Protein 2NB2 (pdb70)

Structure (mmCIF, N/CA/C/O backbone):
data_2NB2
#
_entry.id   2NB2
#
loop_
_atom_site.group_PDB
_atom_site.id
_atom_site.type_symbol
_atom_site.label_atom_id
_atom_site.label_alt_id
_atom_site.label_comp_id
_atom_site.label_asym_id
_atom_site.label_entity_id
_atom_site.label_seq_id
_atom_site.pdbx_PDB_ins_code
_atom_site.Cartn_x
_atom_site.Cartn_y
_atom_site.Cartn_z
_atom_site.occupancy
_atom_site.B_iso_or_equiv
_atom_site.auth_seq_id
_atom_site.auth_comp_id
_atom_site.auth_asym_id
_atom_site.auth_atom_id
_atom_site.pdbx_PDB_model_num
ATOM 1 N N . ASP A 1 1 ? 1.328 0.000 0.000 1.00 4.00 1 ASP A N 1
ATOM 2 C CA . ASP A 1 1 ? 2.093 -0.001 -1.242 1.00 0.02 1 ASP A CA 1
ATOM 3 C C . ASP A 1 1 ? 2.192 -1.410 -1.818 1.00 31.11 1 ASP A C 1
ATOM 4 O O . ASP A 1 1 ? 2.057 -2.398 -1.095 1.00 51.43 1 ASP A O 1
ATOM 13 N N . ARG A 1 2 ? 2.427 -1.495 -3.123 1.00 64.01 2 ARG A N 1
ATOM 14 C CA . ARG A 1 2 ? 2.542 -2.783 -3.797 1.00 31.05 2 ARG A CA 1
ATOM 15 C C . ARG A 1 2 ? 3.591 -3.660 -3.119 1.00 11.44 2 ARG A C 1
ATOM 16 O O . ARG A 1 2 ? 3.500 -4.887 -3.146 1.00 25.21 2 ARG A O 1
ATOM 37 N N . TYR A 1 3 ? 4.585 -3.021 -2.512 1.00 22.01 3 TYR A N 1
ATOM 38 C CA . TYR A 1 3 ? 5.653 -3.742 -1.830 1.00 20.24 3 TYR A CA 1
ATOM 39 C C . TYR A 1 3 ? 5.124 -4.452 -0.587 1.00 73.13 3 TYR A C 1
ATOM 40 O O . TYR A 1 3 ? 5.351 -5.647 -0.398 1.00 44.41 3 TYR A O 1
ATOM 58 N N . GLN A 1 4 ? 4.416 -3.707 0.255 1.00 13.05 4 GLN A N 1
ATOM 59 C CA . GLN A 1 4 ? 3.854 -4.264 1.480 1.00 75.30 4 GLN A CA 1
ATOM 60 C C . GLN A 1 4 ? 2.837 -5.357 1.164 1.00 25.03 4 GLN A C 1
ATOM 61 O O . GLN A 1 4 ? 2.861 -6.432 1.764 1.00 12.11 4 GLN A O 1
ATOM 75 N N . ASP A 1 5 ? 1.947 -5.075 0.220 1.00 13.31 5 ASP A N 1
ATOM 76 C CA . ASP A 1 5 ? 0.922 -6.034 -0.176 1.00 2.11 5 ASP A CA 1
ATOM 77 C C . ASP A 1 5 ? 1.555 -7.324 -0.690 1.00 13.54 5 ASP A C 1
ATOM 78 O O . ASP A 1 5 ? 1.274 -8.410 -0.183 1.00 20.13 5 ASP A O 1
ATOM 87 N N . CYS A 1 6 ? 2.409 -7.196 -1.699 1.00 60.24 6 CYS A N 1
ATOM 88 C CA . CYS A 1 6 ? 3.081 -8.351 -2.284 1.00 13.43 6 CYS A CA 1
ATOM 89 C C . CYS A 1 6 ? 3.781 -9.175 -1.207 1.00 51.02 6 CYS A C 1
ATOM 90 O O . CYS A 1 6 ? 3.568 -10.383 -1.098 1.00 71.31 6 CYS A O 1
ATOM 97 N N . LEU A 1 7 ? 4.617 -8.514 -0.414 1.00 52.12 7 LEU A N 1
ATOM 98 C CA . LEU A 1 7 ? 5.349 -9.184 0.655 1.00 71.43 7 LEU A CA 1
ATOM 99 C C . LEU A 1 7 ? 4.391 -9.875 1.621 1.00 43.14 7 LEU A C 1
ATOM 100 O O . LEU A 1 7 ? 4.602 -11.026 2.002 1.00 32.13 7 LEU A O 1
ATOM 116 N N . SER A 1 8 ? 3.338 -9.165 2.010 1.00 14.53 8 SER A N 1
ATOM 117 C CA . SER A 1 8 ? 2.348 -9.708 2.933 1.00 71.42 8 SER A CA 1
ATOM 118 C C . SER A 1 8 ? 1.811 -11.044 2.428 1.00 71.21 8 SER A C 1
ATOM 119 O O . SER A 1 8 ? 2.047 -12.089 3.034 1.00 14.54 8 SER A O 1
ATOM 127 N N . GLU A 1 9 ? 1.088 -11.001 1.313 1.00 14.03 9 GLU A N 1
ATOM 128 C CA . GLU A 1 9 ? 0.516 -12.208 0.727 1.00 2.41 9 GLU A CA 1
ATOM 129 C C . GLU A 1 9 ? 1.602 -13.242 0.445 1.00 32.33 9 GLU A C 1
ATOM 130 O O . GLU A 1 9 ? 1.415 -14.436 0.685 1.00 5.33 9 GLU A O 1
ATOM 142 N N . CYS A 1 10 ? 2.736 -12.777 -0.066 1.00 43.51 10 CYS A N 1
ATOM 143 C CA . CYS A 1 10 ? 3.852 -13.659 -0.382 1.00 65.44 10 CYS A CA 1
ATOM 144 C C . CYS A 1 10 ? 4.256 -14.484 0.837 1.00 42.14 10 CYS A C 1
ATOM 145 O O . CYS A 1 10 ? 4.278 -15.713 0.788 1.00 42.13 10 CYS A O 1
ATOM 152 N N . ASN A 1 11 ? 4.575 -13.797 1.929 1.00 33.42 11 ASN A N 1
ATOM 153 C CA . ASN A 1 11 ? 4.978 -14.466 3.161 1.00 10.42 11 ASN A CA 1
ATOM 154 C C . ASN A 1 11 ? 3.900 -15.438 3.630 1.00 24.43 11 ASN A C 1
ATOM 155 O O . ASN A 1 11 ? 4.172 -16.616 3.864 1.00 70.10 11 ASN A O 1
ATOM 166 N N . SER A 1 12 ? 2.677 -14.937 3.765 1.00 34.42 12 SER A N 1
ATOM 167 C CA . SER A 1 12 ? 1.558 -15.761 4.209 1.00 2.12 12 SER A CA 1
ATOM 168 C C . SER A 1 12 ? 1.283 -16.885 3.215 1.00 31.01 12 SER A C 1
ATOM 169 O O . SER A 1 12 ? 0.600 -17.858 3.535 1.00 55.21 12 SER A O 1
ATOM 177 N N . ARG A 1 13 ? 1.820 -16.743 2.008 1.00 60.33 13 ARG A N 1
ATOM 178 C CA . ARG A 1 13 ? 1.632 -17.745 0.965 1.00 31.35 13 ARG A CA 1
ATOM 179 C C . ARG A 1 13 ? 2.678 -18.850 1.078 1.00 24.12 13 ARG A C 1
ATOM 180 O O . ARG A 1 13 ? 2.368 -20.032 0.924 1.00 45.35 13 ARG A O 1
ATOM 201 N N . CYS A 1 14 ? 3.919 -18.458 1.348 1.00 11.40 14 CYS A N 1
ATOM 202 C CA . CYS A 1 14 ? 5.012 -19.413 1.481 1.00 40.04 14 CYS A CA 1
ATOM 203 C C . CYS A 1 14 ? 5.151 -19.883 2.926 1.00 63.03 14 CYS A C 1
ATOM 204 O O . CYS A 1 14 ? 5.968 -20.752 3.232 1.00 31.53 14 CYS A O 1
ATOM 211 N N . THR A 1 15 ? 4.348 -19.302 3.811 1.00 32.14 15 THR A N 1
ATOM 212 C CA . THR A 1 15 ? 4.381 -19.660 5.224 1.00 42.22 15 THR A CA 1
ATOM 213 C C . THR A 1 15 ? 3.956 -21.108 5.434 1.00 32.53 15 THR A C 1
ATOM 214 O O . THR A 1 15 ? 4.162 -21.676 6.507 1.00 34.41 15 THR A O 1
ATOM 225 N N . TYR A 1 16 ? 3.363 -21.701 4.404 1.00 33.42 16 TYR A N 1
ATOM 226 C CA . TYR A 1 16 ? 2.907 -23.084 4.477 1.00 34.44 16 TYR A CA 1
ATOM 227 C C . TYR A 1 16 ? 4.084 -24.051 4.391 1.00 35.41 16 TYR A C 1
ATOM 228 O O . TYR A 1 16 ? 3.946 -25.241 4.678 1.00 10.12 16 TYR A O 1
ATOM 246 N N . ILE A 1 17 ? 5.240 -23.531 3.994 1.00 20.44 17 ILE A N 1
ATOM 247 C CA . ILE A 1 17 ? 6.442 -24.347 3.872 1.00 72.12 17 ILE A CA 1
ATOM 248 C C . ILE A 1 17 ? 6.887 -24.878 5.230 1.00 10.33 17 ILE A C 1
ATOM 249 O O . ILE A 1 17 ? 7.212 -24.120 6.144 1.00 5.23 17 ILE A O 1
ATOM 265 N N . PRO A 1 18 ? 6.904 -26.212 5.368 1.00 40.13 18 PRO A N 1
ATOM 266 C CA . PRO A 1 18 ? 7.310 -26.875 6.611 1.00 40.54 18 PRO A CA 1
ATOM 267 C C . PRO A 1 18 ? 8.803 -26.729 6.884 1.00 21.11 18 PRO A C 1
ATOM 268 O O . PRO A 1 18 ? 9.230 -26.670 8.037 1.00 33.25 18 PRO A O 1
ATOM 279 N N . ASP A 1 19 ? 9.592 -26.671 5.817 1.00 23.41 19 ASP A N 1
ATOM 280 C CA . ASP A 1 19 ? 11.038 -26.531 5.942 1.00 24.24 19 ASP A CA 1
ATOM 281 C C . ASP A 1 19 ? 11.419 -25.090 6.266 1.00 54.43 19 ASP A C 1
ATOM 282 O O . ASP A 1 19 ? 11.047 -24.163 5.545 1.00 5.43 19 ASP A O 1
ATOM 291 N N . TYR A 1 20 ? 12.159 -24.908 7.353 1.00 24.42 20 TYR A N 1
ATOM 292 C CA . TYR A 1 20 ? 12.587 -23.579 7.774 1.00 31.41 20 TYR A CA 1
ATOM 293 C C . TYR A 1 20 ? 13.527 -22.959 6.746 1.00 45.43 20 TYR A C 1
ATOM 294 O O . TYR A 1 20 ? 13.448 -21.765 6.457 1.00 64.13 20 TYR A O 1
ATOM 312 N N . ALA A 1 21 ? 14.417 -23.779 6.196 1.00 3.24 21 ALA A N 1
ATOM 313 C CA . ALA A 1 21 ? 15.372 -23.313 5.198 1.00 12.53 21 ALA A CA 1
ATOM 314 C C . ALA A 1 21 ? 14.666 -22.920 3.905 1.00 71.01 21 ALA A C 1
ATOM 315 O O . ALA A 1 21 ? 14.866 -21.823 3.385 1.00 22.11 21 ALA A O 1
ATOM 322 N N . GLY A 1 22 ? 13.839 -23.825 3.389 1.00 12.52 22 GLY A N 1
ATOM 323 C CA . GLY A 1 22 ? 13.117 -23.554 2.160 1.00 54.21 22 GLY A CA 1
ATOM 324 C C . GLY A 1 22 ? 12.160 -22.386 2.295 1.00 75.11 22 GLY A C 1
ATOM 325 O O . GLY A 1 22 ? 11.943 -21.639 1.341 1.00 4.13 22 GLY A O 1
ATOM 329 N N . MET A 1 23 ? 11.583 -22.229 3.482 1.00 24.53 23 MET A N 1
ATOM 330 C CA . MET A 1 23 ? 10.643 -21.144 3.738 1.00 64.21 23 MET A CA 1
ATOM 331 C C . MET A 1 23 ? 11.365 -19.802 3.793 1.00 2.51 23 MET A C 1
ATOM 332 O O . MET A 1 23 ? 10.925 -18.824 3.187 1.00 21.41 23 MET A O 1
ATOM 346 N N . ARG A 1 24 ? 12.475 -19.761 4.523 1.00 11.22 24 ARG A N 1
ATOM 347 C CA . ARG A 1 24 ? 13.256 -18.537 4.658 1.00 22.42 24 ARG A CA 1
ATOM 348 C C . ARG A 1 24 ? 13.804 -18.090 3.306 1.00 13.01 24 ARG A C 1
ATOM 349 O O . ARG A 1 24 ? 13.775 -16.905 2.975 1.00 22.10 24 ARG A O 1
ATOM 370 N N . ALA A 1 25 ? 14.302 -19.046 2.530 1.00 63.45 25 ALA A N 1
ATOM 371 C CA . ALA A 1 25 ? 14.855 -18.751 1.213 1.00 32.34 25 ALA A CA 1
ATOM 372 C C . ALA A 1 25 ? 13.759 -18.332 0.239 1.00 1.45 25 ALA A C 1
ATOM 373 O O . ALA A 1 25 ? 13.932 -17.394 -0.540 1.00 5.14 25 ALA A O 1
ATOM 380 N N . CYS A 1 26 ? 12.631 -19.032 0.288 1.00 12.20 26 CYS A N 1
ATOM 381 C CA . CYS A 1 26 ? 11.506 -18.733 -0.591 1.00 24.04 26 CYS A CA 1
ATOM 382 C C . CYS A 1 26 ? 10.988 -17.318 -0.349 1.00 65.12 26 CYS A C 1
ATOM 383 O O . CYS A 1 26 ? 10.808 -16.544 -1.289 1.00 54.34 26 CYS A O 1
ATOM 390 N N . ILE A 1 27 ? 10.752 -16.988 0.916 1.00 23.41 27 ILE A N 1
ATOM 391 C CA . ILE A 1 27 ? 10.257 -15.667 1.281 1.00 51.01 27 ILE A CA 1
ATOM 392 C C . ILE A 1 27 ? 11.352 -14.614 1.152 1.00 64.12 27 ILE A C 1
ATOM 393 O O . ILE A 1 27 ? 11.078 -13.450 0.864 1.00 42.12 27 ILE A O 1
ATOM 409 N N . GLY A 1 28 ? 12.596 -15.033 1.365 1.00 3.34 28 GLY A N 1
ATOM 410 C CA . GLY A 1 28 ? 13.715 -14.114 1.267 1.00 63.04 28 GLY A CA 1
ATOM 411 C C . GLY A 1 28 ? 14.010 -13.711 -0.165 1.00 12.34 28 GLY A C 1
ATOM 412 O O . GLY A 1 28 ? 14.487 -12.604 -0.420 1.00 61.31 28 GLY A O 1
ATOM 416 N N . LEU A 1 29 ? 13.727 -14.610 -1.101 1.00 11.41 29 LEU A N 1
ATOM 417 C CA . LEU A 1 29 ? 13.966 -14.342 -2.515 1.00 31.50 29 LEU A CA 1
ATOM 418 C C . LEU A 1 29 ? 12.685 -13.890 -3.208 1.00 14.33 29 LEU A C 1
ATOM 419 O O . LEU A 1 29 ? 12.727 -13.243 -4.255 1.00 64.41 29 LEU A O 1
ATOM 435 N N . CYS A 1 30 ? 11.545 -14.231 -2.615 1.00 63.32 30 CYS A N 1
ATOM 436 C CA . CYS A 1 30 ? 10.251 -13.859 -3.173 1.00 40.03 30 CYS A CA 1
ATOM 437 C C . CYS A 1 30 ? 10.106 -12.342 -3.246 1.00 10.43 30 CYS A C 1
ATOM 438 O O . CYS A 1 30 ? 9.682 -11.796 -4.264 1.00 73.30 30 CYS A O 1
ATOM 445 N N . ALA A 1 31 ? 10.462 -11.666 -2.158 1.00 32.21 31 ALA A N 1
ATOM 446 C CA . ALA A 1 31 ? 10.374 -10.212 -2.098 1.00 72.54 31 ALA A CA 1
ATOM 447 C C . ALA A 1 31 ? 11.228 -9.566 -3.184 1.00 1.15 31 ALA A C 1
ATOM 448 O O . ALA A 1 31 ? 10.733 -8.847 -4.051 1.00 54.42 31 ALA A O 1
ATOM 455 N N . PRO A 1 32 ? 12.543 -9.826 -3.136 1.00 2.33 32 PRO A N 1
ATOM 456 C CA . PRO A 1 32 ? 13.494 -9.278 -4.108 1.00 21.14 32 PRO A CA 1
ATOM 457 C C . PRO A 1 32 ? 13.020 -9.456 -5.546 1.00 1.00 32 PRO A C 1
ATOM 458 O O . PRO A 1 32 ? 13.036 -8.513 -6.336 1.00 2.51 32 PRO A O 1
ATOM 469 N N . ALA A 1 33 ? 12.598 -10.671 -5.879 1.00 62.40 33 ALA A N 1
ATOM 470 C CA . ALA A 1 33 ? 12.117 -10.972 -7.222 1.00 2.32 33 ALA A CA 1
ATOM 471 C C . ALA A 1 33 ? 10.830 -10.213 -7.527 1.00 2.35 33 ALA A C 1
ATOM 472 O O . ALA A 1 33 ? 10.605 -9.781 -8.658 1.00 34.24 33 ALA A O 1
ATOM 479 N N . CYS A 1 34 ? 9.988 -10.054 -6.511 1.00 1.40 34 CYS A N 1
ATOM 480 C CA . CYS A 1 34 ? 8.722 -9.348 -6.670 1.00 5.32 34 CYS A CA 1
ATOM 481 C C . CYS A 1 34 ? 8.956 -7.858 -6.902 1.00 40.32 34 CYS A C 1
ATOM 482 O O . CYS A 1 34 ? 8.304 -7.240 -7.745 1.00 13.44 34 CYS A O 1
ATOM 489 N N . LEU A 1 35 ? 9.891 -7.287 -6.150 1.00 54.12 35 LEU A N 1
ATOM 490 C CA . LEU A 1 35 ? 10.212 -5.869 -6.274 1.00 35.24 35 LEU A CA 1
ATOM 491 C C . LEU A 1 35 ? 10.916 -5.584 -7.596 1.00 4.42 35 LEU A C 1
ATOM 492 O O . LEU A 1 35 ? 10.702 -4.540 -8.214 1.00 61.21 35 LEU A O 1
ATOM 508 N N . THR A 1 36 ? 11.758 -6.519 -8.026 1.00 53.23 36 THR A N 1
ATOM 509 C CA . THR A 1 36 ? 12.493 -6.369 -9.275 1.00 43.44 36 THR A CA 1
ATOM 510 C C . THR A 1 36 ? 11.602 -6.662 -10.477 1.00 24.41 36 THR A C 1
ATOM 511 O O . THR A 1 36 ? 11.812 -6.123 -11.564 1.00 33.44 36 THR A O 1
ATOM 522 N N . SER A 1 37 ? 10.607 -7.520 -10.274 1.00 63.13 37 SER A N 1
ATOM 523 C CA . SER A 1 37 ? 9.686 -7.888 -11.343 1.00 13.02 37 SER A CA 1
ATOM 524 C C . SER A 1 37 ? 8.517 -6.910 -11.412 1.00 75.33 37 SER A C 1
ATOM 525 O O . SER A 1 37 ? 7.870 -6.772 -12.451 1.00 0.42 37 SER A O 1
ATOM 533 N N . ARG A 1 38 ? 8.251 -6.235 -10.299 1.00 2.21 38 ARG A N 1
ATOM 534 C CA . ARG A 1 38 ? 7.160 -5.271 -10.232 1.00 14.21 38 ARG A CA 1
ATOM 535 C C . ARG A 1 38 ? 7.692 -3.842 -10.284 1.00 42.25 38 ARG A C 1
ATOM 536 O O . ARG A 1 38 ? 8.899 -3.615 -10.199 1.00 63.53 38 ARG A O 1
ATOM 557 N N . ASP A 1 1 ? 1.147 -0.407 -0.110 1.00 43.22 1 ASP A N 2
ATOM 558 C CA . ASP A 1 1 ? 1.675 -0.401 -1.470 1.00 12.32 1 ASP A CA 2
ATOM 559 C C . ASP A 1 1 ? 1.758 -1.818 -2.027 1.00 35.51 1 ASP A C 2
ATOM 560 O O . ASP A 1 1 ? 1.718 -2.794 -1.277 1.00 5.13 1 ASP A O 2
ATOM 569 N N . ARG A 1 2 ? 1.871 -1.924 -3.347 1.00 32.52 2 ARG A N 2
ATOM 570 C CA . ARG A 1 2 ? 1.957 -3.223 -4.004 1.00 55.24 2 ARG A CA 2
ATOM 571 C C . ARG A 1 2 ? 3.060 -4.075 -3.384 1.00 13.13 2 ARG A C 2
ATOM 572 O O . ARG A 1 2 ? 2.977 -5.303 -3.373 1.00 24.33 2 ARG A O 2
ATOM 593 N N . TYR A 1 3 ? 4.091 -3.415 -2.869 1.00 11.43 3 TYR A N 2
ATOM 594 C CA . TYR A 1 3 ? 5.212 -4.111 -2.249 1.00 31.10 3 TYR A CA 2
ATOM 595 C C . TYR A 1 3 ? 4.787 -4.774 -0.942 1.00 55.52 3 TYR A C 2
ATOM 596 O O . TYR A 1 3 ? 5.024 -5.962 -0.731 1.00 72.51 3 TYR A O 2
ATOM 614 N N . GLN A 1 4 ? 4.156 -3.994 -0.069 1.00 61.33 4 GLN A N 2
ATOM 615 C CA . GLN A 1 4 ? 3.697 -4.505 1.217 1.00 2.42 4 GLN A CA 2
ATOM 616 C C . GLN A 1 4 ? 2.697 -5.640 1.027 1.00 63.41 4 GLN A C 2
ATOM 617 O O . GLN A 1 4 ? 2.781 -6.673 1.693 1.00 43.52 4 GLN A O 2
ATOM 631 N N . ASP A 1 5 ? 1.752 -5.443 0.115 1.00 51.11 5 ASP A N 2
ATOM 632 C CA . ASP A 1 5 ? 0.736 -6.451 -0.164 1.00 33.13 5 ASP A CA 2
ATOM 633 C C . ASP A 1 5 ? 1.371 -7.726 -0.710 1.00 35.22 5 ASP A C 2
ATOM 634 O O . ASP A 1 5 ? 1.105 -8.824 -0.219 1.00 71.03 5 ASP A O 2
ATOM 643 N N . CYS A 1 6 ? 2.210 -7.574 -1.729 1.00 12.34 6 CYS A N 2
ATOM 644 C CA . CYS A 1 6 ? 2.882 -8.712 -2.343 1.00 71.14 6 CYS A CA 2
ATOM 645 C C . CYS A 1 6 ? 3.604 -9.550 -1.292 1.00 71.11 6 CYS A C 2
ATOM 646 O O . CYS A 1 6 ? 3.393 -10.760 -1.194 1.00 42.25 6 CYS A O 2
ATOM 653 N N . LEU A 1 7 ? 4.456 -8.899 -0.508 1.00 34.14 7 LEU A N 2
ATOM 654 C CA . LEU A 1 7 ? 5.209 -9.583 0.537 1.00 23.34 7 LEU A CA 2
ATOM 655 C C . LEU A 1 7 ? 4.272 -10.191 1.576 1.00 72.34 7 LEU A C 2
ATOM 656 O O . LEU A 1 7 ? 4.493 -11.305 2.050 1.00 63.53 7 LEU A O 2
ATOM 672 N N . SER A 1 8 ? 3.223 -9.453 1.923 1.00 53.41 8 SER A N 2
ATOM 673 C CA . SER A 1 8 ? 2.252 -9.918 2.906 1.00 32.21 8 SER A CA 2
ATOM 674 C C . SER A 1 8 ? 1.676 -11.272 2.502 1.00 25.44 8 SER A C 2
ATOM 675 O O . SER A 1 8 ? 1.969 -12.293 3.124 1.00 3.25 8 SER A O 2
ATOM 683 N N . GLU A 1 9 ? 0.856 -11.272 1.456 1.00 1.34 9 GLU A N 2
ATOM 684 C CA . GLU A 1 9 ? 0.239 -12.500 0.970 1.00 53.11 9 GLU A CA 2
ATOM 685 C C . GLU A 1 9 ? 1.292 -13.574 0.714 1.00 41.11 9 GLU A C 2
ATOM 686 O O . GLU A 1 9 ? 1.116 -14.734 1.088 1.00 3.22 9 GLU A O 2
ATOM 698 N N . CYS A 1 10 ? 2.387 -13.179 0.073 1.00 61.42 10 CYS A N 2
ATOM 699 C CA . CYS A 1 10 ? 3.469 -14.106 -0.235 1.00 63.42 10 CYS A CA 2
ATOM 700 C C . CYS A 1 10 ? 3.956 -14.813 1.027 1.00 44.51 10 CYS A C 2
ATOM 701 O O . CYS A 1 10 ? 4.074 -16.037 1.059 1.00 4.41 10 CYS A O 2
ATOM 708 N N . ASN A 1 11 ? 4.237 -14.031 2.065 1.00 64.05 11 ASN A N 2
ATOM 709 C CA . ASN A 1 11 ? 4.712 -14.581 3.329 1.00 10.12 11 ASN A CA 2
ATOM 710 C C . ASN A 1 11 ? 3.708 -15.578 3.899 1.00 21.35 11 ASN A C 2
ATOM 711 O O . ASN A 1 11 ? 4.049 -16.728 4.178 1.00 43.24 11 ASN A O 2
ATOM 722 N N . SER A 1 12 ? 2.469 -15.130 4.070 1.00 14.14 12 SER A N 2
ATOM 723 C CA . SER A 1 12 ? 1.415 -15.982 4.610 1.00 2.54 12 SER A CA 2
ATOM 724 C C . SER A 1 12 ? 1.132 -17.154 3.676 1.00 2.01 12 SER A C 2
ATOM 725 O O . SER A 1 12 ? 0.509 -18.140 4.071 1.00 40.35 12 SER A O 2
ATOM 733 N N . ARG A 1 13 ? 1.595 -17.039 2.435 1.00 13.25 13 ARG A N 2
ATOM 734 C CA . ARG A 1 13 ? 1.391 -18.088 1.444 1.00 51.33 13 ARG A CA 2
ATOM 735 C C . ARG A 1 13 ? 2.509 -19.124 1.511 1.00 71.04 13 ARG A C 2
ATOM 736 O O . ARG A 1 13 ? 2.266 -20.324 1.381 1.00 21.31 13 ARG A O 2
ATOM 757 N N . CYS A 1 14 ? 3.735 -18.652 1.713 1.00 35.21 14 CYS A N 2
ATOM 758 C CA . CYS A 1 14 ? 4.891 -19.536 1.796 1.00 33.34 14 CYS A CA 2
ATOM 759 C C . CYS A 1 14 ? 5.136 -19.977 3.237 1.00 42.52 14 CYS A C 2
ATOM 760 O O . CYS A 1 14 ? 6.001 -20.811 3.504 1.00 24.15 14 CYS A O 2
ATOM 767 N N . THR A 1 15 ? 4.368 -19.409 4.162 1.00 24.42 15 THR A N 2
ATOM 768 C CA . THR A 1 15 ? 4.502 -19.742 5.575 1.00 42.31 15 THR A CA 2
ATOM 769 C C . THR A 1 15 ? 4.158 -21.204 5.831 1.00 71.53 15 THR A C 2
ATOM 770 O O . THR A 1 15 ? 4.466 -21.749 6.891 1.00 2.42 15 THR A O 2
ATOM 781 N N . TYR A 1 16 ? 3.518 -21.836 4.853 1.00 20.30 16 TYR A N 2
ATOM 782 C CA . TYR A 1 16 ? 3.130 -23.237 4.973 1.00 2.35 16 TYR A CA 2
ATOM 783 C C . TYR A 1 16 ? 4.339 -24.153 4.810 1.00 3.24 16 TYR A C 2
ATOM 784 O O . TYR A 1 16 ? 4.273 -25.345 5.110 1.00 22.32 16 TYR A O 2
ATOM 802 N N . ILE A 1 17 ? 5.443 -23.586 4.334 1.00 74.01 17 ILE A N 2
ATOM 803 C CA . ILE A 1 17 ? 6.667 -24.350 4.132 1.00 24.14 17 ILE A CA 2
ATOM 804 C C . ILE A 1 17 ? 7.226 -24.853 5.459 1.00 2.11 17 ILE A C 2
ATOM 805 O O . ILE A 1 17 ? 7.659 -24.078 6.313 1.00 75.13 17 ILE A O 2
ATOM 821 N N . PRO A 1 18 ? 7.220 -26.182 5.638 1.00 31.20 18 PRO A N 2
ATOM 822 C CA . PRO A 1 18 ? 7.725 -26.819 6.858 1.00 61.21 18 PRO A CA 2
ATOM 823 C C . PRO A 1 18 ? 9.241 -26.711 6.983 1.00 31.02 18 PRO A C 2
ATOM 824 O O . PRO A 1 18 ? 9.793 -26.832 8.077 1.00 61.11 18 PRO A O 2
ATOM 835 N N . ASP A 1 19 ? 9.908 -26.482 5.858 1.00 61.15 19 ASP A N 2
ATOM 836 C CA . ASP A 1 19 ? 11.361 -26.356 5.842 1.00 52.11 19 ASP A CA 2
ATOM 837 C C . ASP A 1 19 ? 11.787 -24.935 6.199 1.00 32.33 19 ASP A C 2
ATOM 838 O O . ASP A 1 19 ? 11.441 -23.979 5.504 1.00 22.54 19 ASP A O 2
ATOM 847 N N . TYR A 1 20 ? 12.538 -24.805 7.287 1.00 13.51 20 TYR A N 2
ATOM 848 C CA . TYR A 1 20 ? 13.008 -23.500 7.739 1.00 71.40 20 TYR A CA 2
ATOM 849 C C . TYR A 1 20 ? 13.835 -22.814 6.656 1.00 24.53 20 TYR A C 2
ATOM 850 O O . TYR A 1 20 ? 13.560 -21.677 6.276 1.00 31.00 20 TYR A O 2
ATOM 868 N N . ALA A 1 21 ? 14.851 -23.516 6.164 1.00 50.04 21 ALA A N 2
ATOM 869 C CA . ALA A 1 21 ? 15.718 -22.977 5.123 1.00 71.31 21 ALA A CA 2
ATOM 870 C C . ALA A 1 21 ? 14.924 -22.646 3.864 1.00 72.10 21 ALA A C 2
ATOM 871 O O . ALA A 1 21 ? 15.000 -21.534 3.345 1.00 44.53 21 ALA A O 2
ATOM 878 N N . GLY A 1 22 ? 14.161 -23.621 3.377 1.00 1.42 22 GLY A N 2
ATOM 879 C CA . GLY A 1 22 ? 13.365 -23.412 2.182 1.00 34.41 22 GLY A CA 2
ATOM 880 C C . GLY A 1 22 ? 12.411 -22.242 2.317 1.00 3.33 22 GLY A C 2
ATOM 881 O O . GLY A 1 22 ? 12.314 -21.406 1.420 1.00 54.43 22 GLY A O 2
ATOM 885 N N . MET A 1 23 ? 11.705 -22.182 3.442 1.00 63.43 23 MET A N 2
ATOM 886 C CA . MET A 1 23 ? 10.754 -21.105 3.691 1.00 62.25 23 MET A CA 2
ATOM 887 C C . MET A 1 23 ? 11.461 -19.754 3.729 1.00 41.02 23 MET A C 2
ATOM 888 O O . MET A 1 23 ? 11.058 -18.813 3.045 1.00 44.13 23 MET A O 2
ATOM 902 N N . ARG A 1 24 ? 12.516 -19.665 4.533 1.00 72.45 24 ARG A N 2
ATOM 903 C CA . ARG A 1 24 ? 13.277 -18.429 4.660 1.00 1.35 24 ARG A CA 2
ATOM 904 C C . ARG A 1 24 ? 13.757 -17.942 3.296 1.00 22.12 24 ARG A C 2
ATOM 905 O O . ARG A 1 24 ? 13.678 -16.754 2.987 1.00 51.30 24 ARG A O 2
ATOM 926 N N . ALA A 1 25 ? 14.256 -18.869 2.485 1.00 74.31 25 ALA A N 2
ATOM 927 C CA . ALA A 1 25 ? 14.747 -18.535 1.154 1.00 70.41 25 ALA A CA 2
ATOM 928 C C . ALA A 1 25 ? 13.606 -18.096 0.242 1.00 65.32 25 ALA A C 2
ATOM 929 O O . ALA A 1 25 ? 13.774 -17.210 -0.597 1.00 24.42 25 ALA A O 2
ATOM 936 N N . CYS A 1 26 ? 12.446 -18.722 0.410 1.00 2.21 26 CYS A N 2
ATOM 937 C CA . CYS A 1 26 ? 11.277 -18.397 -0.399 1.00 5.05 26 CYS A CA 2
ATOM 938 C C . CYS A 1 26 ? 10.737 -17.015 -0.043 1.00 43.32 26 CYS A C 2
ATOM 939 O O . CYS A 1 26 ? 10.585 -16.155 -0.911 1.00 41.23 26 CYS A O 2
ATOM 946 N N . ILE A 1 27 ? 10.450 -16.809 1.238 1.00 60.33 27 ILE A N 2
ATOM 947 C CA . ILE A 1 27 ? 9.928 -15.532 1.708 1.00 45.02 27 ILE A CA 2
ATOM 948 C C . ILE A 1 27 ? 10.970 -14.427 1.566 1.00 21.33 27 ILE A C 2
ATOM 949 O O . ILE A 1 27 ? 10.634 -13.271 1.317 1.00 54.42 27 ILE A O 2
ATOM 965 N N . GLY A 1 28 ? 12.239 -14.793 1.726 1.00 75.21 28 GLY A N 2
ATOM 966 C CA . GLY A 1 28 ? 13.311 -13.822 1.611 1.00 72.14 28 GLY A CA 2
ATOM 967 C C . GLY A 1 28 ? 13.589 -13.433 0.172 1.00 32.41 28 GLY A C 2
ATOM 968 O O . GLY A 1 28 ? 13.918 -12.282 -0.115 1.00 54.43 28 GLY A O 2
ATOM 972 N N . LEU A 1 29 ? 13.459 -14.396 -0.735 1.00 12.54 29 LEU A N 2
ATOM 973 C CA . LEU A 1 29 ? 13.700 -14.149 -2.152 1.00 50.30 29 LEU A CA 2
ATOM 974 C C . LEU A 1 29 ? 12.427 -13.676 -2.847 1.00 30.22 29 LEU A C 2
ATOM 975 O O . LEU A 1 29 ? 12.471 -13.167 -3.967 1.00 13.50 29 LEU A O 2
ATOM 991 N N . CYS A 1 30 ? 11.294 -13.847 -2.174 1.00 52.22 30 CYS A N 2
ATOM 992 C CA . CYS A 1 30 ? 10.008 -13.437 -2.725 1.00 12.41 30 CYS A CA 2
ATOM 993 C C . CYS A 1 30 ? 9.984 -11.934 -2.990 1.00 13.05 30 CYS A C 2
ATOM 994 O O . CYS A 1 30 ? 9.553 -11.487 -4.052 1.00 64.34 30 CYS A O 2
ATOM 1001 N N . ALA A 1 31 ? 10.449 -11.160 -2.015 1.00 2.41 31 ALA A N 2
ATOM 1002 C CA . ALA A 1 31 ? 10.484 -9.708 -2.143 1.00 35.12 31 ALA A CA 2
ATOM 1003 C C . ALA A 1 31 ? 11.337 -9.282 -3.332 1.00 44.22 31 ALA A C 2
ATOM 1004 O O . ALA A 1 31 ? 10.863 -8.638 -4.269 1.00 23.43 31 ALA A O 2
ATOM 1011 N N . PRO A 1 32 ? 12.628 -9.647 -3.296 1.00 55.15 32 PRO A N 2
ATOM 1012 C CA . PRO A 1 32 ? 13.575 -9.312 -4.364 1.00 73.41 32 PRO A CA 2
ATOM 1013 C C . PRO A 1 32 ? 13.022 -9.630 -5.750 1.00 4.04 32 PRO A C 2
ATOM 1014 O O . PRO A 1 32 ? 13.082 -8.801 -6.657 1.00 0.21 32 PRO A O 2
ATOM 1025 N N . ALA A 1 33 ? 12.485 -10.835 -5.905 1.00 72.42 33 ALA A N 2
ATOM 1026 C CA . ALA A 1 33 ? 11.920 -11.261 -7.180 1.00 33.15 33 ALA A CA 2
ATOM 1027 C C . ALA A 1 33 ? 10.638 -10.498 -7.494 1.00 15.22 33 ALA A C 2
ATOM 1028 O O . ALA A 1 33 ? 10.356 -10.187 -8.652 1.00 33.15 33 ALA A O 2
ATOM 1035 N N . CYS A 1 34 ? 9.863 -10.199 -6.456 1.00 41.32 34 CYS A N 2
ATOM 1036 C CA . CYS A 1 34 ? 8.610 -9.473 -6.621 1.00 54.31 34 CYS A CA 2
ATOM 1037 C C . CYS A 1 34 ? 8.868 -8.034 -7.060 1.00 71.33 34 CYS A C 2
ATOM 1038 O O . CYS A 1 34 ? 8.099 -7.462 -7.834 1.00 32.02 34 CYS A O 2
ATOM 1045 N N . LEU A 1 35 ? 9.955 -7.456 -6.562 1.00 51.21 35 LEU A N 2
ATOM 1046 C CA . LEU A 1 35 ? 10.316 -6.084 -6.903 1.00 30.03 35 LEU A CA 2
ATOM 1047 C C . LEU A 1 35 ? 10.986 -6.021 -8.272 1.00 31.24 35 LEU A C 2
ATOM 1048 O O . LEU A 1 35 ? 10.773 -5.080 -9.037 1.00 5.12 35 LEU A O 2
ATOM 1064 N N . THR A 1 36 ? 11.795 -7.031 -8.576 1.00 21.22 36 THR A N 2
ATOM 1065 C CA . THR A 1 36 ? 12.495 -7.092 -9.853 1.00 3.34 36 THR A CA 2
ATOM 1066 C C . THR A 1 36 ? 11.554 -7.508 -10.977 1.00 13.22 36 THR A C 2
ATOM 1067 O O . THR A 1 36 ? 11.769 -7.163 -12.139 1.00 35.12 36 THR A O 2
ATOM 1078 N N . SER A 1 37 ? 10.509 -8.250 -10.624 1.00 24.44 37 SER A N 2
ATOM 1079 C CA . SER A 1 37 ? 9.536 -8.716 -11.604 1.00 70.23 37 SER A CA 2
ATOM 1080 C C . SER A 1 37 ? 8.323 -7.791 -11.648 1.00 25.21 37 SER A C 2
ATOM 1081 O O . SER A 1 37 ? 7.626 -7.711 -12.659 1.00 70.42 37 SER A O 2
ATOM 1089 N N . ARG A 1 38 ? 8.079 -7.094 -10.543 1.00 70.11 38 ARG A N 2
ATOM 1090 C CA . ARG A 1 38 ? 6.951 -6.175 -10.454 1.00 34.34 38 ARG A CA 2
ATOM 1091 C C . ARG A 1 38 ? 5.631 -6.912 -10.668 1.00 5.23 38 ARG A C 2
ATOM 1092 O O . ARG A 1 38 ? 4.556 -6.355 -10.449 1.00 13.33 38 ARG A O 2
ATOM 1113 N N . ASP A 1 1 ? 3.148 0.363 -1.527 1.00 64.13 1 ASP A N 3
ATOM 1114 C CA . ASP A 1 1 ? 1.829 -0.232 -1.703 1.00 15.13 1 ASP A CA 3
ATOM 1115 C C . ASP A 1 1 ? 1.942 -1.673 -2.190 1.00 43.02 1 ASP A C 3
ATOM 1116 O O . ASP A 1 1 ? 1.768 -2.616 -1.418 1.00 4.54 1 ASP A O 3
ATOM 1125 N N . ARG A 1 2 ? 2.234 -1.836 -3.476 1.00 41.25 2 ARG A N 3
ATOM 1126 C CA . ARG A 1 2 ? 2.369 -3.162 -4.067 1.00 54.35 2 ARG A CA 3
ATOM 1127 C C . ARG A 1 2 ? 3.446 -3.970 -3.350 1.00 34.11 2 ARG A C 3
ATOM 1128 O O . ARG A 1 2 ? 3.391 -5.199 -3.311 1.00 34.53 2 ARG A O 3
ATOM 1149 N N . TYR A 1 3 ? 4.424 -3.272 -2.785 1.00 12.45 3 TYR A N 3
ATOM 1150 C CA . TYR A 1 3 ? 5.515 -3.924 -2.071 1.00 62.10 3 TYR A CA 3
ATOM 1151 C C . TYR A 1 3 ? 5.015 -4.570 -0.783 1.00 34.12 3 TYR A C 3
ATOM 1152 O O . TYR A 1 3 ? 5.287 -5.740 -0.517 1.00 30.42 3 TYR A O 3
ATOM 1170 N N . GLN A 1 4 ? 4.281 -3.798 0.012 1.00 34.21 4 GLN A N 3
ATOM 1171 C CA . GLN A 1 4 ? 3.741 -4.295 1.273 1.00 45.53 4 GLN A CA 3
ATOM 1172 C C . GLN A 1 4 ? 2.738 -5.417 1.031 1.00 33.11 4 GLN A C 3
ATOM 1173 O O . GLN A 1 4 ? 2.793 -6.463 1.678 1.00 4.24 4 GLN A O 3
ATOM 1187 N N . ASP A 1 5 ? 1.821 -5.193 0.096 1.00 11.03 5 ASP A N 3
ATOM 1188 C CA . ASP A 1 5 ? 0.805 -6.186 -0.232 1.00 35.05 5 ASP A CA 3
ATOM 1189 C C . ASP A 1 5 ? 1.446 -7.474 -0.739 1.00 4.51 5 ASP A C 3
ATOM 1190 O O . ASP A 1 5 ? 1.052 -8.573 -0.347 1.00 45.52 5 ASP A O 3
ATOM 1199 N N . CYS A 1 6 ? 2.437 -7.330 -1.613 1.00 74.34 6 CYS A N 3
ATOM 1200 C CA . CYS A 1 6 ? 3.133 -8.481 -2.176 1.00 53.24 6 CYS A CA 3
ATOM 1201 C C . CYS A 1 6 ? 3.805 -9.301 -1.079 1.00 14.34 6 CYS A C 3
ATOM 1202 O O . CYS A 1 6 ? 3.515 -10.486 -0.908 1.00 12.32 6 CYS A O 3
ATOM 1209 N N . LEU A 1 7 ? 4.703 -8.662 -0.337 1.00 32.10 7 LEU A N 3
ATOM 1210 C CA . LEU A 1 7 ? 5.416 -9.331 0.745 1.00 24.23 7 LEU A CA 3
ATOM 1211 C C . LEU A 1 7 ? 4.440 -9.953 1.738 1.00 21.44 7 LEU A C 3
ATOM 1212 O O . LEU A 1 7 ? 4.628 -11.086 2.182 1.00 2.04 7 LEU A O 3
ATOM 1228 N N . SER A 1 8 ? 3.396 -9.206 2.081 1.00 13.11 8 SER A N 3
ATOM 1229 C CA . SER A 1 8 ? 2.390 -9.683 3.023 1.00 61.51 8 SER A CA 3
ATOM 1230 C C . SER A 1 8 ? 1.776 -10.995 2.543 1.00 55.21 8 SER A C 3
ATOM 1231 O O . SER A 1 8 ? 1.979 -12.046 3.150 1.00 55.24 8 SER A O 3
ATOM 1239 N N . GLU A 1 9 ? 1.023 -10.923 1.449 1.00 22.11 9 GLU A N 3
ATOM 1240 C CA . GLU A 1 9 ? 0.378 -12.104 0.888 1.00 61.21 9 GLU A CA 3
ATOM 1241 C C . GLU A 1 9 ? 1.393 -13.219 0.653 1.00 23.02 9 GLU A C 3
ATOM 1242 O O . GLU A 1 9 ? 1.174 -14.366 1.043 1.00 71.41 9 GLU A O 3
ATOM 1254 N N . CYS A 1 10 ? 2.505 -12.873 0.013 1.00 23.41 10 CYS A N 3
ATOM 1255 C CA . CYS A 1 10 ? 3.555 -13.843 -0.275 1.00 60.04 10 CYS A CA 3
ATOM 1256 C C . CYS A 1 10 ? 4.009 -14.549 0.999 1.00 13.01 10 CYS A C 3
ATOM 1257 O O . CYS A 1 10 ? 4.142 -15.772 1.030 1.00 52.42 10 CYS A O 3
ATOM 1264 N N . ASN A 1 11 ? 4.244 -13.769 2.049 1.00 3.02 11 ASN A N 3
ATOM 1265 C CA . ASN A 1 11 ? 4.683 -14.319 3.327 1.00 43.14 11 ASN A CA 3
ATOM 1266 C C . ASN A 1 11 ? 3.675 -15.333 3.858 1.00 54.12 11 ASN A C 3
ATOM 1267 O O . ASN A 1 11 ? 4.010 -16.495 4.088 1.00 14.21 11 ASN A O 3
ATOM 1278 N N . SER A 1 12 ? 2.438 -14.885 4.049 1.00 0.33 12 SER A N 3
ATOM 1279 C CA . SER A 1 12 ? 1.381 -15.752 4.556 1.00 13.43 12 SER A CA 3
ATOM 1280 C C . SER A 1 12 ? 1.083 -16.878 3.571 1.00 30.14 12 SER A C 3
ATOM 1281 O O . SER A 1 12 ? 0.443 -17.870 3.921 1.00 24.22 12 SER A O 3
ATOM 1289 N N . ARG A 1 13 ? 1.552 -16.717 2.338 1.00 14.33 13 ARG A N 3
ATOM 1290 C CA . ARG A 1 13 ? 1.335 -17.719 1.302 1.00 41.45 13 ARG A CA 3
ATOM 1291 C C . ARG A 1 13 ? 2.405 -18.805 1.364 1.00 73.13 13 ARG A C 3
ATOM 1292 O O . ARG A 1 13 ? 2.116 -19.987 1.177 1.00 75.42 13 ARG A O 3
ATOM 1313 N N . CYS A 1 14 ? 3.641 -18.396 1.627 1.00 64.42 14 CYS A N 3
ATOM 1314 C CA . CYS A 1 14 ? 4.755 -19.333 1.713 1.00 70.33 14 CYS A CA 3
ATOM 1315 C C . CYS A 1 14 ? 4.979 -19.781 3.154 1.00 32.42 14 CYS A C 3
ATOM 1316 O O . CYS A 1 14 ? 5.811 -20.648 3.425 1.00 12.13 14 CYS A O 3
ATOM 1323 N N . THR A 1 15 ? 4.230 -19.185 4.077 1.00 51.04 15 THR A N 3
ATOM 1324 C CA . THR A 1 15 ? 4.346 -19.521 5.490 1.00 62.00 15 THR A CA 3
ATOM 1325 C C . THR A 1 15 ? 3.951 -20.971 5.745 1.00 54.13 15 THR A C 3
ATOM 1326 O O . THR A 1 15 ? 4.237 -21.525 6.806 1.00 30.42 15 THR A O 3
ATOM 1337 N N . TYR A 1 16 ? 3.292 -21.580 4.765 1.00 31.23 16 TYR A N 3
ATOM 1338 C CA . TYR A 1 16 ? 2.855 -22.966 4.885 1.00 64.34 16 TYR A CA 3
ATOM 1339 C C . TYR A 1 16 ? 4.035 -23.923 4.740 1.00 32.32 16 TYR A C 3
ATOM 1340 O O . TYR A 1 16 ? 3.937 -25.102 5.082 1.00 60.32 16 TYR A O 3
ATOM 1358 N N . ILE A 1 17 ? 5.149 -23.407 4.232 1.00 14.54 17 ILE A N 3
ATOM 1359 C CA . ILE A 1 17 ? 6.348 -24.213 4.044 1.00 32.41 17 ILE A CA 3
ATOM 1360 C C . ILE A 1 17 ? 6.907 -24.687 5.381 1.00 31.53 17 ILE A C 3
ATOM 1361 O O . ILE A 1 17 ? 7.385 -23.899 6.197 1.00 21.01 17 ILE A O 3
ATOM 1377 N N . PRO A 1 18 ? 6.848 -26.007 5.613 1.00 62.43 18 PRO A N 3
ATOM 1378 C CA . PRO A 1 18 ? 7.346 -26.617 6.849 1.00 24.31 18 PRO A CA 3
ATOM 1379 C C . PRO A 1 18 ? 8.867 -26.568 6.948 1.00 63.54 18 PRO A C 3
ATOM 1380 O O . PRO A 1 18 ? 9.429 -26.585 8.043 1.00 13.42 18 PRO A O 3
ATOM 1391 N N . ASP A 1 19 ? 9.528 -26.508 5.797 1.00 63.31 19 ASP A N 3
ATOM 1392 C CA . ASP A 1 19 ? 10.985 -26.455 5.754 1.00 60.52 19 ASP A CA 3
ATOM 1393 C C . ASP A 1 19 ? 11.494 -25.099 6.232 1.00 70.12 19 ASP A C 3
ATOM 1394 O O . ASP A 1 19 ? 11.032 -24.054 5.772 1.00 20.43 19 ASP A O 3
ATOM 1403 N N . TYR A 1 20 ? 12.447 -25.123 7.157 1.00 72.21 20 TYR A N 3
ATOM 1404 C CA . TYR A 1 20 ? 13.016 -23.896 7.700 1.00 41.51 20 TYR A CA 3
ATOM 1405 C C . TYR A 1 20 ? 13.700 -23.082 6.606 1.00 43.22 20 TYR A C 3
ATOM 1406 O O . TYR A 1 20 ? 13.191 -22.047 6.176 1.00 24.01 20 TYR A O 3
ATOM 1424 N N . ALA A 1 21 ? 14.858 -23.558 6.159 1.00 33.52 21 ALA A N 3
ATOM 1425 C CA . ALA A 1 21 ? 15.612 -22.878 5.114 1.00 74.25 21 ALA A CA 3
ATOM 1426 C C . ALA A 1 21 ? 14.745 -22.633 3.883 1.00 11.41 21 ALA A C 3
ATOM 1427 O O . ALA A 1 21 ? 14.727 -21.532 3.334 1.00 13.32 21 ALA A O 3
ATOM 1434 N N . GLY A 1 22 ? 14.027 -23.667 3.454 1.00 3.42 22 GLY A N 3
ATOM 1435 C CA . GLY A 1 22 ? 13.169 -23.542 2.291 1.00 71.23 22 GLY A CA 3
ATOM 1436 C C . GLY A 1 22 ? 12.225 -22.360 2.390 1.00 20.33 22 GLY A C 3
ATOM 1437 O O . GLY A 1 22 ? 12.137 -21.548 1.470 1.00 63.43 22 GLY A O 3
ATOM 1441 N N . MET A 1 23 ? 11.516 -22.264 3.510 1.00 32.31 23 MET A N 3
ATOM 1442 C CA . MET A 1 23 ? 10.573 -21.173 3.726 1.00 50.22 23 MET A CA 3
ATOM 1443 C C . MET A 1 23 ? 11.298 -19.832 3.789 1.00 23.44 23 MET A C 3
ATOM 1444 O O . MET A 1 23 ? 10.786 -18.816 3.321 1.00 53.12 23 MET A O 3
ATOM 1458 N N . ARG A 1 24 ? 12.493 -19.838 4.372 1.00 71.12 24 ARG A N 3
ATOM 1459 C CA . ARG A 1 24 ? 13.287 -18.622 4.498 1.00 63.14 24 ARG A CA 3
ATOM 1460 C C . ARG A 1 24 ? 13.762 -18.139 3.130 1.00 23.23 24 ARG A C 3
ATOM 1461 O O . ARG A 1 24 ? 13.768 -16.940 2.852 1.00 30.50 24 ARG A O 3
ATOM 1482 N N . ALA A 1 25 ? 14.160 -19.081 2.281 1.00 5.03 25 ALA A N 3
ATOM 1483 C CA . ALA A 1 25 ? 14.636 -18.752 0.943 1.00 14.22 25 ALA A CA 3
ATOM 1484 C C . ALA A 1 25 ? 13.495 -18.251 0.064 1.00 43.34 25 ALA A C 3
ATOM 1485 O O . ALA A 1 25 ? 13.670 -17.325 -0.729 1.00 51.14 25 ALA A O 3
ATOM 1492 N N . CYS A 1 26 ? 12.328 -18.868 0.208 1.00 74.10 26 CYS A N 3
ATOM 1493 C CA . CYS A 1 26 ? 11.158 -18.486 -0.574 1.00 40.10 26 CYS A CA 3
ATOM 1494 C C . CYS A 1 26 ? 10.675 -17.092 -0.185 1.00 2.34 26 CYS A C 3
ATOM 1495 O O . CYS A 1 26 ? 10.578 -16.199 -1.028 1.00 22.53 26 CYS A O 3
ATOM 1502 N N . ILE A 1 27 ? 10.374 -16.913 1.097 1.00 4.51 27 ILE A N 3
ATOM 1503 C CA . ILE A 1 27 ? 9.903 -15.627 1.598 1.00 23.43 27 ILE A CA 3
ATOM 1504 C C . ILE A 1 27 ? 10.994 -14.566 1.502 1.00 23.41 27 ILE A C 3
ATOM 1505 O O . ILE A 1 27 ? 10.712 -13.388 1.292 1.00 12.40 27 ILE A O 3
ATOM 1521 N N . GLY A 1 28 ? 12.244 -14.994 1.656 1.00 72.42 28 GLY A N 3
ATOM 1522 C CA . GLY A 1 28 ? 13.359 -14.069 1.581 1.00 24.13 28 GLY A CA 3
ATOM 1523 C C . GLY A 1 28 ? 13.656 -13.631 0.161 1.00 74.33 28 GLY A C 3
ATOM 1524 O O . GLY A 1 28 ? 14.005 -12.475 -0.081 1.00 23.15 28 GLY A O 3
ATOM 1528 N N . LEU A 1 29 ? 13.517 -14.556 -0.783 1.00 24.34 29 LEU A N 3
ATOM 1529 C CA . LEU A 1 29 ? 13.774 -14.260 -2.188 1.00 23.41 29 LEU A CA 3
ATOM 1530 C C . LEU A 1 29 ? 12.522 -13.717 -2.868 1.00 13.13 29 LEU A C 3
ATOM 1531 O O . LEU A 1 29 ? 12.588 -13.166 -3.967 1.00 63.21 29 LEU A O 3
ATOM 1547 N N . CYS A 1 30 ? 11.380 -13.873 -2.206 1.00 23.53 30 CYS A N 3
ATOM 1548 C CA . CYS A 1 30 ? 10.112 -13.397 -2.744 1.00 71.41 30 CYS A CA 3
ATOM 1549 C C . CYS A 1 30 ? 10.142 -11.886 -2.951 1.00 41.15 30 CYS A C 3
ATOM 1550 O O . CYS A 1 30 ? 9.726 -11.384 -3.995 1.00 51.21 30 CYS A O 3
ATOM 1557 N N . ALA A 1 31 ? 10.638 -11.167 -1.950 1.00 13.42 31 ALA A N 3
ATOM 1558 C CA . ALA A 1 31 ? 10.725 -9.713 -2.023 1.00 34.42 31 ALA A CA 3
ATOM 1559 C C . ALA A 1 31 ? 11.590 -9.274 -3.199 1.00 12.51 31 ALA A C 3
ATOM 1560 O O . ALA A 1 31 ? 11.136 -8.579 -4.108 1.00 44.45 31 ALA A O 3
ATOM 1567 N N . PRO A 1 32 ? 12.866 -9.686 -3.183 1.00 0.14 32 PRO A N 3
ATOM 1568 C CA . PRO A 1 32 ? 13.821 -9.346 -4.241 1.00 45.40 32 PRO A CA 3
ATOM 1569 C C . PRO A 1 32 ? 13.254 -9.591 -5.635 1.00 50.40 32 PRO A C 3
ATOM 1570 O O . PRO A 1 32 ? 13.328 -8.725 -6.506 1.00 40.15 32 PRO A O 3
ATOM 1581 N N . ALA A 1 33 ? 12.687 -10.775 -5.838 1.00 62.43 33 ALA A N 3
ATOM 1582 C CA . ALA A 1 33 ? 12.105 -11.133 -7.126 1.00 11.31 33 ALA A CA 3
ATOM 1583 C C . ALA A 1 33 ? 10.854 -10.308 -7.411 1.00 5.31 33 ALA A C 3
ATOM 1584 O O . ALA A 1 33 ? 10.602 -9.918 -8.551 1.00 74.54 33 ALA A O 3
ATOM 1591 N N . CYS A 1 34 ? 10.074 -10.045 -6.368 1.00 4.32 34 CYS A N 3
ATOM 1592 C CA . CYS A 1 34 ? 8.849 -9.267 -6.505 1.00 41.25 34 CYS A CA 3
ATOM 1593 C C . CYS A 1 34 ? 9.161 -7.827 -6.902 1.00 52.42 34 CYS A C 3
ATOM 1594 O O . CYS A 1 34 ? 8.438 -7.218 -7.693 1.00 31.34 34 CYS A O 3
ATOM 1601 N N . LEU A 1 35 ? 10.241 -7.287 -6.349 1.00 22.22 35 LEU A N 3
ATOM 1602 C CA . LEU A 1 35 ? 10.650 -5.918 -6.645 1.00 31.45 35 LEU A CA 3
ATOM 1603 C C . LEU A 1 35 ? 11.245 -5.818 -8.046 1.00 34.24 35 LEU A C 3
ATOM 1604 O O . LEU A 1 35 ? 10.927 -4.901 -8.803 1.00 52.12 35 LEU A O 3
ATOM 1620 N N . THR A 1 36 ? 12.109 -6.770 -8.386 1.00 12.44 36 THR A N 3
ATOM 1621 C CA . THR A 1 36 ? 12.747 -6.790 -9.696 1.00 3.45 36 THR A CA 3
ATOM 1622 C C . THR A 1 36 ? 11.728 -7.046 -10.800 1.00 2.31 36 THR A C 3
ATOM 1623 O O . THR A 1 36 ? 11.832 -6.492 -11.894 1.00 65.14 36 THR A O 3
ATOM 1634 N N . SER A 1 37 ? 10.743 -7.888 -10.506 1.00 13.32 37 SER A N 3
ATOM 1635 C CA . SER A 1 37 ? 9.706 -8.219 -11.476 1.00 33.52 37 SER A CA 3
ATOM 1636 C C . SER A 1 37 ? 8.599 -7.169 -11.469 1.00 30.34 37 SER A C 3
ATOM 1637 O O . SER A 1 37 ? 7.908 -6.973 -12.468 1.00 41.14 37 SER A O 3
ATOM 1645 N N . ARG A 1 38 ? 8.437 -6.497 -10.333 1.00 60.45 38 ARG A N 3
ATOM 1646 C CA . ARG A 1 38 ? 7.414 -5.468 -10.194 1.00 40.03 38 ARG A CA 3
ATOM 1647 C C . ARG A 1 38 ? 7.943 -4.280 -9.396 1.00 20.34 38 ARG A C 3
ATOM 1648 O O . ARG A 1 38 ? 7.469 -3.999 -8.295 1.00 32.52 38 ARG A O 3
ATOM 1669 N N . ASP A 1 1 ? 1.440 -0.381 0.702 1.00 13.30 1 ASP A N 4
ATOM 1670 C CA . ASP A 1 1 ? 1.919 -0.215 -0.665 1.00 53.14 1 ASP A CA 4
ATOM 1671 C C . ASP A 1 1 ? 2.047 -1.565 -1.364 1.00 32.12 1 ASP A C 4
ATOM 1672 O O . ASP A 1 1 ? 1.997 -2.614 -0.722 1.00 34.33 1 ASP A O 4
ATOM 1681 N N . ARG A 1 2 ? 2.211 -1.530 -2.682 1.00 63.41 2 ARG A N 4
ATOM 1682 C CA . ARG A 1 2 ? 2.344 -2.751 -3.468 1.00 21.21 2 ARG A CA 4
ATOM 1683 C C . ARG A 1 2 ? 3.427 -3.656 -2.887 1.00 74.42 2 ARG A C 4
ATOM 1684 O O . ARG A 1 2 ? 3.255 -4.873 -2.805 1.00 51.15 2 ARG A O 4
ATOM 1705 N N . TYR A 1 3 ? 4.541 -3.055 -2.486 1.00 51.12 3 TYR A N 4
ATOM 1706 C CA . TYR A 1 3 ? 5.653 -3.807 -1.916 1.00 54.41 3 TYR A CA 4
ATOM 1707 C C . TYR A 1 3 ? 5.194 -4.635 -0.720 1.00 75.32 3 TYR A C 4
ATOM 1708 O O . TYR A 1 3 ? 5.292 -5.862 -0.728 1.00 1.03 3 TYR A O 4
ATOM 1726 N N . GLN A 1 4 ? 4.691 -3.955 0.305 1.00 41.10 4 GLN A N 4
ATOM 1727 C CA . GLN A 1 4 ? 4.216 -4.627 1.508 1.00 25.55 4 GLN A CA 4
ATOM 1728 C C . GLN A 1 4 ? 3.167 -5.680 1.166 1.00 0.20 4 GLN A C 4
ATOM 1729 O O . GLN A 1 4 ? 3.109 -6.739 1.791 1.00 15.33 4 GLN A O 4
ATOM 1743 N N . ASP A 1 5 ? 2.340 -5.381 0.170 1.00 21.12 5 ASP A N 4
ATOM 1744 C CA . ASP A 1 5 ? 1.293 -6.302 -0.256 1.00 53.21 5 ASP A CA 4
ATOM 1745 C C . ASP A 1 5 ? 1.894 -7.582 -0.828 1.00 40.21 5 ASP A C 4
ATOM 1746 O O . ASP A 1 5 ? 1.598 -8.682 -0.361 1.00 60.22 5 ASP A O 4
ATOM 1755 N N . CYS A 1 6 ? 2.739 -7.431 -1.842 1.00 40.44 6 CYS A N 4
ATOM 1756 C CA . CYS A 1 6 ? 3.381 -8.573 -2.480 1.00 64.51 6 CYS A CA 4
ATOM 1757 C C . CYS A 1 6 ? 4.084 -9.449 -1.446 1.00 75.44 6 CYS A C 4
ATOM 1758 O O . CYS A 1 6 ? 3.886 -10.665 -1.409 1.00 15.43 6 CYS A O 4
ATOM 1765 N N . LEU A 1 7 ? 4.904 -8.825 -0.609 1.00 41.53 7 LEU A N 4
ATOM 1766 C CA . LEU A 1 7 ? 5.636 -9.546 0.426 1.00 61.11 7 LEU A CA 4
ATOM 1767 C C . LEU A 1 7 ? 4.678 -10.188 1.424 1.00 75.24 7 LEU A C 4
ATOM 1768 O O . LEU A 1 7 ? 4.837 -11.352 1.792 1.00 11.21 7 LEU A O 4
ATOM 1784 N N . SER A 1 8 ? 3.680 -9.423 1.855 1.00 5.53 8 SER A N 4
ATOM 1785 C CA . SER A 1 8 ? 2.696 -9.916 2.812 1.00 65.14 8 SER A CA 4
ATOM 1786 C C . SER A 1 8 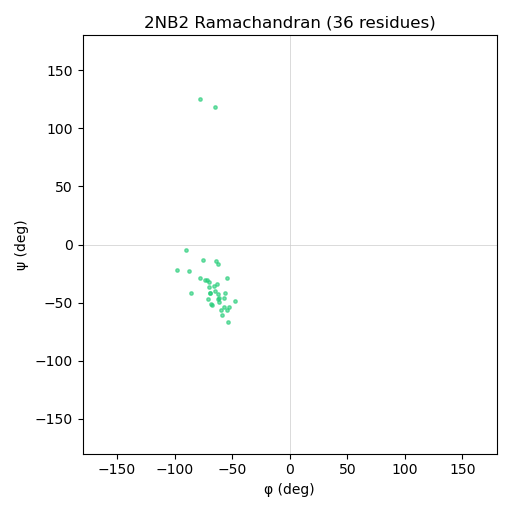? 2.064 -11.214 2.319 1.00 73.01 8 SER A C 4
ATOM 1787 O O . SER A 1 8 ? 2.265 -12.276 2.906 1.00 35.35 8 SER A O 4
ATOM 1795 N N . GLU A 1 9 ? 1.298 -11.118 1.236 1.00 24.21 9 GLU A N 4
ATOM 1796 C CA . GLU A 1 9 ? 0.635 -12.284 0.665 1.00 63.43 9 GLU A CA 4
ATOM 1797 C C . GLU A 1 9 ? 1.633 -13.413 0.420 1.00 4.52 9 GLU A C 4
ATOM 1798 O O . GLU A 1 9 ? 1.396 -14.560 0.798 1.00 34.12 9 GLU A O 4
ATOM 1810 N N . CYS A 1 10 ? 2.751 -13.078 -0.215 1.00 45.12 10 CYS A N 4
ATOM 1811 C CA . CYS A 1 10 ? 3.786 -14.061 -0.512 1.00 44.21 10 CYS A CA 4
ATOM 1812 C C . CYS A 1 10 ? 4.222 -14.791 0.755 1.00 63.32 10 CYS A C 4
ATOM 1813 O O . CYS A 1 10 ? 4.360 -16.014 0.762 1.00 5.32 10 CYS A O 4
ATOM 1820 N N . ASN A 1 11 ? 4.437 -14.032 1.825 1.00 61.44 11 ASN A N 4
ATOM 1821 C CA . ASN A 1 11 ? 4.858 -14.607 3.097 1.00 14.04 11 ASN A CA 4
ATOM 1822 C C . ASN A 1 11 ? 3.828 -15.611 3.608 1.00 50.52 11 ASN A C 4
ATOM 1823 O O . ASN A 1 11 ? 4.143 -16.780 3.830 1.00 12.54 11 ASN A O 4
ATOM 1834 N N . SER A 1 12 ? 2.596 -15.145 3.790 1.00 23.54 12 SER A N 4
ATOM 1835 C CA . SER A 1 12 ? 1.521 -16.001 4.277 1.00 15.04 12 SER A CA 4
ATOM 1836 C C . SER A 1 12 ? 1.217 -17.114 3.279 1.00 25.22 12 SER A C 4
ATOM 1837 O O . SER A 1 12 ? 0.558 -18.099 3.612 1.00 12.22 12 SER A O 4
ATOM 1845 N N . ARG A 1 13 ? 1.704 -16.950 2.054 1.00 43.15 13 ARG A N 4
ATOM 1846 C CA . ARG A 1 13 ? 1.485 -17.939 1.005 1.00 22.34 13 ARG A CA 4
ATOM 1847 C C . ARG A 1 13 ? 2.551 -19.030 1.056 1.00 32.44 13 ARG A C 4
ATOM 1848 O O . ARG A 1 13 ? 2.255 -20.211 0.872 1.00 71.34 13 ARG A O 4
ATOM 1869 N N . CYS A 1 14 ? 3.792 -18.627 1.308 1.00 53.04 14 CYS A N 4
ATOM 1870 C CA . CYS A 1 14 ? 4.902 -19.569 1.382 1.00 1.40 14 CYS A CA 4
ATOM 1871 C C . CYS A 1 14 ? 5.094 -20.071 2.810 1.00 63.30 14 CYS A C 4
ATOM 1872 O O . CYS A 1 14 ? 5.892 -20.975 3.061 1.00 65.15 14 CYS A O 4
ATOM 1879 N N . THR A 1 15 ? 4.356 -19.479 3.744 1.00 24.42 15 THR A N 4
ATOM 1880 C CA . THR A 1 15 ? 4.445 -19.865 5.147 1.00 64.53 15 THR A CA 4
ATOM 1881 C C . THR A 1 15 ? 3.991 -21.306 5.350 1.00 23.43 15 THR A C 4
ATOM 1882 O O . THR A 1 15 ? 4.216 -21.895 6.408 1.00 2.21 15 THR A O 4
ATOM 1893 N N . TYR A 1 16 ? 3.352 -21.870 4.331 1.00 1.42 16 TYR A N 4
ATOM 1894 C CA . TYR A 1 16 ? 2.865 -23.242 4.399 1.00 33.23 16 TYR A CA 4
ATOM 1895 C C . TYR A 1 16 ? 4.024 -24.234 4.368 1.00 54.00 16 TYR A C 4
ATOM 1896 O O . TYR A 1 16 ? 3.840 -25.428 4.607 1.00 52.12 16 TYR A O 4
ATOM 1914 N N . ILE A 1 17 ? 5.217 -23.730 4.072 1.00 30.13 17 ILE A N 4
ATOM 1915 C CA . ILE A 1 17 ? 6.407 -24.570 4.011 1.00 35.22 17 ILE A CA 4
ATOM 1916 C C . ILE A 1 17 ? 6.973 -24.823 5.404 1.00 2.32 17 ILE A C 4
ATOM 1917 O O . ILE A 1 17 ? 7.470 -23.916 6.073 1.00 34.23 17 ILE A O 4
ATOM 1933 N N . PRO A 1 18 ? 6.900 -26.085 5.853 1.00 43.32 18 PRO A N 4
ATOM 1934 C CA . PRO A 1 18 ? 7.403 -26.487 7.170 1.00 63.04 18 PRO A CA 4
ATOM 1935 C C . PRO A 1 18 ? 8.926 -26.444 7.247 1.00 54.14 18 PRO A C 4
ATOM 1936 O O . PRO A 1 18 ? 9.503 -26.470 8.334 1.00 73.32 18 PRO A O 4
ATOM 1947 N N . ASP A 1 19 ? 9.570 -26.377 6.087 1.00 62.20 19 ASP A N 4
ATOM 1948 C CA . ASP A 1 19 ? 11.026 -26.329 6.023 1.00 3.33 19 ASP A CA 4
ATOM 1949 C C . ASP A 1 19 ? 11.536 -24.917 6.296 1.00 15.21 19 ASP A C 4
ATOM 1950 O O . ASP A 1 19 ? 11.215 -23.979 5.566 1.00 13.53 19 ASP A O 4
ATOM 1959 N N . TYR A 1 20 ? 12.329 -24.774 7.351 1.00 4.54 20 TYR A N 4
ATOM 1960 C CA . TYR A 1 20 ? 12.880 -23.476 7.723 1.00 42.42 20 TYR A CA 4
ATOM 1961 C C . TYR A 1 20 ? 13.708 -22.889 6.583 1.00 13.44 20 TYR A C 4
ATOM 1962 O O . TYR A 1 20 ? 13.412 -21.805 6.081 1.00 50.10 20 TYR A O 4
ATOM 1980 N N . ALA A 1 21 ? 14.746 -23.614 6.181 1.00 41.34 21 ALA A N 4
ATOM 1981 C CA . ALA A 1 21 ? 15.616 -23.168 5.099 1.00 14.31 21 ALA A CA 4
ATOM 1982 C C . ALA A 1 21 ? 14.810 -22.840 3.847 1.00 51.53 21 ALA A C 4
ATOM 1983 O O . ALA A 1 21 ? 14.933 -21.752 3.285 1.00 64.25 21 ALA A O 4
ATOM 1990 N N . GLY A 1 22 ? 13.985 -23.788 3.414 1.00 55.01 22 GLY A N 4
ATOM 1991 C CA . GLY A 1 22 ? 13.171 -23.580 2.230 1.00 24.10 22 GLY A CA 4
ATOM 1992 C C . GLY A 1 22 ? 12.317 -22.332 2.325 1.00 11.34 22 GLY A C 4
ATOM 1993 O O . GLY A 1 22 ? 12.392 -21.453 1.467 1.00 60.21 22 GLY A O 4
ATOM 1997 N N . MET A 1 23 ? 11.501 -22.254 3.371 1.00 11.45 23 MET A N 4
ATOM 1998 C CA . MET A 1 23 ? 10.628 -21.103 3.575 1.00 21.20 23 MET A CA 4
ATOM 1999 C C . MET A 1 23 ? 11.431 -19.806 3.581 1.00 74.05 23 MET A C 4
ATOM 2000 O O . MET A 1 23 ? 11.120 -18.870 2.843 1.00 24.32 23 MET A O 4
ATOM 2014 N N . ARG A 1 24 ? 12.463 -19.757 4.417 1.00 74.45 24 ARG A N 4
ATOM 2015 C CA . ARG A 1 24 ? 13.308 -18.574 4.518 1.00 22.14 24 ARG A CA 4
ATOM 2016 C C . ARG A 1 24 ? 13.839 -18.165 3.147 1.00 31.54 24 ARG A C 4
ATOM 2017 O O . ARG A 1 24 ? 13.877 -16.982 2.813 1.00 5.35 24 ARG A O 4
ATOM 2038 N N . ALA A 1 25 ? 14.247 -19.154 2.358 1.00 4.42 25 ALA A N 4
ATOM 2039 C CA . ALA A 1 25 ? 14.774 -18.897 1.024 1.00 63.24 25 ALA A CA 4
ATOM 2040 C C . ALA A 1 25 ? 13.679 -18.400 0.087 1.00 75.01 25 ALA A C 4
ATOM 2041 O O . ALA A 1 25 ? 13.891 -17.475 -0.698 1.00 14.24 25 ALA A O 4
ATOM 2048 N N . CYS A 1 26 ? 12.506 -19.020 0.173 1.00 25.22 26 CYS A N 4
ATOM 2049 C CA . CYS A 1 26 ? 11.377 -18.642 -0.667 1.00 51.13 26 CYS A CA 4
ATOM 2050 C C . CYS A 1 26 ? 10.912 -17.224 -0.348 1.00 43.22 26 CYS A C 4
ATOM 2051 O O . CYS A 1 26 ? 10.863 -16.363 -1.228 1.00 34.53 26 CYS A O 4
ATOM 2058 N N . ILE A 1 27 ? 10.574 -16.988 0.915 1.00 73.41 27 ILE A N 4
ATOM 2059 C CA . ILE A 1 27 ? 10.115 -15.675 1.350 1.00 32.22 27 ILE A CA 4
ATOM 2060 C C . ILE A 1 27 ? 11.225 -14.637 1.228 1.00 54.43 27 ILE A C 4
ATOM 2061 O O . ILE A 1 27 ? 10.969 -13.473 0.919 1.00 63.53 27 ILE A O 4
ATOM 2077 N N . GLY A 1 28 ? 12.459 -15.066 1.471 1.00 63.13 28 GLY A N 4
ATOM 2078 C CA . GLY A 1 28 ? 13.591 -14.162 1.381 1.00 55.51 28 GLY A CA 4
ATOM 2079 C C . GLY A 1 28 ? 13.906 -13.768 -0.049 1.00 1.05 28 GLY A C 4
ATOM 2080 O O . GLY A 1 28 ? 14.375 -12.659 -0.306 1.00 4.42 28 GLY A O 4
ATOM 2084 N N . LEU A 1 29 ? 13.650 -14.678 -0.981 1.00 61.53 29 LEU A N 4
ATOM 2085 C CA . LEU A 1 29 ? 13.911 -14.422 -2.393 1.00 44.43 29 LEU A CA 4
ATOM 2086 C C . LEU A 1 29 ? 12.690 -13.809 -3.070 1.00 52.45 29 LEU A C 4
ATOM 2087 O O . LEU A 1 29 ? 12.799 -13.189 -4.129 1.00 72.32 29 LEU A O 4
ATOM 2103 N N . CYS A 1 30 ? 11.527 -13.983 -2.452 1.00 31.52 30 CYS A N 4
ATOM 2104 C CA . CYS A 1 30 ? 10.284 -13.447 -2.993 1.00 1.43 30 CYS A CA 4
ATOM 2105 C C . CYS A 1 30 ? 10.360 -11.928 -3.127 1.00 22.41 30 CYS A C 4
ATOM 2106 O O . CYS A 1 30 ? 9.962 -11.364 -4.146 1.00 23.34 30 CYS A O 4
ATOM 2113 N N . ALA A 1 31 ? 10.875 -11.274 -2.091 1.00 55.51 31 ALA A N 4
ATOM 2114 C CA . ALA A 1 31 ? 11.005 -9.822 -2.094 1.00 3.23 31 ALA A CA 4
ATOM 2115 C C . ALA A 1 31 ? 11.860 -9.350 -3.265 1.00 53.33 31 ALA A C 4
ATOM 2116 O O . ALA A 1 31 ? 11.407 -8.604 -4.134 1.00 3.52 31 ALA A O 4
ATOM 2123 N N . PRO A 1 32 ? 13.125 -9.793 -3.292 1.00 5.31 32 PRO A N 4
ATOM 2124 C CA . PRO A 1 32 ? 14.070 -9.428 -4.352 1.00 52.41 32 PRO A CA 4
ATOM 2125 C C . PRO A 1 32 ? 13.471 -9.595 -5.745 1.00 24.45 32 PRO A C 4
ATOM 2126 O O . PRO A 1 32 ? 13.551 -8.693 -6.577 1.00 54.23 32 PRO A O 4
ATOM 2137 N N . ALA A 1 33 ? 12.872 -10.756 -5.990 1.00 43.02 33 ALA A N 4
ATOM 2138 C CA . ALA A 1 33 ? 12.258 -11.041 -7.281 1.00 43.51 33 ALA A CA 4
ATOM 2139 C C . ALA A 1 33 ? 11.114 -10.075 -7.570 1.00 0.34 33 ALA A C 4
ATOM 2140 O O . ALA A 1 33 ? 11.060 -9.461 -8.636 1.00 12.12 33 ALA A O 4
ATOM 2147 N N . CYS A 1 34 ? 10.200 -9.945 -6.614 1.00 3.24 34 CYS A N 4
ATOM 2148 C CA . CYS A 1 34 ? 9.056 -9.055 -6.765 1.00 12.42 34 CYS A CA 4
ATOM 2149 C C . CYS A 1 34 ? 9.508 -7.602 -6.880 1.00 42.23 34 CYS A C 4
ATOM 2150 O O . CYS A 1 34 ? 8.768 -6.746 -7.367 1.00 73.10 34 CYS A O 4
ATOM 2157 N N . LEU A 1 35 ? 10.728 -7.331 -6.430 1.00 1.50 35 LEU A N 4
ATOM 2158 C CA . LEU A 1 35 ? 11.281 -5.981 -6.483 1.00 34.44 35 LEU A CA 4
ATOM 2159 C C . LEU A 1 35 ? 11.738 -5.635 -7.896 1.00 24.21 35 LEU A C 4
ATOM 2160 O O . LEU A 1 35 ? 11.286 -4.653 -8.484 1.00 54.43 35 LEU A O 4
ATOM 2176 N N . THR A 1 36 ? 12.638 -6.450 -8.437 1.00 63.44 36 THR A N 4
ATOM 2177 C CA . THR A 1 36 ? 13.157 -6.232 -9.782 1.00 12.53 36 THR A CA 4
ATOM 2178 C C . THR A 1 36 ? 12.070 -6.438 -10.831 1.00 20.35 36 THR A C 4
ATOM 2179 O O . THR A 1 36 ? 12.128 -5.867 -11.920 1.00 23.55 36 THR A O 4
ATOM 2190 N N . SER A 1 37 ? 11.079 -7.258 -10.495 1.00 54.32 37 SER A N 4
ATOM 2191 C CA . SER A 1 37 ? 9.979 -7.542 -11.410 1.00 64.21 37 SER A CA 4
ATOM 2192 C C . SER A 1 37 ? 8.849 -6.533 -11.232 1.00 1.02 37 SER A C 4
ATOM 2193 O O . SER A 1 37 ? 8.130 -6.216 -12.180 1.00 4.54 37 SER A O 4
ATOM 2201 N N . ARG A 1 38 ? 8.699 -6.033 -10.010 1.00 14.52 38 ARG A N 4
ATOM 2202 C CA . ARG A 1 38 ? 7.656 -5.060 -9.706 1.00 33.35 38 ARG A CA 4
ATOM 2203 C C . ARG A 1 38 ? 8.106 -4.107 -8.603 1.00 2.13 38 ARG A C 4
ATOM 2204 O O . ARG A 1 38 ? 7.625 -4.178 -7.472 1.00 33.40 38 ARG A O 4
ATOM 2225 N N . ASP A 1 1 ? 0.208 -0.447 -0.780 1.00 71.32 1 ASP A N 5
ATOM 2226 C CA . ASP A 1 1 ? 0.559 -0.507 -2.194 1.00 71.34 1 ASP A CA 5
ATOM 2227 C C . ASP A 1 1 ? 0.821 -1.946 -2.629 1.00 22.05 1 ASP A C 5
ATOM 2228 O O . ASP A 1 1 ? 0.907 -2.850 -1.797 1.00 55.11 1 ASP A O 5
ATOM 2237 N N . ARG A 1 2 ? 0.947 -2.151 -3.936 1.00 1.34 2 ARG A N 5
ATOM 2238 C CA . ARG A 1 2 ? 1.197 -3.480 -4.480 1.00 42.33 2 ARG A CA 5
ATOM 2239 C C . ARG A 1 2 ? 2.423 -4.113 -3.828 1.00 41.42 2 ARG A C 5
ATOM 2240 O O . ARG A 1 2 ? 2.525 -5.336 -3.730 1.00 50.35 2 ARG A O 5
ATOM 2261 N N . TYR A 1 3 ? 3.351 -3.272 -3.384 1.00 52.15 3 TYR A N 5
ATOM 2262 C CA . TYR A 1 3 ? 4.571 -3.749 -2.745 1.00 1.34 3 TYR A CA 5
ATOM 2263 C C . TYR A 1 3 ? 4.259 -4.429 -1.415 1.00 61.22 3 TYR A C 5
ATOM 2264 O O . TYR A 1 3 ? 4.707 -5.546 -1.158 1.00 75.41 3 TYR A O 5
ATOM 2282 N N . GLN A 1 4 ? 3.488 -3.746 -0.575 1.00 71.42 4 GLN A N 5
ATOM 2283 C CA . GLN A 1 4 ? 3.115 -4.284 0.728 1.00 64.21 4 GLN A CA 5
ATOM 2284 C C . GLN A 1 4 ? 2.223 -5.512 0.575 1.00 2.34 4 GLN A C 5
ATOM 2285 O O . GLN A 1 4 ? 2.435 -6.531 1.232 1.00 5.15 4 GLN A O 5
ATOM 2299 N N . ASP A 1 5 ? 1.225 -5.407 -0.295 1.00 11.33 5 ASP A N 5
ATOM 2300 C CA . ASP A 1 5 ? 0.300 -6.509 -0.534 1.00 43.21 5 ASP A CA 5
ATOM 2301 C C . ASP A 1 5 ? 1.035 -7.723 -1.094 1.00 41.44 5 ASP A C 5
ATOM 2302 O O . ASP A 1 5 ? 0.704 -8.865 -0.774 1.00 3.53 5 ASP A O 5
ATOM 2311 N N . CYS A 1 6 ? 2.033 -7.468 -1.934 1.00 22.11 6 CYS A N 5
ATOM 2312 C CA . CYS A 1 6 ? 2.815 -8.539 -2.541 1.00 15.12 6 CYS A CA 5
ATOM 2313 C C . CYS A 1 6 ? 3.663 -9.254 -1.493 1.00 44.34 6 CYS A C 5
ATOM 2314 O O . CYS A 1 6 ? 3.530 -10.461 -1.288 1.00 54.11 6 CYS A O 5
ATOM 2321 N N . LEU A 1 7 ? 4.536 -8.501 -0.833 1.00 44.34 7 LEU A N 5
ATOM 2322 C CA . LEU A 1 7 ? 5.408 -9.061 0.194 1.00 74.24 7 LEU A CA 5
ATOM 2323 C C . LEU A 1 7 ? 4.592 -9.752 1.282 1.00 61.43 7 LEU A C 5
ATOM 2324 O O . LEU A 1 7 ? 4.997 -10.786 1.813 1.00 63.43 7 LEU A O 5
ATOM 2340 N N . SER A 1 8 ? 3.440 -9.175 1.607 1.00 32.31 8 SER A N 5
ATOM 2341 C CA . SER A 1 8 ? 2.568 -9.735 2.633 1.00 55.20 8 SER A CA 5
ATOM 2342 C C . SER A 1 8 ? 1.997 -11.078 2.188 1.00 63.04 8 SER A C 5
ATOM 2343 O O . SER A 1 8 ? 2.321 -12.120 2.756 1.00 34.22 8 SER A O 5
ATOM 2351 N N . GLU A 1 9 ? 1.147 -11.043 1.166 1.00 31.54 9 GLU A N 5
ATOM 2352 C CA . GLU A 1 9 ? 0.531 -12.258 0.645 1.00 54.20 9 GLU A CA 5
ATOM 2353 C C . GLU A 1 9 ? 1.589 -13.306 0.314 1.00 60.11 9 GLU A C 5
ATOM 2354 O O . GLU A 1 9 ? 1.395 -14.498 0.554 1.00 22.12 9 GLU A O 5
ATOM 2366 N N . CYS A 1 10 ? 2.709 -12.853 -0.240 1.00 32.21 10 CYS A N 5
ATOM 2367 C CA . CYS A 1 10 ? 3.799 -13.750 -0.606 1.00 15.22 10 CYS A CA 5
ATOM 2368 C C . CYS A 1 10 ? 4.326 -14.492 0.618 1.00 24.24 10 CYS A C 5
ATOM 2369 O O . CYS A 1 10 ? 4.425 -15.718 0.618 1.00 24.44 10 CYS A O 5
ATOM 2376 N N . ASN A 1 11 ? 4.664 -13.739 1.660 1.00 34.24 11 ASN A N 5
ATOM 2377 C CA . ASN A 1 11 ? 5.182 -14.325 2.891 1.00 33.23 11 ASN A CA 5
ATOM 2378 C C . ASN A 1 11 ? 4.198 -15.339 3.467 1.00 14.24 11 ASN A C 5
ATOM 2379 O O . ASN A 1 11 ? 4.563 -16.477 3.760 1.00 22.20 11 ASN A O 5
ATOM 2390 N N . SER A 1 12 ? 2.947 -14.917 3.627 1.00 43.12 12 SER A N 5
ATOM 2391 C CA . SER A 1 12 ? 1.911 -15.786 4.171 1.00 74.22 12 SER A CA 5
ATOM 2392 C C . SER A 1 12 ? 1.615 -16.941 3.218 1.00 2.04 12 SER A C 5
ATOM 2393 O O . SER A 1 12 ? 1.066 -17.967 3.621 1.00 43.12 12 SER A O 5
ATOM 2401 N N . ARG A 1 13 ? 1.984 -16.766 1.954 1.00 55.54 13 ARG A N 5
ATOM 2402 C CA . ARG A 1 13 ? 1.757 -17.791 0.943 1.00 64.43 13 ARG A CA 5
ATOM 2403 C C . ARG A 1 13 ? 2.824 -18.880 1.025 1.00 52.34 13 ARG A C 5
ATOM 2404 O O . ARG A 1 13 ? 2.542 -20.058 0.806 1.00 73.24 13 ARG A O 5
ATOM 2425 N N . CYS A 1 14 ? 4.050 -18.477 1.341 1.00 50.34 14 CYS A N 5
ATOM 2426 C CA . CYS A 1 14 ? 5.160 -19.416 1.451 1.00 55.03 14 CYS A CA 5
ATOM 2427 C C . CYS A 1 14 ? 5.344 -19.873 2.895 1.00 71.32 14 CYS A C 5
ATOM 2428 O O . CYS A 1 14 ? 6.094 -20.810 3.171 1.00 44.11 14 CYS A O 5
ATOM 2435 N N . THR A 1 15 ? 4.653 -19.206 3.814 1.00 45.50 15 THR A N 5
ATOM 2436 C CA . THR A 1 15 ? 4.741 -19.542 5.229 1.00 10.34 15 THR A CA 5
ATOM 2437 C C . THR A 1 15 ? 4.215 -20.948 5.494 1.00 10.21 15 THR A C 5
ATOM 2438 O O . THR A 1 15 ? 4.421 -21.505 6.572 1.00 21.43 15 THR A O 5
ATOM 2449 N N . TYR A 1 16 ? 3.536 -21.516 4.504 1.00 32.22 16 TYR A N 5
ATOM 2450 C CA . TYR A 1 16 ? 2.979 -22.858 4.631 1.00 14.42 16 TYR A CA 5
ATOM 2451 C C . TYR A 1 16 ? 4.086 -23.906 4.671 1.00 62.10 16 TYR A C 5
ATOM 2452 O O . TYR A 1 16 ? 3.867 -25.040 5.097 1.00 22.34 16 TYR A O 5
ATOM 2470 N N . ILE A 1 17 ? 5.276 -23.518 4.224 1.00 13.31 17 ILE A N 5
ATOM 2471 C CA . ILE A 1 17 ? 6.418 -24.422 4.210 1.00 65.42 17 ILE A CA 5
ATOM 2472 C C . ILE A 1 17 ? 6.830 -24.810 5.626 1.00 63.20 17 ILE A C 5
ATOM 2473 O O . ILE A 1 17 ? 7.287 -23.983 6.415 1.00 53.40 17 ILE A O 5
ATOM 2489 N N . PRO A 1 18 ? 6.668 -26.100 5.957 1.00 12.32 18 PRO A N 5
ATOM 2490 C CA . PRO A 1 18 ? 7.019 -26.628 7.279 1.00 50.12 18 PRO A CA 5
ATOM 2491 C C . PRO A 1 18 ? 8.526 -26.657 7.510 1.00 51.22 18 PRO A C 5
ATOM 2492 O O . PRO A 1 18 ? 8.987 -26.772 8.645 1.00 3.45 18 PRO A O 5
ATOM 2503 N N . ASP A 1 19 ? 9.288 -26.552 6.427 1.00 51.32 19 ASP A N 5
ATOM 2504 C CA . ASP A 1 19 ? 10.744 -26.564 6.512 1.00 74.32 19 ASP A CA 5
ATOM 2505 C C . ASP A 1 19 ? 11.287 -25.157 6.739 1.00 51.02 19 ASP A C 5
ATOM 2506 O O . ASP A 1 19 ? 11.018 -24.243 5.958 1.00 22.52 19 ASP A O 5
ATOM 2515 N N . TYR A 1 20 ? 12.051 -24.989 7.812 1.00 31.44 20 TYR A N 5
ATOM 2516 C CA . TYR A 1 20 ? 12.629 -23.693 8.144 1.00 10.33 20 TYR A CA 5
ATOM 2517 C C . TYR A 1 20 ? 13.601 -23.236 7.060 1.00 13.15 20 TYR A C 5
ATOM 2518 O O . TYR A 1 20 ? 13.635 -22.061 6.697 1.00 53.21 20 TYR A O 5
ATOM 2536 N N . ALA A 1 21 ? 14.389 -24.175 6.548 1.00 22.00 21 ALA A N 5
ATOM 2537 C CA . ALA A 1 21 ? 15.360 -23.871 5.504 1.00 30.30 21 ALA A CA 5
ATOM 2538 C C . ALA A 1 21 ? 14.664 -23.477 4.205 1.00 24.25 21 ALA A C 5
ATOM 2539 O O . ALA A 1 21 ? 14.813 -22.354 3.726 1.00 1.14 21 ALA A O 5
ATOM 2546 N N . GLY A 1 22 ? 13.904 -24.410 3.640 1.00 65.14 22 GLY A N 5
ATOM 2547 C CA . GLY A 1 22 ? 13.198 -24.141 2.401 1.00 41.31 22 GLY A CA 5
ATOM 2548 C C . GLY A 1 22 ? 12.365 -22.876 2.472 1.00 60.33 22 GLY A C 5
ATOM 2549 O O . GLY A 1 22 ? 12.321 -22.100 1.518 1.00 73.23 22 GLY A O 5
ATOM 2553 N N . MET A 1 23 ? 11.702 -22.669 3.605 1.00 74.34 23 MET A N 5
ATOM 2554 C CA . MET A 1 23 ? 10.865 -21.490 3.795 1.00 23.04 23 MET A CA 5
ATOM 2555 C C . MET A 1 23 ? 11.706 -20.218 3.773 1.00 44.31 23 MET A C 5
ATOM 2556 O O . MET A 1 23 ? 11.405 -19.276 3.040 1.00 55.12 23 MET A O 5
ATOM 2570 N N . ARG A 1 24 ? 12.762 -20.197 4.580 1.00 12.14 24 ARG A N 5
ATOM 2571 C CA . ARG A 1 24 ? 13.645 -19.039 4.654 1.00 61.44 24 ARG A CA 5
ATOM 2572 C C . ARG A 1 24 ? 14.151 -18.653 3.267 1.00 54.42 24 ARG A C 5
ATOM 2573 O O . ARG A 1 24 ? 14.135 -17.480 2.894 1.00 10.25 24 ARG A O 5
ATOM 2594 N N . ALA A 1 25 ? 14.599 -19.647 2.507 1.00 12.05 25 ALA A N 5
ATOM 2595 C CA . ALA A 1 25 ? 15.107 -19.411 1.162 1.00 64.20 25 ALA A CA 5
ATOM 2596 C C . ALA A 1 25 ? 14.019 -18.849 0.254 1.00 33.02 25 ALA A C 5
ATOM 2597 O O . ALA A 1 25 ? 14.250 -17.900 -0.496 1.00 21.31 25 ALA A O 5
ATOM 2604 N N . CYS A 1 26 ? 12.831 -19.440 0.326 1.00 31.34 26 CYS A N 5
ATOM 2605 C CA . CYS A 1 26 ? 11.706 -19.000 -0.489 1.00 51.25 26 CYS A CA 5
ATOM 2606 C C . CYS A 1 26 ? 11.315 -17.565 -0.147 1.00 52.04 26 CYS A C 5
ATOM 2607 O O . CYS A 1 26 ? 11.418 -16.667 -0.983 1.00 55.25 26 CYS A O 5
ATOM 2614 N N . ILE A 1 27 ? 10.867 -17.358 1.086 1.00 12.03 27 ILE A N 5
ATOM 2615 C CA . ILE A 1 27 ? 10.462 -16.033 1.539 1.00 11.01 27 ILE A CA 5
ATOM 2616 C C . ILE A 1 27 ? 11.585 -15.020 1.348 1.00 5.35 27 ILE A C 5
ATOM 2617 O O . ILE A 1 27 ? 11.337 -13.838 1.114 1.00 73.02 27 ILE A O 5
ATOM 2633 N N . GLY A 1 28 ? 12.824 -15.492 1.449 1.00 4.25 28 GLY A N 5
ATOM 2634 C CA . GLY A 1 28 ? 13.968 -14.614 1.284 1.00 64.42 28 GLY A CA 5
ATOM 2635 C C . GLY A 1 28 ? 14.107 -14.105 -0.137 1.00 42.30 28 GLY A C 5
ATOM 2636 O O . GLY A 1 28 ? 14.324 -12.913 -0.359 1.00 2.44 28 GLY A O 5
ATOM 2640 N N . LEU A 1 29 ? 13.984 -15.009 -1.103 1.00 14.53 29 LEU A N 5
ATOM 2641 C CA . LEU A 1 29 ? 14.098 -14.644 -2.511 1.00 22.43 29 LEU A CA 5
ATOM 2642 C C . LEU A 1 29 ? 12.794 -14.045 -3.026 1.00 74.21 29 LEU A C 5
ATOM 2643 O O . LEU A 1 29 ? 12.754 -13.449 -4.103 1.00 63.40 29 LEU A O 5
ATOM 2659 N N . CYS A 1 30 ? 11.727 -14.205 -2.249 1.00 65.22 30 CYS A N 5
ATOM 2660 C CA . CYS A 1 30 ? 10.421 -13.679 -2.625 1.00 51.02 30 CYS A CA 5
ATOM 2661 C C . CYS A 1 30 ? 10.472 -12.163 -2.790 1.00 51.20 30 CYS A C 5
ATOM 2662 O O . CYS A 1 30 ? 9.941 -11.615 -3.756 1.00 11.15 30 CYS A O 5
ATOM 2669 N N . ALA A 1 31 ? 11.115 -11.491 -1.840 1.00 61.35 31 ALA A N 5
ATOM 2670 C CA . ALA A 1 31 ? 11.238 -10.039 -1.881 1.00 71.42 31 ALA A CA 5
ATOM 2671 C C . ALA A 1 31 ? 11.950 -9.584 -3.151 1.00 34.14 31 ALA A C 5
ATOM 2672 O O . ALA A 1 31 ? 11.399 -8.848 -3.970 1.00 2.13 31 ALA A O 5
ATOM 2679 N N . PRO A 1 32 ? 13.203 -10.030 -3.320 1.00 22.34 32 PRO A N 5
ATOM 2680 C CA . PRO A 1 32 ? 14.017 -9.681 -4.488 1.00 2.34 32 PRO A CA 5
ATOM 2681 C C . PRO A 1 32 ? 13.260 -9.865 -5.798 1.00 53.32 32 PRO A C 5
ATOM 2682 O O . PRO A 1 32 ? 13.269 -8.986 -6.660 1.00 63.40 32 PRO A O 5
ATOM 2693 N N . ALA A 1 33 ? 12.604 -11.012 -5.941 1.00 51.32 33 ALA A N 5
ATOM 2694 C CA . ALA A 1 33 ? 11.839 -11.309 -7.146 1.00 22.31 33 ALA A CA 5
ATOM 2695 C C . ALA A 1 33 ? 10.710 -10.303 -7.342 1.00 44.12 33 ALA A C 5
ATOM 2696 O O . ALA A 1 33 ? 10.559 -9.726 -8.420 1.00 22.33 33 ALA A O 5
ATOM 2703 N N . CYS A 1 34 ? 9.919 -10.097 -6.295 1.00 2.43 34 CYS A N 5
ATOM 2704 C CA . CYS A 1 34 ? 8.803 -9.161 -6.352 1.00 12.24 34 CYS A CA 5
ATOM 2705 C C . CYS A 1 34 ? 9.298 -7.738 -6.595 1.00 54.04 34 CYS A C 5
ATOM 2706 O O . CYS A 1 34 ? 8.595 -6.917 -7.187 1.00 32.05 34 CYS A O 5
ATOM 2713 N N . LEU A 1 35 ? 10.511 -7.453 -6.136 1.00 62.04 35 LEU A N 5
ATOM 2714 C CA . LEU A 1 35 ? 11.101 -6.130 -6.304 1.00 44.43 35 LEU A CA 5
ATOM 2715 C C . LEU A 1 35 ? 11.482 -5.884 -7.761 1.00 2.02 35 LEU A C 5
ATOM 2716 O O . LEU A 1 35 ? 11.205 -4.820 -8.316 1.00 72.31 35 LEU A O 5
ATOM 2732 N N . THR A 1 36 ? 12.118 -6.876 -8.376 1.00 61.14 36 THR A N 5
ATOM 2733 C CA . THR A 1 36 ? 12.536 -6.769 -9.768 1.00 51.35 36 THR A CA 5
ATOM 2734 C C . THR A 1 36 ? 11.352 -6.943 -10.713 1.00 21.11 36 THR A C 5
ATOM 2735 O O . THR A 1 36 ? 11.386 -6.489 -11.856 1.00 50.24 36 THR A O 5
ATOM 2746 N N . SER A 1 37 ? 10.306 -7.603 -10.227 1.00 73.41 37 SER A N 5
ATOM 2747 C CA . SER A 1 37 ? 9.112 -7.840 -11.030 1.00 34.32 37 SER A CA 5
ATOM 2748 C C . SER A 1 37 ? 8.113 -6.698 -10.869 1.00 22.03 37 SER A C 5
ATOM 2749 O O . SER A 1 37 ? 7.284 -6.455 -11.746 1.00 22.32 37 SER A O 5
ATOM 2757 N N . ARG A 1 38 ? 8.199 -6.000 -9.741 1.00 44.11 38 ARG A N 5
ATOM 2758 C CA . ARG A 1 38 ? 7.303 -4.884 -9.463 1.00 45.11 38 ARG A CA 5
ATOM 2759 C C . ARG A 1 38 ? 7.511 -3.756 -10.470 1.00 24.04 38 ARG A C 5
ATOM 2760 O O . ARG A 1 38 ? 6.550 -3.208 -11.010 1.00 24.30 38 ARG A O 5
ATOM 2781 N N . ASP A 1 1 ? 1.483 -0.107 -0.074 1.00 42.33 1 ASP A N 6
ATOM 2782 C CA . ASP A 1 1 ? 2.053 -0.215 -1.412 1.00 73.14 1 ASP A CA 6
ATOM 2783 C C . ASP A 1 1 ? 2.104 -1.671 -1.865 1.00 24.24 1 ASP A C 6
ATOM 2784 O O . ASP A 1 1 ? 2.142 -2.586 -1.042 1.00 20.03 1 ASP A O 6
ATOM 2793 N N . ARG A 1 2 ? 2.105 -1.878 -3.177 1.00 71.04 2 ARG A N 6
ATOM 2794 C CA . ARG A 1 2 ? 2.150 -3.223 -3.739 1.00 15.21 2 ARG A CA 6
ATOM 2795 C C . ARG A 1 2 ? 3.314 -4.018 -3.155 1.00 14.44 2 ARG A C 6
ATOM 2796 O O . ARG A 1 2 ? 3.223 -5.233 -2.979 1.00 13.23 2 ARG A O 6
ATOM 2817 N N . TYR A 1 3 ? 4.406 -3.324 -2.856 1.00 43.44 3 TYR A N 6
ATOM 2818 C CA . TYR A 1 3 ? 5.589 -3.965 -2.295 1.00 4.42 3 TYR A CA 6
ATOM 2819 C C . TYR A 1 3 ? 5.272 -4.612 -0.950 1.00 52.13 3 TYR A C 6
ATOM 2820 O O . TYR A 1 3 ? 5.523 -5.799 -0.747 1.00 22.23 3 TYR A O 6
ATOM 2838 N N . GLN A 1 4 ? 4.717 -3.822 -0.037 1.00 4.52 4 GLN A N 6
ATOM 2839 C CA . GLN A 1 4 ? 4.365 -4.317 1.289 1.00 41.24 4 GLN A CA 6
ATOM 2840 C C . GLN A 1 4 ? 3.329 -5.432 1.195 1.00 12.24 4 GLN A C 6
ATOM 2841 O O . GLN A 1 4 ? 3.498 -6.501 1.782 1.00 1.44 4 GLN A O 6
ATOM 2855 N N . ASP A 1 5 ? 2.256 -5.175 0.455 1.00 62.32 5 ASP A N 6
ATOM 2856 C CA . ASP A 1 5 ? 1.192 -6.158 0.284 1.00 2.21 5 ASP A CA 6
ATOM 2857 C C . ASP A 1 5 ? 1.736 -7.448 -0.321 1.00 21.32 5 ASP A C 6
ATOM 2858 O O . ASP A 1 5 ? 1.296 -8.544 0.029 1.00 71.04 5 ASP A O 6
ATOM 2867 N N . CYS A 1 6 ? 2.695 -7.311 -1.231 1.00 32.24 6 CYS A N 6
ATOM 2868 C CA . CYS A 1 6 ? 3.298 -8.465 -1.886 1.00 24.10 6 CYS A CA 6
ATOM 2869 C C . CYS A 1 6 ? 4.065 -9.322 -0.882 1.00 51.52 6 CYS A C 6
ATOM 2870 O O . CYS A 1 6 ? 3.807 -10.518 -0.746 1.00 22.33 6 CYS A O 6
ATOM 2877 N N . LEU A 1 7 ? 5.008 -8.701 -0.182 1.00 13.22 7 LEU A N 6
ATOM 2878 C CA . LEU A 1 7 ? 5.812 -9.405 0.810 1.00 23.15 7 LEU A CA 6
ATOM 2879 C C . LEU A 1 7 ? 4.925 -10.076 1.854 1.00 22.31 7 LEU A C 6
ATOM 2880 O O . LEU A 1 7 ? 5.150 -11.228 2.227 1.00 44.42 7 LEU A O 6
ATOM 2896 N N . SER A 1 8 ? 3.915 -9.349 2.320 1.00 32.32 8 SER A N 6
ATOM 2897 C CA . SER A 1 8 ? 2.994 -9.874 3.322 1.00 1.41 8 SER A CA 6
ATOM 2898 C C . SER A 1 8 ? 2.312 -11.143 2.821 1.00 15.12 8 SER A C 6
ATOM 2899 O O . SER A 1 8 ? 2.547 -12.233 3.341 1.00 44.11 8 SER A O 6
ATOM 2907 N N . GLU A 1 9 ? 1.464 -10.991 1.808 1.00 64.31 9 GLU A N 6
ATOM 2908 C CA . GLU A 1 9 ? 0.747 -12.125 1.237 1.00 33.01 9 GLU A CA 6
ATOM 2909 C C . GLU A 1 9 ? 1.712 -13.242 0.853 1.00 62.54 9 GLU A C 6
ATOM 2910 O O . GLU A 1 9 ? 1.442 -14.421 1.088 1.00 52.50 9 GLU A O 6
ATOM 2922 N N . CYS A 1 10 ? 2.839 -12.864 0.259 1.00 62.30 10 CYS A N 6
ATOM 2923 C CA . CYS A 1 10 ? 3.846 -13.832 -0.160 1.00 34.31 10 CYS A CA 6
ATOM 2924 C C . CYS A 1 10 ? 4.384 -14.610 1.038 1.00 71.14 10 CYS A C 6
ATOM 2925 O O . CYS A 1 10 ? 4.571 -15.824 0.969 1.00 74.10 10 CYS A O 6
ATOM 2932 N N . ASN A 1 11 ? 4.631 -13.901 2.134 1.00 12.12 11 ASN A N 6
ATOM 2933 C CA . ASN A 1 11 ? 5.148 -14.524 3.347 1.00 31.11 11 ASN A CA 6
ATOM 2934 C C . ASN A 1 11 ? 4.171 -15.567 3.882 1.00 52.30 11 ASN A C 6
ATOM 2935 O O . ASN A 1 11 ? 4.518 -16.738 4.034 1.00 4.43 11 ASN A O 6
ATOM 2946 N N . SER A 1 12 ? 2.947 -15.132 4.165 1.00 73.53 12 SER A N 6
ATOM 2947 C CA . SER A 1 12 ? 1.920 -16.027 4.686 1.00 73.14 12 SER A CA 6
ATOM 2948 C C . SER A 1 12 ? 1.579 -17.113 3.670 1.00 61.14 12 SER A C 6
ATOM 2949 O O . SER A 1 12 ? 1.020 -18.153 4.020 1.00 43.33 12 SER A O 6
ATOM 2957 N N . ARG A 1 13 ? 1.920 -16.864 2.410 1.00 41.45 13 ARG A N 6
ATOM 2958 C CA . ARG A 1 13 ? 1.650 -17.819 1.342 1.00 51.55 13 ARG A CA 6
ATOM 2959 C C . ARG A 1 13 ? 2.744 -18.880 1.271 1.00 2.43 13 ARG A C 6
ATOM 2960 O O . ARG A 1 13 ? 2.466 -20.061 1.060 1.00 2.44 13 ARG A O 6
ATOM 2981 N N . CYS A 1 14 ? 3.989 -18.451 1.449 1.00 42.32 14 CYS A N 6
ATOM 2982 C CA . CYS A 1 14 ? 5.126 -19.362 1.405 1.00 62.22 14 CYS A CA 6
ATOM 2983 C C . CYS A 1 14 ? 5.377 -19.986 2.775 1.00 75.13 14 CYS A C 6
ATOM 2984 O O . CYS A 1 14 ? 6.136 -20.947 2.903 1.00 75.40 14 CYS A O 6
ATOM 2991 N N . THR A 1 15 ? 4.733 -19.432 3.798 1.00 74.43 15 THR A N 6
ATOM 2992 C CA . THR A 1 15 ? 4.885 -19.933 5.158 1.00 43.30 15 THR A CA 6
ATOM 2993 C C . THR A 1 15 ? 4.354 -21.356 5.283 1.00 24.21 15 THR A C 6
ATOM 2994 O O . THR A 1 15 ? 4.602 -22.036 6.279 1.00 21.12 15 THR A O 6
ATOM 3005 N N . TYR A 1 16 ? 3.624 -21.801 4.267 1.00 61.52 16 TYR A N 6
ATOM 3006 C CA . TYR A 1 16 ? 3.057 -23.145 4.264 1.00 14.42 16 TYR A CA 6
ATOM 3007 C C . TYR A 1 16 ? 4.149 -24.197 4.107 1.00 64.50 16 TYR A C 6
ATOM 3008 O O . TYR A 1 16 ? 3.918 -25.386 4.331 1.00 23.01 16 TYR A O 6
ATOM 3026 N N . ILE A 1 17 ? 5.340 -23.752 3.721 1.00 40.31 17 ILE A N 6
ATOM 3027 C CA . ILE A 1 17 ? 6.470 -24.654 3.535 1.00 34.02 17 ILE A CA 6
ATOM 3028 C C . ILE A 1 17 ? 6.890 -25.287 4.857 1.00 63.40 17 ILE A C 6
ATOM 3029 O O . ILE A 1 17 ? 7.099 -24.607 5.861 1.00 3.24 17 ILE A O 6
ATOM 3045 N N . PRO A 1 18 ? 7.020 -26.622 4.859 1.00 73.54 18 PRO A N 6
ATOM 3046 C CA . PRO A 1 18 ? 7.419 -27.378 6.050 1.00 42.42 18 PRO A CA 6
ATOM 3047 C C . PRO A 1 18 ? 8.877 -27.138 6.426 1.00 3.33 18 PRO A C 6
ATOM 3048 O O . PRO A 1 18 ? 9.235 -27.153 7.604 1.00 32.33 18 PRO A O 6
ATOM 3059 N N . ASP A 1 19 ? 9.715 -26.915 5.419 1.00 35.52 19 ASP A N 6
ATOM 3060 C CA . ASP A 1 19 ? 11.134 -26.671 5.645 1.00 43.50 19 ASP A CA 6
ATOM 3061 C C . ASP A 1 19 ? 11.386 -25.204 5.980 1.00 41.43 19 ASP A C 6
ATOM 3062 O O . ASP A 1 19 ? 11.023 -24.310 5.214 1.00 32.50 19 ASP A O 6
ATOM 3071 N N . TYR A 1 20 ? 12.009 -24.963 7.128 1.00 51.21 20 TYR A N 6
ATOM 3072 C CA . TYR A 1 20 ? 12.306 -23.604 7.566 1.00 61.21 20 TYR A CA 6
ATOM 3073 C C . TYR A 1 20 ? 13.278 -22.923 6.608 1.00 64.25 20 TYR A C 6
ATOM 3074 O O . TYR A 1 20 ? 13.141 -21.739 6.304 1.00 52.31 20 TYR A O 6
ATOM 3092 N N . ALA A 1 21 ? 14.261 -23.682 6.134 1.00 24.11 21 ALA A N 6
ATOM 3093 C CA . ALA A 1 21 ? 15.256 -23.154 5.208 1.00 33.42 21 ALA A CA 6
ATOM 3094 C C . ALA A 1 21 ? 14.605 -22.692 3.909 1.00 40.21 21 ALA A C 6
ATOM 3095 O O . ALA A 1 21 ? 14.858 -21.584 3.437 1.00 75.22 21 ALA A O 6
ATOM 3102 N N . GLY A 1 22 ? 13.766 -23.549 3.335 1.00 50.34 22 GLY A N 6
ATOM 3103 C CA . GLY A 1 22 ? 13.093 -23.210 2.094 1.00 11.44 22 GLY A CA 6
ATOM 3104 C C . GLY A 1 22 ? 12.129 -22.051 2.256 1.00 71.00 22 GLY A C 6
ATOM 3105 O O . GLY A 1 22 ? 11.995 -21.217 1.361 1.00 2.00 22 GLY A O 6
ATOM 3109 N N . MET A 1 23 ? 11.454 -22.000 3.400 1.00 43.31 23 MET A N 6
ATOM 3110 C CA . MET A 1 23 ? 10.497 -20.935 3.675 1.00 50.51 23 MET A CA 6
ATOM 3111 C C . MET A 1 23 ? 11.204 -19.590 3.811 1.00 41.22 23 MET A C 6
ATOM 3112 O O . MET A 1 23 ? 10.717 -18.570 3.323 1.00 10.21 23 MET A O 6
ATOM 3126 N N . ARG A 1 24 ? 12.354 -19.596 4.476 1.00 5.24 24 ARG A N 6
ATOM 3127 C CA . ARG A 1 24 ? 13.127 -18.376 4.677 1.00 2.13 24 ARG A CA 6
ATOM 3128 C C . ARG A 1 24 ? 13.707 -17.876 3.357 1.00 23.24 24 ARG A C 6
ATOM 3129 O O . ARG A 1 24 ? 13.613 -16.692 3.035 1.00 20.23 24 ARG A O 6
ATOM 3150 N N . ALA A 1 25 ? 14.308 -18.787 2.598 1.00 34.03 25 ALA A N 6
ATOM 3151 C CA . ALA A 1 25 ? 14.901 -18.439 1.313 1.00 25.34 25 ALA A CA 6
ATOM 3152 C C . ALA A 1 25 ? 13.838 -17.969 0.327 1.00 44.24 25 ALA A C 6
ATOM 3153 O O . ALA A 1 25 ? 14.080 -17.070 -0.480 1.00 75.21 25 ALA A O 6
ATOM 3160 N N . CYS A 1 26 ? 12.661 -18.582 0.395 1.00 4.32 26 CYS A N 6
ATOM 3161 C CA . CYS A 1 26 ? 11.561 -18.227 -0.493 1.00 11.13 26 CYS A CA 6
ATOM 3162 C C . CYS A 1 26 ? 11.029 -16.833 -0.170 1.00 23.40 26 CYS A C 6
ATOM 3163 O O . CYS A 1 26 ? 11.040 -15.942 -1.019 1.00 41.14 26 CYS A O 6
ATOM 3170 N N . ILE A 1 27 ? 10.565 -16.654 1.062 1.00 4.11 27 ILE A N 6
ATOM 3171 C CA . ILE A 1 27 ? 10.031 -15.369 1.497 1.00 22.42 27 ILE A CA 6
ATOM 3172 C C . ILE A 1 27 ? 11.080 -14.269 1.377 1.00 10.14 27 ILE A C 6
ATOM 3173 O O . ILE A 1 27 ? 10.752 -13.108 1.133 1.00 23.55 27 ILE A O 6
ATOM 3189 N N . GLY A 1 28 ? 12.344 -14.643 1.549 1.00 5.52 28 GLY A N 6
ATOM 3190 C CA . GLY A 1 28 ? 13.423 -13.676 1.455 1.00 51.00 28 GLY A CA 6
ATOM 3191 C C . GLY A 1 28 ? 13.658 -13.207 0.033 1.00 41.40 28 GLY A C 6
ATOM 3192 O O . GLY A 1 28 ? 13.725 -12.005 -0.229 1.00 54.21 28 GLY A O 6
ATOM 3196 N N . LEU A 1 29 ? 13.786 -14.155 -0.888 1.00 21.31 29 LEU A N 6
ATOM 3197 C CA . LEU A 1 29 ? 14.017 -13.833 -2.292 1.00 1.23 29 LEU A CA 6
ATOM 3198 C C . LEU A 1 29 ? 12.727 -13.377 -2.965 1.00 73.24 29 LEU A C 6
ATOM 3199 O O . LEU A 1 29 ? 12.747 -12.847 -4.076 1.00 44.53 29 LEU A O 6
ATOM 3215 N N . CYS A 1 30 ? 11.605 -13.586 -2.285 1.00 34.01 30 CYS A N 6
ATOM 3216 C CA . CYS A 1 30 ? 10.304 -13.196 -2.816 1.00 0.34 30 CYS A CA 6
ATOM 3217 C C . CYS A 1 30 ? 10.246 -11.691 -3.061 1.00 42.31 30 CYS A C 6
ATOM 3218 O O . CYS A 1 30 ? 9.783 -11.240 -4.108 1.00 42.43 30 CYS A O 6
ATOM 3225 N N . ALA A 1 31 ? 10.720 -10.919 -2.088 1.00 32.40 31 ALA A N 6
ATOM 3226 C CA . ALA A 1 31 ? 10.724 -9.466 -2.199 1.00 24.01 31 ALA A CA 6
ATOM 3227 C C . ALA A 1 31 ? 11.519 -9.011 -3.418 1.00 43.11 31 ALA A C 6
ATOM 3228 O O . ALA A 1 31 ? 10.995 -8.364 -4.325 1.00 71.31 31 ALA A O 6
ATOM 3235 N N . PRO A 1 32 ? 12.816 -9.355 -3.442 1.00 54.42 32 PRO A N 6
ATOM 3236 C CA . PRO A 1 32 ? 13.710 -8.991 -4.545 1.00 64.10 32 PRO A CA 6
ATOM 3237 C C . PRO A 1 32 ? 13.104 -9.301 -5.910 1.00 25.24 32 PRO A C 6
ATOM 3238 O O . PRO A 1 32 ? 13.108 -8.459 -6.807 1.00 12.35 32 PRO A O 6
ATOM 3249 N N . ALA A 1 33 ? 12.585 -10.515 -6.059 1.00 33.20 33 ALA A N 6
ATOM 3250 C CA . ALA A 1 33 ? 11.973 -10.935 -7.314 1.00 31.14 33 ALA A CA 6
ATOM 3251 C C . ALA A 1 33 ? 10.658 -10.201 -7.556 1.00 45.01 33 ALA A C 6
ATOM 3252 O O . ALA A 1 33 ? 10.249 -10.001 -8.700 1.00 72.40 33 ALA A O 6
ATOM 3259 N N . CYS A 1 34 ? 10.001 -9.802 -6.473 1.00 14.42 34 CYS A N 6
ATOM 3260 C CA . CYS A 1 34 ? 8.731 -9.090 -6.567 1.00 65.50 34 CYS A CA 6
ATOM 3261 C C . CYS A 1 34 ? 8.949 -7.645 -7.005 1.00 1.12 34 CYS A C 6
ATOM 3262 O O . CYS A 1 34 ? 8.190 -7.108 -7.812 1.00 55.12 34 CYS A O 6
ATOM 3269 N N . LEU A 1 35 ? 9.991 -7.020 -6.467 1.00 30.50 35 LEU A N 6
ATOM 3270 C CA . LEU A 1 35 ? 10.310 -5.637 -6.802 1.00 10.24 35 LEU A CA 6
ATOM 3271 C C . LEU A 1 35 ? 10.895 -5.537 -8.207 1.00 33.41 35 LEU A C 6
ATOM 3272 O O . LEU A 1 35 ? 10.651 -4.567 -8.926 1.00 24.42 35 LEU A O 6
ATOM 3288 N N . THR A 1 36 ? 11.666 -6.548 -8.594 1.00 61.54 36 THR A N 6
ATOM 3289 C CA . THR A 1 36 ? 12.285 -6.576 -9.914 1.00 14.12 36 THR A CA 6
ATOM 3290 C C . THR A 1 36 ? 11.269 -6.943 -10.990 1.00 30.04 36 THR A C 6
ATOM 3291 O O . THR A 1 36 ? 11.297 -6.400 -12.094 1.00 72.21 36 THR A O 6
ATOM 3302 N N . SER A 1 37 ? 10.372 -7.867 -10.660 1.00 24.31 37 SER A N 6
ATOM 3303 C CA . SER A 1 37 ? 9.349 -8.309 -11.600 1.00 30.10 37 SER A CA 6
ATOM 3304 C C . SER A 1 37 ? 8.216 -7.291 -11.688 1.00 43.21 37 SER A C 6
ATOM 3305 O O . SER A 1 37 ? 7.580 -7.142 -12.732 1.00 25.12 37 SER A O 6
ATOM 3313 N N . ARG A 1 38 ? 7.970 -6.592 -10.585 1.00 21.23 38 ARG A N 6
ATOM 3314 C CA . ARG A 1 38 ? 6.914 -5.589 -10.536 1.00 13.43 38 ARG A CA 6
ATOM 3315 C C . ARG A 1 38 ? 7.498 -4.180 -10.598 1.00 63.40 38 ARG A C 6
ATOM 3316 O O . ARG A 1 38 ? 8.711 -4.006 -10.713 1.00 65.13 38 ARG A O 6
ATOM 3337 N N . ASP A 1 1 ? 0.513 -0.169 0.465 1.00 43.23 1 ASP A N 7
ATOM 3338 C CA . ASP A 1 1 ? 1.082 0.027 -0.864 1.00 32.51 1 ASP A CA 7
ATOM 3339 C C . ASP A 1 1 ? 1.290 -1.311 -1.568 1.00 3.32 1 ASP A C 7
ATOM 3340 O O . ASP A 1 1 ? 1.257 -2.367 -0.937 1.00 24.33 1 ASP A O 7
ATOM 3349 N N . ARG A 1 2 ? 1.504 -1.257 -2.878 1.00 54.24 2 ARG A N 7
ATOM 3350 C CA . ARG A 1 2 ? 1.715 -2.464 -3.668 1.00 51.24 2 ARG A CA 7
ATOM 3351 C C . ARG A 1 2 ? 2.823 -3.322 -3.065 1.00 2.43 2 ARG A C 7
ATOM 3352 O O . ARG A 1 2 ? 2.754 -4.551 -3.088 1.00 54.45 2 ARG A O 7
ATOM 3373 N N . TYR A 1 3 ? 3.844 -2.665 -2.525 1.00 22.40 3 TYR A N 7
ATOM 3374 C CA . TYR A 1 3 ? 4.969 -3.367 -1.918 1.00 33.42 3 TYR A CA 7
ATOM 3375 C C . TYR A 1 3 ? 4.511 -4.199 -0.723 1.00 41.22 3 TYR A C 7
ATOM 3376 O O . TYR A 1 3 ? 4.714 -5.412 -0.684 1.00 40.11 3 TYR A O 7
ATOM 3394 N N . GLN A 1 4 ? 3.892 -3.536 0.248 1.00 1.14 4 GLN A N 7
ATOM 3395 C CA . GLN A 1 4 ? 3.405 -4.213 1.444 1.00 3.15 4 GLN A CA 7
ATOM 3396 C C . GLN A 1 4 ? 2.429 -5.327 1.080 1.00 4.24 4 GLN A C 7
ATOM 3397 O O . GLN A 1 4 ? 2.418 -6.386 1.708 1.00 4.33 4 GLN A O 7
ATOM 3411 N N . ASP A 1 5 ? 1.611 -5.081 0.063 1.00 3.41 5 ASP A N 7
ATOM 3412 C CA . ASP A 1 5 ? 0.632 -6.063 -0.385 1.00 74.34 5 ASP A CA 7
ATOM 3413 C C . ASP A 1 5 ? 1.320 -7.336 -0.868 1.00 43.03 5 ASP A C 7
ATOM 3414 O O . ASP A 1 5 ? 1.072 -8.424 -0.349 1.00 23.45 5 ASP A O 7
ATOM 3423 N N . CYS A 1 6 ? 2.186 -7.192 -1.866 1.00 74.14 6 CYS A N 7
ATOM 3424 C CA . CYS A 1 6 ? 2.910 -8.329 -2.421 1.00 75.25 6 CYS A CA 7
ATOM 3425 C C . CYS A 1 6 ? 3.651 -9.089 -1.326 1.00 21.44 6 CYS A C 7
ATOM 3426 O O . CYS A 1 6 ? 3.483 -10.300 -1.171 1.00 50.15 6 CYS A O 7
ATOM 3433 N N . LEU A 1 7 ? 4.472 -8.371 -0.567 1.00 35.22 7 LEU A N 7
ATOM 3434 C CA . LEU A 1 7 ? 5.239 -8.977 0.516 1.00 43.13 7 LEU A CA 7
ATOM 3435 C C . LEU A 1 7 ? 4.320 -9.682 1.508 1.00 55.34 7 LEU A C 7
ATOM 3436 O O . LEU A 1 7 ? 4.575 -10.817 1.908 1.00 63.32 7 LEU A O 7
ATOM 3452 N N . SER A 1 8 ? 3.247 -9.001 1.899 1.00 71.02 8 SER A N 7
ATOM 3453 C CA . SER A 1 8 ? 2.289 -9.561 2.845 1.00 23.11 8 SER A CA 7
ATOM 3454 C C . SER A 1 8 ? 1.784 -10.919 2.367 1.00 24.33 8 SER A C 7
ATOM 3455 O O . SER A 1 8 ? 2.086 -11.951 2.967 1.00 51.33 8 SER A O 7
ATOM 3463 N N . GLU A 1 9 ? 1.014 -10.910 1.284 1.00 41.41 9 GLU A N 7
ATOM 3464 C CA . GLU A 1 9 ? 0.466 -12.140 0.726 1.00 63.42 9 GLU A CA 7
ATOM 3465 C C . GLU A 1 9 ? 1.575 -13.151 0.445 1.00 33.14 9 GLU A C 7
ATOM 3466 O O . GLU A 1 9 ? 1.389 -14.357 0.614 1.00 14.43 9 GLU A O 7
ATOM 3478 N N . CYS A 1 10 ? 2.728 -12.651 0.015 1.00 23.13 10 CYS A N 7
ATOM 3479 C CA . CYS A 1 10 ? 3.867 -13.508 -0.290 1.00 63.12 10 CYS A CA 7
ATOM 3480 C C . CYS A 1 10 ? 4.250 -14.356 0.919 1.00 32.34 10 CYS A C 7
ATOM 3481 O O . CYS A 1 10 ? 4.239 -15.585 0.857 1.00 11.21 10 CYS A O 7
ATOM 3488 N N . ASN A 1 11 ? 4.587 -13.690 2.019 1.00 2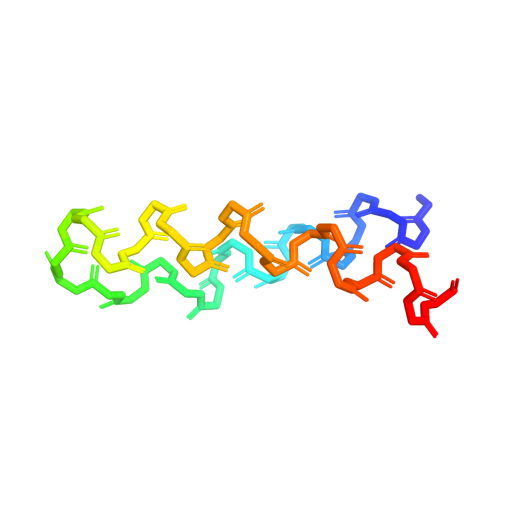3.50 11 ASN A N 7
ATOM 3489 C CA . ASN A 1 11 ? 4.973 -14.383 3.243 1.00 5.43 11 ASN A CA 7
ATOM 3490 C C . ASN A 1 11 ? 3.866 -15.323 3.709 1.00 61.21 11 ASN A C 7
ATOM 3491 O O . ASN A 1 11 ? 4.115 -16.490 4.012 1.00 3.12 11 ASN A O 7
ATOM 3502 N N . SER A 1 12 ? 2.642 -14.807 3.762 1.00 24.13 12 SER A N 7
ATOM 3503 C CA . SER A 1 12 ? 1.497 -15.599 4.194 1.00 72.42 12 SER A CA 7
ATOM 3504 C C . SER A 1 12 ? 1.232 -16.745 3.222 1.00 31.41 12 SER A C 7
ATOM 3505 O O . SER A 1 12 ? 0.544 -17.710 3.556 1.00 61.41 12 SER A O 7
ATOM 3513 N N . ARG A 1 13 ? 1.783 -16.631 2.018 1.00 30.21 13 ARG A N 7
ATOM 3514 C CA . ARG A 1 13 ? 1.606 -17.656 0.997 1.00 70.24 13 ARG A CA 7
ATOM 3515 C C . ARG A 1 13 ? 2.645 -18.763 1.151 1.00 31.02 13 ARG A C 7
ATOM 3516 O O . ARG A 1 13 ? 2.347 -19.941 0.952 1.00 20.22 13 ARG A O 7
ATOM 3537 N N . CYS A 1 14 ? 3.865 -18.376 1.507 1.00 64.33 14 CYS A N 7
ATOM 3538 C CA . CYS A 1 14 ? 4.949 -19.334 1.687 1.00 25.23 14 CYS A CA 7
ATOM 3539 C C . CYS A 1 14 ? 5.053 -19.770 3.146 1.00 73.20 14 CYS A C 7
ATOM 3540 O O . CYS A 1 14 ? 5.865 -20.628 3.494 1.00 43.30 14 CYS A O 7
ATOM 3547 N N . THR A 1 15 ? 4.223 -19.174 3.996 1.00 11.24 15 THR A N 7
ATOM 3548 C CA . THR A 1 15 ? 4.221 -19.499 5.417 1.00 15.01 15 THR A CA 7
ATOM 3549 C C . THR A 1 15 ? 3.796 -20.944 5.650 1.00 74.34 15 THR A C 7
ATOM 3550 O O . THR A 1 15 ? 3.965 -21.483 6.744 1.00 51.03 15 THR A O 7
ATOM 3561 N N . TYR A 1 16 ? 3.244 -21.567 4.614 1.00 33.54 16 TYR A N 7
ATOM 3562 C CA . TYR A 1 16 ? 2.793 -22.951 4.707 1.00 52.01 16 TYR A CA 7
ATOM 3563 C C . TYR A 1 16 ? 3.978 -23.911 4.713 1.00 24.20 16 TYR A C 7
ATOM 3564 O O . TYR A 1 16 ? 3.838 -25.086 5.052 1.00 34.53 16 TYR A O 7
ATOM 3582 N N . ILE A 1 17 ? 5.146 -23.401 4.336 1.00 70.42 17 ILE A N 7
ATOM 3583 C CA . ILE A 1 17 ? 6.357 -24.212 4.299 1.00 12.02 17 ILE A CA 7
ATOM 3584 C C . ILE A 1 17 ? 6.750 -24.677 5.697 1.00 12.44 17 ILE A C 7
ATOM 3585 O O . ILE A 1 17 ? 7.123 -23.882 6.561 1.00 52.13 17 ILE A O 7
ATOM 3601 N N . PRO A 1 18 ? 6.667 -25.995 5.928 1.00 73.31 18 PRO A N 7
ATOM 3602 C CA . PRO A 1 18 ? 7.012 -26.597 7.220 1.00 52.55 18 PRO A CA 7
ATOM 3603 C C . PRO A 1 18 ? 8.509 -26.542 7.503 1.00 62.24 18 PRO A C 7
ATOM 3604 O O . PRO A 1 18 ? 8.938 -26.663 8.650 1.00 4.02 18 PRO A O 7
ATOM 3615 N N . ASP A 1 19 ? 9.299 -26.359 6.450 1.00 22.34 19 ASP A N 7
ATOM 3616 C CA . ASP A 1 19 ? 10.749 -26.287 6.586 1.00 23.33 19 ASP A CA 7
ATOM 3617 C C . ASP A 1 19 ? 11.213 -24.839 6.707 1.00 55.10 19 ASP A C 7
ATOM 3618 O O . ASP A 1 19 ? 10.980 -24.026 5.812 1.00 1.42 19 ASP A O 7
ATOM 3627 N N . TYR A 1 20 ? 11.868 -24.523 7.819 1.00 75.44 20 TYR A N 7
ATOM 3628 C CA . TYR A 1 20 ? 12.360 -23.172 8.058 1.00 23.21 20 TYR A CA 7
ATOM 3629 C C . TYR A 1 20 ? 13.320 -22.739 6.954 1.00 11.42 20 TYR A C 7
ATOM 3630 O O . TYR A 1 20 ? 13.261 -21.607 6.474 1.00 31.02 20 TYR A O 7
ATOM 3648 N N . ALA A 1 21 ? 14.203 -23.648 6.556 1.00 23.32 21 ALA A N 7
ATOM 3649 C CA . ALA A 1 21 ? 15.174 -23.362 5.507 1.00 23.53 21 ALA A CA 7
ATOM 3650 C C . ALA A 1 21 ? 14.480 -22.955 4.213 1.00 53.45 21 ALA A C 7
ATOM 3651 O O . ALA A 1 21 ? 14.586 -21.810 3.774 1.00 73.23 21 ALA A O 7
ATOM 3658 N N . GLY A 1 22 ? 13.769 -23.900 3.604 1.00 11.53 22 GLY A N 7
ATOM 3659 C CA . GLY A 1 22 ? 13.068 -23.619 2.365 1.00 42.41 22 GLY A CA 7
ATOM 3660 C C . GLY A 1 22 ? 12.186 -22.390 2.464 1.00 73.15 22 GLY A C 7
ATOM 3661 O O . GLY A 1 22 ? 12.073 -21.621 1.510 1.00 52.24 22 GLY A O 7
ATOM 3665 N N . MET A 1 23 ? 11.557 -22.206 3.620 1.00 61.21 23 MET A N 7
ATOM 3666 C CA . MET A 1 23 ? 10.679 -21.062 3.839 1.00 65.32 23 MET A CA 7
ATOM 3667 C C . MET A 1 23 ? 11.473 -19.759 3.833 1.00 32.54 23 MET A C 7
ATOM 3668 O O . MET A 1 23 ? 11.109 -18.803 3.149 1.00 72.21 23 MET A O 7
ATOM 3682 N N . ARG A 1 24 ? 12.558 -19.729 4.601 1.00 74.24 24 ARG A N 7
ATOM 3683 C CA . ARG A 1 24 ? 13.401 -18.543 4.685 1.00 70.02 24 ARG A CA 7
ATOM 3684 C C . ARG A 1 24 ? 13.913 -18.141 3.305 1.00 62.13 24 ARG A C 7
ATOM 3685 O O . ARG A 1 24 ? 13.927 -16.961 2.956 1.00 10.14 24 ARG A O 7
ATOM 3706 N N . ALA A 1 25 ? 14.334 -19.131 2.524 1.00 10.10 25 ALA A N 7
ATOM 3707 C CA . ALA A 1 25 ? 14.846 -18.881 1.182 1.00 15.23 25 ALA A CA 7
ATOM 3708 C C . ALA A 1 25 ? 13.726 -18.455 0.238 1.00 0.05 25 ALA A C 7
ATOM 3709 O O . ALA A 1 25 ? 13.892 -17.536 -0.564 1.00 3.54 25 ALA A O 7
ATOM 3716 N N . CYS A 1 26 ? 12.586 -19.129 0.339 1.00 75.55 26 CYS A N 7
ATOM 3717 C CA . CYS A 1 26 ? 11.438 -18.822 -0.507 1.00 22.32 26 CYS A CA 7
ATOM 3718 C C . CYS A 1 26 ? 10.944 -17.400 -0.257 1.00 61.25 26 CYS A C 7
ATOM 3719 O O . CYS A 1 26 ? 10.765 -16.621 -1.194 1.00 64.33 26 CYS A O 7
ATOM 3726 N N . ILE A 1 27 ? 10.726 -17.070 1.011 1.00 52.42 27 ILE A N 7
ATOM 3727 C CA . ILE A 1 27 ? 10.254 -15.742 1.383 1.00 10.32 27 ILE A CA 7
ATOM 3728 C C . ILE A 1 27 ? 11.357 -14.701 1.222 1.00 21.22 27 ILE A C 7
ATOM 3729 O O . ILE A 1 27 ? 11.089 -13.539 0.921 1.00 44.10 27 ILE A O 7
ATOM 3745 N N . GLY A 1 28 ? 12.600 -15.128 1.424 1.00 61.23 28 GLY A N 7
ATOM 3746 C CA . GLY A 1 28 ? 13.726 -14.222 1.295 1.00 50.33 28 GLY A CA 7
ATOM 3747 C C . GLY A 1 28 ? 13.985 -13.820 -0.144 1.00 12.43 28 GLY A C 7
ATOM 3748 O O . GLY A 1 28 ? 14.444 -12.709 -0.413 1.00 2.22 28 GLY A O 7
ATOM 3752 N N . LEU A 1 29 ? 13.692 -14.724 -1.071 1.00 74.50 29 LEU A N 7
ATOM 3753 C CA . LEU A 1 29 ? 13.897 -14.459 -2.491 1.00 32.22 29 LEU A CA 7
ATOM 3754 C C . LEU A 1 29 ? 12.600 -14.003 -3.153 1.00 23.45 29 LEU A C 7
ATOM 3755 O O . LEU A 1 29 ? 12.619 -13.376 -4.212 1.00 74.32 29 LEU A O 7
ATOM 3771 N N . CYS A 1 30 ? 11.476 -14.321 -2.520 1.00 12.32 30 CYS A N 7
ATOM 3772 C CA . CYS A 1 30 ? 10.169 -13.943 -3.045 1.00 44.11 30 CYS A CA 7
ATOM 3773 C C . CYS A 1 30 ? 10.040 -12.425 -3.143 1.00 24.54 30 CYS A C 7
ATOM 3774 O O . CYS A 1 30 ? 9.608 -11.893 -4.164 1.00 72.44 30 CYS A O 7
ATOM 3781 N N . ALA A 1 31 ? 10.419 -11.735 -2.072 1.00 64.11 31 ALA A N 7
ATOM 3782 C CA . ALA A 1 31 ? 10.349 -10.280 -2.037 1.00 54.43 31 ALA A CA 7
ATOM 3783 C C . ALA A 1 31 ? 11.187 -9.662 -3.152 1.00 35.41 31 ALA A C 7
ATOM 3784 O O . ALA A 1 31 ? 10.681 -8.953 -4.021 1.00 54.44 31 ALA A O 7
ATOM 3791 N N . PRO A 1 32 ? 12.499 -9.937 -3.128 1.00 22.02 32 PRO A N 7
ATOM 3792 C CA . PRO A 1 32 ? 13.435 -9.418 -4.130 1.00 0.04 32 PRO A CA 7
ATOM 3793 C C . PRO A 1 32 ? 12.928 -9.615 -5.554 1.00 72.40 32 PRO A C 7
ATOM 3794 O O . PRO A 1 32 ? 12.941 -8.687 -6.362 1.00 31.22 32 PRO A O 7
ATOM 3805 N N . ALA A 1 33 ? 12.481 -10.830 -5.855 1.00 61.31 33 ALA A N 7
ATOM 3806 C CA . ALA A 1 33 ? 11.967 -11.148 -7.181 1.00 62.35 33 ALA A CA 7
ATOM 3807 C C . ALA A 1 33 ? 10.722 -10.328 -7.499 1.00 14.12 33 ALA A C 7
ATOM 3808 O O . ALA A 1 33 ? 10.545 -9.857 -8.623 1.00 63.41 33 ALA A O 7
ATOM 3815 N N . CYS A 1 34 ? 9.859 -10.160 -6.502 1.00 22.51 34 CYS A N 7
ATOM 3816 C CA . CYS A 1 34 ? 8.629 -9.398 -6.674 1.00 53.14 34 CYS A CA 7
ATOM 3817 C C . CYS A 1 34 ? 8.933 -7.922 -6.915 1.00 13.14 34 CYS A C 7
ATOM 3818 O O . CYS A 1 34 ? 8.204 -7.235 -7.631 1.00 55.03 34 CYS A O 7
ATOM 3825 N N . LEU A 1 35 ? 10.014 -7.441 -6.311 1.00 13.51 35 LEU A N 7
ATOM 3826 C CA . LEU A 1 35 ? 10.416 -6.046 -6.459 1.00 15.02 35 LEU A CA 7
ATOM 3827 C C . LEU A 1 35 ? 11.062 -5.807 -7.819 1.00 42.14 35 LEU A C 7
ATOM 3828 O O . LEU A 1 35 ? 10.861 -4.762 -8.440 1.00 62.42 35 LEU A O 7
ATOM 3844 N N . THR A 1 36 ? 11.839 -6.783 -8.280 1.00 13.03 36 THR A N 7
ATOM 3845 C CA . THR A 1 36 ? 12.514 -6.680 -9.567 1.00 40.31 36 THR A CA 7
ATOM 3846 C C . THR A 1 36 ? 11.543 -6.915 -10.718 1.00 34.10 36 THR A C 7
ATOM 3847 O O . THR A 1 36 ? 11.729 -6.393 -11.817 1.00 11.42 36 THR A O 7
ATOM 3858 N N . SER A 1 37 ? 10.505 -7.704 -10.458 1.00 71.35 37 SER A N 7
ATOM 3859 C CA . SER A 1 37 ? 9.505 -8.011 -11.475 1.00 21.34 37 SER A CA 7
ATOM 3860 C C . SER A 1 37 ? 8.346 -7.021 -11.413 1.00 42.11 37 SER A C 7
ATOM 3861 O O . SER A 1 37 ? 7.645 -6.807 -12.402 1.00 40.01 37 SER A O 7
ATOM 3869 N N . ARG A 1 38 ? 8.151 -6.420 -10.244 1.00 4.30 38 ARG A N 7
ATOM 3870 C CA . ARG A 1 38 ? 7.077 -5.453 -10.052 1.00 3.23 38 ARG A CA 7
ATOM 3871 C C . ARG A 1 38 ? 5.713 -6.111 -10.237 1.00 24.42 38 ARG A C 7
ATOM 3872 O O . ARG A 1 38 ? 5.175 -6.146 -11.343 1.00 50.14 38 ARG A O 7
ATOM 3893 N N . ASP A 1 1 ? 1.894 -0.304 0.246 1.00 43.44 1 ASP A N 8
ATOM 3894 C CA . ASP A 1 1 ? 2.282 -0.291 -1.160 1.00 73.53 1 ASP A CA 8
ATOM 3895 C C . ASP A 1 1 ? 2.320 -1.708 -1.726 1.00 0.23 1 ASP A C 8
ATOM 3896 O O . ASP A 1 1 ? 2.151 -2.683 -0.994 1.00 61.51 1 ASP A O 8
ATOM 3905 N N . ARG A 1 2 ? 2.542 -1.812 -3.032 1.00 21.32 2 ARG A N 8
ATOM 3906 C CA . ARG A 1 2 ? 2.600 -3.109 -3.696 1.00 21.04 2 ARG A CA 8
ATOM 3907 C C . ARG A 1 2 ? 3.571 -4.044 -2.979 1.00 54.53 2 ARG A C 8
ATOM 3908 O O . ARG A 1 2 ? 3.310 -5.239 -2.843 1.00 23.15 2 ARG A O 8
ATOM 3929 N N . TYR A 1 3 ? 4.689 -3.490 -2.525 1.00 25.42 3 TYR A N 8
ATOM 3930 C CA . TYR A 1 3 ? 5.700 -4.275 -1.825 1.00 43.52 3 TYR A CA 8
ATOM 3931 C C . TYR A 1 3 ? 5.130 -4.883 -0.548 1.00 20.13 3 TYR A C 8
ATOM 3932 O O . TYR A 1 3 ? 5.151 -6.100 -0.364 1.00 42.25 3 TYR A O 8
ATOM 3950 N N . GLN A 1 4 ? 4.620 -4.027 0.332 1.00 44.44 4 GLN A N 8
ATOM 3951 C CA . GLN A 1 4 ? 4.044 -4.479 1.592 1.00 21.02 4 GLN A CA 8
ATOM 3952 C C . GLN A 1 4 ? 3.011 -5.576 1.356 1.00 64.20 4 GLN A C 8
ATOM 3953 O O . GLN A 1 4 ? 3.009 -6.598 2.042 1.00 20.23 4 GLN A O 8
ATOM 3967 N N . ASP A 1 5 ? 2.135 -5.357 0.382 1.00 64.14 5 ASP A N 8
ATOM 3968 C CA . ASP A 1 5 ? 1.097 -6.328 0.054 1.00 5.31 5 ASP A CA 8
ATOM 3969 C C . ASP A 1 5 ? 1.711 -7.626 -0.462 1.00 14.14 5 ASP A C 8
ATOM 3970 O O . ASP A 1 5 ? 1.414 -8.709 0.044 1.00 5.12 5 ASP A O 8
ATOM 3979 N N . CYS A 1 6 ? 2.566 -7.510 -1.472 1.00 11.21 6 CYS A N 8
ATOM 3980 C CA . CYS A 1 6 ? 3.220 -8.673 -2.058 1.00 62.31 6 CYS A CA 8
ATOM 3981 C C . CYS A 1 6 ? 3.911 -9.508 -0.983 1.00 51.14 6 CYS A C 8
ATOM 3982 O O . CYS A 1 6 ? 3.731 -10.725 -0.916 1.00 3.44 6 CYS A O 8
ATOM 3989 N N . LEU A 1 7 ? 4.701 -8.846 -0.145 1.00 61.14 7 LEU A N 8
ATOM 3990 C CA . LEU A 1 7 ? 5.419 -9.526 0.927 1.00 2.11 7 LEU A CA 8
ATOM 3991 C C . LEU A 1 7 ? 4.451 -10.249 1.858 1.00 70.45 7 LEU A C 8
ATOM 3992 O O . LEU A 1 7 ? 4.648 -11.419 2.187 1.00 2.13 7 LEU A O 8
ATOM 4008 N N . SER A 1 8 ? 3.403 -9.546 2.276 1.00 62.54 8 SER A N 8
ATOM 4009 C CA . SER A 1 8 ? 2.405 -10.121 3.169 1.00 34.23 8 SER A CA 8
ATOM 4010 C C . SER A 1 8 ? 1.806 -11.391 2.571 1.00 45.20 8 SER A C 8
ATOM 4011 O O . SER A 1 8 ? 1.911 -12.471 3.151 1.00 75.01 8 SER A O 8
ATOM 4019 N N . GLU A 1 9 ? 1.180 -11.251 1.407 1.00 41.32 9 GLU A N 8
ATOM 4020 C CA . GLU A 1 9 ? 0.564 -12.386 0.730 1.00 64.10 9 GLU A CA 8
ATOM 4021 C C . GLU A 1 9 ? 1.566 -13.524 0.556 1.00 71.21 9 GLU A C 8
ATOM 4022 O O . GLU A 1 9 ? 1.323 -14.652 0.987 1.00 54.14 9 GLU A O 8
ATOM 4034 N N . CYS A 1 10 ? 2.693 -13.221 -0.079 1.00 1.41 10 CYS A N 8
ATOM 4035 C CA . CYS A 1 10 ? 3.732 -14.216 -0.312 1.00 21.31 10 CYS A CA 8
ATOM 4036 C C . CYS A 1 10 ? 4.143 -14.890 0.994 1.00 11.33 10 CYS A C 8
ATOM 4037 O O . CYS A 1 10 ? 4.345 -16.102 1.043 1.00 71.34 10 CYS A O 8
ATOM 4044 N N . ASN A 1 11 ? 4.264 -14.093 2.052 1.00 62.45 11 ASN A N 8
ATOM 4045 C CA . ASN A 1 11 ? 4.651 -14.612 3.359 1.00 41.14 11 ASN A CA 8
ATOM 4046 C C . ASN A 1 11 ? 3.676 -15.688 3.827 1.00 24.11 11 ASN A C 8
ATOM 4047 O O . ASN A 1 11 ? 4.044 -16.855 3.967 1.00 52.44 11 ASN A O 8
ATOM 4058 N N . SER A 1 12 ? 2.432 -15.288 4.068 1.00 41.50 12 SER A N 8
ATOM 4059 C CA . SER A 1 12 ? 1.405 -16.217 4.524 1.00 53.41 12 SER A CA 8
ATOM 4060 C C . SER A 1 12 ? 1.151 -17.300 3.480 1.00 35.24 12 SER A C 8
ATOM 4061 O O . SER A 1 12 ? 0.554 -18.335 3.777 1.00 31.33 12 SER A O 8
ATOM 4069 N N . ARG A 1 13 ? 1.608 -17.054 2.257 1.00 13.31 13 ARG A N 8
ATOM 4070 C CA . ARG A 1 13 ? 1.429 -18.007 1.168 1.00 4.24 13 ARG A CA 8
ATOM 4071 C C . ARG A 1 13 ? 2.482 -19.110 1.234 1.00 53.13 13 ARG A C 8
ATOM 4072 O O . ARG A 1 13 ? 2.176 -20.287 1.041 1.00 14.01 13 ARG A O 8
ATOM 4093 N N . CYS A 1 14 ? 3.723 -18.721 1.506 1.00 72.01 14 CYS A N 8
ATOM 4094 C CA . CYS A 1 14 ? 4.821 -19.675 1.596 1.00 63.32 14 CYS A CA 8
ATOM 4095 C C . CYS A 1 14 ? 5.024 -20.137 3.036 1.00 43.00 14 CYS A C 8
ATOM 4096 O O . CYS A 1 14 ? 5.854 -21.005 3.311 1.00 15.02 14 CYS A O 8
ATOM 4103 N N . THR A 1 15 ? 4.261 -19.551 3.953 1.00 52.51 15 THR A N 8
ATOM 4104 C CA . THR A 1 15 ? 4.357 -19.900 5.364 1.00 34.15 15 THR A CA 8
ATOM 4105 C C . THR A 1 15 ? 3.959 -21.353 5.599 1.00 3.14 15 THR A C 8
ATOM 4106 O O . THR A 1 15 ? 4.207 -21.909 6.670 1.00 60.15 15 THR A O 8
ATOM 4117 N N . TYR A 1 16 ? 3.343 -21.963 4.593 1.00 13.42 16 TYR A N 8
ATOM 4118 C CA . TYR A 1 16 ? 2.910 -23.351 4.691 1.00 35.43 16 TYR A CA 8
ATOM 4119 C C . TYR A 1 16 ? 4.108 -24.296 4.708 1.00 55.15 16 TYR A C 8
ATOM 4120 O O . TYR A 1 16 ? 3.972 -25.483 5.004 1.00 74.43 16 TYR A O 8
ATOM 4138 N N . ILE A 1 17 ? 5.280 -23.759 4.388 1.00 61.13 17 ILE A N 8
ATOM 4139 C CA . ILE A 1 17 ? 6.503 -24.552 4.367 1.00 33.50 17 ILE A CA 8
ATOM 4140 C C . ILE A 1 17 ? 7.077 -24.713 5.770 1.00 24.33 17 ILE A C 8
ATOM 4141 O O . ILE A 1 17 ? 7.528 -23.754 6.397 1.00 31.22 17 ILE A O 8
ATOM 4157 N N . PRO A 1 18 ? 7.064 -25.955 6.276 1.00 22.43 18 PRO A N 8
ATOM 4158 C CA . PRO A 1 18 ? 7.583 -26.272 7.610 1.00 32.33 18 PRO A CA 8
ATOM 4159 C C . PRO A 1 18 ? 9.101 -26.152 7.686 1.00 61.44 18 PRO A C 8
ATOM 4160 O O . PRO A 1 18 ? 9.674 -26.070 8.772 1.00 15.24 18 PRO A O 8
ATOM 4171 N N . ASP A 1 19 ? 9.747 -26.143 6.525 1.00 23.10 19 ASP A N 8
ATOM 4172 C CA . ASP A 1 19 ? 11.200 -26.032 6.460 1.00 51.54 19 ASP A CA 8
ATOM 4173 C C . ASP A 1 19 ? 11.644 -24.588 6.674 1.00 42.15 19 ASP A C 8
ATOM 4174 O O . ASP A 1 19 ? 11.166 -23.674 6.001 1.00 70.42 19 ASP A O 8
ATOM 4183 N N . TYR A 1 20 ? 12.560 -24.390 7.615 1.00 44.23 20 TYR A N 8
ATOM 4184 C CA . TYR A 1 20 ? 13.067 -23.057 7.920 1.00 73.01 20 TYR A CA 8
ATOM 4185 C C . TYR A 1 20 ? 13.795 -22.462 6.718 1.00 20.54 20 TYR A C 8
ATOM 4186 O O . TYR A 1 20 ? 13.382 -21.440 6.172 1.00 4.10 20 TYR A O 8
ATOM 4204 N N . ALA A 1 21 ? 14.881 -23.112 6.312 1.00 20.03 21 ALA A N 8
ATOM 4205 C CA . ALA A 1 21 ? 15.666 -22.651 5.174 1.00 3.42 21 ALA A CA 8
ATOM 4206 C C . ALA A 1 21 ? 14.800 -22.520 3.926 1.00 12.22 21 ALA A C 8
ATOM 4207 O O . ALA A 1 21 ? 14.777 -21.473 3.281 1.00 3.52 21 ALA A O 8
ATOM 4214 N N . GLY A 1 22 ? 14.087 -23.591 3.591 1.00 64.32 22 GLY A N 8
ATOM 4215 C CA . GLY A 1 22 ? 13.230 -23.575 2.420 1.00 33.33 22 GLY A CA 8
ATOM 4216 C C . GLY A 1 22 ? 12.287 -22.388 2.409 1.00 70.44 22 GLY A C 8
ATOM 4217 O O . GLY A 1 22 ? 12.217 -21.652 1.425 1.00 63.53 22 GLY A O 8
ATOM 4221 N N . MET A 1 23 ? 11.558 -22.203 3.504 1.00 4.44 23 MET A N 8
ATOM 4222 C CA . MET A 1 23 ? 10.614 -21.097 3.616 1.00 45.53 23 MET A CA 8
ATOM 4223 C C . MET A 1 23 ? 11.344 -19.757 3.611 1.00 52.23 23 MET A C 8
ATOM 4224 O O . MET A 1 23 ? 10.839 -18.767 3.081 1.00 42.14 23 MET A O 8
ATOM 4238 N N . ARG A 1 24 ? 12.533 -19.733 4.204 1.00 33.12 24 ARG A N 8
ATOM 4239 C CA . ARG A 1 24 ? 13.330 -18.514 4.269 1.00 21.31 24 ARG A CA 8
ATOM 4240 C C . ARG A 1 24 ? 13.800 -18.097 2.878 1.00 31.35 24 ARG A C 8
ATOM 4241 O O . ARG A 1 24 ? 13.839 -16.910 2.556 1.00 62.41 24 ARG A O 8
ATOM 4262 N N . ALA A 1 25 ? 14.156 -19.082 2.060 1.00 54.12 25 ALA A N 8
ATOM 4263 C CA . ALA A 1 25 ? 14.621 -18.817 0.704 1.00 21.51 25 ALA A CA 8
ATOM 4264 C C . ALA A 1 25 ? 13.467 -18.400 -0.201 1.00 60.31 25 ALA A C 8
ATOM 4265 O O . ALA A 1 25 ? 13.599 -17.481 -1.009 1.00 44.33 25 ALA A O 8
ATOM 4272 N N . CYS A 1 26 ? 12.335 -19.082 -0.061 1.00 62.33 26 CYS A N 8
ATOM 4273 C CA . CYS A 1 26 ? 11.157 -18.784 -0.867 1.00 4.21 26 CYS A CA 8
ATOM 4274 C C . CYS A 1 26 ? 10.636 -17.381 -0.570 1.00 5.42 26 CYS A C 8
ATOM 4275 O O . CYS A 1 26 ? 10.400 -16.589 -1.483 1.00 32.11 26 CYS A O 8
ATOM 4282 N N . ILE A 1 27 ? 10.461 -17.080 0.713 1.00 73.15 27 ILE A N 8
ATOM 4283 C CA . ILE A 1 27 ? 9.969 -15.773 1.130 1.00 45.21 27 ILE A CA 8
ATOM 4284 C C . ILE A 1 27 ? 11.055 -14.710 0.999 1.00 23.11 27 ILE A C 8
ATOM 4285 O O . ILE A 1 27 ? 10.766 -13.539 0.757 1.00 65.13 27 ILE A O 8
ATOM 4301 N N . GLY A 1 28 ? 12.307 -15.128 1.160 1.00 43.02 28 GLY A N 8
ATOM 4302 C CA . GLY A 1 28 ? 13.418 -14.200 1.054 1.00 23.24 28 GLY A CA 8
ATOM 4303 C C . GLY A 1 28 ? 13.751 -13.855 -0.384 1.00 20.24 28 GLY A C 8
ATOM 4304 O O . GLY A 1 28 ? 14.323 -12.800 -0.660 1.00 51.15 28 GLY A O 8
ATOM 4308 N N . LEU A 1 29 ? 13.395 -14.747 -1.302 1.00 15.52 29 LEU A N 8
ATOM 4309 C CA . LEU A 1 29 ? 13.660 -14.532 -2.720 1.00 42.01 29 LEU A CA 8
ATOM 4310 C C . LEU A 1 29 ? 12.415 -14.019 -3.436 1.00 33.20 29 LEU A C 8
ATOM 4311 O O . LEU A 1 29 ? 12.508 -13.369 -4.477 1.00 54.25 29 LEU A O 8
ATOM 4327 N N . CYS A 1 30 ? 11.249 -14.314 -2.870 1.00 24.34 30 CYS A N 8
ATOM 4328 C CA . CYS A 1 30 ? 9.985 -13.882 -3.452 1.00 35.23 30 CYS A CA 8
ATOM 4329 C C . CYS A 1 30 ? 9.905 -12.359 -3.511 1.00 61.51 30 CYS A C 8
ATOM 4330 O O . CYS A 1 30 ? 9.484 -11.788 -4.517 1.00 24.43 30 CYS A O 8
ATOM 4337 N N . ALA A 1 31 ? 10.313 -11.708 -2.427 1.00 32.55 31 ALA A N 8
ATOM 4338 C CA . ALA A 1 31 ? 10.290 -10.253 -2.356 1.00 2.23 31 ALA A CA 8
ATOM 4339 C C . ALA A 1 31 ? 11.174 -9.637 -3.435 1.00 54.13 31 ALA A C 8
ATOM 4340 O O . ALA A 1 31 ? 10.712 -8.890 -4.298 1.00 54.10 31 ALA A O 8
ATOM 4347 N N . PRO A 1 32 ? 12.476 -9.955 -3.388 1.00 72.23 32 PRO A N 8
ATOM 4348 C CA . PRO A 1 32 ? 13.451 -9.443 -4.355 1.00 62.34 32 PRO A CA 8
ATOM 4349 C C . PRO A 1 32 ? 12.971 -9.589 -5.795 1.00 64.35 32 PRO A C 8
ATOM 4350 O O . PRO A 1 32 ? 13.039 -8.644 -6.581 1.00 22.50 32 PRO A O 8
ATOM 4361 N N . ALA A 1 33 ? 12.486 -10.779 -6.135 1.00 23.12 33 ALA A N 8
ATOM 4362 C CA . ALA A 1 33 ? 11.993 -11.048 -7.480 1.00 12.51 33 ALA A CA 8
ATOM 4363 C C . ALA A 1 33 ? 10.676 -10.323 -7.736 1.00 74.30 33 ALA A C 8
ATOM 4364 O O . ALA A 1 33 ? 10.377 -9.938 -8.867 1.00 11.33 33 ALA A O 8
ATOM 4371 N N . CYS A 1 34 ? 9.890 -10.142 -6.680 1.00 3.14 34 CYS A N 8
ATOM 4372 C CA . CYS A 1 34 ? 8.604 -9.465 -6.790 1.00 32.04 34 CYS A CA 8
ATOM 4373 C C . CYS A 1 34 ? 8.794 -7.974 -7.051 1.00 44.30 34 CYS A C 8
ATOM 4374 O O . CYS A 1 34 ? 8.051 -7.367 -7.824 1.00 31.44 34 CYS A O 8
ATOM 4381 N N . LEU A 1 35 ? 9.795 -7.388 -6.403 1.00 22.45 35 LEU A N 8
ATOM 4382 C CA . LEU A 1 35 ? 10.085 -5.968 -6.564 1.00 51.14 35 LEU A CA 8
ATOM 4383 C C . LEU A 1 35 ? 10.882 -5.717 -7.840 1.00 44.32 35 LEU A C 8
ATOM 4384 O O . LEU A 1 35 ? 10.743 -4.672 -8.478 1.00 34.41 35 LEU A O 8
ATOM 4400 N N . THR A 1 36 ? 11.719 -6.682 -8.209 1.00 74.21 36 THR A N 8
ATOM 4401 C CA . THR A 1 36 ? 12.538 -6.567 -9.409 1.00 53.30 36 THR A CA 8
ATOM 4402 C C . THR A 1 36 ? 11.718 -6.847 -10.663 1.00 51.13 36 THR A C 8
ATOM 4403 O O . THR A 1 36 ? 11.999 -6.307 -11.733 1.00 73.03 36 THR A O 8
ATOM 4414 N N . SER A 1 37 ? 10.703 -7.694 -10.524 1.00 50.14 37 SER A N 8
ATOM 4415 C CA . SER A 1 37 ? 9.844 -8.048 -11.648 1.00 72.11 37 SER A CA 8
ATOM 4416 C C . SER A 1 37 ? 8.573 -7.204 -11.647 1.00 73.23 37 SER A C 8
ATOM 4417 O O . SER A 1 37 ? 7.944 -7.009 -12.687 1.00 54.13 37 SER A O 8
ATOM 4425 N N . ARG A 1 38 ? 8.201 -6.707 -10.472 1.00 43.53 38 ARG A N 8
ATOM 4426 C CA . ARG A 1 38 ? 7.005 -5.885 -10.334 1.00 41.44 38 ARG A CA 8
ATOM 4427 C C . ARG A 1 38 ? 5.757 -6.670 -10.727 1.00 23.42 38 ARG A C 8
ATOM 4428 O O . ARG A 1 38 ? 5.142 -7.334 -9.892 1.00 54.51 38 ARG A O 8
ATOM 4449 N N . ASP A 1 1 ? 3.146 -0.005 -0.735 1.00 2.14 1 ASP A N 9
ATOM 4450 C CA . ASP A 1 1 ? 1.927 -0.478 -1.380 1.00 62.40 1 ASP A CA 9
ATOM 4451 C C . ASP A 1 1 ? 2.148 -1.843 -2.025 1.00 25.12 1 ASP A C 9
ATOM 4452 O O . ASP A 1 1 ? 1.717 -2.868 -1.496 1.00 51.30 1 ASP A O 9
ATOM 4461 N N . ARG A 1 2 ? 2.823 -1.848 -3.170 1.00 75.41 2 ARG A N 9
ATOM 4462 C CA . ARG A 1 2 ? 3.099 -3.087 -3.888 1.00 50.22 2 ARG A CA 9
ATOM 4463 C C . ARG A 1 2 ? 4.122 -3.934 -3.137 1.00 40.12 2 ARG A C 9
ATOM 4464 O O . ARG A 1 2 ? 4.107 -5.162 -3.220 1.00 74.31 2 ARG A O 9
ATOM 4485 N N . TYR A 1 3 ? 5.010 -3.270 -2.406 1.00 14.43 3 TYR A N 9
ATOM 4486 C CA . TYR A 1 3 ? 6.042 -3.961 -1.642 1.00 52.14 3 TYR A CA 9
ATOM 4487 C C . TYR A 1 3 ? 5.442 -4.669 -0.431 1.00 51.43 3 TYR A C 9
ATOM 4488 O O . TYR A 1 3 ? 5.665 -5.861 -0.223 1.00 12.22 3 TYR A O 9
ATOM 4506 N N . GLN A 1 4 ? 4.679 -3.924 0.363 1.00 24.21 4 GLN A N 9
ATOM 4507 C CA . GLN A 1 4 ? 4.047 -4.480 1.554 1.00 52.43 4 GLN A CA 9
ATOM 4508 C C . GLN A 1 4 ? 2.978 -5.500 1.176 1.00 24.45 4 GLN A C 9
ATOM 4509 O O . GLN A 1 4 ? 2.815 -6.520 1.847 1.00 4.35 4 GLN A O 9
ATOM 4523 N N . ASP A 1 5 ? 2.253 -5.220 0.100 1.00 40.44 5 ASP A N 9
ATOM 4524 C CA . ASP A 1 5 ? 1.200 -6.114 -0.368 1.00 0.15 5 ASP A CA 9
ATOM 4525 C C . ASP A 1 5 ? 1.789 -7.422 -0.887 1.00 52.44 5 ASP A C 9
ATOM 4526 O O . ASP A 1 5 ? 1.376 -8.507 -0.477 1.00 63.03 5 ASP A O 9
ATOM 4535 N N . CYS A 1 6 ? 2.754 -7.311 -1.793 1.00 44.15 6 CYS A N 9
ATOM 4536 C CA . CYS A 1 6 ? 3.399 -8.484 -2.371 1.00 45.45 6 CYS A CA 9
ATOM 4537 C C . CYS A 1 6 ? 4.061 -9.330 -1.288 1.00 31.23 6 CYS A C 9
ATOM 4538 O O . CYS A 1 6 ? 3.916 -10.553 -1.265 1.00 31.22 6 CYS A O 9
ATOM 4545 N N . LEU A 1 7 ? 4.787 -8.671 -0.391 1.00 71.53 7 LEU A N 9
ATOM 4546 C CA . LEU A 1 7 ? 5.471 -9.363 0.696 1.00 10.52 7 LEU A CA 9
ATOM 4547 C C . LEU A 1 7 ? 4.472 -10.073 1.604 1.00 52.03 7 LEU A C 9
ATOM 4548 O O . LEU A 1 7 ? 4.614 -11.262 1.890 1.00 42.31 7 LEU A O 9
ATOM 4564 N N . SER A 1 8 ? 3.460 -9.337 2.052 1.00 54.05 8 SER A N 9
ATOM 4565 C CA . SER A 1 8 ? 2.437 -9.896 2.928 1.00 70.11 8 SER A CA 9
ATOM 4566 C C . SER A 1 8 ? 1.829 -11.156 2.319 1.00 52.45 8 SER A C 9
ATOM 4567 O O . SER A 1 8 ? 1.840 -12.222 2.933 1.00 55.24 8 SER A O 9
ATOM 4575 N N . GLU A 1 9 ? 1.299 -11.023 1.106 1.00 1.34 9 GLU A N 9
ATOM 4576 C CA . GLU A 1 9 ? 0.685 -12.150 0.414 1.00 4.20 9 GLU A CA 9
ATOM 4577 C C . GLU A 1 9 ? 1.668 -13.310 0.286 1.00 61.11 9 GLU A C 9
ATOM 4578 O O . GLU A 1 9 ? 1.389 -14.427 0.724 1.00 12.50 9 GLU A O 9
ATOM 4590 N N . CYS A 1 10 ? 2.820 -13.038 -0.318 1.00 70.23 10 CYS A N 9
ATOM 4591 C CA . CYS A 1 10 ? 3.845 -14.058 -0.506 1.00 51.22 10 CYS A CA 9
ATOM 4592 C C . CYS A 1 10 ? 4.207 -14.716 0.822 1.00 62.10 10 CYS A C 9
ATOM 4593 O O . CYS A 1 10 ? 4.467 -15.917 0.880 1.00 24.14 10 CYS A O 9
ATOM 4600 N N . ASN A 1 11 ? 4.221 -13.920 1.886 1.00 23.12 11 ASN A N 9
ATOM 4601 C CA . ASN A 1 11 ? 4.552 -14.425 3.214 1.00 52.11 11 ASN A CA 9
ATOM 4602 C C . ASN A 1 11 ? 3.548 -15.485 3.658 1.00 1.54 11 ASN A C 9
ATOM 4603 O O . ASN A 1 11 ? 3.904 -16.646 3.860 1.00 51.43 11 ASN A O 9
ATOM 4614 N N . SER A 1 12 ? 2.292 -15.076 3.809 1.00 62.12 12 SER A N 9
ATOM 4615 C CA . SER A 1 12 ? 1.237 -15.989 4.232 1.00 20.04 12 SER A CA 9
ATOM 4616 C C . SER A 1 12 ? 0.990 -17.061 3.176 1.00 72.25 12 SER A C 9
ATOM 4617 O O . SER A 1 12 ? 0.324 -18.064 3.436 1.00 5.34 12 SER A O 9
ATOM 4625 N N . ARG A 1 13 ? 1.530 -16.842 1.981 1.00 4.14 13 ARG A N 9
ATOM 4626 C CA . ARG A 1 13 ? 1.368 -17.788 0.884 1.00 41.21 13 ARG A CA 9
ATOM 4627 C C . ARG A 1 13 ? 2.434 -18.878 0.943 1.00 5.42 13 ARG A C 9
ATOM 4628 O O . ARG A 1 13 ? 2.159 -20.046 0.669 1.00 44.04 13 ARG A O 9
ATOM 4649 N N . CYS A 1 14 ? 3.653 -18.487 1.303 1.00 34.20 14 CYS A N 9
ATOM 4650 C CA . CYS A 1 14 ? 4.761 -19.429 1.398 1.00 62.22 14 CYS A CA 9
ATOM 4651 C C . CYS A 1 14 ? 4.914 -19.947 2.825 1.00 62.51 14 CYS A C 9
ATOM 4652 O O . CYS A 1 14 ? 5.701 -20.858 3.086 1.00 20.13 14 CYS A O 9
ATOM 4659 N N . THR A 1 15 ? 4.156 -19.361 3.746 1.00 31.11 15 THR A N 9
ATOM 4660 C CA . THR A 1 15 ? 4.207 -19.762 5.146 1.00 1.14 15 THR A CA 9
ATOM 4661 C C . THR A 1 15 ? 3.749 -21.205 5.322 1.00 23.31 15 THR A C 9
ATOM 4662 O O . THR A 1 15 ? 3.950 -21.806 6.378 1.00 64.43 15 THR A O 9
ATOM 4673 N N . TYR A 1 16 ? 3.134 -21.756 4.282 1.00 34.41 16 TYR A N 9
ATOM 4674 C CA . TYR A 1 16 ? 2.646 -23.130 4.323 1.00 54.24 16 TYR A CA 9
ATOM 4675 C C . TYR A 1 16 ? 3.806 -24.120 4.348 1.00 1.22 16 TYR A C 9
ATOM 4676 O O . TYR A 1 16 ? 3.622 -25.302 4.640 1.00 54.14 16 TYR A O 9
ATOM 4694 N N . ILE A 1 17 ? 5.002 -23.628 4.042 1.00 54.25 17 ILE A N 9
ATOM 4695 C CA . ILE A 1 17 ? 6.193 -24.468 4.031 1.00 50.43 17 ILE A CA 9
ATOM 4696 C C . ILE A 1 17 ? 6.679 -24.751 5.448 1.00 12.32 17 ILE A C 9
ATOM 4697 O O . ILE A 1 17 ? 7.024 -23.844 6.206 1.00 55.52 17 ILE A O 9
ATOM 4713 N N . PRO A 1 18 ? 6.709 -26.040 5.817 1.00 63.13 18 PRO A N 9
ATOM 4714 C CA . PRO A 1 18 ? 7.154 -26.474 7.145 1.00 52.54 18 PRO A CA 9
ATOM 4715 C C . PRO A 1 18 ? 8.653 -26.279 7.346 1.00 14.14 18 PRO A C 9
ATOM 4716 O O . PRO A 1 18 ? 9.129 -26.182 8.478 1.00 71.15 18 PRO A O 9
ATOM 4727 N N . ASP A 1 19 ? 9.391 -26.222 6.243 1.00 12.04 19 ASP A N 9
ATOM 4728 C CA . ASP A 1 19 ? 10.836 -26.037 6.299 1.00 22.14 19 ASP A CA 9
ATOM 4729 C C . ASP A 1 19 ? 11.188 -24.574 6.548 1.00 13.34 19 ASP A C 9
ATOM 4730 O O . ASP A 1 19 ? 10.909 -23.708 5.718 1.00 0.14 19 ASP A O 9
ATOM 4739 N N . TYR A 1 20 ? 11.800 -24.305 7.696 1.00 13.32 20 TYR A N 9
ATOM 4740 C CA . TYR A 1 20 ? 12.186 -22.946 8.056 1.00 10.33 20 TYR A CA 9
ATOM 4741 C C . TYR A 1 20 ? 13.047 -22.317 6.965 1.00 3.03 20 TYR A C 9
ATOM 4742 O O . TYR A 1 20 ? 12.851 -21.160 6.593 1.00 21.53 20 TYR A O 9
ATOM 4760 N N . ALA A 1 21 ? 14.002 -23.089 6.456 1.00 1.42 21 ALA A N 9
ATOM 4761 C CA . ALA A 1 21 ? 14.892 -22.610 5.406 1.00 4.10 21 ALA A CA 9
ATOM 4762 C C . ALA A 1 21 ? 14.128 -22.359 4.111 1.00 42.34 21 ALA A C 9
ATOM 4763 O O . ALA A 1 21 ? 14.185 -21.267 3.546 1.00 5.03 21 ALA A O 9
ATOM 4770 N N . GLY A 1 22 ? 13.413 -23.378 3.644 1.00 52.44 22 GLY A N 9
ATOM 4771 C CA . GLY A 1 22 ? 12.648 -23.247 2.417 1.00 0.42 22 GLY A CA 9
ATOM 4772 C C . GLY A 1 22 ? 11.743 -22.030 2.425 1.00 24.31 22 GLY A C 9
ATOM 4773 O O . GLY A 1 22 ? 11.659 -21.305 1.435 1.00 70.15 22 GLY A O 9
ATOM 4777 N N . MET A 1 23 ? 11.064 -21.807 3.545 1.00 30.54 23 MET A N 9
ATOM 4778 C CA . MET A 1 23 ? 10.160 -20.670 3.677 1.00 24.43 23 MET A CA 9
ATOM 4779 C C . MET A 1 23 ? 10.942 -19.364 3.782 1.00 73.52 23 MET A C 9
ATOM 4780 O O . MET A 1 23 ? 10.513 -18.331 3.268 1.00 30.11 23 MET A O 9
ATOM 4794 N N . ARG A 1 24 ? 12.089 -19.418 4.450 1.00 23.40 24 ARG A N 9
ATOM 4795 C CA . ARG A 1 24 ? 12.929 -18.239 4.623 1.00 70.22 24 ARG A CA 9
ATOM 4796 C C . ARG A 1 24 ? 13.505 -17.781 3.286 1.00 72.20 24 ARG A C 9
ATOM 4797 O O . ARG A 1 24 ? 13.523 -16.589 2.983 1.00 52.24 24 ARG A O 9
ATOM 4818 N N . ALA A 1 25 ? 13.975 -18.737 2.491 1.00 32.24 25 ALA A N 9
ATOM 4819 C CA . ALA A 1 25 ? 14.550 -18.432 1.187 1.00 33.41 25 ALA A CA 9
ATOM 4820 C C . ALA A 1 25 ? 13.470 -18.011 0.196 1.00 1.43 25 ALA A C 9
ATOM 4821 O O . ALA A 1 25 ? 13.663 -17.084 -0.591 1.00 45.03 25 ALA A O 9
ATOM 4828 N N . CYS A 1 26 ? 12.333 -18.697 0.240 1.00 51.31 26 CYS A N 9
ATOM 4829 C CA . CYS A 1 26 ? 11.222 -18.394 -0.655 1.00 21.44 26 CYS A CA 9
ATOM 4830 C C . CYS A 1 26 ? 10.675 -16.995 -0.389 1.00 0.11 26 CYS A C 9
ATOM 4831 O O . CYS A 1 26 ? 10.541 -16.185 -1.307 1.00 21.30 26 CYS A O 9
ATOM 4838 N N . ILE A 1 27 ? 10.361 -16.718 0.872 1.00 3.02 27 ILE A N 9
ATOM 4839 C CA . ILE A 1 27 ? 9.830 -15.417 1.259 1.00 44.33 27 ILE A CA 9
ATOM 4840 C C . ILE A 1 27 ? 10.914 -14.344 1.209 1.00 35.42 27 ILE A C 9
ATOM 4841 O O . ILE A 1 27 ? 10.634 -13.176 0.943 1.00 33.32 27 ILE A O 9
ATOM 4857 N N . GLY A 1 28 ? 12.153 -14.751 1.466 1.00 44.32 28 GLY A N 9
ATOM 4858 C CA . GLY A 1 28 ? 13.261 -13.813 1.444 1.00 72.12 28 GLY A CA 9
ATOM 4859 C C . GLY A 1 28 ? 13.668 -13.430 0.035 1.00 52.41 28 GLY A C 9
ATOM 4860 O O . GLY A 1 28 ? 14.191 -12.338 -0.193 1.00 13.21 28 GLY A O 9
ATOM 4864 N N . LEU A 1 29 ? 13.430 -14.329 -0.913 1.00 51.03 29 LEU A N 9
ATOM 4865 C CA . LEU A 1 29 ? 13.777 -14.080 -2.308 1.00 71.13 29 LEU A CA 9
ATOM 4866 C C . LEU A 1 29 ? 12.565 -13.583 -3.090 1.00 44.14 29 LEU A C 9
ATOM 4867 O O . LEU A 1 29 ? 12.706 -12.961 -4.144 1.00 15.33 29 LEU A O 9
ATOM 4883 N N . CYS A 1 30 ? 11.376 -13.860 -2.567 1.00 54.42 30 CYS A N 9
ATOM 4884 C CA . CYS A 1 30 ? 10.139 -13.439 -3.214 1.00 73.53 30 CYS A CA 9
ATOM 4885 C C . CYS A 1 30 ? 10.070 -11.919 -3.321 1.00 13.22 30 CYS A C 9
ATOM 4886 O O . CYS A 1 30 ? 9.726 -11.375 -4.370 1.00 4.32 30 CYS A O 9
ATOM 4893 N N . ALA A 1 31 ? 10.399 -11.239 -2.227 1.00 72.11 31 ALA A N 9
ATOM 4894 C CA . ALA A 1 31 ? 10.377 -9.782 -2.198 1.00 33.03 31 ALA A CA 9
ATOM 4895 C C . ALA A 1 31 ? 11.321 -9.197 -3.243 1.00 34.40 31 ALA A C 9
ATOM 4896 O O . ALA A 1 31 ? 10.910 -8.472 -4.149 1.00 12.33 31 ALA A O 9
ATOM 4903 N N . PRO A 1 32 ? 12.617 -9.519 -3.117 1.00 13.44 32 PRO A N 9
ATOM 4904 C CA . PRO A 1 32 ? 13.646 -9.035 -4.042 1.00 31.32 32 PRO A CA 9
ATOM 4905 C C . PRO A 1 32 ? 13.245 -9.217 -5.502 1.00 33.43 32 PRO A C 9
ATOM 4906 O O . PRO A 1 32 ? 13.328 -8.284 -6.299 1.00 44.12 32 PRO A O 9
ATOM 4917 N N . ALA A 1 33 ? 12.809 -10.425 -5.845 1.00 34.05 33 ALA A N 9
ATOM 4918 C CA . ALA A 1 33 ? 12.392 -10.728 -7.208 1.00 61.20 33 ALA A CA 9
ATOM 4919 C C . ALA A 1 33 ? 11.114 -9.979 -7.571 1.00 64.22 33 ALA A C 9
ATOM 4920 O O . ALA A 1 33 ? 10.952 -9.519 -8.702 1.00 22.22 33 ALA A O 9
ATOM 4927 N N . CYS A 1 34 ? 10.209 -9.861 -6.606 1.00 0.52 34 CYS A N 9
ATOM 4928 C CA . CYS A 1 34 ? 8.945 -9.168 -6.824 1.00 34.44 34 CYS A CA 9
ATOM 4929 C C . CYS A 1 34 ? 9.177 -7.687 -7.106 1.00 10.24 34 CYS A C 9
ATOM 4930 O O . CYS A 1 34 ? 8.530 -7.100 -7.974 1.00 41.30 34 CYS A O 9
ATOM 4937 N N . LEU A 1 35 ? 10.104 -7.088 -6.367 1.00 24.14 35 LEU A N 9
ATOM 4938 C CA . LEU A 1 35 ? 10.423 -5.675 -6.537 1.00 5.24 35 LEU A CA 9
ATOM 4939 C C . LEU A 1 35 ? 11.150 -5.435 -7.856 1.00 74.54 35 LEU A C 9
ATOM 4940 O O . LEU A 1 35 ? 10.843 -4.491 -8.585 1.00 13.14 35 LEU A O 9
ATOM 4956 N N . THR A 1 36 ? 12.114 -6.299 -8.161 1.00 13.12 36 THR A N 9
ATOM 4957 C CA . THR A 1 36 ? 12.883 -6.183 -9.393 1.00 51.52 36 THR A CA 9
ATOM 4958 C C . THR A 1 36 ? 12.009 -6.449 -10.614 1.00 4.42 36 THR A C 9
ATOM 4959 O O . THR A 1 36 ? 12.247 -5.901 -11.690 1.00 53.32 36 THR A O 9
ATOM 4970 N N . SER A 1 37 ? 10.998 -7.293 -10.439 1.00 15.41 37 SER A N 9
ATOM 4971 C CA . SER A 1 37 ? 10.090 -7.634 -11.528 1.00 13.21 37 SER A CA 9
ATOM 4972 C C . SER A 1 37 ? 8.945 -6.629 -11.616 1.00 31.13 37 SER A C 9
ATOM 4973 O O . SER A 1 37 ? 8.357 -6.433 -12.679 1.00 75.43 37 SER A O 9
ATOM 4981 N N . ARG A 1 38 ? 8.635 -5.995 -10.490 1.00 33.24 38 ARG A N 9
ATOM 4982 C CA . ARG A 1 38 ? 7.560 -5.012 -10.438 1.00 11.52 38 ARG A CA 9
ATOM 4983 C C . ARG A 1 38 ? 8.122 -3.594 -10.397 1.00 41.44 38 ARG A C 9
ATOM 4984 O O . ARG A 1 38 ? 7.513 -2.659 -10.917 1.00 54.23 38 ARG A O 9
ATOM 5005 N N . ASP A 1 1 ? 1.896 0.523 -1.698 1.00 33.11 1 ASP A N 10
ATOM 5006 C CA . ASP A 1 1 ? 0.939 -0.489 -1.264 1.00 42.31 1 ASP A CA 10
ATOM 5007 C C . ASP A 1 1 ? 1.257 -1.842 -1.892 1.00 62.11 1 ASP A C 10
ATOM 5008 O O . ASP A 1 1 ? 1.042 -2.888 -1.279 1.00 3.20 1 ASP A O 10
ATOM 5017 N N . ARG A 1 2 ? 1.769 -1.814 -3.118 1.00 61.12 2 ARG A N 10
ATOM 5018 C CA . ARG A 1 2 ? 2.114 -3.039 -3.830 1.00 44.41 2 ARG A CA 10
ATOM 5019 C C . ARG A 1 2 ? 3.294 -3.741 -3.164 1.00 1.42 2 ARG A C 10
ATOM 5020 O O . ARG A 1 2 ? 3.365 -4.970 -3.138 1.00 55.45 2 ARG A O 10
ATOM 5041 N N . TYR A 1 3 ? 4.218 -2.952 -2.626 1.00 61.14 3 TYR A N 10
ATOM 5042 C CA . TYR A 1 3 ? 5.396 -3.498 -1.963 1.00 2.54 3 TYR A CA 10
ATOM 5043 C C . TYR A 1 3 ? 5.006 -4.264 -0.703 1.00 33.22 3 TYR A C 10
ATOM 5044 O O . TYR A 1 3 ? 5.305 -5.450 -0.568 1.00 31.30 3 TYR A O 10
ATOM 5062 N N . GLN A 1 4 ? 4.335 -3.577 0.216 1.00 2.03 4 GLN A N 10
ATOM 5063 C CA . GLN A 1 4 ? 3.903 -4.193 1.466 1.00 43.55 4 GLN A CA 10
ATOM 5064 C C . GLN A 1 4 ? 2.957 -5.359 1.199 1.00 4.11 4 GLN A C 10
ATOM 5065 O O . GLN A 1 4 ? 3.037 -6.398 1.855 1.00 43.22 4 GLN A O 10
ATOM 5079 N N . ASP A 1 5 ? 2.063 -5.180 0.234 1.00 54.32 5 ASP A N 10
ATOM 5080 C CA . ASP A 1 5 ? 1.101 -6.218 -0.120 1.00 3.31 5 ASP A CA 10
ATOM 5081 C C . ASP A 1 5 ? 1.802 -7.412 -0.760 1.00 50.12 5 ASP A C 10
ATOM 5082 O O . ASP A 1 5 ? 1.431 -8.562 -0.525 1.00 24.33 5 ASP A O 10
ATOM 5091 N N . CYS A 1 6 ? 2.816 -7.131 -1.572 1.00 31.11 6 CYS A N 10
ATOM 5092 C CA . CYS A 1 6 ? 3.568 -8.181 -2.248 1.00 42.11 6 CYS A CA 10
ATOM 5093 C C . CYS A 1 6 ? 4.255 -9.095 -1.238 1.00 4.34 6 CYS A C 10
ATOM 5094 O O . CYS A 1 6 ? 4.031 -10.306 -1.226 1.00 12.24 6 CYS A O 10
ATOM 5101 N N . LEU A 1 7 ? 5.093 -8.507 -0.391 1.00 3.31 7 LEU A N 10
ATOM 5102 C CA . LEU A 1 7 ? 5.814 -9.267 0.625 1.00 52.15 7 LEU A CA 10
ATOM 5103 C C . LEU A 1 7 ? 4.846 -9.907 1.615 1.00 51.33 7 LEU A C 10
ATOM 5104 O O . LEU A 1 7 ? 5.035 -11.049 2.033 1.00 52.10 7 LEU A O 10
ATOM 5120 N N . SER A 1 8 ? 3.808 -9.163 1.984 1.00 72.20 8 SER A N 10
ATOM 5121 C CA . SER A 1 8 ? 2.810 -9.657 2.926 1.00 25.12 8 SER A CA 10
ATOM 5122 C C . SER A 1 8 ? 2.172 -10.945 2.416 1.00 74.04 8 SER A C 10
ATOM 5123 O O . SER A 1 8 ? 2.367 -12.016 2.989 1.00 62.35 8 SER A O 10
ATOM 5131 N N . GLU A 1 9 ? 1.407 -10.831 1.334 1.00 0.31 9 GLU A N 10
ATOM 5132 C CA . GLU A 1 9 ? 0.738 -11.986 0.747 1.00 44.45 9 GLU A CA 10
ATOM 5133 C C . GLU A 1 9 ? 1.733 -13.112 0.479 1.00 35.13 9 GLU A C 10
ATOM 5134 O O . GLU A 1 9 ? 1.488 -14.267 0.829 1.00 60.33 9 GLU A O 10
ATOM 5146 N N . CYS A 1 10 ? 2.855 -12.767 -0.143 1.00 73.43 10 CYS A N 10
ATOM 5147 C CA . CYS A 1 10 ? 3.886 -13.748 -0.459 1.00 45.35 10 CYS A CA 10
ATOM 5148 C C . CYS A 1 10 ? 4.324 -14.500 0.794 1.00 71.42 10 CYS A C 10
ATOM 5149 O O . CYS A 1 10 ? 4.407 -15.728 0.796 1.00 40.33 10 CYS A O 10
ATOM 5156 N N . ASN A 1 11 ? 4.602 -13.755 1.858 1.00 1.33 11 ASN A N 10
ATOM 5157 C CA . ASN A 1 11 ? 5.031 -14.351 3.118 1.00 3.02 11 ASN A CA 10
ATOM 5158 C C . ASN A 1 11 ? 3.994 -15.346 3.630 1.00 23.12 11 ASN A C 10
ATOM 5159 O O . ASN A 1 11 ? 4.290 -16.527 3.813 1.00 14.01 11 ASN A O 10
ATOM 5170 N N . SER A 1 12 ? 2.778 -14.860 3.859 1.00 64.31 12 SER A N 10
ATOM 5171 C CA . SER A 1 12 ? 1.698 -15.706 4.353 1.00 51.22 12 SER A CA 10
ATOM 5172 C C . SER A 1 12 ? 1.366 -16.805 3.349 1.00 62.44 12 SER A C 10
ATOM 5173 O O . SER A 1 12 ? 0.714 -17.794 3.686 1.00 3.44 12 SER A O 10
ATOM 5181 N N . ARG A 1 13 ? 1.820 -16.625 2.112 1.00 32.54 13 ARG A N 10
ATOM 5182 C CA . ARG A 1 13 ? 1.571 -17.601 1.058 1.00 52.33 13 ARG A CA 10
ATOM 5183 C C . ARG A 1 13 ? 2.596 -18.729 1.108 1.00 64.52 13 ARG A C 10
ATOM 5184 O O . ARG A 1 13 ? 2.265 -19.894 0.884 1.00 21.22 13 ARG A O 10
ATOM 5205 N N . CYS A 1 14 ? 3.843 -18.376 1.402 1.00 22.51 14 CYS A N 10
ATOM 5206 C CA . CYS A 1 14 ? 4.918 -19.358 1.481 1.00 61.22 14 CYS A CA 10
ATOM 5207 C C . CYS A 1 14 ? 5.106 -19.845 2.915 1.00 43.12 14 CYS A C 10
ATOM 5208 O O . CYS A 1 14 ? 5.903 -20.747 3.177 1.00 14.13 14 CYS A O 10
ATOM 5215 N N . THR A 1 15 ? 4.367 -19.241 3.841 1.00 63.44 15 THR A N 10
ATOM 5216 C CA . THR A 1 15 ? 4.453 -19.612 5.248 1.00 54.34 15 THR A CA 10
ATOM 5217 C C . THR A 1 15 ? 4.004 -21.052 5.465 1.00 31.22 15 THR A C 10
ATOM 5218 O O . THR A 1 15 ? 4.227 -21.628 6.531 1.00 51.15 15 THR A O 10
ATOM 5229 N N . TYR A 1 16 ? 3.371 -21.630 4.450 1.00 44.51 16 TYR A N 10
ATOM 5230 C CA . TYR A 1 16 ? 2.890 -23.003 4.531 1.00 33.32 16 TYR A CA 10
ATOM 5231 C C . TYR A 1 16 ? 4.055 -23.988 4.573 1.00 53.54 16 TYR A C 10
ATOM 5232 O O . TYR A 1 16 ? 3.893 -25.141 4.973 1.00 43.22 16 TYR A O 10
ATOM 5250 N N . ILE A 1 17 ? 5.228 -23.523 4.157 1.00 40.02 17 ILE A N 10
ATOM 5251 C CA . ILE A 1 17 ? 6.421 -24.361 4.148 1.00 51.43 17 ILE A CA 10
ATOM 5252 C C . ILE A 1 17 ? 6.825 -24.757 5.564 1.00 72.44 17 ILE A C 10
ATOM 5253 O O . ILE A 1 17 ? 7.227 -23.926 6.377 1.00 2.42 17 ILE A O 10
ATOM 5269 N N . PRO A 1 18 ? 6.717 -26.060 5.866 1.00 5.34 18 PRO A N 10
ATOM 5270 C CA . PRO A 1 18 ? 7.069 -26.598 7.184 1.00 41.41 18 PRO A CA 10
ATOM 5271 C C . PRO A 1 18 ? 8.571 -26.561 7.443 1.00 3.42 18 PRO A C 10
ATOM 5272 O O . PRO A 1 18 ? 9.015 -26.644 8.588 1.00 24.04 18 PRO A O 10
ATOM 5283 N N . ASP A 1 19 ? 9.349 -26.435 6.373 1.00 15.33 19 ASP A N 10
ATOM 5284 C CA . ASP A 1 19 ? 10.802 -26.385 6.485 1.00 33.04 19 ASP A CA 10
ATOM 5285 C C . ASP A 1 19 ? 11.293 -24.942 6.545 1.00 30.04 19 ASP A C 10
ATOM 5286 O O . ASP A 1 19 ? 10.971 -24.129 5.678 1.00 20.43 19 ASP A O 10
ATOM 5295 N N . TYR A 1 20 ? 12.073 -24.631 7.575 1.00 51.55 20 TYR A N 10
ATOM 5296 C CA . TYR A 1 20 ? 12.606 -23.285 7.750 1.00 52.32 20 TYR A CA 10
ATOM 5297 C C . TYR A 1 20 ? 13.431 -22.863 6.538 1.00 72.34 20 TYR A C 10
ATOM 5298 O O . TYR A 1 20 ? 13.276 -21.757 6.022 1.00 40.22 20 TYR A O 10
ATOM 5316 N N . ALA A 1 21 ? 14.308 -23.755 6.088 1.00 13.00 21 ALA A N 10
ATOM 5317 C CA . ALA A 1 21 ? 15.156 -23.478 4.935 1.00 32.33 21 ALA A CA 10
ATOM 5318 C C . ALA A 1 21 ? 14.323 -23.051 3.731 1.00 4.43 21 ALA A C 10
ATOM 5319 O O . ALA A 1 21 ? 14.441 -21.924 3.252 1.00 42.14 21 ALA A O 10
ATOM 5326 N N . GLY A 1 22 ? 13.482 -23.959 3.247 1.00 53.23 22 GLY A N 10
ATOM 5327 C CA . GLY A 1 22 ? 12.643 -23.656 2.102 1.00 73.41 22 GLY A CA 10
ATOM 5328 C C . GLY A 1 22 ? 11.899 -22.345 2.258 1.00 2.24 22 GLY A C 10
ATOM 5329 O O . GLY A 1 22 ? 11.981 -21.471 1.396 1.00 55.03 22 GLY A O 10
ATOM 5333 N N . MET A 1 23 ? 11.171 -22.207 3.362 1.00 71.14 23 MET A N 10
ATOM 5334 C CA . MET A 1 23 ? 10.409 -20.992 3.627 1.00 23.24 23 MET A CA 10
ATOM 5335 C C . MET A 1 23 ? 11.327 -19.774 3.672 1.00 34.41 23 MET A C 10
ATOM 5336 O O . MET A 1 23 ? 10.927 -18.671 3.299 1.00 25.12 23 MET A O 10
ATOM 5350 N N . ARG A 1 24 ? 12.557 -19.982 4.131 1.00 74.02 24 ARG A N 10
ATOM 5351 C CA . ARG A 1 24 ? 13.529 -18.900 4.225 1.00 25.44 24 ARG A CA 10
ATOM 5352 C C . ARG A 1 24 ? 14.008 -18.476 2.840 1.00 74.42 24 ARG A C 10
ATOM 5353 O O . ARG A 1 24 ? 14.042 -17.288 2.521 1.00 64.30 24 ARG A O 10
ATOM 5374 N N . ALA A 1 25 ? 14.376 -19.456 2.021 1.00 75.41 25 ALA A N 10
ATOM 5375 C CA . ALA A 1 25 ? 14.850 -19.185 0.670 1.00 60.13 25 ALA A CA 10
ATOM 5376 C C . ALA A 1 25 ? 13.730 -18.632 -0.205 1.00 0.43 25 ALA A C 10
ATOM 5377 O O . ALA A 1 25 ? 13.957 -17.758 -1.043 1.00 34.24 25 ALA A O 10
ATOM 5384 N N . CYS A 1 26 ? 12.521 -19.145 -0.005 1.00 70.40 26 CYS A N 10
ATOM 5385 C CA . CYS A 1 26 ? 11.365 -18.704 -0.776 1.00 10.22 26 CYS A CA 10
ATOM 5386 C C . CYS A 1 26 ? 10.969 -17.280 -0.395 1.00 44.14 26 CYS A C 10
ATOM 5387 O O . CYS A 1 26 ? 11.012 -16.371 -1.225 1.00 2.44 26 CYS A O 10
ATOM 5394 N N . ILE A 1 27 ? 10.585 -17.095 0.863 1.00 40.21 27 ILE A N 10
ATOM 5395 C CA . ILE A 1 27 ? 10.183 -15.782 1.353 1.00 24.22 27 ILE A CA 10
ATOM 5396 C C . ILE A 1 27 ? 11.334 -14.786 1.264 1.00 65.12 27 ILE A C 10
ATOM 5397 O O . ILE A 1 27 ? 11.122 -13.593 1.055 1.00 53.40 27 ILE A O 10
ATOM 5413 N N . GLY A 1 28 ? 12.556 -15.286 1.422 1.00 64.12 28 GLY A N 10
ATOM 5414 C CA . GLY A 1 28 ? 13.724 -14.427 1.354 1.00 40.12 28 GLY A CA 10
ATOM 5415 C C . GLY A 1 28 ? 13.986 -13.914 -0.048 1.00 72.34 28 GLY A C 10
ATOM 5416 O O . GLY A 1 28 ? 14.243 -12.726 -0.245 1.00 42.12 28 GLY A O 10
ATOM 5420 N N . LEU A 1 29 ? 13.922 -14.811 -1.026 1.00 60.50 29 LEU A N 10
ATOM 5421 C CA . LEU A 1 29 ? 14.156 -14.444 -2.418 1.00 52.13 29 LEU A CA 10
ATOM 5422 C C . LEU A 1 29 ? 12.904 -13.829 -3.037 1.00 23.32 29 LEU A C 10
ATOM 5423 O O . LEU A 1 29 ? 12.962 -13.220 -4.105 1.00 51.50 29 LEU A O 10
ATOM 5439 N N . CYS A 1 30 ? 11.774 -13.992 -2.357 1.00 71.05 30 CYS A N 10
ATOM 5440 C CA . CYS A 1 30 ? 10.508 -13.452 -2.838 1.00 71.22 30 CYS A CA 10
ATOM 5441 C C . CYS A 1 30 ? 10.579 -11.934 -2.969 1.00 13.50 30 CYS A C 10
ATOM 5442 O O . CYS A 1 30 ? 10.143 -11.365 -3.970 1.00 34.53 30 CYS A O 10
ATOM 5449 N N . ALA A 1 31 ? 11.131 -11.283 -1.951 1.00 4.44 31 ALA A N 10
ATOM 5450 C CA . ALA A 1 31 ? 11.262 -9.831 -1.952 1.00 52.13 31 ALA A CA 10
ATOM 5451 C C . ALA A 1 31 ? 12.073 -9.354 -3.152 1.00 53.14 31 ALA A C 10
ATOM 5452 O O . ALA A 1 31 ? 11.590 -8.601 -3.998 1.00 41.34 31 ALA A O 10
ATOM 5459 N N . PRO A 1 32 ? 13.335 -9.801 -3.230 1.00 10.41 32 PRO A N 10
ATOM 5460 C CA . PRO A 1 32 ? 14.240 -9.432 -4.323 1.00 14.42 32 PRO A CA 10
ATOM 5461 C C . PRO A 1 32 ? 13.588 -9.589 -5.693 1.00 2.44 32 PRO A C 10
ATOM 5462 O O . PRO A 1 32 ? 13.656 -8.689 -6.529 1.00 43.15 32 PRO A O 10
ATOM 5473 N N . ALA A 1 33 ? 12.957 -10.737 -5.914 1.00 53.33 33 ALA A N 10
ATOM 5474 C CA . ALA A 1 33 ? 12.291 -11.010 -7.182 1.00 30.01 33 ALA A CA 10
ATOM 5475 C C . ALA A 1 33 ? 11.172 -10.007 -7.442 1.00 31.24 33 ALA A C 10
ATOM 5476 O O . ALA A 1 33 ? 11.024 -9.501 -8.554 1.00 52.12 33 ALA A O 10
ATOM 5483 N N . CYS A 1 34 ? 10.385 -9.725 -6.408 1.00 44.24 34 CYS A N 10
ATOM 5484 C CA . CYS A 1 34 ? 9.278 -8.783 -6.524 1.00 63.34 34 CYS A CA 10
ATOM 5485 C C . CYS A 1 34 ? 9.790 -7.374 -6.810 1.00 60.44 34 CYS A C 10
ATOM 5486 O O . CYS A 1 34 ? 9.109 -6.573 -7.451 1.00 51.41 34 CYS A O 10
ATOM 5493 N N . LEU A 1 35 ? 10.994 -7.080 -6.332 1.00 14.24 35 LEU A N 10
ATOM 5494 C CA . LEU A 1 35 ? 11.598 -5.768 -6.536 1.00 1.15 35 LEU A CA 10
ATOM 5495 C C . LEU A 1 35 ? 12.013 -5.580 -7.991 1.00 40.12 35 LEU A C 10
ATOM 5496 O O . LEU A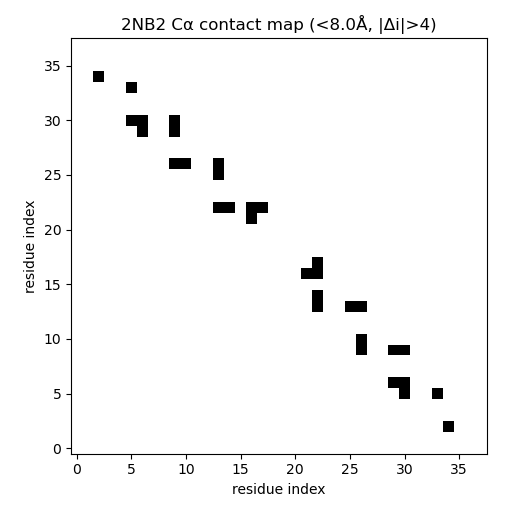 1 35 ? 11.663 -4.584 -8.625 1.00 12.41 35 LEU A O 10
ATOM 5512 N N . THR A 1 36 ? 12.760 -6.545 -8.518 1.00 24.23 36 THR A N 10
ATOM 5513 C CA . THR A 1 36 ? 13.222 -6.487 -9.899 1.00 3.03 36 THR A CA 10
ATOM 5514 C C . THR A 1 36 ? 12.062 -6.649 -10.874 1.00 31.22 36 THR A C 10
ATOM 5515 O O . THR A 1 36 ? 12.119 -6.171 -12.006 1.00 51.55 36 THR A O 10
ATOM 5526 N N . SER A 1 37 ? 11.009 -7.326 -10.427 1.00 23.55 37 SER A N 10
ATOM 5527 C CA . SER A 1 37 ? 9.836 -7.554 -11.262 1.00 32.34 37 SER A CA 10
ATOM 5528 C C . SER A 1 37 ? 8.860 -6.386 -11.158 1.00 31.24 37 SER A C 10
ATOM 5529 O O . SER A 1 37 ? 8.084 -6.128 -12.077 1.00 55.14 37 SER A O 10
ATOM 5537 N N . ARG A 1 38 ? 8.906 -5.684 -10.030 1.00 50.54 38 ARG A N 10
ATOM 5538 C CA . ARG A 1 38 ? 8.026 -4.544 -9.804 1.00 52.53 38 ARG A CA 10
ATOM 5539 C C . ARG A 1 38 ? 8.741 -3.453 -9.012 1.00 61.11 38 ARG A C 10
ATOM 5540 O O . ARG A 1 38 ? 8.904 -3.561 -7.797 1.00 1.03 38 ARG A O 10
ATOM 5561 N N . ASP A 1 1 ? 0.374 -0.001 0.029 1.00 54.15 1 ASP A N 11
ATOM 5562 C CA . ASP A 1 1 ? 0.567 0.108 -1.413 1.00 24.02 1 ASP A CA 11
ATOM 5563 C C . ASP A 1 1 ? 0.769 -1.268 -2.040 1.00 35.25 1 ASP A C 11
ATOM 5564 O O . ASP A 1 1 ? 0.830 -2.278 -1.338 1.00 10.24 1 ASP A O 11
ATOM 5573 N N . ARG A 1 2 ? 0.869 -1.300 -3.364 1.00 63.53 2 ARG A N 11
ATOM 5574 C CA . ARG A 1 2 ? 1.061 -2.553 -4.086 1.00 0.23 2 ARG A CA 11
ATOM 5575 C C . ARG A 1 2 ? 2.302 -3.285 -3.584 1.00 4.31 2 ARG A C 11
ATOM 5576 O O . ARG A 1 2 ? 2.360 -4.514 -3.601 1.00 34.53 2 ARG A O 11
ATOM 5597 N N . TYR A 1 3 ? 3.294 -2.521 -3.139 1.00 14.41 3 TYR A N 11
ATOM 5598 C CA . TYR A 1 3 ? 4.535 -3.096 -2.635 1.00 41.12 3 TYR A CA 11
ATOM 5599 C C . TYR A 1 3 ? 4.288 -3.889 -1.355 1.00 44.34 3 TYR A C 11
ATOM 5600 O O . TYR A 1 3 ? 4.658 -5.059 -1.257 1.00 14.52 3 TYR A O 11
ATOM 5618 N N . GLN A 1 4 ? 3.661 -3.242 -0.378 1.00 71.13 4 GLN A N 11
ATOM 5619 C CA . GLN A 1 4 ? 3.364 -3.886 0.896 1.00 63.11 4 GLN A CA 11
ATOM 5620 C C . GLN A 1 4 ? 2.450 -5.090 0.697 1.00 31.43 4 GLN A C 11
ATOM 5621 O O . GLN A 1 4 ? 2.645 -6.138 1.313 1.00 31.51 4 GLN A O 11
ATOM 5635 N N . ASP A 1 5 ? 1.452 -4.933 -0.165 1.00 61.34 5 ASP A N 11
ATOM 5636 C CA . ASP A 1 5 ? 0.507 -6.008 -0.446 1.00 23.22 5 ASP A CA 11
ATOM 5637 C C . ASP A 1 5 ? 1.225 -7.227 -1.017 1.00 21.33 5 ASP A C 11
ATOM 5638 O O . ASP A 1 5 ? 1.062 -8.344 -0.524 1.00 72.25 5 ASP A O 11
ATOM 5647 N N . CYS A 1 6 ? 2.020 -7.006 -2.059 1.00 15.35 6 CYS A N 11
ATOM 5648 C CA . CYS A 1 6 ? 2.761 -8.085 -2.698 1.00 65.34 6 CYS A CA 11
ATOM 5649 C C . CYS A 1 6 ? 3.656 -8.802 -1.691 1.00 41.00 6 CYS A C 11
ATOM 5650 O O . CYS A 1 6 ? 3.548 -10.014 -1.500 1.00 71.10 6 CYS A O 11
ATOM 5657 N N . LEU A 1 7 ? 4.539 -8.045 -1.049 1.00 61.11 7 LEU A N 11
ATOM 5658 C CA . LEU A 1 7 ? 5.453 -8.607 -0.060 1.00 51.15 7 LEU A CA 11
ATOM 5659 C C . LEU A 1 7 ? 4.695 -9.429 0.976 1.00 32.45 7 LEU A C 11
ATOM 5660 O O . LEU A 1 7 ? 5.052 -10.573 1.258 1.00 73.44 7 LEU A O 11
ATOM 5676 N N . SER A 1 8 ? 3.646 -8.839 1.540 1.00 34.43 8 SER A N 11
ATOM 5677 C CA . SER A 1 8 ? 2.837 -9.517 2.547 1.00 5.04 8 SER A CA 11
ATOM 5678 C C . SER A 1 8 ? 2.369 -10.878 2.042 1.00 14.01 8 SER A C 11
ATOM 5679 O O . SER A 1 8 ? 2.741 -11.916 2.588 1.00 44.04 8 SER A O 11
ATOM 5687 N N . GLU A 1 9 ? 1.548 -10.863 0.996 1.00 64.40 9 GLU A N 11
ATOM 5688 C CA . GLU A 1 9 ? 1.028 -12.096 0.417 1.00 35.33 9 GLU A CA 11
ATOM 5689 C C . GLU A 1 9 ? 2.160 -13.066 0.093 1.00 62.10 9 GLU A C 11
ATOM 5690 O O . GLU A 1 9 ? 2.020 -14.279 0.253 1.00 14.15 9 GLU A O 11
ATOM 5702 N N . CYS A 1 10 ? 3.283 -12.523 -0.365 1.00 2.01 10 CYS A N 11
ATOM 5703 C CA . CYS A 1 10 ? 4.441 -13.338 -0.713 1.00 53.05 10 CYS A CA 11
ATOM 5704 C C . CYS A 1 10 ? 4.853 -14.22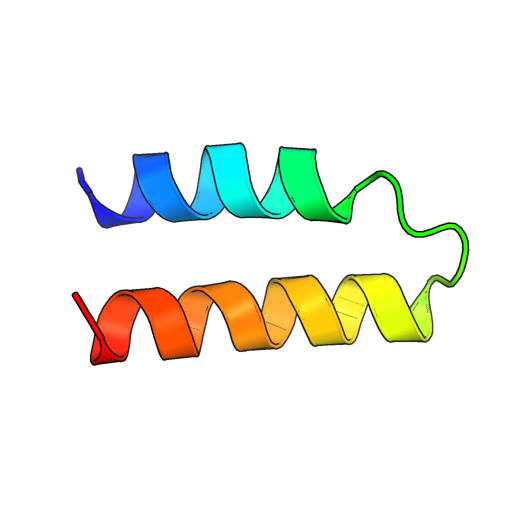6 0.457 1.00 2.32 10 CYS A C 11
ATOM 5705 O O . CYS A 1 10 ? 4.814 -15.452 0.364 1.00 54.34 10 CYS A O 11
ATOM 5712 N N . ASN A 1 11 ? 5.249 -13.597 1.559 1.00 13.41 11 ASN A N 11
ATOM 5713 C CA . ASN A 1 11 ? 5.669 -14.329 2.748 1.00 11.12 11 ASN A CA 11
ATOM 5714 C C . ASN A 1 11 ? 4.498 -15.094 3.358 1.00 62.12 11 ASN A C 11
ATOM 5715 O O . ASN A 1 11 ? 4.620 -16.273 3.690 1.00 74.20 11 ASN A O 11
ATOM 5726 N N . SER A 1 12 ? 3.365 -14.415 3.501 1.00 13.11 12 SER A N 11
ATOM 5727 C CA . SER A 1 12 ? 2.173 -15.029 4.073 1.00 35.34 12 SER A CA 11
ATOM 5728 C C . SER A 1 12 ? 1.800 -16.300 3.316 1.00 34.33 12 SER A C 11
ATOM 5729 O O . SER A 1 12 ? 1.179 -17.207 3.871 1.00 31.04 12 SER A O 11
ATOM 5737 N N . ARG A 1 13 ? 2.183 -16.358 2.045 1.00 30.21 13 ARG A N 11
ATOM 5738 C CA . ARG A 1 13 ? 1.888 -17.517 1.210 1.00 5.43 13 ARG A CA 11
ATOM 5739 C C . ARG A 1 13 ? 3.022 -18.536 1.275 1.00 44.42 13 ARG A C 11
ATOM 5740 O O . ARG A 1 13 ? 2.794 -19.742 1.179 1.00 12.14 13 ARG A O 11
ATOM 5761 N N . CYS A 1 14 ? 4.246 -18.042 1.437 1.00 74.44 14 CYS A N 11
ATOM 5762 C CA . CYS A 1 14 ? 5.416 -18.908 1.513 1.00 70.42 14 CYS A CA 11
ATOM 5763 C C . CYS A 1 14 ? 5.530 -19.549 2.893 1.00 12.33 14 CYS A C 11
ATOM 5764 O O . CYS A 1 14 ? 6.258 -20.524 3.080 1.00 5.23 14 CYS A O 11
ATOM 5771 N N . THR A 1 15 ? 4.804 -18.993 3.859 1.00 71.51 15 THR A N 11
ATOM 5772 C CA . THR A 1 15 ? 4.823 -19.509 5.222 1.00 4.51 15 THR A CA 11
ATOM 5773 C C . THR A 1 15 ? 4.269 -20.927 5.282 1.00 63.43 15 THR A C 11
ATOM 5774 O O . THR A 1 15 ? 4.432 -21.626 6.282 1.00 24.41 15 THR A O 11
ATOM 5785 N N . TYR A 1 16 ? 3.615 -21.347 4.205 1.00 73.51 16 TYR A N 11
ATOM 5786 C CA . TYR A 1 16 ? 3.035 -22.683 4.136 1.00 72.52 16 TYR A CA 11
ATOM 5787 C C . TYR A 1 16 ? 4.123 -23.742 3.983 1.00 34.35 16 TYR A C 11
ATOM 5788 O O . TYR A 1 16 ? 3.862 -24.939 4.115 1.00 44.31 16 TYR A O 11
ATOM 5806 N N . ILE A 1 17 ? 5.342 -23.293 3.706 1.00 12.32 17 ILE A N 11
ATOM 5807 C CA . ILE A 1 17 ? 6.470 -24.200 3.538 1.00 70.14 17 ILE A CA 11
ATOM 5808 C C . ILE A 1 17 ? 6.785 -24.934 4.837 1.00 15.50 17 ILE A C 11
ATOM 5809 O O . ILE A 1 17 ? 7.213 -24.339 5.826 1.00 21.14 17 ILE A O 11
ATOM 5825 N N . PRO A 1 18 ? 6.569 -26.257 4.836 1.00 21.43 18 PRO A N 11
ATOM 5826 C CA . PRO A 1 18 ? 6.825 -27.102 6.007 1.00 42.30 18 PRO A CA 11
ATOM 5827 C C . PRO A 1 18 ? 8.314 -27.245 6.304 1.00 70.34 18 PRO A C 11
ATOM 5828 O O . PRO A 1 18 ? 8.703 -27.631 7.406 1.00 15.44 18 PRO A O 11
ATOM 5839 N N . ASP A 1 19 ? 9.142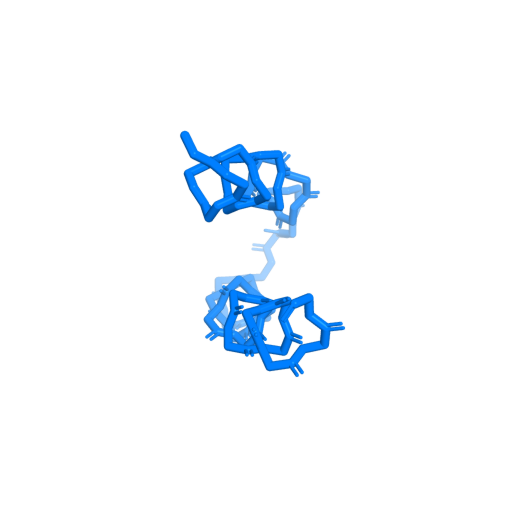 -26.933 5.313 1.00 5.24 19 ASP A N 11
ATOM 5840 C CA . ASP A 1 19 ? 10.590 -27.026 5.469 1.00 15.40 19 ASP A CA 11
ATOM 5841 C C . ASP A 1 19 ? 11.144 -25.777 6.148 1.00 62.12 19 ASP A C 11
ATOM 5842 O O . ASP A 1 19 ? 10.930 -24.658 5.682 1.00 40.23 19 ASP A O 11
ATOM 5851 N N . TYR A 1 20 ? 11.856 -25.977 7.251 1.00 4.11 20 TYR A N 11
ATOM 5852 C CA . TYR A 1 20 ? 12.439 -24.867 7.996 1.00 31.22 20 TYR A CA 11
ATOM 5853 C C . TYR A 1 20 ? 13.361 -24.038 7.107 1.00 32.31 20 TYR A C 11
ATOM 5854 O O . TYR A 1 20 ? 13.020 -22.925 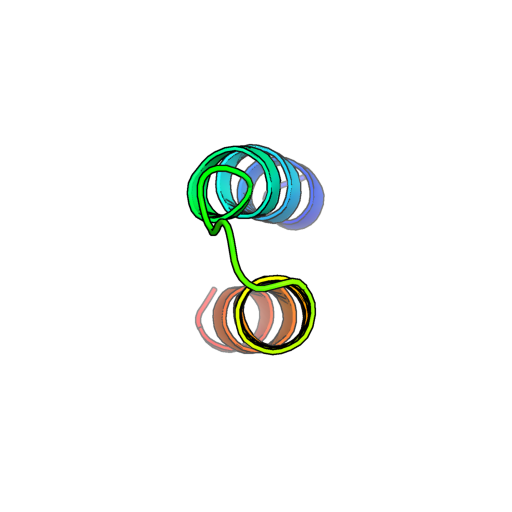6.708 1.00 64.22 20 TYR A O 11
ATOM 5872 N N . ALA A 1 21 ? 14.530 -24.590 6.801 1.00 62.51 21 ALA A N 11
ATOM 5873 C CA . ALA A 1 21 ? 15.501 -23.905 5.957 1.00 2.11 21 ALA A CA 11
ATOM 5874 C C . ALA A 1 21 ? 14.873 -23.474 4.636 1.00 10.32 21 ALA A C 11
ATOM 5875 O O . ALA A 1 21 ? 15.037 -22.334 4.202 1.00 32.25 21 ALA A O 11
ATOM 5882 N N . GLY A 1 22 ? 14.153 -24.393 4.000 1.00 23.22 22 GLY A N 11
ATOM 5883 C CA . GLY A 1 22 ? 13.512 -24.089 2.734 1.00 2.44 22 GLY A CA 11
ATOM 5884 C C . GLY A 1 22 ? 12.606 -22.877 2.820 1.00 14.25 22 GLY A C 11
ATOM 5885 O O . GLY A 1 22 ? 12.564 -22.058 1.903 1.00 62.14 22 GLY A O 11
ATOM 5889 N N . MET A 1 23 ? 11.876 -22.763 3.926 1.00 43.34 23 MET A N 11
ATOM 5890 C CA . MET A 1 23 ? 10.965 -21.642 4.127 1.00 4.22 23 MET A CA 11
ATOM 5891 C C . MET A 1 23 ? 11.738 -20.338 4.302 1.00 71.13 23 MET A C 11
ATOM 5892 O O . MET A 1 23 ? 11.438 -19.337 3.651 1.00 5.33 23 MET A O 11
ATOM 5906 N N . ARG A 1 24 ? 12.732 -20.358 5.183 1.00 21.14 24 ARG A N 11
ATOM 5907 C CA . ARG A 1 24 ? 13.546 -19.177 5.444 1.00 40.11 24 ARG A CA 11
ATOM 5908 C C . ARG A 1 24 ? 14.119 -18.615 4.146 1.00 1.43 24 ARG A C 11
ATOM 5909 O O . ARG A 1 24 ? 14.043 -17.413 3.892 1.00 2.11 24 ARG A O 11
ATOM 5930 N N . ALA A 1 25 ? 14.693 -19.492 3.330 1.00 72.14 25 ALA A N 11
ATOM 5931 C CA . ALA A 1 25 ? 15.277 -19.084 2.058 1.00 2.33 25 ALA A CA 11
ATOM 5932 C C . ALA A 1 25 ? 14.203 -18.602 1.090 1.00 54.52 25 ALA A C 11
ATOM 5933 O O . ALA A 1 25 ? 14.387 -17.607 0.387 1.00 35.20 25 ALA A O 11
ATOM 5940 N N . CYS A 1 26 ? 13.080 -19.312 1.057 1.00 63.32 26 CYS A N 11
ATOM 5941 C CA . CYS A 1 26 ? 11.976 -18.958 0.174 1.00 71.14 26 CYS A CA 11
ATOM 5942 C C . CYS A 1 26 ? 11.442 -17.567 0.501 1.00 2.53 26 CYS A C 11
ATOM 5943 O O . CYS A 1 26 ? 11.380 -16.695 -0.366 1.00 13.40 26 CYS A O 11
ATOM 5950 N N . ILE A 1 27 ? 11.059 -17.367 1.758 1.00 41.32 27 ILE A N 11
ATOM 5951 C CA . ILE A 1 27 ? 10.532 -16.082 2.200 1.00 4.41 27 ILE A CA 11
ATOM 5952 C C . ILE A 1 27 ? 11.566 -14.974 2.024 1.00 32.15 27 ILE A C 11
ATOM 5953 O O . ILE A 1 27 ? 11.230 -13.851 1.650 1.00 23.24 27 ILE A O 11
ATOM 5969 N N . GLY A 1 28 ? 12.826 -15.299 2.296 1.00 62.51 28 GLY A N 11
ATOM 5970 C CA . GLY A 1 28 ? 13.890 -14.322 2.160 1.00 23.04 28 GLY A CA 11
ATOM 5971 C C . GLY A 1 28 ? 14.063 -13.848 0.731 1.00 3.32 28 GLY A C 11
ATOM 5972 O O . GLY A 1 28 ? 14.315 -12.667 0.487 1.00 2.11 28 GLY A O 11
ATOM 5976 N N . LEU A 1 29 ? 13.930 -14.769 -0.216 1.00 72.04 29 LEU A N 11
ATOM 5977 C CA . LEU A 1 29 ? 14.075 -14.439 -1.630 1.00 74.21 29 LEU A CA 11
ATOM 5978 C C . LEU A 1 29 ? 12.742 -13.995 -2.225 1.00 2.22 29 LEU A C 11
ATOM 5979 O O . LEU A 1 29 ? 12.695 -13.438 -3.322 1.00 74.33 29 LEU A O 11
ATOM 5995 N N . CYS A 1 30 ? 11.661 -14.242 -1.492 1.00 64.34 30 CYS A N 11
ATOM 5996 C CA . CYS A 1 30 ? 10.328 -13.867 -1.945 1.00 54.45 30 CYS A CA 11
ATOM 5997 C C . CYS A 1 30 ? 10.229 -12.358 -2.156 1.00 64.42 30 CYS A C 11
ATOM 5998 O O . CYS A 1 30 ? 9.749 -11.896 -3.190 1.00 55.12 30 CYS A O 11
ATOM 6005 N N . ALA A 1 31 ? 10.689 -11.597 -1.168 1.00 70.44 31 ALA A N 11
ATOM 6006 C CA . ALA A 1 31 ? 10.655 -10.142 -1.246 1.00 64.21 31 ALA A CA 11
ATOM 6007 C C . ALA A 1 31 ? 11.435 -9.639 -2.456 1.00 53.13 31 ALA A C 11
ATOM 6008 O O . ALA A 1 31 ? 10.891 -8.985 -3.346 1.00 44.45 31 ALA A O 11
ATOM 6015 N N . PRO A 1 32 ? 12.739 -9.949 -2.492 1.00 61.30 32 PRO A N 11
ATOM 6016 C CA . PRO A 1 32 ? 13.621 -9.538 -3.588 1.00 40.13 32 PRO A CA 11
ATOM 6017 C C . PRO A 1 32 ? 13.019 -9.831 -4.958 1.00 54.12 32 PRO A C 11
ATOM 6018 O O . PRO A 1 32 ? 13.030 -8.979 -5.847 1.00 32.54 32 PRO A O 11
ATOM 6029 N N . ALA A 1 33 ? 12.493 -11.040 -5.122 1.00 32.43 33 ALA A N 11
ATOM 6030 C CA . ALA A 1 33 ? 11.883 -11.444 -6.383 1.00 25.42 33 ALA A CA 11
ATOM 6031 C C . ALA A 1 33 ? 10.706 -10.543 -6.737 1.00 51.31 33 ALA A C 11
ATOM 6032 O O . ALA A 1 33 ? 10.582 -10.083 -7.873 1.00 4.12 33 ALA A O 11
ATOM 6039 N N . CYS A 1 34 ? 9.842 -10.294 -5.759 1.00 11.33 34 CYS A N 11
ATOM 6040 C CA . CYS A 1 34 ? 8.673 -9.448 -5.967 1.00 51.10 34 CYS A CA 11
ATOM 6041 C C . CYS A 1 34 ? 9.088 -8.030 -6.348 1.00 44.11 34 CYS A C 11
ATOM 6042 O O . CYS A 1 34 ? 8.419 -7.367 -7.142 1.00 65.22 34 CYS A O 11
ATOM 6049 N N . LEU A 1 35 ? 10.196 -7.571 -5.777 1.00 44.40 35 LEU A N 11
ATOM 6050 C CA . LEU A 1 35 ? 10.702 -6.231 -6.056 1.00 65.24 35 LEU A CA 11
ATOM 6051 C C . LEU A 1 35 ? 11.188 -6.122 -7.498 1.00 71.33 35 LEU A C 11
ATOM 6052 O O . LEU A 1 35 ? 10.797 -5.212 -8.230 1.00 20.00 35 LEU A O 11
ATOM 6068 N N . THR A 1 36 ? 12.041 -7.058 -7.902 1.00 63.25 36 THR A N 11
ATOM 6069 C CA . THR A 1 36 ? 12.579 -7.069 -9.257 1.00 3.51 36 THR A CA 11
ATOM 6070 C C . THR A 1 36 ? 11.500 -7.419 -10.275 1.00 30.34 36 THR A C 11
ATOM 6071 O O . THR A 1 36 ? 11.584 -7.033 -11.440 1.00 54.04 36 THR A O 11
ATOM 6082 N N . SER A 1 37 ? 10.486 -8.153 -9.826 1.00 64.13 37 SER A N 11
ATOM 6083 C CA . SER A 1 37 ? 9.391 -8.559 -10.700 1.00 3.44 37 SER A CA 11
ATOM 6084 C C . SER A 1 37 ? 8.336 -7.460 -10.794 1.00 25.40 37 SER A C 11
ATOM 6085 O O . SER A 1 37 ? 7.596 -7.378 -11.774 1.00 71.50 37 SER A O 11
ATOM 6093 N N . ARG A 1 38 ? 8.275 -6.618 -9.768 1.00 32.33 38 ARG A N 11
ATOM 6094 C CA . ARG A 1 38 ? 7.311 -5.525 -9.733 1.00 75.41 38 ARG A CA 11
ATOM 6095 C C . ARG A 1 38 ? 5.888 -6.050 -9.903 1.00 33.14 38 ARG A C 11
ATOM 6096 O O . ARG A 1 38 ? 5.155 -5.610 -10.788 1.00 53.52 38 ARG A O 11
ATOM 6117 N N . ASP A 1 1 ? 1.463 0.009 0.510 1.00 34.30 1 ASP A N 12
ATOM 6118 C CA . ASP A 1 1 ? 2.369 0.073 -0.631 1.00 11.44 1 ASP A CA 12
ATOM 6119 C C . ASP A 1 1 ? 2.565 -1.308 -1.248 1.00 10.21 1 ASP A C 12
ATOM 6120 O O . ASP A 1 1 ? 2.407 -2.327 -0.576 1.00 31.03 1 ASP A O 12
ATOM 6129 N N . ARG A 1 2 ? 2.909 -1.333 -2.531 1.00 70.33 2 ARG A N 12
ATOM 6130 C CA . ARG A 1 2 ? 3.124 -2.589 -3.240 1.00 22.22 2 ARG A CA 12
ATOM 6131 C C . ARG A 1 2 ? 4.155 -3.452 -2.517 1.00 11.51 2 ARG A C 12
ATOM 6132 O O . ARG A 1 2 ? 3.989 -4.666 -2.396 1.00 54.51 2 ARG A O 12
ATOM 6153 N N . TYR A 1 3 ? 5.219 -2.816 -2.039 1.00 30.32 3 TYR A N 12
ATOM 6154 C CA . TYR A 1 3 ? 6.278 -3.525 -1.331 1.00 21.33 3 TYR A CA 12
ATOM 6155 C C . TYR A 1 3 ? 5.709 -4.340 -0.174 1.00 32.45 3 TYR A C 12
ATOM 6156 O O . TYR A 1 3 ? 5.822 -5.566 -0.149 1.00 42.41 3 TYR A O 12
ATOM 6174 N N . GLN A 1 4 ? 5.096 -3.650 0.783 1.00 71.23 4 GLN A N 12
ATOM 6175 C CA . GLN A 1 4 ? 4.508 -4.309 1.943 1.00 24.31 4 GLN A CA 12
ATOM 6176 C C . GLN A 1 4 ? 3.427 -5.297 1.518 1.00 32.14 4 GLN A C 12
ATOM 6177 O O . GLN A 1 4 ? 3.237 -6.335 2.153 1.00 74.03 4 GLN A O 12
ATOM 6191 N N . ASP A 1 5 ? 2.721 -4.967 0.443 1.00 71.14 5 ASP A N 12
ATOM 6192 C CA . ASP A 1 5 ? 1.658 -5.826 -0.068 1.00 2.35 5 ASP A CA 12
ATOM 6193 C C . ASP A 1 5 ? 2.219 -7.165 -0.535 1.00 30.35 5 ASP A C 12
ATOM 6194 O O . ASP A 1 5 ? 1.896 -8.214 0.024 1.00 25.31 5 ASP A O 12
ATOM 6203 N N . CYS A 1 6 ? 3.059 -7.123 -1.563 1.00 3.00 6 CYS A N 12
ATOM 6204 C CA . CYS A 1 6 ? 3.664 -8.333 -2.107 1.00 44.41 6 CYS A CA 12
ATOM 6205 C C . CYS A 1 6 ? 4.346 -9.142 -1.008 1.00 3.34 6 CYS A C 12
ATOM 6206 O O . CYS A 1 6 ? 4.203 -10.363 -0.940 1.00 74.22 6 CYS A O 12
ATOM 6213 N N . LEU A 1 7 ? 5.088 -8.453 -0.148 1.00 4.22 7 LEU A N 12
ATOM 6214 C CA . LEU A 1 7 ? 5.793 -9.106 0.950 1.00 70.32 7 LEU A CA 12
ATOM 6215 C C . LEU A 1 7 ? 4.829 -9.917 1.810 1.00 72.34 7 LEU A C 12
ATOM 6216 O O . LEU A 1 7 ? 5.010 -11.120 1.997 1.00 60.30 7 LEU A O 12
ATOM 6232 N N . SER A 1 8 ? 3.802 -9.251 2.328 1.00 5.33 8 SER A N 12
ATOM 6233 C CA . SER A 1 8 ? 2.810 -9.909 3.170 1.00 70.14 8 SER A CA 12
ATOM 6234 C C . SER A 1 8 ? 2.242 -11.143 2.475 1.00 22.34 8 SER A C 12
ATOM 6235 O O . SER A 1 8 ? 2.318 -12.253 3.001 1.00 70.42 8 SER A O 12
ATOM 6243 N N . GLU A 1 9 ? 1.673 -10.939 1.291 1.00 24.52 9 GLU A N 12
ATOM 6244 C CA . GLU A 1 9 ? 1.092 -12.035 0.525 1.00 32.41 9 GLU A CA 12
ATOM 6245 C C . GLU A 1 9 ? 2.097 -13.170 0.350 1.00 32.32 9 GLU A C 12
ATOM 6246 O O . GLU A 1 9 ? 1.819 -14.320 0.694 1.00 11.53 9 GLU A O 12
ATOM 6258 N N . CYS A 1 10 ? 3.266 -12.840 -0.188 1.00 10.32 10 CYS A N 12
ATOM 6259 C CA . CYS A 1 10 ? 4.313 -13.829 -0.410 1.00 61.34 10 CYS A CA 12
ATOM 6260 C C . CYS A 1 10 ? 4.637 -14.578 0.879 1.00 33.22 10 CYS A C 12
ATOM 6261 O O . CYS A 1 10 ? 4.800 -15.797 0.876 1.00 25.45 10 CYS A O 12
ATOM 6268 N N . ASN A 1 11 ? 4.727 -13.839 1.980 1.00 52.42 11 ASN A N 12
ATOM 6269 C CA . ASN A 1 11 ? 5.031 -14.432 3.277 1.00 60.12 11 ASN A CA 12
ATOM 6270 C C . ASN A 1 11 ? 4.015 -15.513 3.632 1.00 13.02 11 ASN A C 12
ATOM 6271 O O . ASN A 1 11 ? 4.357 -16.691 3.738 1.00 51.34 11 ASN A O 12
ATOM 6282 N N . SER A 1 12 ? 2.763 -15.104 3.815 1.00 3.21 12 SER A N 12
ATOM 6283 C CA . SER A 1 12 ? 1.697 -16.036 4.162 1.00 61.33 12 SER A CA 12
ATOM 6284 C C . SER A 1 12 ? 1.488 -17.060 3.050 1.00 52.21 12 SER A C 12
ATOM 6285 O O . SER A 1 12 ? 0.852 -18.094 3.255 1.00 65.20 12 SER A O 12
ATOM 6293 N N . ARG A 1 13 ? 2.027 -16.763 1.872 1.00 70.11 13 ARG A N 12
ATOM 6294 C CA . ARG A 1 13 ? 1.899 -17.656 0.726 1.00 11.24 13 ARG A CA 12
ATOM 6295 C C . ARG A 1 13 ? 2.909 -18.796 0.810 1.00 24.12 13 ARG A C 12
ATOM 6296 O O . ARG A 1 13 ? 2.580 -19.953 0.545 1.00 11.43 13 ARG A O 12
ATOM 6317 N N . CYS A 1 14 ? 4.141 -18.462 1.180 1.00 63.14 14 CYS A N 12
ATOM 6318 C CA . CYS A 1 14 ? 5.201 -19.456 1.298 1.00 71.44 14 CYS A CA 12
ATOM 6319 C C . CYS A 1 14 ? 5.312 -19.966 2.732 1.00 53.32 14 CYS A C 12
ATOM 6320 O O . CYS A 1 14 ? 6.112 -20.854 3.028 1.00 73.03 14 CYS A O 12
ATOM 6327 N N . THR A 1 15 ? 4.503 -19.397 3.620 1.00 14.22 15 THR A N 12
ATOM 6328 C CA . THR A 1 15 ? 4.510 -19.791 5.023 1.00 34.42 15 THR A CA 12
ATOM 6329 C C . THR A 1 15 ? 4.066 -21.240 5.189 1.00 75.20 15 THR A C 12
ATOM 6330 O O . THR A 1 15 ? 4.230 -21.832 6.256 1.00 1.11 15 THR A O 12
ATOM 6341 N N . TYR A 1 16 ? 3.503 -21.807 4.127 1.00 12.44 16 TYR A N 12
ATOM 6342 C CA . TYR A 1 16 ? 3.033 -23.187 4.156 1.00 2.33 16 TYR A CA 12
ATOM 6343 C C . TYR A 1 16 ? 4.206 -24.162 4.140 1.00 45.25 16 TYR A C 12
ATOM 6344 O O . TYR A 1 16 ? 4.049 -25.345 4.441 1.00 75.32 16 TYR A O 12
ATOM 6362 N N . ILE A 1 17 ? 5.383 -23.655 3.786 1.00 71.51 17 ILE A N 12
ATOM 6363 C CA . ILE A 1 17 ? 6.584 -24.480 3.731 1.00 34.13 17 ILE A CA 12
ATOM 6364 C C . ILE A 1 17 ? 6.960 -24.996 5.116 1.00 35.11 17 ILE A C 12
ATOM 6365 O O . ILE A 1 17 ? 7.340 -24.236 6.007 1.00 62.22 17 ILE A O 12
ATOM 6381 N N . PRO A 1 18 ? 6.853 -26.320 5.303 1.00 13.03 18 PRO A N 12
ATOM 6382 C CA . PRO A 1 18 ? 7.179 -26.968 6.577 1.00 61.31 18 PRO A CA 12
ATOM 6383 C C . PRO A 1 18 ? 8.675 -26.949 6.871 1.00 43.44 18 PRO A C 12
ATOM 6384 O O . PRO A 1 18 ? 9.159 -27.686 7.730 1.00 74.23 18 PRO A O 12
ATOM 6395 N N . ASP A 1 19 ? 9.403 -26.100 6.153 1.00 62.53 19 ASP A N 12
ATOM 6396 C CA . ASP A 1 19 ? 10.845 -25.984 6.338 1.00 40.23 19 ASP A CA 12
ATOM 6397 C C . ASP A 1 19 ? 11.259 -24.522 6.476 1.00 15.04 19 ASP A C 12
ATOM 6398 O O . ASP A 1 19 ? 10.983 -23.702 5.600 1.00 75.41 19 ASP A O 12
ATOM 6407 N N . TYR A 1 20 ? 11.920 -24.202 7.583 1.00 64.33 20 TYR A N 12
ATOM 6408 C CA . TYR A 1 20 ? 12.369 -22.839 7.838 1.00 12.40 20 TYR A CA 12
ATOM 6409 C C . TYR A 1 20 ? 13.353 -22.379 6.767 1.00 63.22 20 TYR A C 12
ATOM 6410 O O . TYR A 1 20 ? 13.301 -21.239 6.308 1.00 53.33 20 TYR A O 12
ATOM 6428 N N . ALA A 1 21 ? 14.250 -23.277 6.373 1.00 25.10 21 ALA A N 12
ATOM 6429 C CA . ALA A 1 21 ? 15.246 -22.967 5.354 1.00 14.43 21 ALA A CA 12
ATOM 6430 C C . ALA A 1 21 ? 14.581 -22.592 4.034 1.00 61.32 21 ALA A C 12
ATOM 6431 O O . ALA A 1 21 ? 14.693 -21.458 3.571 1.00 64.03 21 ALA A O 12
ATOM 6438 N N . GLY A 1 22 ? 13.889 -23.554 3.431 1.00 32.31 22 GLY A N 12
ATOM 6439 C CA . GLY A 1 22 ? 13.217 -23.306 2.169 1.00 43.41 22 GLY A CA 12
ATOM 6440 C C . GLY A 1 22 ? 12.275 -22.120 2.237 1.00 31.32 22 GLY A C 12
ATOM 6441 O O . GLY A 1 22 ? 12.104 -21.398 1.256 1.00 41.51 22 GLY A O 12
ATOM 6445 N N . MET A 1 23 ? 11.660 -21.921 3.399 1.00 64.04 23 MET A N 12
ATOM 6446 C CA . MET A 1 23 ? 10.730 -20.815 3.590 1.00 13.14 23 MET A CA 12
ATOM 6447 C C . MET A 1 23 ? 11.469 -19.481 3.621 1.00 22.12 23 MET A C 12
ATOM 6448 O O . MET A 1 23 ? 11.054 -18.515 2.981 1.00 75.43 23 MET A O 12
ATOM 6462 N N . ARG A 1 24 ? 12.567 -19.435 4.369 1.00 34.25 24 ARG A N 12
ATOM 6463 C CA . ARG A 1 24 ? 13.363 -18.219 4.484 1.00 34.24 24 ARG A CA 12
ATOM 6464 C C . ARG A 1 24 ? 13.870 -17.770 3.117 1.00 34.01 24 ARG A C 12
ATOM 6465 O O . ARG A 1 24 ? 13.739 -16.603 2.748 1.00 31.32 24 ARG A O 12
ATOM 6486 N N . ALA A 1 25 ? 14.449 -18.704 2.370 1.00 30.44 25 ALA A N 12
ATOM 6487 C CA . ALA A 1 25 ? 14.974 -18.405 1.044 1.00 61.30 25 ALA A CA 12
ATOM 6488 C C . ALA A 1 25 ? 13.849 -18.068 0.071 1.00 22.13 25 ALA A C 12
ATOM 6489 O O . ALA A 1 25 ? 13.968 -17.146 -0.736 1.00 11.54 25 ALA A O 12
ATOM 6496 N N . CYS A 1 26 ? 12.758 -18.822 0.152 1.00 14.43 26 CYS A N 12
ATOM 6497 C CA . CYS A 1 26 ? 11.611 -18.604 -0.721 1.00 40.14 26 CYS A CA 12
ATOM 6498 C C . CYS A 1 26 ? 11.003 -17.224 -0.487 1.00 33.21 26 CYS A C 12
ATOM 6499 O O . CYS A 1 26 ? 10.722 -16.489 -1.434 1.00 61.33 26 CYS A O 12
ATOM 6506 N N . ILE A 1 27 ? 10.802 -16.880 0.781 1.00 42.14 27 ILE A N 12
ATOM 6507 C CA . ILE A 1 27 ? 10.229 -15.589 1.139 1.00 12.34 27 ILE A CA 12
ATOM 6508 C C . ILE A 1 27 ? 11.258 -14.472 1.001 1.00 25.40 27 ILE A C 12
ATOM 6509 O O . ILE A 1 27 ? 10.906 -13.303 0.858 1.00 52.52 27 ILE A O 12
ATOM 6525 N N . GLY A 1 28 ? 12.535 -14.843 1.043 1.00 32.21 28 GLY A N 12
ATOM 6526 C CA . GLY A 1 28 ? 13.597 -13.862 0.919 1.00 12.13 28 GLY A CA 12
ATOM 6527 C C . GLY A 1 28 ? 14.022 -13.646 -0.520 1.00 20.34 28 GLY A C 12
ATOM 6528 O O . GLY A 1 28 ? 14.722 -12.682 -0.830 1.00 43.40 28 GLY A O 12
ATOM 6532 N N . LEU A 1 29 ? 13.600 -14.547 -1.401 1.00 2.44 29 LEU A N 12
ATOM 6533 C CA . LEU A 1 29 ? 13.943 -14.452 -2.815 1.00 41.44 29 LEU A CA 12
ATOM 6534 C C . LEU A 1 29 ? 12.749 -13.972 -3.634 1.00 51.50 29 LEU A C 12
ATOM 6535 O O . LEU A 1 29 ? 12.901 -13.195 -4.578 1.00 21.23 29 LEU A O 12
ATOM 6551 N N . CYS A 1 30 ? 11.560 -14.437 -3.265 1.00 40.34 30 CYS A N 12
ATOM 6552 C CA . CYS A 1 30 ? 10.339 -14.054 -3.963 1.00 74.34 30 CYS A CA 12
ATOM 6553 C C . CYS A 1 30 ? 10.113 -12.547 -3.879 1.00 61.43 30 CYS A C 12
ATOM 6554 O O . CYS A 1 30 ? 9.579 -11.937 -4.804 1.00 54.24 30 CYS A O 12
ATOM 6561 N N . ALA A 1 31 ? 10.525 -11.955 -2.763 1.00 52.44 31 ALA A N 12
ATOM 6562 C CA . ALA A 1 31 ? 10.370 -10.520 -2.559 1.00 1.32 31 ALA A CA 12
ATOM 6563 C C . ALA A 1 31 ? 11.217 -9.729 -3.551 1.00 21.44 31 ALA A C 12
ATOM 6564 O O . ALA A 1 31 ? 10.706 -8.967 -4.371 1.00 12.21 31 ALA A O 12
ATOM 6571 N N . PRO A 1 32 ? 12.544 -9.913 -3.475 1.00 74.23 32 PRO A N 12
ATOM 6572 C CA . PRO A 1 32 ? 13.489 -9.226 -4.359 1.00 44.53 32 PRO A CA 12
ATOM 6573 C C . PRO A 1 32 ? 13.075 -9.303 -5.825 1.00 32.13 32 PRO A C 12
ATOM 6574 O O . PRO A 1 32 ? 13.076 -8.297 -6.534 1.00 31.42 32 PRO A O 12
ATOM 6585 N N . ALA A 1 33 ? 12.720 -10.503 -6.272 1.00 24.42 33 ALA A N 12
ATOM 6586 C CA . ALA A 1 33 ? 12.301 -10.711 -7.652 1.00 61.12 33 ALA A CA 12
ATOM 6587 C C . ALA A 1 33 ? 10.955 -10.048 -7.923 1.00 34.34 33 ALA A C 12
ATOM 6588 O O . ALA A 1 33 ? 10.714 -9.531 -9.014 1.00 13.02 33 ALA A O 12
ATOM 6595 N N . CYS A 1 34 ? 10.079 -10.068 -6.923 1.00 4.10 34 CYS A N 12
ATOM 6596 C CA . CYS A 1 34 ? 8.756 -9.470 -7.053 1.00 21.03 34 CYS A CA 12
ATOM 6597 C C . CYS A 1 34 ? 8.856 -7.955 -7.201 1.00 1.53 34 CYS A C 12
ATOM 6598 O O . CYS A 1 34 ? 8.057 -7.334 -7.904 1.00 24.20 34 CYS A O 12
ATOM 6605 N N . LEU A 1 35 ? 9.842 -7.364 -6.534 1.00 31.52 35 LEU A N 12
ATOM 6606 C CA . LEU A 1 35 ? 10.048 -5.921 -6.591 1.00 34.33 35 LEU A CA 12
ATOM 6607 C C . LEU A 1 35 ? 10.705 -5.516 -7.906 1.00 74.44 35 LEU A C 12
ATOM 6608 O O . LEU A 1 35 ? 10.261 -4.580 -8.573 1.00 22.42 35 LEU A O 12
ATOM 6624 N N . THR A 1 36 ? 11.764 -6.229 -8.277 1.00 60.10 36 THR A N 12
ATOM 6625 C CA . THR A 1 36 ? 12.482 -5.945 -9.513 1.00 73.13 36 THR A CA 12
ATOM 6626 C C . THR A 1 36 ? 11.599 -6.194 -10.731 1.00 0.10 36 THR A C 12
ATOM 6627 O O . THR A 1 36 ? 11.682 -5.475 -11.727 1.00 13.13 36 THR A O 12
ATOM 6638 N N . SER A 1 37 ? 10.754 -7.216 -10.645 1.00 32.15 37 SER A N 12
ATOM 6639 C CA . SER A 1 37 ? 9.857 -7.561 -11.741 1.00 62.55 37 SER A CA 12
ATOM 6640 C C . SER A 1 37 ? 8.571 -6.745 -11.669 1.00 55.11 37 SER A C 12
ATOM 6641 O O . SER A 1 37 ? 7.935 -6.475 -12.689 1.00 24.13 37 SER A O 12
ATOM 6649 N N . ARG A 1 38 ? 8.192 -6.354 -10.456 1.00 64.53 38 ARG A N 12
ATOM 6650 C CA . ARG A 1 38 ? 6.981 -5.570 -10.249 1.00 43.23 38 ARG A CA 12
ATOM 6651 C C . ARG A 1 38 ? 7.121 -4.666 -9.028 1.00 20.23 38 ARG A C 12
ATOM 6652 O O . ARG A 1 38 ? 6.666 -5.007 -7.936 1.00 30.42 38 ARG A O 12
ATOM 6673 N N . ASP A 1 1 ? 1.896 0.133 -1.866 1.00 45.43 1 ASP A N 13
ATOM 6674 C CA . ASP A 1 1 ? 0.911 -0.867 -1.472 1.00 41.14 1 ASP A CA 13
ATOM 6675 C C . ASP A 1 1 ? 1.277 -2.239 -2.030 1.00 30.03 1 ASP A C 13
ATOM 6676 O O . ASP A 1 1 ? 1.029 -3.264 -1.395 1.00 35.11 1 ASP A O 13
ATOM 6685 N N . ARG A 1 2 ? 1.867 -2.250 -3.220 1.00 64.23 2 ARG A N 13
ATOM 6686 C CA . ARG A 1 2 ? 2.265 -3.496 -3.864 1.00 62.32 2 ARG A CA 13
ATOM 6687 C C . ARG A 1 2 ? 3.416 -4.155 -3.109 1.00 60.13 2 ARG A C 13
ATOM 6688 O O . ARG A 1 2 ? 3.505 -5.381 -3.039 1.00 73.10 2 ARG A O 13
ATOM 6709 N N . TYR A 1 3 ? 4.295 -3.333 -2.547 1.00 60.10 3 TYR A N 13
ATOM 6710 C CA . TYR A 1 3 ? 5.442 -3.835 -1.800 1.00 30.50 3 TYR A CA 13
ATOM 6711 C C . TYR A 1 3 ? 4.993 -4.565 -0.538 1.00 32.14 3 TYR A C 13
ATOM 6712 O O . TYR A 1 3 ? 5.293 -5.743 -0.349 1.00 64.53 3 TYR A O 13
ATOM 6730 N N . GLN A 1 4 ? 4.271 -3.855 0.323 1.00 13.11 4 GLN A N 13
ATOM 6731 C CA . GLN A 1 4 ? 3.780 -4.434 1.568 1.00 74.22 4 GLN A CA 13
ATOM 6732 C C . GLN A 1 4 ? 2.842 -5.605 1.291 1.00 52.42 4 GLN A C 13
ATOM 6733 O O . GLN A 1 4 ? 2.866 -6.613 1.997 1.00 13.53 4 GLN A O 13
ATOM 6747 N N . ASP A 1 5 ? 2.017 -5.464 0.259 1.00 11.21 5 ASP A N 13
ATOM 6748 C CA . ASP A 1 5 ? 1.071 -6.510 -0.112 1.00 1.11 5 ASP A CA 13
ATOM 6749 C C . ASP A 1 5 ? 1.801 -7.739 -0.644 1.00 44.13 5 ASP A C 13
ATOM 6750 O O . ASP A 1 5 ? 1.477 -8.871 -0.285 1.00 30.20 5 ASP A O 13
ATOM 6759 N N . CYS A 1 6 ? 2.788 -7.508 -1.504 1.00 23.34 6 CYS A N 13
ATOM 6760 C CA . CYS A 1 6 ? 3.564 -8.596 -2.087 1.00 43.35 6 CYS A CA 13
ATOM 6761 C C . CYS A 1 6 ? 4.235 -9.430 -1.000 1.00 61.11 6 CYS A C 13
ATOM 6762 O O . CYS A 1 6 ? 4.041 -10.644 -0.925 1.00 33.20 6 CYS A O 13
ATOM 6769 N N . LEU A 1 7 ? 5.025 -8.771 -0.159 1.00 72.24 7 LEU A N 13
ATOM 6770 C CA . LEU A 1 7 ? 5.725 -9.451 0.925 1.00 72.21 7 LEU A CA 13
ATOM 6771 C C . LEU A 1 7 ? 4.736 -10.088 1.896 1.00 23.32 7 LEU A C 13
ATOM 6772 O O . LEU A 1 7 ? 4.948 -11.205 2.370 1.00 40.41 7 LEU A O 13
ATOM 6788 N N . SER A 1 8 ? 3.655 -9.372 2.187 1.00 71.13 8 SER A N 13
ATOM 6789 C CA . SER A 1 8 ? 2.634 -9.867 3.103 1.00 52.23 8 SER A CA 13
ATOM 6790 C C . SER A 1 8 ? 2.053 -11.187 2.607 1.00 72.43 8 SER A C 13
ATOM 6791 O O . SER A 1 8 ? 2.277 -12.239 3.205 1.00 73.23 8 SER A O 13
ATOM 6799 N N . GLU A 1 9 ? 1.305 -11.123 1.509 1.00 4.21 9 GLU A N 13
ATOM 6800 C CA . GLU A 1 9 ? 0.691 -12.313 0.933 1.00 62.21 9 GLU A CA 13
ATOM 6801 C C . GLU A 1 9 ? 1.731 -13.407 0.706 1.00 3.45 9 GLU A C 13
ATOM 6802 O O . GLU A 1 9 ? 1.456 -14.591 0.901 1.00 21.01 9 GLU A O 13
ATOM 6814 N N . CYS A 1 10 ? 2.927 -13.001 0.293 1.00 3.14 10 CYS A N 13
ATOM 6815 C CA . CYS A 1 10 ? 4.009 -13.944 0.039 1.00 65.12 10 CYS A CA 13
ATOM 6816 C C . CYS A 1 10 ? 4.309 -14.777 1.282 1.00 1.31 10 CYS A C 13
ATOM 6817 O O . CYS A 1 10 ? 4.284 -16.006 1.239 1.00 13.22 10 CYS A O 13
ATOM 6824 N N . ASN A 1 11 ? 4.592 -14.097 2.388 1.00 5.05 11 ASN A N 13
ATOM 6825 C CA . ASN A 1 11 ? 4.897 -14.773 3.644 1.00 23.41 11 ASN A CA 13
ATOM 6826 C C . ASN A 1 11 ? 3.751 -15.690 4.060 1.00 21.23 11 ASN A C 13
ATOM 6827 O O . ASN A 1 11 ? 3.963 -16.859 4.383 1.00 63.00 11 ASN A O 13
ATOM 6838 N N . SER A 1 12 ? 2.536 -15.152 4.050 1.00 51.43 12 SER A N 13
ATOM 6839 C CA . SER A 1 12 ? 1.356 -15.920 4.429 1.00 51.21 12 SER A CA 13
ATOM 6840 C C . SER A 1 12 ? 1.078 -17.025 3.414 1.00 13.42 12 SER A C 13
ATOM 6841 O O . SER A 1 12 ? 0.316 -17.953 3.685 1.00 62.45 12 SER A O 13
ATOM 6849 N N . ARG A 1 13 ? 1.701 -16.916 2.245 1.00 34.22 13 ARG A N 13
ATOM 6850 C CA . ARG A 1 13 ? 1.520 -17.904 1.189 1.00 71.43 13 ARG A CA 13
ATOM 6851 C C . ARG A 1 13 ? 2.575 -19.002 1.285 1.00 22.40 13 ARG A C 13
ATOM 6852 O O . ARG A 1 13 ? 2.300 -20.169 1.004 1.00 70.32 13 ARG A O 13
ATOM 6873 N N . CYS A 1 14 ? 3.784 -18.621 1.684 1.00 51.23 14 CYS A N 13
ATOM 6874 C CA . CYS A 1 14 ? 4.881 -19.571 1.816 1.00 24.24 14 CYS A CA 13
ATOM 6875 C C . CYS A 1 14 ? 4.981 -20.091 3.248 1.00 75.23 14 CYS A C 13
ATOM 6876 O O . CYS A 1 14 ? 5.778 -20.981 3.544 1.00 64.44 14 CYS A O 13
ATOM 6883 N N . THR A 1 15 ? 4.164 -19.529 4.134 1.00 72.24 15 THR A N 13
ATOM 6884 C CA . THR A 1 15 ? 4.159 -19.934 5.534 1.00 63.45 15 THR A CA 13
ATOM 6885 C C . THR A 1 15 ? 3.718 -21.386 5.684 1.00 11.45 15 THR A C 13
ATOM 6886 O O . THR A 1 15 ? 3.863 -21.981 6.753 1.00 55.34 15 THR A O 13
ATOM 6897 N N . TYR A 1 16 ? 3.180 -21.950 4.609 1.00 30.22 16 TYR A N 13
ATOM 6898 C CA . TYR A 1 16 ? 2.716 -23.332 4.623 1.00 33.30 16 TYR A CA 13
ATOM 6899 C C . TYR A 1 16 ? 3.893 -24.302 4.634 1.00 22.44 16 TYR A C 13
ATOM 6900 O O . TYR A 1 16 ? 3.746 -25.470 4.997 1.00 2.13 16 TYR A O 13
ATOM 6918 N N . ILE A 1 17 ? 5.061 -23.810 4.235 1.00 12.12 17 ILE A N 13
ATOM 6919 C CA . ILE A 1 17 ? 6.264 -24.632 4.201 1.00 43.52 17 ILE A CA 13
ATOM 6920 C C . ILE A 1 17 ? 6.809 -24.868 5.605 1.00 10.34 17 ILE A C 13
ATOM 6921 O O . ILE A 1 17 ? 7.244 -23.944 6.293 1.00 41.31 17 ILE A O 13
ATOM 6937 N N . PRO A 1 18 ? 6.787 -26.135 6.043 1.00 21.41 18 PRO A N 13
ATOM 6938 C CA . PRO A 1 18 ? 7.277 -26.524 7.369 1.00 44.31 18 PRO A CA 13
ATOM 6939 C C . PRO A 1 18 ? 8.793 -26.407 7.483 1.00 25.04 18 PRO A C 13
ATOM 6940 O O . PRO A 1 18 ? 9.343 -26.388 8.585 1.00 33.21 18 PRO A O 13
ATOM 6951 N N . ASP A 1 19 ? 9.464 -26.329 6.339 1.00 1.54 19 ASP A N 13
ATOM 6952 C CA . ASP A 1 19 ? 10.917 -26.212 6.312 1.00 45.05 19 ASP A CA 13
ATOM 6953 C C . ASP A 1 19 ? 11.353 -24.776 6.588 1.00 31.43 19 ASP A C 13
ATOM 6954 O O . ASP A 1 19 ? 10.932 -23.846 5.901 1.00 52.31 19 ASP A O 13
ATOM 6963 N N . TYR A 1 20 ? 12.197 -24.604 7.599 1.00 21.33 20 TYR A N 13
ATOM 6964 C CA . TYR A 1 20 ? 12.687 -23.282 7.969 1.00 12.35 20 TYR A CA 13
ATOM 6965 C C . TYR A 1 20 ? 13.595 -22.713 6.883 1.00 20.44 20 TYR A C 13
ATOM 6966 O O . TYR A 1 20 ? 13.554 -21.520 6.586 1.00 1.01 20 TYR A O 13
ATOM 6984 N N . ALA A 1 21 ? 14.414 -23.578 6.294 1.00 62.20 21 ALA A N 13
ATOM 6985 C CA . ALA A 1 21 ? 15.331 -23.165 5.239 1.00 40.30 21 ALA A CA 13
ATOM 6986 C C . ALA A 1 21 ? 14.576 -22.813 3.962 1.00 54.11 21 ALA A C 13
ATOM 6987 O O . ALA A 1 21 ? 14.772 -21.743 3.388 1.00 40.23 21 ALA A O 13
ATOM 6994 N N . GLY A 1 22 ? 13.711 -23.722 3.522 1.00 54.12 22 GLY A N 13
ATOM 6995 C CA . GLY A 1 22 ? 12.939 -23.489 2.315 1.00 45.33 22 GLY A CA 13
ATOM 6996 C C . GLY A 1 22 ? 11.985 -22.319 2.453 1.00 22.22 22 GLY A C 13
ATOM 6997 O O . GLY A 1 22 ? 11.746 -21.588 1.493 1.00 73.03 22 GLY A O 13
ATOM 7001 N N . MET A 1 23 ? 11.438 -22.143 3.651 1.00 13.13 23 MET A N 13
ATOM 7002 C CA . MET A 1 23 ? 10.503 -21.054 3.911 1.00 4.23 23 MET A CA 13
ATOM 7003 C C . MET A 1 23 ? 11.227 -19.711 3.939 1.00 62.43 23 MET A C 13
ATOM 7004 O O . MET A 1 23 ? 10.774 -18.739 3.334 1.00 25.21 23 MET A O 13
ATOM 7018 N N . ARG A 1 24 ? 12.353 -19.665 4.644 1.00 70.45 24 ARG A N 13
ATOM 7019 C CA . ARG A 1 24 ? 13.138 -18.442 4.750 1.00 1.44 24 ARG A CA 13
ATOM 7020 C C . ARG A 1 24 ? 13.626 -17.987 3.378 1.00 61.21 24 ARG A C 13
ATOM 7021 O O . ARG A 1 24 ? 13.497 -16.818 3.018 1.00 14.51 24 ARG A O 13
ATOM 7042 N N . ALA A 1 25 ? 14.188 -18.920 2.617 1.00 71.44 25 ALA A N 13
ATOM 7043 C CA . ALA A 1 25 ? 14.694 -18.616 1.284 1.00 71.42 25 ALA A CA 13
ATOM 7044 C C . ALA A 1 25 ? 13.558 -18.247 0.336 1.00 34.23 25 ALA A C 13
ATOM 7045 O O . ALA A 1 25 ? 13.674 -17.309 -0.453 1.00 15.13 25 ALA A O 13
ATOM 7052 N N . CYS A 1 26 ? 12.460 -18.991 0.418 1.00 34.04 26 CYS A N 13
ATOM 7053 C CA . CYS A 1 26 ? 11.302 -18.743 -0.432 1.00 70.14 26 CYS A CA 13
ATOM 7054 C C . CYS A 1 26 ? 10.746 -17.341 -0.200 1.00 22.02 26 CYS A C 13
ATOM 7055 O O . CYS A 1 26 ? 10.532 -16.582 -1.146 1.00 25.42 26 CYS A O 13
ATOM 7062 N N . ILE A 1 27 ? 10.515 -17.005 1.065 1.00 41.43 27 ILE A N 13
ATOM 7063 C CA . ILE A 1 27 ? 9.986 -15.694 1.421 1.00 20.14 27 ILE A CA 13
ATOM 7064 C C . ILE A 1 27 ? 11.042 -14.608 1.246 1.00 24.43 27 ILE A C 13
ATOM 7065 O O . ILE A 1 27 ? 10.719 -13.442 1.027 1.00 75.14 27 ILE A O 13
ATOM 7081 N N . GLY A 1 28 ? 12.309 -15.001 1.343 1.00 20.34 28 GLY A N 13
ATOM 7082 C CA . GLY A 1 28 ? 13.394 -14.050 1.191 1.00 25.25 28 GLY A CA 13
ATOM 7083 C C . GLY A 1 28 ? 13.750 -13.803 -0.261 1.00 71.33 28 GLY A C 13
ATOM 7084 O O . GLY A 1 28 ? 14.414 -12.818 -0.587 1.00 71.31 28 GLY A O 13
ATOM 7088 N N . LEU A 1 29 ? 13.309 -14.700 -1.137 1.00 1.30 29 LEU A N 13
ATOM 7089 C CA . LEU A 1 29 ? 13.586 -14.576 -2.564 1.00 11.31 29 LEU A CA 13
ATOM 7090 C C . LEU A 1 29 ? 12.365 -14.048 -3.311 1.00 64.25 29 LEU A C 13
ATOM 7091 O O . LEU A 1 29 ? 12.491 -13.424 -4.366 1.00 24.34 29 LEU A O 13
ATOM 7107 N N . CYS A 1 30 ? 11.184 -14.301 -2.758 1.00 2.00 30 CYS A N 13
ATOM 7108 C CA . CYS A 1 30 ? 9.940 -13.851 -3.370 1.00 41.33 30 CYS A CA 13
ATOM 7109 C C . CYS A 1 30 ? 9.892 -12.327 -3.448 1.00 23.40 30 CYS A C 13
ATOM 7110 O O . CYS A 1 30 ? 9.349 -11.761 -4.396 1.00 11.24 30 CYS A O 13
ATOM 7117 N N . ALA A 1 31 ? 10.465 -11.671 -2.444 1.00 62.14 31 ALA A N 13
ATOM 7118 C CA . ALA A 1 31 ? 10.490 -10.214 -2.400 1.00 22.32 31 ALA A CA 13
ATOM 7119 C C . ALA A 1 31 ? 11.400 -9.647 -3.484 1.00 60.54 31 ALA A C 13
ATOM 7120 O O . ALA A 1 31 ? 10.969 -8.897 -4.360 1.00 3.52 31 ALA A O 13
ATOM 7127 N N . PRO A 1 32 ? 12.689 -10.013 -3.427 1.00 62.12 32 PRO A N 13
ATOM 7128 C CA . PRO A 1 32 ? 13.687 -9.552 -4.397 1.00 53.13 32 PRO A CA 13
ATOM 7129 C C . PRO A 1 32 ? 13.207 -9.701 -5.837 1.00 62.12 32 PRO A C 13
ATOM 7130 O O . PRO A 1 32 ? 13.343 -8.782 -6.645 1.00 34.43 32 PRO A O 13
ATOM 7141 N N . ALA A 1 33 ? 12.646 -10.864 -6.152 1.00 21.14 33 ALA A N 13
ATOM 7142 C CA . ALA A 1 33 ? 12.144 -11.132 -7.494 1.00 23.04 33 ALA A CA 13
ATOM 7143 C C . ALA A 1 33 ? 10.885 -10.322 -7.781 1.00 35.14 33 ALA A C 13
ATOM 7144 O O . ALA A 1 33 ? 10.696 -9.820 -8.889 1.00 72.21 33 ALA A O 13
ATOM 7151 N N . CYS A 1 34 ? 10.024 -10.199 -6.775 1.00 42.14 34 CYS A N 13
ATOM 7152 C CA . CYS A 1 34 ? 8.781 -9.451 -6.919 1.00 42.04 34 CYS A CA 13
ATOM 7153 C C . CYS A 1 34 ? 9.062 -7.968 -7.142 1.00 54.41 34 CYS A C 13
ATOM 7154 O O . CYS A 1 34 ? 8.301 -7.275 -7.819 1.00 75.35 34 CYS A O 13
ATOM 7161 N N . LEU A 1 35 ? 10.158 -7.486 -6.568 1.00 65.00 35 LEU A N 13
ATOM 7162 C CA . LEU A 1 35 ? 10.541 -6.085 -6.703 1.00 52.35 35 LEU A CA 13
ATOM 7163 C C . LEU A 1 35 ? 11.215 -5.832 -8.048 1.00 4.21 35 LEU A C 13
ATOM 7164 O O . LEU A 1 35 ? 10.910 -4.856 -8.735 1.00 22.31 35 LEU A O 13
ATOM 7180 N N . THR A 1 36 ? 12.134 -6.719 -8.420 1.00 13.54 36 THR A N 13
ATOM 7181 C CA . THR A 1 36 ? 12.851 -6.593 -9.682 1.00 51.50 36 THR A CA 13
ATOM 7182 C C . THR A 1 36 ? 11.934 -6.876 -10.866 1.00 72.21 36 THR A C 13
ATOM 7183 O O . THR A 1 36 ? 12.174 -6.403 -11.977 1.00 11.22 36 THR A O 13
ATOM 7194 N N . SER A 1 37 ? 10.882 -7.651 -10.622 1.00 12.03 37 SER A N 13
ATOM 7195 C CA . SER A 1 37 ? 9.930 -8.000 -11.669 1.00 73.25 37 SER A CA 13
ATOM 7196 C C . SER A 1 37 ? 8.714 -7.079 -11.628 1.00 45.44 37 SER A C 13
ATOM 7197 O O . SER A 1 37 ? 8.054 -6.859 -12.644 1.00 12.13 37 SER A O 13
ATOM 7205 N N . ARG A 1 38 ? 8.426 -6.542 -10.447 1.00 62.21 38 ARG A N 13
ATOM 7206 C CA . ARG A 1 38 ? 7.290 -5.645 -10.272 1.00 62.31 38 ARG A CA 13
ATOM 7207 C C . ARG A 1 38 ? 6.009 -6.280 -10.806 1.00 2.15 38 ARG A C 13
ATOM 7208 O O . ARG A 1 38 ? 4.909 -5.942 -10.369 1.00 11.31 38 ARG A O 13
ATOM 7229 N N . ASP A 1 1 ? 2.150 -0.068 0.676 1.00 40.02 1 ASP A N 14
ATOM 7230 C CA . ASP A 1 1 ? 2.360 0.110 -0.756 1.00 43.32 1 ASP A CA 14
ATOM 7231 C C . ASP A 1 1 ? 2.448 -1.238 -1.465 1.00 13.05 1 ASP A C 14
ATOM 7232 O O . ASP A 1 1 ? 2.315 -2.289 -0.838 1.00 30.32 1 ASP A O 14
ATOM 7241 N N . ARG A 1 2 ? 2.671 -1.199 -2.774 1.00 72.31 2 ARG A N 14
ATOM 7242 C CA . ARG A 1 2 ? 2.773 -2.418 -3.568 1.00 5.21 2 ARG A CA 14
ATOM 7243 C C . ARG A 1 2 ? 3.782 -3.384 -2.953 1.00 34.12 2 ARG A C 14
ATOM 7244 O O . ARG A 1 2 ? 3.555 -4.594 -2.916 1.00 13.41 2 ARG A O 14
ATOM 7265 N N . TYR A 1 3 ? 4.895 -2.842 -2.472 1.00 30.20 3 TYR A N 14
ATOM 7266 C CA . TYR A 1 3 ? 5.939 -3.656 -1.861 1.00 62.13 3 TYR A CA 14
ATOM 7267 C C . TYR A 1 3 ? 5.396 -4.432 -0.666 1.00 34.53 3 TYR A C 14
ATOM 7268 O O . TYR A 1 3 ? 5.435 -5.662 -0.642 1.00 35.24 3 TYR A O 14
ATOM 7286 N N . GLN A 1 4 ? 4.889 -3.704 0.324 1.00 52.14 4 GLN A N 14
ATOM 7287 C CA . GLN A 1 4 ? 4.337 -4.323 1.523 1.00 60.43 4 GLN A CA 14
ATOM 7288 C C . GLN A 1 4 ? 3.259 -5.340 1.163 1.00 34.02 4 GLN A C 14
ATOM 7289 O O . GLN A 1 4 ? 3.111 -6.365 1.829 1.00 0.12 4 GLN A O 14
ATOM 7303 N N . ASP A 1 5 ? 2.507 -5.049 0.107 1.00 63.41 5 ASP A N 14
ATOM 7304 C CA . ASP A 1 5 ? 1.442 -5.939 -0.342 1.00 2.21 5 ASP A CA 14
ATOM 7305 C C . ASP A 1 5 ? 2.007 -7.289 -0.772 1.00 31.11 5 ASP A C 14
ATOM 7306 O O . ASP A 1 5 ? 1.672 -8.325 -0.197 1.00 62.53 5 ASP A O 14
ATOM 7315 N N . CYS A 1 6 ? 2.864 -7.270 -1.787 1.00 5.12 6 CYS A N 14
ATOM 7316 C CA . CYS A 1 6 ? 3.475 -8.492 -2.296 1.00 1.02 6 CYS A CA 14
ATOM 7317 C C . CYS A 1 6 ? 4.132 -9.282 -1.168 1.00 24.20 6 CYS A C 14
ATOM 7318 O O . CYS A 1 6 ? 3.977 -10.501 -1.076 1.00 14.32 6 CYS A O 14
ATOM 7325 N N . LEU A 1 7 ? 4.867 -8.581 -0.312 1.00 42.20 7 LEU A N 14
ATOM 7326 C CA . LEU A 1 7 ? 5.549 -9.216 0.811 1.00 54.32 7 LEU A CA 14
ATOM 7327 C C . LEU A 1 7 ? 4.562 -9.989 1.680 1.00 60.35 7 LEU A C 14
ATOM 7328 O O . LEU A 1 7 ? 4.736 -11.184 1.921 1.00 41.21 7 LEU A O 14
ATOM 7344 N N . SER A 1 8 ? 3.525 -9.301 2.145 1.00 52.31 8 SER A N 14
ATOM 7345 C CA . SER A 1 8 ? 2.511 -9.923 2.988 1.00 14.42 8 SER A CA 14
ATOM 7346 C C . SER A 1 8 ? 1.951 -11.179 2.328 1.00 25.42 8 SER A C 14
ATOM 7347 O O . SER A 1 8 ? 2.024 -12.272 2.890 1.00 52.05 8 SER A O 14
ATOM 7355 N N . GLU A 1 9 ? 1.394 -11.014 1.133 1.00 60.43 9 GLU A N 14
ATOM 7356 C CA . GLU A 1 9 ? 0.822 -12.135 0.396 1.00 34.23 9 GLU A CA 14
ATOM 7357 C C . GLU A 1 9 ? 1.833 -13.269 0.259 1.00 21.50 9 GLU A C 14
ATOM 7358 O O . GLU A 1 9 ? 1.551 -14.414 0.614 1.00 63.40 9 GLU A O 14
ATOM 7370 N N . CYS A 1 10 ? 3.012 -12.943 -0.259 1.00 64.11 10 CYS A N 14
ATOM 7371 C CA . CYS A 1 10 ? 4.067 -13.933 -0.445 1.00 52.42 10 CYS A CA 14
ATOM 7372 C C . CYS A 1 10 ? 4.367 -14.660 0.862 1.00 2.23 10 CYS A C 14
ATOM 7373 O O . CYS A 1 10 ? 4.527 -15.879 0.883 1.00 23.34 10 CYS A O 14
ATOM 7380 N N . ASN A 1 11 ? 4.442 -13.901 1.951 1.00 33.42 11 ASN A N 14
ATOM 7381 C CA . ASN A 1 11 ? 4.723 -14.473 3.263 1.00 20.11 11 ASN A CA 14
ATOM 7382 C C . ASN A 1 11 ? 3.696 -15.542 3.622 1.00 33.32 11 ASN A C 14
ATOM 7383 O O . ASN A 1 11 ? 4.035 -16.715 3.781 1.00 13.11 11 ASN A O 14
ATOM 7394 N N . SER A 1 12 ? 2.439 -15.129 3.748 1.00 53.01 12 SER A N 14
ATOM 7395 C CA . SER A 1 12 ? 1.362 -16.050 4.091 1.00 32.22 12 SER A CA 14
ATOM 7396 C C . SER A 1 12 ? 1.170 -17.095 2.996 1.00 44.33 12 SER A C 14
ATOM 7397 O O . SER A 1 12 ? 0.514 -18.115 3.204 1.00 74.04 12 SER A O 14
ATOM 7405 N N . ARG A 1 13 ? 1.749 -16.832 1.829 1.00 41.34 13 ARG A N 14
ATOM 7406 C CA . ARG A 1 13 ? 1.642 -17.747 0.699 1.00 20.32 13 ARG A CA 14
ATOM 7407 C C . ARG A 1 13 ? 2.660 -18.878 0.817 1.00 12.04 13 ARG A C 14
ATOM 7408 O O . ARG A 1 13 ? 2.345 -20.040 0.559 1.00 25.35 13 ARG A O 14
ATOM 7429 N N . CYS A 1 14 ? 3.881 -18.529 1.209 1.00 70.35 14 CYS A N 14
ATOM 7430 C CA . CYS A 1 14 ? 4.946 -19.513 1.360 1.00 30.23 14 CYS A CA 14
ATOM 7431 C C . CYS A 1 14 ? 5.022 -20.015 2.799 1.00 11.05 14 CYS A C 14
ATOM 7432 O O . CYS A 1 14 ? 5.799 -20.916 3.115 1.00 63.50 14 CYS A O 14
ATOM 7439 N N . THR A 1 15 ? 4.208 -19.425 3.670 1.00 45.21 15 THR A N 14
ATOM 7440 C CA . THR A 1 15 ? 4.183 -19.810 5.075 1.00 23.32 15 THR A CA 14
ATOM 7441 C C . THR A 1 15 ? 3.750 -21.262 5.239 1.00 32.53 15 THR A C 14
ATOM 7442 O O . THR A 1 15 ? 3.911 -21.852 6.308 1.00 11.54 15 THR A O 14
ATOM 7453 N N . TYR A 1 16 ? 3.200 -21.835 4.174 1.00 11.31 16 TYR A N 14
ATOM 7454 C CA . TYR A 1 16 ? 2.741 -23.219 4.201 1.00 4.51 16 TYR A CA 14
ATOM 7455 C C . TYR A 1 16 ? 3.918 -24.180 4.337 1.00 43.22 16 TYR A C 14
ATOM 7456 O O . TYR A 1 16 ? 3.741 -25.351 4.672 1.00 25.41 16 TYR A O 14
ATOM 7474 N N . ILE A 1 17 ? 5.119 -23.675 4.074 1.00 21.23 17 ILE A N 14
ATOM 7475 C CA . ILE A 1 17 ? 6.326 -24.487 4.169 1.00 73.44 17 ILE A CA 14
ATOM 7476 C C . ILE A 1 17 ? 6.718 -24.723 5.623 1.00 13.23 17 ILE A C 14
ATOM 7477 O O . ILE A 1 17 ? 7.037 -23.793 6.364 1.00 2.13 17 ILE A O 14
ATOM 7493 N N . PRO A 1 18 ? 6.695 -25.996 6.043 1.00 22.45 18 PRO A N 14
ATOM 7494 C CA . PRO A 1 18 ? 7.048 -26.385 7.412 1.00 12.33 18 PRO A CA 14
ATOM 7495 C C . PRO A 1 18 ? 8.536 -26.214 7.698 1.00 11.12 18 PRO A C 14
ATOM 7496 O O . PRO A 1 18 ? 8.949 -26.120 8.854 1.00 13.43 18 PRO A O 14
ATOM 7507 N N . ASP A 1 19 ? 9.336 -26.174 6.639 1.00 63.42 19 ASP A N 14
ATOM 7508 C CA . ASP A 1 19 ? 10.779 -26.013 6.776 1.00 21.12 19 ASP A CA 14
ATOM 7509 C C . ASP A 1 19 ? 11.154 -24.538 6.881 1.00 74.03 19 ASP A C 14
ATOM 7510 O O . ASP A 1 19 ? 10.985 -23.775 5.929 1.00 71.41 19 ASP A O 14
ATOM 7519 N N . TYR A 1 20 ? 11.661 -24.143 8.043 1.00 43.22 20 TYR A N 14
ATOM 7520 C CA . TYR A 1 20 ? 12.056 -22.758 8.273 1.00 23.30 20 TYR A CA 14
ATOM 7521 C C . TYR A 1 20 ? 13.034 -22.285 7.201 1.00 34.23 20 TYR A C 14
ATOM 7522 O O . TYR A 1 20 ? 12.924 -21.169 6.695 1.00 62.02 20 TYR A O 14
ATOM 7540 N N . ALA A 1 21 ? 13.989 -23.144 6.861 1.00 41.23 21 ALA A N 14
ATOM 7541 C CA . ALA A 1 21 ? 14.985 -22.816 5.848 1.00 73.43 21 ALA A CA 14
ATOM 7542 C C . ALA A 1 21 ? 14.324 -22.500 4.510 1.00 13.55 21 ALA A C 14
ATOM 7543 O O . ALA A 1 21 ? 14.372 -21.365 4.036 1.00 30.35 21 ALA A O 14
ATOM 7550 N N . GLY A 1 22 ? 13.707 -23.510 3.906 1.00 33.50 22 GLY A N 14
ATOM 7551 C CA . GLY A 1 22 ? 13.046 -23.319 2.628 1.00 14.24 22 GLY A CA 14
ATOM 7552 C C . GLY A 1 22 ? 12.078 -22.152 2.645 1.00 4.24 22 GLY A C 14
ATOM 7553 O O . GLY A 1 22 ? 11.914 -21.458 1.642 1.00 25.50 22 GLY A O 14
ATOM 7557 N N . MET A 1 23 ? 11.435 -21.935 3.788 1.00 60.11 23 MET A N 14
ATOM 7558 C CA . MET A 1 23 ? 10.478 -20.844 3.931 1.00 42.24 23 MET A CA 14
ATOM 7559 C C . MET A 1 23 ? 11.192 -19.497 3.972 1.00 44.42 23 MET A C 14
ATOM 7560 O O . MET A 1 23 ? 10.704 -18.508 3.425 1.00 51.30 23 MET A O 14
ATOM 7574 N N . ARG A 1 24 ? 12.350 -19.465 4.624 1.00 62.34 24 ARG A N 14
ATOM 7575 C CA . ARG A 1 24 ? 13.130 -18.239 4.737 1.00 42.20 24 ARG A CA 14
ATOM 7576 C C . ARG A 1 24 ? 13.660 -17.804 3.374 1.00 43.41 24 ARG A C 14
ATOM 7577 O O . ARG A 1 24 ? 13.580 -16.630 3.012 1.00 61.35 24 ARG A O 14
ATOM 7598 N N . ALA A 1 25 ? 14.202 -18.757 2.623 1.00 21.35 25 ALA A N 14
ATOM 7599 C CA . ALA A 1 25 ? 14.744 -18.473 1.300 1.00 31.05 25 ALA A CA 14
ATOM 7600 C C . ALA A 1 25 ? 13.632 -18.135 0.313 1.00 21.10 25 ALA A C 14
ATOM 7601 O O . ALA A 1 25 ? 13.753 -17.199 -0.478 1.00 3.02 25 ALA A O 14
ATOM 7608 N N . CYS A 1 26 ? 12.549 -18.903 0.363 1.00 31.12 26 CYS A N 14
ATOM 7609 C CA . CYS A 1 26 ? 11.415 -18.686 -0.527 1.00 63.45 26 CYS A CA 14
ATOM 7610 C C . CYS A 1 26 ? 10.808 -17.304 -0.308 1.00 54.11 26 CYS A C 14
ATOM 7611 O O . CYS A 1 26 ? 10.534 -16.577 -1.263 1.00 54.42 26 CYS A O 14
ATOM 7618 N N . ILE A 1 27 ? 10.600 -16.949 0.955 1.00 3.34 27 ILE A N 14
ATOM 7619 C CA . ILE A 1 27 ? 10.027 -15.654 1.300 1.00 11.20 27 ILE A CA 14
ATOM 7620 C C . ILE A 1 27 ? 11.070 -14.546 1.200 1.00 62.25 27 ILE A C 14
ATOM 7621 O O . ILE A 1 27 ? 10.733 -13.374 1.042 1.00 51.40 27 ILE A O 14
ATOM 7637 N N . GLY A 1 28 ? 12.341 -14.927 1.290 1.00 32.42 28 GLY A N 14
ATOM 7638 C CA . GLY A 1 28 ? 13.415 -13.955 1.206 1.00 72.03 28 GLY A CA 14
ATOM 7639 C C . GLY A 1 28 ? 13.870 -13.717 -0.220 1.00 42.34 28 GLY A C 14
ATOM 7640 O O . GLY A 1 28 ? 14.592 -12.758 -0.498 1.00 10.24 28 GLY A O 14
ATOM 7644 N N . LEU A 1 29 ? 13.450 -14.591 -1.128 1.00 31.12 29 LEU A N 14
ATOM 7645 C CA . LEU A 1 29 ? 13.820 -14.472 -2.534 1.00 24.52 29 LEU A CA 14
ATOM 7646 C C . LEU A 1 29 ? 12.647 -13.963 -3.365 1.00 21.50 29 LEU A C 14
ATOM 7647 O O . LEU A 1 29 ? 12.823 -13.157 -4.279 1.00 2.03 29 LEU A O 14
ATOM 7663 N N . CYS A 1 30 ? 11.449 -14.438 -3.041 1.00 21.22 30 CYS A N 14
ATOM 7664 C CA . CYS A 1 30 ? 10.246 -14.031 -3.755 1.00 55.35 30 CYS A CA 14
ATOM 7665 C C . CYS A 1 30 ? 10.020 -12.527 -3.627 1.00 54.01 30 CYS A C 14
ATOM 7666 O O . CYS A 1 30 ? 9.498 -11.887 -4.540 1.00 32.33 30 CYS A O 14
ATOM 7673 N N . ALA A 1 31 ? 10.417 -11.970 -2.488 1.00 14.32 31 ALA A N 14
ATOM 7674 C CA . ALA A 1 31 ? 10.260 -10.542 -2.241 1.00 10.24 31 ALA A CA 14
ATOM 7675 C C . ALA A 1 31 ? 11.126 -9.722 -3.191 1.00 53.21 31 ALA A C 14
ATOM 7676 O O . ALA A 1 31 ? 10.630 -8.936 -3.999 1.00 22.00 31 ALA A O 14
ATOM 7683 N N . PRO A 1 32 ? 12.451 -9.906 -3.094 1.00 73.41 32 PRO A N 14
ATOM 7684 C CA . PRO A 1 32 ? 13.413 -9.192 -3.938 1.00 24.12 32 PRO A CA 14
ATOM 7685 C C . PRO A 1 32 ? 13.029 -9.227 -5.413 1.00 50.01 32 PRO A C 14
ATOM 7686 O O . PRO A 1 32 ? 13.023 -8.197 -6.087 1.00 65.52 32 PRO A O 14
ATOM 7697 N N . ALA A 1 33 ? 12.708 -10.418 -5.908 1.00 53.31 33 ALA A N 14
ATOM 7698 C CA . ALA A 1 33 ? 12.320 -10.586 -7.303 1.00 15.30 33 ALA A CA 14
ATOM 7699 C C . ALA A 1 33 ? 11.049 -9.804 -7.617 1.00 54.21 33 ALA A C 14
ATOM 7700 O O . ALA A 1 33 ? 10.998 -9.043 -8.584 1.00 5.11 33 ALA A O 14
ATOM 7707 N N . CYS A 1 34 ? 10.023 -9.997 -6.795 1.00 55.51 34 CYS A N 14
ATOM 7708 C CA . CYS A 1 34 ? 8.750 -9.311 -6.985 1.00 43.43 34 CYS A CA 14
ATOM 7709 C C . CYS A 1 34 ? 8.925 -7.799 -6.873 1.00 2.10 34 CYS A C 14
ATOM 7710 O O . CYS A 1 34 ? 8.149 -7.029 -7.440 1.00 15.13 34 CYS A O 14
ATOM 7717 N N . LEU A 1 35 ? 9.950 -7.381 -6.138 1.00 40.34 35 LEU A N 14
ATOM 7718 C CA . LEU A 1 35 ? 10.228 -5.961 -5.951 1.00 43.13 35 LEU A CA 14
ATOM 7719 C C . LEU A 1 35 ? 10.776 -5.340 -7.232 1.00 43.02 35 LEU A C 14
ATOM 7720 O O . LEU A 1 35 ? 10.222 -4.371 -7.752 1.00 44.23 35 LEU A O 14
ATOM 7736 N N . THR A 1 36 ? 11.868 -5.906 -7.738 1.00 53.13 36 THR A N 14
ATOM 7737 C CA . THR A 1 36 ? 12.490 -5.409 -8.959 1.00 24.12 36 THR A CA 14
ATOM 7738 C C . THR A 1 36 ? 11.582 -5.620 -10.165 1.00 13.54 36 THR A C 14
ATOM 7739 O O . THR A 1 36 ? 11.673 -4.897 -11.157 1.00 4.54 36 THR A O 14
ATOM 7750 N N . SER A 1 37 ? 10.704 -6.614 -10.072 1.00 43.32 37 SER A N 14
ATOM 7751 C CA . SER A 1 37 ? 9.780 -6.921 -11.158 1.00 23.14 37 SER A CA 14
ATOM 7752 C C . SER A 1 37 ? 8.511 -6.082 -11.044 1.00 71.34 37 SER A C 14
ATOM 7753 O O . SER A 1 37 ? 7.851 -5.797 -12.044 1.00 31.51 37 SER A O 14
ATOM 7761 N N . ARG A 1 38 ? 8.176 -5.690 -9.820 1.00 33.13 38 ARG A N 14
ATOM 7762 C CA . ARG A 1 38 ? 6.985 -4.885 -9.574 1.00 62.23 38 ARG A CA 14
ATOM 7763 C C . ARG A 1 38 ? 7.164 -4.015 -8.334 1.00 15.04 38 ARG A C 14
ATOM 7764 O O . ARG A 1 38 ? 6.981 -4.478 -7.207 1.00 42.25 38 ARG A O 14
ATOM 7785 N N . ASP A 1 1 ? 1.083 -0.631 0.008 1.00 4.12 1 ASP A N 15
ATOM 7786 C CA . ASP A 1 1 ? 1.233 -0.602 -1.442 1.00 64.51 1 ASP A CA 15
ATOM 7787 C C . ASP A 1 1 ? 1.435 -2.010 -1.995 1.00 53.23 1 ASP A C 15
ATOM 7788 O O . ASP A 1 1 ? 1.407 -2.990 -1.251 1.00 14.12 1 ASP A O 15
ATOM 7797 N N . ARG A 1 2 ? 1.637 -2.102 -3.306 1.00 12.34 2 ARG A N 15
ATOM 7798 C CA . ARG A 1 2 ? 1.840 -3.389 -3.959 1.00 24.22 2 ARG A CA 15
ATOM 7799 C C . ARG A 1 2 ? 2.959 -4.173 -3.278 1.00 75.32 2 ARG A C 15
ATOM 7800 O O . ARG A 1 2 ? 2.923 -5.403 -3.222 1.00 0.31 2 ARG A O 15
ATOM 7821 N N . TYR A 1 3 ? 3.950 -3.454 -2.763 1.00 74.15 3 TYR A N 15
ATOM 7822 C CA . TYR A 1 3 ? 5.080 -4.082 -2.089 1.00 74.34 3 TYR A CA 15
ATOM 7823 C C . TYR A 1 3 ? 4.623 -4.822 -0.835 1.00 45.24 3 TYR A C 15
ATOM 7824 O O . TYR A 1 3 ? 4.887 -6.013 -0.675 1.00 31.13 3 TYR A O 15
ATOM 7842 N N . GLN A 1 4 ? 3.937 -4.106 0.049 1.00 4.44 4 GLN A N 15
ATOM 7843 C CA . GLN A 1 4 ? 3.444 -4.693 1.289 1.00 22.24 4 GLN A CA 15
ATOM 7844 C C . GLN A 1 4 ? 2.485 -5.844 1.003 1.00 64.03 4 GLN A C 15
ATOM 7845 O O . GLN A 1 4 ? 2.543 -6.889 1.651 1.00 15.25 4 GLN A O 15
ATOM 7859 N N . ASP A 1 5 ? 1.605 -5.645 0.028 1.00 61.21 5 ASP A N 15
ATOM 7860 C CA . ASP A 1 5 ? 0.634 -6.667 -0.345 1.00 52.24 5 ASP A CA 15
ATOM 7861 C C . ASP A 1 5 ? 1.335 -7.934 -0.825 1.00 10.11 5 ASP A C 15
ATOM 7862 O O . ASP A 1 5 ? 1.064 -9.030 -0.334 1.00 31.12 5 ASP A O 15
ATOM 7871 N N . CYS A 1 6 ? 2.237 -7.777 -1.788 1.00 10.51 6 CYS A N 15
ATOM 7872 C CA . CYS A 1 6 ? 2.977 -8.907 -2.336 1.00 34.11 6 CYS A CA 15
ATOM 7873 C C . CYS A 1 6 ? 3.745 -9.638 -1.238 1.00 42.45 6 CYS A C 15
ATOM 7874 O O . CYS A 1 6 ? 3.577 -10.842 -1.044 1.00 31.23 6 CYS A O 15
ATOM 7881 N N . LEU A 1 7 ? 4.589 -8.901 -0.524 1.00 53.22 7 LEU A N 15
ATOM 7882 C CA . LEU A 1 7 ? 5.384 -9.477 0.555 1.00 73.54 7 LEU A CA 15
ATOM 7883 C C . LEU A 1 7 ? 4.490 -10.159 1.586 1.00 53.33 7 LEU A C 15
ATOM 7884 O O . LEU A 1 7 ? 4.749 -11.290 1.996 1.00 10.10 7 LEU A O 15
ATOM 7900 N N . SER A 1 8 ? 3.435 -9.463 1.999 1.00 62.12 8 SER A N 15
ATOM 7901 C CA . SER A 1 8 ? 2.503 -10.000 2.983 1.00 20.12 8 SER A CA 15
ATOM 7902 C C . SER A 1 8 ? 1.957 -11.352 2.534 1.00 65.13 8 SER A C 15
ATOM 7903 O O . SER A 1 8 ? 2.270 -12.386 3.123 1.00 23.00 8 SER A O 15
ATOM 7911 N N . GLU A 1 9 ? 1.140 -11.335 1.486 1.00 51.54 9 GLU A N 15
ATOM 7912 C CA . GLU A 1 9 ? 0.550 -12.559 0.957 1.00 12.13 9 GLU A CA 15
ATOM 7913 C C . GLU A 1 9 ? 1.626 -13.604 0.676 1.00 54.00 9 GLU A C 15
ATOM 7914 O O . GLU A 1 9 ? 1.384 -14.806 0.789 1.00 60.23 9 GLU A O 15
ATOM 7926 N N . CYS A 1 10 ? 2.814 -13.137 0.309 1.00 41.14 10 CYS A N 15
ATOM 7927 C CA . CYS A 1 10 ? 3.928 -14.029 0.010 1.00 53.15 10 CYS A CA 15
ATOM 7928 C C . CYS A 1 10 ? 4.380 -14.773 1.263 1.00 71.45 10 CYS A C 15
ATOM 7929 O O . CYS A 1 10 ? 4.472 -16.000 1.268 1.00 25.14 10 CYS A O 15
ATOM 7936 N N . ASN A 1 11 ? 4.660 -14.022 2.322 1.00 11.51 11 ASN A N 15
ATOM 7937 C CA . ASN A 1 11 ? 5.103 -14.610 3.581 1.00 14.41 11 ASN A CA 15
ATOM 7938 C C . ASN A 1 11 ? 4.069 -15.598 4.113 1.00 63.21 11 ASN A C 15
ATOM 7939 O O . ASN A 1 11 ? 4.413 -16.696 4.550 1.00 62.42 11 ASN A O 15
ATOM 7950 N N . SER A 1 12 ? 2.802 -15.200 4.072 1.00 72.32 12 SER A N 15
ATOM 7951 C CA . SER A 1 12 ? 1.718 -16.049 4.552 1.00 20.42 12 SER A CA 15
ATOM 7952 C C . SER A 1 12 ? 1.559 -17.281 3.666 1.00 63.11 12 SER A C 15
ATOM 7953 O O . SER A 1 12 ? 1.645 -18.415 4.139 1.00 43.44 12 SER A O 15
ATOM 7961 N N . ARG A 1 13 ? 1.327 -17.050 2.378 1.00 0.40 13 ARG A N 15
ATOM 7962 C CA . ARG A 1 13 ? 1.155 -18.139 1.425 1.00 72.21 13 ARG A CA 15
ATOM 7963 C C . ARG A 1 13 ? 2.354 -19.082 1.455 1.00 71.42 13 ARG A C 15
ATOM 7964 O O . ARG A 1 13 ? 2.233 -20.268 1.146 1.00 74.24 13 ARG A O 15
ATOM 7985 N N . CYS A 1 14 ? 3.512 -18.548 1.829 1.00 55.45 14 CYS A N 15
ATOM 7986 C CA . CYS A 1 14 ? 4.733 -19.340 1.898 1.00 3.13 14 CYS A CA 15
ATOM 7987 C C . CYS A 1 14 ? 4.914 -19.940 3.289 1.00 35.55 14 CYS A C 15
ATOM 7988 O O . CYS A 1 14 ? 5.674 -20.892 3.474 1.00 14.33 14 CYS A O 15
ATOM 7995 N N . THR A 1 15 ? 4.209 -19.378 4.267 1.00 74.44 15 THR A N 15
ATOM 7996 C CA . THR A 1 15 ? 4.291 -19.857 5.641 1.00 53.32 15 THR A CA 15
ATOM 7997 C C . THR A 1 15 ? 3.766 -21.283 5.759 1.00 52.02 15 THR A C 15
ATOM 7998 O O . THR A 1 15 ? 3.959 -21.943 6.780 1.00 62.42 15 THR A O 15
ATOM 8009 N N . TYR A 1 16 ? 3.102 -21.753 4.709 1.00 50.34 16 TYR A N 15
ATOM 8010 C CA . TYR A 1 16 ? 2.548 -23.101 4.696 1.00 74.24 16 TYR A CA 15
ATOM 8011 C C . TYR A 1 16 ? 3.658 -24.147 4.663 1.00 3.41 16 TYR A C 15
ATOM 8012 O O . TYR A 1 16 ? 3.436 -25.314 4.984 1.00 21.44 16 TYR A O 15
ATOM 8030 N N . ILE A 1 17 ? 4.854 -23.718 4.274 1.00 40.25 17 ILE A N 15
ATOM 8031 C CA . ILE A 1 17 ? 6.000 -24.615 4.201 1.00 63.25 17 ILE A CA 15
ATOM 8032 C C . ILE A 1 17 ? 6.405 -25.104 5.587 1.00 34.41 17 ILE A C 15
ATOM 8033 O O . ILE A 1 17 ? 6.862 -24.337 6.434 1.00 20.24 17 ILE A O 15
ATOM 8049 N N . PRO A 1 18 ? 6.234 -26.413 5.826 1.00 64.35 18 PRO A N 15
ATOM 8050 C CA . PRO A 1 18 ? 6.578 -27.036 7.108 1.00 53.43 18 PRO A CA 15
ATOM 8051 C C . PRO A 1 18 ? 8.084 -27.089 7.342 1.00 54.35 18 PRO A C 15
ATOM 8052 O O . PRO A 1 18 ? 8.561 -27.822 8.208 1.00 44.34 18 PRO A O 15
ATOM 8063 N N . ASP A 1 19 ? 8.826 -26.308 6.565 1.00 40.33 19 ASP A N 15
ATOM 8064 C CA . ASP A 1 19 ? 10.278 -26.265 6.689 1.00 45.34 19 ASP A CA 15
ATOM 8065 C C . ASP A 1 19 ? 10.775 -24.824 6.760 1.00 24.22 19 ASP A C 15
ATOM 8066 O O . ASP A 1 19 ? 10.520 -24.023 5.861 1.00 70.34 19 ASP A O 15
ATOM 8075 N N . TYR A 1 20 ? 11.485 -24.502 7.836 1.00 50.43 20 TYR A N 15
ATOM 8076 C CA . TYR A 1 20 ? 12.015 -23.157 8.027 1.00 53.43 20 TYR A CA 15
ATOM 8077 C C . TYR A 1 20 ? 12.987 -22.791 6.910 1.00 45.41 20 TYR A C 15
ATOM 8078 O O . TYR A 1 20 ? 12.981 -21.666 6.409 1.00 34.43 20 TYR A O 15
ATOM 8096 N N . ALA A 1 21 ? 13.823 -23.749 6.524 1.00 21.31 21 ALA A N 15
ATOM 8097 C CA . ALA A 1 21 ? 14.800 -23.530 5.465 1.00 24.41 21 ALA A CA 15
ATOM 8098 C C . ALA A 1 21 ? 14.117 -23.127 4.163 1.00 64.44 21 ALA A C 15
ATOM 8099 O O . ALA A 1 21 ? 14.369 -22.050 3.626 1.00 44.52 21 ALA A O 15
ATOM 8106 N N . GLY A 1 22 ? 13.251 -24.002 3.658 1.00 5.45 22 GLY A N 15
ATOM 8107 C CA . GLY A 1 22 ? 12.546 -23.718 2.422 1.00 24.51 22 GLY A CA 15
ATOM 8108 C C . GLY A 1 22 ? 11.735 -22.441 2.497 1.00 13.51 22 GLY A C 15
ATOM 8109 O O . GLY A 1 22 ? 11.601 -21.723 1.506 1.00 21.31 22 GLY A O 15
ATOM 8113 N N . MET A 1 23 ? 11.190 -22.156 3.675 1.00 13.23 23 MET A N 15
ATOM 8114 C CA . MET A 1 23 ? 10.386 -20.955 3.875 1.00 21.41 23 MET A CA 15
ATOM 8115 C C . MET A 1 23 ? 11.253 -19.702 3.803 1.00 22.50 23 MET A C 15
ATOM 8116 O O . MET A 1 23 ? 10.965 -18.780 3.040 1.00 23.20 23 MET A O 15
ATOM 8130 N N . ARG A 1 24 ? 12.315 -19.676 4.602 1.00 70.31 24 ARG A N 15
ATOM 8131 C CA . ARG A 1 24 ? 13.223 -18.536 4.629 1.00 14.42 24 ARG A CA 15
ATOM 8132 C C . ARG A 1 24 ? 13.758 -18.233 3.233 1.00 74.15 24 ARG A C 15
ATOM 8133 O O . ARG A 1 24 ? 13.846 -17.074 2.829 1.00 72.15 24 ARG A O 15
ATOM 8154 N N . ALA A 1 25 ? 14.114 -19.284 2.501 1.00 52.44 25 ALA A N 15
ATOM 8155 C CA . ALA A 1 25 ? 14.639 -19.131 1.149 1.00 14.53 25 ALA A CA 15
ATOM 8156 C C . ALA A 1 25 ? 13.542 -18.702 0.180 1.00 62.21 25 ALA A C 15
ATOM 8157 O O . ALA A 1 25 ? 13.762 -17.856 -0.687 1.00 13.40 25 ALA A O 15
ATOM 8164 N N . CYS A 1 26 ? 12.361 -19.292 0.331 1.00 24.51 26 CYS A N 15
ATOM 8165 C CA . CYS A 1 26 ? 11.230 -18.973 -0.531 1.00 62.34 26 CYS A CA 15
ATOM 8166 C C . CYS A 1 26 ? 10.808 -17.517 -0.358 1.00 62.15 26 CYS A C 15
ATOM 8167 O O . CYS A 1 26 ? 10.749 -16.758 -1.326 1.00 64.24 26 CYS A O 15
ATOM 8174 N N . ILE A 1 27 ? 10.516 -17.135 0.880 1.00 0.20 27 ILE A N 15
ATOM 8175 C CA . ILE A 1 27 ? 10.101 -15.770 1.180 1.00 60.01 27 ILE A CA 15
ATOM 8176 C C . ILE A 1 27 ? 11.258 -14.792 1.003 1.00 32.30 27 ILE A C 15
ATOM 8177 O O . ILE A 1 27 ? 11.059 -13.645 0.607 1.00 44.32 27 ILE A O 15
ATOM 8193 N N . GLY A 1 28 ? 12.468 -15.256 1.298 1.00 24.44 28 GLY A N 15
ATOM 8194 C CA . GLY A 1 28 ? 13.640 -14.411 1.164 1.00 1.32 28 GLY A CA 15
ATOM 8195 C C . GLY A 1 28 ? 13.887 -13.985 -0.270 1.00 31.34 28 GLY A C 15
ATOM 8196 O O . GLY A 1 28 ? 14.219 -12.829 -0.534 1.00 24.03 28 GLY A O 15
ATOM 8200 N N . LEU A 1 29 ? 13.726 -14.921 -1.199 1.00 31.14 29 LEU A N 15
ATOM 8201 C CA . LEU A 1 29 ? 13.935 -14.638 -2.614 1.00 41.23 29 LEU A CA 15
ATOM 8202 C C . LEU A 1 29 ? 12.637 -14.186 -3.277 1.00 25.32 29 LEU A C 15
ATOM 8203 O O . LEU A 1 29 ? 12.651 -13.605 -4.362 1.00 65.35 29 LEU A O 15
ATOM 8219 N N . CYS A 1 30 ? 11.517 -14.455 -2.615 1.00 72.24 30 CYS A N 15
ATOM 8220 C CA . CYS A 1 30 ? 10.210 -14.076 -3.138 1.00 51.40 30 CYS A CA 15
ATOM 8221 C C . CYS A 1 30 ? 10.109 -12.562 -3.303 1.00 14.13 30 CYS A C 15
ATOM 8222 O O . CYS A 1 30 ? 9.652 -12.069 -4.333 1.00 51.54 30 CYS A O 15
ATOM 8229 N N . ALA A 1 31 ? 10.538 -11.831 -2.279 1.00 43.14 31 ALA A N 15
ATOM 8230 C CA . ALA A 1 31 ? 10.499 -10.374 -2.311 1.00 75.21 31 ALA A CA 15
ATOM 8231 C C . ALA A 1 31 ? 11.304 -9.828 -3.485 1.00 72.44 31 ALA A C 15
ATOM 8232 O O . ALA A 1 31 ? 10.778 -9.152 -4.369 1.00 54.50 31 ALA A O 15
ATOM 8239 N N . PRO A 1 32 ? 12.611 -10.128 -3.497 1.00 43.43 32 PRO A N 15
ATOM 8240 C CA . PRO A 1 32 ? 13.517 -9.676 -4.558 1.00 20.31 32 PRO A CA 15
ATOM 8241 C C . PRO A 1 32 ? 12.952 -9.932 -5.951 1.00 32.32 32 PRO A C 15
ATOM 8242 O O . PRO A 1 32 ? 12.931 -9.039 -6.796 1.00 42.54 32 PRO A O 15
ATOM 8253 N N . ALA A 1 33 ? 12.494 -11.158 -6.182 1.00 75.13 33 ALA A N 15
ATOM 8254 C CA . ALA A 1 33 ? 11.926 -11.530 -7.472 1.00 74.41 33 ALA A CA 15
ATOM 8255 C C . ALA A 1 33 ? 10.623 -10.782 -7.735 1.00 20.41 33 ALA A C 15
ATOM 8256 O O . ALA A 1 33 ? 10.319 -10.425 -8.873 1.00 43.34 33 ALA A O 15
ATOM 8263 N N . CYS A 1 34 ? 9.856 -10.549 -6.675 1.00 72.52 34 CYS A N 15
ATOM 8264 C CA . CYS A 1 34 ? 8.585 -9.845 -6.791 1.00 33.01 34 CYS A CA 15
ATOM 8265 C C . CYS A 1 34 ? 8.806 -8.379 -7.154 1.00 21.44 34 CYS A C 15
ATOM 8266 O O . CYS A 1 34 ? 8.079 -7.814 -7.972 1.00 21.04 34 CYS A O 15
ATOM 8273 N N . LEU A 1 35 ? 9.814 -7.770 -6.540 1.00 44.20 35 LEU A N 15
ATOM 8274 C CA . LEU A 1 35 ? 10.133 -6.370 -6.798 1.00 12.32 35 LEU A CA 15
ATOM 8275 C C . LEU A 1 35 ? 10.698 -6.190 -8.203 1.00 4.30 35 LEU A C 15
ATOM 8276 O O . LEU A 1 35 ? 10.343 -5.247 -8.912 1.00 22.15 35 LEU A O 15
ATOM 8292 N N . THR A 1 36 ? 11.580 -7.101 -8.602 1.00 30.41 36 THR A N 15
ATOM 8293 C CA . THR A 1 36 ? 12.194 -7.044 -9.922 1.00 60.44 36 THR A CA 15
ATOM 8294 C C . THR A 1 36 ? 11.167 -7.306 -11.018 1.00 51.41 36 THR A C 15
ATOM 8295 O O . THR A 1 36 ? 11.208 -6.686 -12.081 1.00 70.10 36 THR A O 15
ATOM 8306 N N . SER A 1 37 ? 10.246 -8.226 -10.752 1.00 74.10 37 SER A N 15
ATOM 8307 C CA . SER A 1 37 ? 9.209 -8.571 -11.718 1.00 32.35 37 SER A CA 15
ATOM 8308 C C . SER A 1 37 ? 8.073 -7.554 -11.682 1.00 13.41 37 SER A C 15
ATOM 8309 O O . SER A 1 37 ? 7.347 -7.383 -12.661 1.00 74.04 37 SER A O 15
ATOM 8317 N N . ARG A 1 38 ? 7.926 -6.880 -10.546 1.00 35.23 38 ARG A N 15
ATOM 8318 C CA . ARG A 1 38 ? 6.878 -5.880 -10.381 1.00 34.14 38 ARG A CA 15
ATOM 8319 C C . ARG A 1 38 ? 7.088 -4.710 -11.337 1.00 15.31 38 ARG A C 15
ATOM 8320 O O . ARG A 1 38 ? 6.250 -4.441 -12.198 1.00 73.20 38 ARG A O 15
ATOM 8341 N N . ASP A 1 1 ? 2.812 -0.110 -0.289 1.00 52.13 1 ASP A N 16
ATOM 8342 C CA . ASP A 1 1 ? 1.597 -0.637 -0.900 1.00 14.42 1 ASP A CA 16
ATOM 8343 C C . ASP A 1 1 ? 1.869 -1.969 -1.592 1.00 5.53 1 ASP A C 16
ATOM 8344 O O . ASP A 1 1 ? 1.530 -3.031 -1.070 1.00 41.04 1 ASP A O 16
ATOM 8353 N N . ARG A 1 2 ? 2.483 -1.903 -2.769 1.00 24.34 2 ARG A N 16
ATOM 8354 C CA . ARG A 1 2 ? 2.800 -3.104 -3.533 1.00 15.11 2 ARG A CA 16
ATOM 8355 C C . ARG A 1 2 ? 3.902 -3.909 -2.850 1.00 55.41 2 ARG A C 16
ATOM 8356 O O . ARG A 1 2 ? 3.954 -5.133 -2.968 1.00 31.11 2 ARG A O 16
ATOM 8377 N N . TYR A 1 3 ? 4.780 -3.212 -2.137 1.00 71.52 3 TYR A N 16
ATOM 8378 C CA . TYR A 1 3 ? 5.883 -3.862 -1.438 1.00 14.50 3 TYR A CA 16
ATOM 8379 C C . TYR A 1 3 ? 5.373 -4.674 -0.251 1.00 54.35 3 TYR A C 16
ATOM 8380 O O . TYR A 1 3 ? 5.682 -5.857 -0.118 1.00 35.41 3 TYR A O 16
ATOM 8398 N N . GLN A 1 4 ? 4.589 -4.028 0.606 1.00 4.14 4 GLN A N 16
ATOM 8399 C CA . GLN A 1 4 ? 4.036 -4.690 1.782 1.00 10.50 4 GLN A CA 16
ATOM 8400 C C . GLN A 1 4 ? 3.030 -5.763 1.380 1.00 52.34 4 GLN A C 16
ATOM 8401 O O . GLN A 1 4 ? 2.991 -6.843 1.969 1.00 72.03 4 GLN A O 16
ATOM 8415 N N . ASP A 1 5 ? 2.218 -5.458 0.374 1.00 53.54 5 ASP A N 16
ATOM 8416 C CA . ASP A 1 5 ? 1.211 -6.396 -0.108 1.00 62.43 5 ASP A CA 16
ATOM 8417 C C . ASP A 1 5 ? 1.867 -7.638 -0.705 1.00 4.40 5 ASP A C 16
ATOM 8418 O O . ASP A 1 5 ? 1.480 -8.766 -0.399 1.00 1.31 5 ASP A O 16
ATOM 8427 N N . CYS A 1 6 ? 2.862 -7.422 -1.559 1.00 42.01 6 CYS A N 16
ATOM 8428 C CA . CYS A 1 6 ? 3.572 -8.522 -2.201 1.00 31.03 6 CYS A CA 16
ATOM 8429 C C . CYS A 1 6 ? 4.273 -9.395 -1.164 1.00 43.01 6 CYS A C 16
ATOM 8430 O O . CYS A 1 6 ? 4.135 -10.619 -1.171 1.00 14.14 6 CYS A O 16
ATOM 8437 N N . LEU A 1 7 ? 5.026 -8.758 -0.275 1.00 4.35 7 LEU A N 16
ATOM 8438 C CA . LEU A 1 7 ? 5.750 -9.475 0.769 1.00 30.15 7 LEU A CA 16
ATOM 8439 C C . LEU A 1 7 ? 4.784 -10.195 1.705 1.00 61.21 7 LEU A C 16
ATOM 8440 O O . LEU A 1 7 ? 4.924 -11.392 1.956 1.00 31.13 7 LEU A O 16
ATOM 8456 N N . SER A 1 8 ? 3.803 -9.458 2.216 1.00 60.11 8 SER A N 16
ATOM 8457 C CA . SER A 1 8 ? 2.814 -10.026 3.125 1.00 43.11 8 SER A CA 16
ATOM 8458 C C . SER A 1 8 ? 2.167 -11.267 2.517 1.00 3.15 8 SER A C 16
ATOM 8459 O O . SER A 1 8 ? 2.251 -12.360 3.077 1.00 44.24 8 SER A O 16
ATOM 8467 N N . GLU A 1 9 ? 1.522 -11.088 1.369 1.00 33.22 9 GLU A N 16
ATOM 8468 C CA . GLU A 1 9 ? 0.859 -12.193 0.686 1.00 64.10 9 GLU A CA 16
ATOM 8469 C C . GLU A 1 9 ? 1.808 -13.377 0.519 1.00 1.24 9 GLU A C 16
ATOM 8470 O O . GLU A 1 9 ? 1.506 -14.493 0.942 1.00 24.23 9 GLU A O 16
ATOM 8482 N N . CYS A 1 10 ? 2.956 -13.125 -0.100 1.00 42.53 10 CYS A N 16
ATOM 8483 C CA . CYS A 1 10 ? 3.950 -14.167 -0.325 1.00 32.52 10 CYS A CA 16
ATOM 8484 C C . CYS A 1 10 ? 4.328 -14.850 0.987 1.00 51.13 10 CYS A C 16
ATOM 8485 O O . CYS A 1 10 ? 4.578 -16.054 1.022 1.00 0.10 10 CYS A O 16
ATOM 8492 N N . ASN A 1 11 ? 4.367 -14.071 2.063 1.00 51.12 11 ASN A N 16
ATOM 8493 C CA . ASN A 1 11 ? 4.715 -14.600 3.377 1.00 53.52 11 ASN A CA 16
ATOM 8494 C C . ASN A 1 11 ? 3.692 -15.635 3.835 1.00 53.41 11 ASN A C 16
ATOM 8495 O O . ASN A 1 11 ? 4.016 -16.809 4.007 1.00 24.33 11 ASN A O 16
ATOM 8506 N N . SER A 1 12 ? 2.454 -15.190 4.030 1.00 43.33 12 SER A N 16
ATOM 8507 C CA . SER A 1 12 ? 1.384 -16.076 4.471 1.00 71.33 12 SER A CA 16
ATOM 8508 C C . SER A 1 12 ? 1.094 -17.143 3.419 1.00 23.34 12 SER A C 16
ATOM 8509 O O . SER A 1 12 ? 0.436 -18.145 3.700 1.00 13.45 12 SER A O 16
ATOM 8517 N N . ARG A 1 13 ? 1.592 -16.921 2.207 1.00 15.31 13 ARG A N 16
ATOM 8518 C CA . ARG A 1 13 ? 1.386 -17.862 1.113 1.00 51.55 13 ARG A CA 16
ATOM 8519 C C . ARG A 1 13 ? 2.441 -18.964 1.138 1.00 55.03 13 ARG A C 16
ATOM 8520 O O . ARG A 1 13 ? 2.143 -20.128 0.869 1.00 24.55 13 ARG A O 16
ATOM 8541 N N . CYS A 1 14 ? 3.674 -18.589 1.461 1.00 15.22 14 CYS A N 16
ATOM 8542 C CA . CYS A 1 14 ? 4.773 -19.544 1.521 1.00 62.02 14 CYS A CA 16
ATOM 8543 C C . CYS A 1 14 ? 4.961 -20.069 2.941 1.00 23.02 14 CYS A C 16
ATOM 8544 O O . CYS A 1 14 ? 5.778 -20.958 3.184 1.00 21.11 14 CYS A O 16
ATOM 8551 N N . THR A 1 15 ? 4.199 -19.513 3.878 1.00 41.42 15 THR A N 16
ATOM 8552 C CA . THR A 1 15 ? 4.282 -19.923 5.274 1.00 74.03 15 THR A CA 16
ATOM 8553 C C . THR A 1 15 ? 3.827 -21.367 5.450 1.00 31.30 15 THR A C 16
ATOM 8554 O O . THR A 1 15 ? 4.033 -21.969 6.504 1.00 12.14 15 THR A O 16
ATOM 8565 N N . TYR A 1 16 ? 3.208 -21.919 4.412 1.00 45.32 16 TYR A N 16
ATOM 8566 C CA . TYR A 1 16 ? 2.723 -23.293 4.453 1.00 51.10 16 TYR A CA 16
ATOM 8567 C C . TYR A 1 16 ? 3.878 -24.283 4.334 1.00 11.40 16 TYR A C 16
ATOM 8568 O O . TYR A 1 16 ? 3.715 -25.477 4.587 1.00 40.30 16 TYR A O 16
ATOM 8586 N N . ILE A 1 17 ? 5.044 -23.777 3.948 1.00 43.20 17 ILE A N 16
ATOM 8587 C CA . ILE A 1 17 ? 6.227 -24.615 3.797 1.00 3.21 17 ILE A CA 16
ATOM 8588 C C . ILE A 1 17 ? 6.659 -25.203 5.136 1.00 1.42 17 ILE A C 16
ATOM 8589 O O . ILE A 1 17 ? 7.089 -24.492 6.045 1.00 41.32 17 ILE A O 16
ATOM 8605 N N . PRO A 1 18 ? 6.544 -26.533 5.263 1.00 64.01 18 PRO A N 16
ATOM 8606 C CA . PRO A 1 18 ? 6.920 -27.247 6.487 1.00 41.02 18 PRO A CA 16
ATOM 8607 C C . PRO A 1 18 ? 8.428 -27.257 6.712 1.00 22.13 18 PRO A C 16
ATOM 8608 O O . PRO A 1 18 ? 8.942 -28.049 7.502 1.00 30.33 18 PRO A O 16
ATOM 8619 N N . ASP A 1 19 ? 9.132 -26.373 6.014 1.00 11.43 19 ASP A N 16
ATOM 8620 C CA . ASP A 1 19 ? 10.582 -26.279 6.140 1.00 52.22 19 ASP A CA 16
ATOM 8621 C C . ASP A 1 19 ? 11.017 -24.831 6.345 1.00 31.11 19 ASP A C 16
ATOM 8622 O O . ASP A 1 19 ? 10.705 -23.958 5.535 1.00 44.20 19 ASP A O 16
ATOM 8631 N N . TYR A 1 20 ? 11.737 -24.584 7.434 1.00 61.15 20 TYR A N 16
ATOM 8632 C CA . TYR A 1 20 ? 12.212 -23.242 7.747 1.00 10.34 20 TYR A CA 16
ATOM 8633 C C . TYR A 1 20 ? 13.155 -22.730 6.662 1.00 15.34 20 TYR A C 16
ATOM 8634 O O . TYR A 1 20 ? 13.066 -21.577 6.241 1.00 0.11 20 TYR A O 16
ATOM 8652 N N . ALA A 1 21 ? 14.057 -23.597 6.214 1.00 14.32 21 ALA A N 16
ATOM 8653 C CA . ALA A 1 21 ? 15.014 -23.235 5.177 1.00 43.23 21 ALA A CA 16
ATOM 8654 C C . ALA A 1 21 ? 14.303 -22.827 3.891 1.00 71.10 21 ALA A C 16
ATOM 8655 O O . ALA A 1 21 ? 14.426 -21.691 3.435 1.00 23.11 21 ALA A O 16
ATOM 8662 N N . GLY A 1 22 ? 13.558 -23.763 3.310 1.00 40.22 22 GLY A N 16
ATOM 8663 C CA . GLY A 1 22 ? 12.839 -23.481 2.081 1.00 33.23 22 GLY A CA 16
ATOM 8664 C C . GLY A 1 22 ? 11.929 -22.275 2.205 1.00 20.05 22 GLY A C 16
ATOM 8665 O O . GLY A 1 22 ? 11.776 -21.505 1.258 1.00 52.10 22 GLY A O 16
ATOM 8669 N N . MET A 1 23 ? 11.323 -22.111 3.377 1.00 73.33 23 MET A N 16
ATOM 8670 C CA . MET A 1 23 ? 10.423 -20.990 3.621 1.00 73.03 23 MET A CA 16
ATOM 8671 C C . MET A 1 23 ? 11.192 -19.673 3.653 1.00 15.04 23 MET A C 16
ATOM 8672 O O . MET A 1 23 ? 10.866 -18.735 2.925 1.00 62.41 23 MET A O 16
ATOM 8686 N N . ARG A 1 24 ? 12.212 -19.609 4.503 1.00 72.43 24 ARG A N 16
ATOM 8687 C CA . ARG A 1 24 ? 13.025 -18.406 4.631 1.00 64.42 24 ARG A CA 16
ATOM 8688 C C . ARG A 1 24 ? 13.564 -17.967 3.272 1.00 23.34 24 ARG A C 16
ATOM 8689 O O . ARG A 1 24 ? 13.551 -16.782 2.942 1.00 73.00 24 ARG A O 16
ATOM 8710 N N . ALA A 1 25 ? 14.039 -18.931 2.490 1.00 35.31 25 ALA A N 16
ATOM 8711 C CA . ALA A 1 25 ? 14.580 -18.645 1.168 1.00 44.54 25 ALA A CA 16
ATOM 8712 C C . ALA A 1 25 ? 13.484 -18.181 0.214 1.00 65.21 25 ALA A C 16
ATOM 8713 O O . ALA A 1 25 ? 13.680 -17.249 -0.567 1.00 13.04 25 ALA A O 16
ATOM 8720 N N . CYS A 1 26 ? 12.331 -18.838 0.281 1.00 23.13 26 CYS A N 16
ATOM 8721 C CA . CYS A 1 26 ? 11.204 -18.495 -0.577 1.00 11.21 26 CYS A CA 16
ATOM 8722 C C . CYS A 1 26 ? 10.710 -17.081 -0.286 1.00 15.23 26 CYS A C 16
ATOM 8723 O O . CYS A 1 26 ? 10.617 -16.247 -1.187 1.00 42.20 26 CYS A O 16
ATOM 8730 N N . ILE A 1 27 ? 10.394 -16.819 0.978 1.00 14.00 27 ILE A N 16
ATOM 8731 C CA . ILE A 1 27 ? 9.910 -15.506 1.388 1.00 63.31 27 ILE A CA 16
ATOM 8732 C C . ILE A 1 27 ? 11.003 -14.451 1.251 1.00 55.00 27 ILE A C 16
ATOM 8733 O O . ILE A 1 27 ? 10.729 -13.300 0.914 1.00 2.33 27 ILE A O 16
ATOM 8749 N N . GLY A 1 28 ? 12.243 -14.853 1.513 1.00 14.11 28 GLY A N 16
ATOM 8750 C CA . GLY A 1 28 ? 13.358 -13.930 1.412 1.00 63.40 28 GLY A CA 16
ATOM 8751 C C . GLY A 1 28 ? 13.722 -13.616 -0.026 1.00 2.14 28 GLY A C 16
ATOM 8752 O O . GLY A 1 28 ? 14.286 -12.560 -0.314 1.00 50.54 28 GLY A O 16
ATOM 8756 N N . LEU A 1 29 ? 13.401 -14.535 -0.930 1.00 3.32 29 LEU A N 16
ATOM 8757 C CA . LEU A 1 29 ? 13.699 -14.351 -2.346 1.00 24.20 29 LEU A CA 16
ATOM 8758 C C . LEU A 1 29 ? 12.506 -13.748 -3.080 1.00 71.50 29 LEU A C 16
ATOM 8759 O O . LEU A 1 29 ? 12.655 -13.156 -4.149 1.00 65.22 29 LEU A O 16
ATOM 8775 N N . CYS A 1 30 ? 11.321 -13.901 -2.498 1.00 62.40 30 CYS A N 16
ATOM 8776 C CA . CYS A 1 30 ? 10.101 -13.371 -3.095 1.00 23.22 30 CYS A CA 16
ATOM 8777 C C . CYS A 1 30 ? 10.186 -11.856 -3.250 1.00 42.54 30 CYS A C 16
ATOM 8778 O O . CYS A 1 30 ? 9.829 -11.307 -4.293 1.00 32.34 30 CYS A O 16
ATOM 8785 N N . ALA A 1 31 ? 10.662 -11.185 -2.206 1.00 41.24 31 ALA A N 16
ATOM 8786 C CA . ALA A 1 31 ? 10.796 -9.734 -2.227 1.00 43.45 31 ALA A CA 16
ATOM 8787 C C . ALA A 1 31 ? 11.706 -9.283 -3.365 1.00 41.22 31 ALA A C 16
ATOM 8788 O O . ALA A 1 31 ? 11.298 -8.546 -4.264 1.00 25.53 31 ALA A O 16
ATOM 8795 N N . PRO A 1 32 ? 12.969 -9.733 -3.328 1.00 30.31 32 PRO A N 16
ATOM 8796 C CA . PRO A 1 32 ? 13.963 -9.388 -4.349 1.00 31.43 32 PRO A CA 16
ATOM 8797 C C . PRO A 1 32 ? 13.428 -9.572 -5.765 1.00 34.54 32 PRO A C 16
ATOM 8798 O O . PRO A 1 32 ? 13.545 -8.680 -6.603 1.00 53.25 32 PRO A O 16
ATOM 8809 N N . ALA A 1 33 ? 12.839 -10.736 -6.023 1.00 45.13 33 ALA A N 16
ATOM 8810 C CA . ALA A 1 33 ? 12.284 -11.036 -7.337 1.00 51.52 33 ALA A CA 16
ATOM 8811 C C . ALA A 1 33 ? 11.059 -10.174 -7.625 1.00 0.03 33 ALA A C 16
ATOM 8812 O O . ALA A 1 33 ? 10.818 -9.780 -8.766 1.00 64.03 33 ALA A O 16
ATOM 8819 N N . CYS A 1 34 ? 10.287 -9.885 -6.583 1.00 32.13 34 CYS A N 16
ATOM 8820 C CA . CYS A 1 34 ? 9.085 -9.071 -6.723 1.00 25.12 34 CYS A CA 16
ATOM 8821 C C . CYS A 1 34 ? 9.443 -7.632 -7.082 1.00 54.33 34 CYS A C 16
ATOM 8822 O O . CYS A 1 34 ? 8.790 -7.009 -7.921 1.00 33.11 34 CYS A O 16
ATOM 8829 N N . LEU A 1 35 ? 10.483 -7.109 -6.443 1.00 10.04 35 LEU A N 16
ATOM 8830 C CA . LEU A 1 35 ? 10.928 -5.743 -6.694 1.00 43.24 35 LEU A CA 16
ATOM 8831 C C . LEU A 1 35 ? 11.587 -5.629 -8.065 1.00 52.35 35 LEU A C 16
ATOM 8832 O O . LEU A 1 35 ? 11.361 -4.664 -8.797 1.00 4.22 35 LEU A O 16
ATOM 8848 N N . THR A 1 36 ? 12.401 -6.622 -8.410 1.00 1.42 36 THR A N 16
ATOM 8849 C CA . THR A 1 36 ? 13.092 -6.634 -9.693 1.00 53.32 36 THR A CA 16
ATOM 8850 C C . THR A 1 36 ? 12.119 -6.893 -10.838 1.00 43.33 36 THR A C 16
ATOM 8851 O O . THR A 1 36 ? 12.333 -6.438 -11.962 1.00 3.52 36 THR A O 16
ATOM 8862 N N . SER A 1 37 ? 11.050 -7.626 -10.546 1.00 51.10 37 SER A N 16
ATOM 8863 C CA . SER A 1 37 ? 10.046 -7.948 -11.553 1.00 35.01 37 SER A CA 16
ATOM 8864 C C . SER A 1 37 ? 8.992 -6.848 -11.640 1.00 73.33 37 SER A C 16
ATOM 8865 O O . SER A 1 37 ? 8.361 -6.659 -12.681 1.00 1.04 37 SER A O 16
ATOM 8873 N N . ARG A 1 38 ? 8.807 -6.126 -10.540 1.00 73.11 38 ARG A N 16
ATOM 8874 C CA . ARG A 1 38 ? 7.829 -5.046 -10.491 1.00 12.22 38 ARG A CA 16
ATOM 8875 C C . ARG A 1 38 ? 8.517 -3.686 -10.567 1.00 53.13 38 ARG A C 16
ATOM 8876 O O . ARG A 1 38 ? 7.876 -2.669 -10.835 1.00 33.43 38 ARG A O 16
ATOM 8897 N N . ASP A 1 1 ? 2.170 -0.005 -0.922 1.00 44.33 1 ASP A N 17
ATOM 8898 C CA . ASP A 1 1 ? 0.938 -0.595 -1.431 1.00 15.40 1 ASP A CA 17
ATOM 8899 C C . ASP A 1 1 ? 1.214 -1.936 -2.102 1.00 73.33 1 ASP A C 17
ATOM 8900 O O . ASP A 1 1 ? 0.952 -2.994 -1.529 1.00 3.12 1 ASP A O 17
ATOM 8909 N N . ARG A 1 2 ? 1.742 -1.885 -3.321 1.00 3.14 2 ARG A N 17
ATOM 8910 C CA . ARG A 1 2 ? 2.051 -3.096 -4.071 1.00 25.11 2 ARG A CA 17
ATOM 8911 C C . ARG A 1 2 ? 3.225 -3.841 -3.441 1.00 50.02 2 ARG A C 17
ATOM 8912 O O . ARG A 1 2 ? 3.306 -5.067 -3.514 1.00 61.43 2 ARG A O 17
ATOM 8933 N N . TYR A 1 3 ? 4.132 -3.092 -2.824 1.00 14.21 3 TYR A N 17
ATOM 8934 C CA . TYR A 1 3 ? 5.302 -3.680 -2.184 1.00 61.51 3 TYR A CA 17
ATOM 8935 C C . TYR A 1 3 ? 4.908 -4.440 -0.921 1.00 4.33 3 TYR A C 17
ATOM 8936 O O . TYR A 1 3 ? 5.251 -5.610 -0.756 1.00 34.23 3 TYR A O 17
ATOM 8954 N N . GLN A 1 4 ? 4.187 -3.764 -0.033 1.00 14.42 4 GLN A N 17
ATOM 8955 C CA . GLN A 1 4 ? 3.746 -4.374 1.216 1.00 12.41 4 GLN A CA 17
ATOM 8956 C C . GLN A 1 4 ? 2.742 -5.491 0.952 1.00 65.45 4 GLN A C 17
ATOM 8957 O O . GLN A 1 4 ? 2.750 -6.519 1.630 1.00 40.14 4 GLN A O 17
ATOM 8971 N N . ASP A 1 5 ? 1.880 -5.284 -0.038 1.00 3.35 5 ASP A N 17
ATOM 8972 C CA . ASP A 1 5 ? 0.871 -6.274 -0.392 1.00 73.34 5 ASP A CA 17
ATOM 8973 C C . ASP A 1 5 ? 1.521 -7.538 -0.948 1.00 14.22 5 ASP A C 17
ATOM 8974 O O . ASP A 1 5 ? 1.266 -8.643 -0.467 1.00 54.45 5 ASP A O 17
ATOM 8983 N N . CYS A 1 6 ? 2.361 -7.367 -1.963 1.00 72.51 6 CYS A N 17
ATOM 8984 C CA . CYS A 1 6 ? 3.047 -8.493 -2.586 1.00 34.22 6 CYS A CA 17
ATOM 8985 C C . CYS A 1 6 ? 3.890 -9.250 -1.563 1.00 55.23 6 CYS A C 17
ATOM 8986 O O . CYS A 1 6 ? 3.809 -10.475 -1.460 1.00 14.53 6 CYS A O 17
ATOM 8993 N N . LEU A 1 7 ? 4.698 -8.513 -0.810 1.00 12.52 7 LEU A N 17
ATOM 8994 C CA . LEU A 1 7 ? 5.556 -9.113 0.206 1.00 42.24 7 LEU A CA 17
ATOM 8995 C C . LEU A 1 7 ? 4.726 -9.830 1.266 1.00 42.42 7 LEU A C 17
ATOM 8996 O O . LEU A 1 7 ? 5.028 -10.961 1.644 1.00 32.51 7 LEU A O 17
ATOM 9012 N N . SER A 1 8 ? 3.678 -9.163 1.740 1.00 61.52 8 SER A N 17
ATOM 9013 C CA . SER A 1 8 ? 2.805 -9.736 2.758 1.00 71.25 8 SER A CA 17
ATOM 9014 C C . SER A 1 8 ? 2.268 -11.093 2.312 1.00 63.01 8 SER A C 17
ATOM 9015 O O . SER A 1 8 ? 2.514 -12.111 2.957 1.00 32.45 8 SER A O 17
ATOM 9023 N N . GLU A 1 9 ? 1.534 -11.097 1.204 1.00 62.15 9 GLU A N 17
ATOM 9024 C CA . GLU A 1 9 ? 0.962 -12.328 0.672 1.00 71.43 9 GLU A CA 17
ATOM 9025 C C . GLU A 1 9 ? 2.059 -13.321 0.298 1.00 72.12 9 GLU A C 17
ATOM 9026 O O . GLU A 1 9 ? 1.891 -14.533 0.441 1.00 53.42 9 GLU A O 17
ATOM 9038 N N . CYS A 1 10 ? 3.182 -12.799 -0.183 1.00 23.13 10 CYS A N 17
ATOM 9039 C CA . CYS A 1 10 ? 4.307 -13.637 -0.579 1.00 24.32 10 CYS A CA 17
ATOM 9040 C C . CYS A 1 10 ? 4.732 -14.554 0.565 1.00 72.12 10 CYS A C 17
ATOM 9041 O O . CYS A 1 10 ? 4.658 -15.777 0.453 1.00 20.04 10 CYS A O 17
ATOM 9048 N N . ASN A 1 11 ? 5.176 -13.953 1.664 1.00 61.21 11 ASN A N 17
ATOM 9049 C CA . ASN A 1 11 ? 5.613 -14.715 2.828 1.00 33.12 11 ASN A CA 17
ATOM 9050 C C . ASN A 1 11 ? 4.461 -15.532 3.407 1.00 2.31 11 ASN A C 17
ATOM 9051 O O . ASN A 1 11 ? 4.623 -16.708 3.733 1.00 52.24 11 ASN A O 17
ATOM 9062 N N . SER A 1 12 ? 3.299 -14.899 3.532 1.00 73.43 12 SER A N 17
ATOM 9063 C CA . SER A 1 12 ? 2.120 -15.566 4.074 1.00 5.21 12 SER A CA 17
ATOM 9064 C C . SER A 1 12 ? 1.710 -16.744 3.196 1.00 25.21 12 SER A C 17
ATOM 9065 O O . SER A 1 12 ? 0.965 -17.624 3.627 1.00 15.42 12 SER A O 17
ATOM 9073 N N . ARG A 1 13 ? 2.204 -16.754 1.962 1.00 33.31 13 ARG A N 17
ATOM 9074 C CA . ARG A 1 13 ? 1.888 -17.823 1.022 1.00 65.10 13 ARG A CA 17
ATOM 9075 C C . ARG A 1 13 ? 2.898 -18.962 1.135 1.00 13.11 13 ARG A C 17
ATOM 9076 O O . ARG A 1 13 ? 2.529 -20.137 1.118 1.00 10.30 13 ARG A O 17
ATOM 9097 N N . CYS A 1 14 ? 4.173 -18.606 1.250 1.00 31.21 14 CYS A N 17
ATOM 9098 C CA . CYS A 1 14 ? 5.236 -19.597 1.365 1.00 2.10 14 CYS A CA 17
ATOM 9099 C C . CYS A 1 14 ? 5.408 -20.045 2.814 1.00 43.43 14 CYS A C 17
ATOM 9100 O O . CYS A 1 14 ? 6.195 -20.945 3.108 1.00 31.33 14 CYS A O 17
ATOM 9107 N N . THR A 1 15 ? 4.667 -19.409 3.716 1.00 74.32 15 THR A N 17
ATOM 9108 C CA . THR A 1 15 ? 4.737 -19.741 5.133 1.00 10.53 15 THR A CA 17
ATOM 9109 C C . THR A 1 15 ? 4.235 -21.156 5.393 1.00 65.54 15 THR A C 17
ATOM 9110 O O . THR A 1 15 ? 4.419 -21.701 6.482 1.00 43.14 15 THR A O 17
ATOM 9121 N N . TYR A 1 16 ? 3.602 -21.748 4.386 1.00 21.21 16 TYR A N 17
ATOM 9122 C CA . TYR A 1 16 ? 3.072 -23.101 4.506 1.00 24.33 16 TYR A CA 17
ATOM 9123 C C . TYR A 1 16 ? 4.194 -24.133 4.439 1.00 71.42 16 TYR A C 17
ATOM 9124 O O . TYR A 1 16 ? 3.987 -25.311 4.735 1.00 44.24 16 TYR A O 17
ATOM 9142 N N . ILE A 1 17 ? 5.381 -23.683 4.048 1.00 1.41 17 ILE A N 17
ATOM 9143 C CA . ILE A 1 17 ? 6.536 -24.565 3.943 1.00 22.42 17 ILE A CA 17
ATOM 9144 C C . ILE A 1 17 ? 6.927 -25.124 5.307 1.00 1.43 17 ILE A C 17
ATOM 9145 O O . ILE A 1 17 ? 7.380 -24.401 6.195 1.00 14.42 17 ILE A O 17
ATOM 9161 N N . PRO A 1 18 ? 6.751 -26.442 5.480 1.00 72.13 18 PRO A N 17
ATOM 9162 C CA . PRO A 1 18 ? 7.081 -27.128 6.732 1.00 2.25 18 PRO A CA 17
ATOM 9163 C C . PRO A 1 18 ? 8.585 -27.198 6.976 1.00 12.30 18 PRO A C 17
ATOM 9164 O O . PRO A 1 18 ? 9.056 -27.996 7.786 1.00 34.32 18 PRO A O 17
ATOM 9175 N N . ASP A 1 19 ? 9.333 -26.357 6.271 1.00 63.04 19 ASP A N 17
ATOM 9176 C CA . ASP A 1 19 ? 10.784 -26.322 6.412 1.00 64.55 19 ASP A CA 17
ATOM 9177 C C . ASP A 1 19 ? 11.280 -24.890 6.584 1.00 14.03 19 ASP A C 17
ATOM 9178 O O . ASP A 1 19 ? 10.986 -24.018 5.766 1.00 30.02 19 ASP A O 17
ATOM 9187 N N . TYR A 1 20 ? 12.031 -24.654 7.654 1.00 30.30 20 TYR A N 17
ATOM 9188 C CA . TYR A 1 20 ? 12.564 -23.327 7.936 1.00 0.13 20 TYR A CA 17
ATOM 9189 C C . TYR A 1 20 ? 13.391 -22.811 6.763 1.00 60.15 20 TYR A C 17
ATOM 9190 O O . TYR A 1 20 ? 13.138 -21.726 6.240 1.00 2.00 20 TYR A O 17
ATOM 9208 N N . ALA A 1 21 ? 14.380 -23.598 6.353 1.00 24.32 21 ALA A N 17
ATOM 9209 C CA . ALA A 1 21 ? 15.244 -23.224 5.240 1.00 53.01 21 ALA A CA 17
ATOM 9210 C C . ALA A 1 21 ? 14.428 -22.951 3.981 1.00 63.35 21 ALA A C 17
ATOM 9211 O O . ALA A 1 21 ? 14.499 -21.866 3.406 1.00 2.43 21 ALA A O 17
ATOM 9218 N N . GLY A 1 22 ? 13.654 -23.945 3.555 1.00 30.24 22 GLY A N 17
ATOM 9219 C CA . GLY A 1 22 ? 12.837 -23.792 2.366 1.00 71.32 22 GLY A CA 17
ATOM 9220 C C . GLY A 1 22 ? 12.008 -22.523 2.391 1.00 65.13 22 GLY A C 17
ATOM 9221 O O . GLY A 1 22 ? 11.852 -21.856 1.368 1.00 32.33 22 GLY A O 17
ATOM 9225 N N . MET A 1 23 ? 11.475 -22.189 3.561 1.00 24.14 23 MET A N 17
ATOM 9226 C CA . MET A 1 23 ? 10.658 -20.991 3.714 1.00 32.34 23 MET A CA 17
ATOM 9227 C C . MET A 1 23 ? 11.525 -19.736 3.704 1.00 31.32 23 MET A C 17
ATOM 9228 O O . MET A 1 23 ? 11.130 -18.702 3.166 1.00 71.24 23 MET A O 17
ATOM 9242 N N . ARG A 1 24 ? 12.707 -19.835 4.303 1.00 43.51 24 ARG A N 17
ATOM 9243 C CA . ARG A 1 24 ? 13.629 -18.707 4.364 1.00 50.44 24 ARG A CA 17
ATOM 9244 C C . ARG A 1 24 ? 14.147 -18.352 2.973 1.00 54.03 24 ARG A C 17
ATOM 9245 O O . ARG A 1 24 ? 14.184 -17.182 2.593 1.00 14.00 24 ARG A O 17
ATOM 9266 N N . ALA A 1 25 ? 14.546 -19.371 2.218 1.00 13.50 25 ALA A N 17
ATOM 9267 C CA . ALA A 1 25 ? 15.060 -19.167 0.869 1.00 14.34 25 ALA A CA 17
ATOM 9268 C C . ALA A 1 25 ? 13.947 -18.745 -0.084 1.00 72.54 25 ALA A C 17
ATOM 9269 O O . ALA A 1 25 ? 14.109 -17.811 -0.870 1.00 31.20 25 ALA A O 17
ATOM 9276 N N . CYS A 1 26 ? 12.817 -19.441 -0.011 1.00 53.43 26 CYS A N 17
ATOM 9277 C CA . CYS A 1 26 ? 11.677 -19.140 -0.869 1.00 14.03 26 CYS A CA 17
ATOM 9278 C C . CYS A 1 26 ? 11.219 -17.697 -0.679 1.00 13.23 26 CYS A C 17
ATOM 9279 O O . CYS A 1 26 ? 11.093 -16.943 -1.644 1.00 11.30 26 CYS A O 17
ATOM 9286 N N . ILE A 1 27 ? 10.972 -17.320 0.571 1.00 35.13 27 ILE A N 17
ATOM 9287 C CA . ILE A 1 27 ? 10.529 -15.968 0.888 1.00 42.21 27 ILE A CA 17
ATOM 9288 C C . ILE A 1 27 ? 11.667 -14.965 0.727 1.00 21.52 27 ILE A C 17
ATOM 9289 O O . ILE A 1 27 ? 11.440 -13.798 0.411 1.00 64.40 27 ILE A O 17
ATOM 9305 N N . GLY A 1 28 ? 12.894 -15.430 0.946 1.00 74.43 28 GLY A N 17
ATOM 9306 C CA . GLY A 1 28 ? 14.050 -14.562 0.819 1.00 74.43 28 GLY A CA 17
ATOM 9307 C C . GLY A 1 28 ? 14.272 -14.097 -0.607 1.00 35.32 28 GLY A C 17
ATOM 9308 O O . GLY A 1 28 ? 14.702 -12.967 -0.839 1.00 52.32 28 GLY A O 17
ATOM 9312 N N . LEU A 1 29 ? 13.979 -14.970 -1.564 1.00 64.44 29 LEU A N 17
ATOM 9313 C CA . LEU A 1 29 ? 14.151 -14.644 -2.976 1.00 0.22 29 LEU A CA 17
ATOM 9314 C C . LEU A 1 29 ? 12.830 -14.199 -3.596 1.00 65.24 29 LEU A C 17
ATOM 9315 O O . LEU A 1 29 ? 12.812 -13.518 -4.622 1.00 3.10 29 LEU A O 17
ATOM 9331 N N . CYS A 1 30 ? 11.727 -14.587 -2.967 1.00 35.42 30 CYS A N 17
ATOM 9332 C CA . CYS A 1 30 ? 10.401 -14.228 -3.455 1.00 53.00 30 CYS A CA 17
ATOM 9333 C C . CYS A 1 30 ? 10.221 -12.713 -3.476 1.00 40.31 30 CYS A C 17
ATOM 9334 O O . CYS A 1 30 ? 9.757 -12.146 -4.465 1.00 33.21 30 CYS A O 17
ATOM 9341 N N . ALA A 1 31 ? 10.593 -12.063 -2.378 1.00 34.11 31 ALA A N 17
ATOM 9342 C CA . ALA A 1 31 ? 10.475 -10.614 -2.271 1.00 30.23 31 ALA A CA 17
ATOM 9343 C C . ALA A 1 31 ? 11.271 -9.916 -3.368 1.00 72.23 31 ALA A C 17
ATOM 9344 O O . ALA A 1 31 ? 10.725 -9.184 -4.194 1.00 2.31 31 ALA A O 17
ATOM 9351 N N . PRO A 1 32 ? 12.592 -10.146 -3.380 1.00 22.04 32 PRO A N 17
ATOM 9352 C CA . PRO A 1 32 ? 13.491 -9.548 -4.371 1.00 4.11 32 PRO A CA 17
ATOM 9353 C C . PRO A 1 32 ? 12.965 -9.695 -5.794 1.00 52.24 32 PRO A C 17
ATOM 9354 O O . PRO A 1 32 ? 12.952 -8.734 -6.564 1.00 34.35 32 PRO A O 17
ATOM 9365 N N . ALA A 1 33 ? 12.531 -10.903 -6.138 1.00 62.13 33 ALA A N 17
ATOM 9366 C CA . ALA A 1 33 ? 12.001 -11.175 -7.469 1.00 3.53 33 ALA A CA 17
ATOM 9367 C C . ALA A 1 33 ? 10.777 -10.313 -7.758 1.00 74.21 33 ALA A C 17
ATOM 9368 O O . ALA A 1 33 ? 10.667 -9.711 -8.826 1.00 40.44 33 ALA A O 17
ATOM 9375 N N . CYS A 1 34 ? 9.857 -10.260 -6.800 1.00 41.44 34 CYS A N 17
ATOM 9376 C CA . CYS A 1 34 ? 8.639 -9.473 -6.952 1.00 70.12 34 CYS A CA 17
ATOM 9377 C C . CYS A 1 34 ? 8.960 -7.983 -7.034 1.00 20.52 34 CYS A C 17
ATOM 9378 O O . CYS A 1 34 ? 8.297 -7.232 -7.750 1.00 60.45 34 CYS A O 17
ATOM 9385 N N . LEU A 1 35 ? 9.981 -7.563 -6.295 1.00 50.13 35 LEU A N 17
ATOM 9386 C CA . LEU A 1 35 ? 10.391 -6.163 -6.284 1.00 3.04 35 LEU A CA 17
ATOM 9387 C C . LEU A 1 35 ? 10.967 -5.753 -7.635 1.00 41.03 35 LEU A C 17
ATOM 9388 O O . LEU A 1 35 ? 10.689 -4.663 -8.137 1.00 2.15 35 LEU A O 17
ATOM 9404 N N . THR A 1 36 ? 11.770 -6.635 -8.223 1.00 0.21 36 THR A N 17
ATOM 9405 C CA . THR A 1 36 ? 12.384 -6.366 -9.517 1.00 1.31 36 THR A CA 17
ATOM 9406 C C . THR A 1 36 ? 11.400 -6.612 -10.655 1.00 31.34 36 THR A C 17
ATOM 9407 O O . THR A 1 36 ? 11.538 -6.049 -11.740 1.00 53.13 36 THR A O 17
ATOM 9418 N N . SER A 1 37 ? 10.406 -7.457 -10.399 1.00 23.25 37 SER A N 17
ATOM 9419 C CA . SER A 1 37 ? 9.400 -7.781 -11.403 1.00 40.31 37 SER A CA 17
ATOM 9420 C C . SER A 1 37 ? 8.258 -6.770 -11.373 1.00 51.54 37 SER A C 17
ATOM 9421 O O . SER A 1 37 ? 7.539 -6.600 -12.358 1.00 53.20 37 SER A O 17
ATOM 9429 N N . ARG A 1 38 ? 8.098 -6.101 -10.236 1.00 51.52 38 ARG A N 17
ATOM 9430 C CA . ARG A 1 38 ? 7.043 -5.107 -10.076 1.00 41.14 38 ARG A CA 17
ATOM 9431 C C . ARG A 1 38 ? 7.276 -3.914 -10.998 1.00 41.53 38 ARG A C 17
ATOM 9432 O O . ARG A 1 38 ? 6.328 -3.310 -11.500 1.00 73.01 38 ARG A O 17
ATOM 9453 N N . ASP A 1 1 ? 2.184 -0.208 0.155 1.00 64.35 1 ASP A N 18
ATOM 9454 C CA . ASP A 1 1 ? 1.113 -0.633 -0.738 1.00 74.44 1 ASP A CA 18
ATOM 9455 C C . ASP A 1 1 ? 1.487 -1.924 -1.461 1.00 12.14 1 ASP A C 18
ATOM 9456 O O . ASP A 1 1 ? 1.038 -3.008 -1.088 1.00 23.14 1 ASP A O 18
ATOM 9465 N N . ARG A 1 2 ? 2.310 -1.799 -2.496 1.00 62.03 2 ARG A N 18
ATOM 9466 C CA . ARG A 1 2 ? 2.743 -2.955 -3.272 1.00 73.03 2 ARG A CA 18
ATOM 9467 C C . ARG A 1 2 ? 3.773 -3.774 -2.500 1.00 13.13 2 ARG A C 18
ATOM 9468 O O . ARG A 1 2 ? 3.694 -5.002 -2.449 1.00 54.45 2 ARG A O 18
ATOM 9489 N N . TYR A 1 3 ? 4.738 -3.086 -1.900 1.00 20.31 3 TYR A N 18
ATOM 9490 C CA . TYR A 1 3 ? 5.785 -3.750 -1.133 1.00 4.35 3 TYR A CA 18
ATOM 9491 C C . TYR A 1 3 ? 5.193 -4.529 0.037 1.00 32.34 3 TYR A C 18
ATOM 9492 O O . TYR A 1 3 ? 5.572 -5.672 0.291 1.00 65.13 3 TYR A O 18
ATOM 9510 N N . GLN A 1 4 ? 4.260 -3.902 0.746 1.00 54.11 4 GLN A N 18
ATOM 9511 C CA . GLN A 1 4 ? 3.614 -4.536 1.889 1.00 31.11 4 GLN A CA 18
ATOM 9512 C C . GLN A 1 4 ? 2.684 -5.657 1.436 1.00 23.25 4 GLN A C 18
ATOM 9513 O O . GLN A 1 4 ? 2.703 -6.755 1.993 1.00 32.13 4 GLN A O 18
ATOM 9527 N N . ASP A 1 5 ? 1.873 -5.373 0.424 1.00 35.20 5 ASP A N 18
ATOM 9528 C CA . ASP A 1 5 ? 0.936 -6.358 -0.104 1.00 74.02 5 ASP A CA 18
ATOM 9529 C C . ASP A 1 5 ? 1.675 -7.586 -0.626 1.00 71.11 5 ASP A C 18
ATOM 9530 O O . ASP A 1 5 ? 1.313 -8.721 -0.314 1.00 72.05 5 ASP A O 18
ATOM 9539 N N . CYS A 1 6 ? 2.712 -7.352 -1.423 1.00 2.31 6 CYS A N 18
ATOM 9540 C CA . CYS A 1 6 ? 3.502 -8.438 -1.990 1.00 42.31 6 CYS A CA 18
ATOM 9541 C C . CYS A 1 6 ? 4.162 -9.263 -0.889 1.00 42.20 6 CYS A C 18
ATOM 9542 O O . CYS A 1 6 ? 3.976 -10.478 -0.812 1.00 72.01 6 CYS A O 18
ATOM 9549 N N . LEU A 1 7 ? 4.934 -8.595 -0.039 1.00 13.32 7 LEU A N 18
ATOM 9550 C CA . LEU A 1 7 ? 5.622 -9.265 1.059 1.00 32.11 7 LEU A CA 18
ATOM 9551 C C . LEU A 1 7 ? 4.633 -10.021 1.941 1.00 11.41 7 LEU A C 18
ATOM 9552 O O . LEU A 1 7 ? 4.842 -11.190 2.265 1.00 50.41 7 LEU A O 18
ATOM 9568 N N . SER A 1 8 ? 3.554 -9.345 2.325 1.00 63.22 8 SER A N 18
ATOM 9569 C CA . SER A 1 8 ? 2.533 -9.952 3.171 1.00 62.03 8 SER A CA 18
ATOM 9570 C C . SER A 1 8 ? 2.040 -11.265 2.570 1.00 50.20 8 SER A C 18
ATOM 9571 O O . SER A 1 8 ? 2.248 -12.336 3.139 1.00 75.03 8 SER A O 18
ATOM 9579 N N . GLU A 1 9 ? 1.386 -11.172 1.416 1.00 12.34 9 GLU A N 18
ATOM 9580 C CA . GLU A 1 9 ? 0.862 -12.352 0.739 1.00 40.24 9 GLU A CA 18
ATOM 9581 C C . GLU A 1 9 ? 1.970 -13.371 0.486 1.00 14.24 9 GLU A C 18
ATOM 9582 O O . GLU A 1 9 ? 1.751 -14.579 0.582 1.00 0.21 9 GLU A O 18
ATOM 9594 N N . CYS A 1 10 ? 3.159 -12.875 0.163 1.00 42.11 10 CYS A N 18
ATOM 9595 C CA . CYS A 1 10 ? 4.302 -13.740 -0.105 1.00 12.13 10 CYS A CA 18
ATOM 9596 C C . CYS A 1 10 ? 4.577 -14.659 1.082 1.00 63.55 10 CYS A C 18
ATOM 9597 O O . CYS A 1 10 ? 4.826 -15.852 0.911 1.00 73.23 10 CYS A O 18
ATOM 9604 N N . ASN A 1 11 ? 4.531 -14.095 2.284 1.00 62.11 11 ASN A N 18
ATOM 9605 C CA . ASN A 1 11 ? 4.776 -14.864 3.499 1.00 40.40 11 ASN A CA 18
ATOM 9606 C C . ASN A 1 11 ? 3.628 -15.831 3.772 1.00 52.53 11 ASN A C 18
ATOM 9607 O O . ASN A 1 11 ? 3.844 -17.025 3.975 1.00 73.35 11 ASN A O 18
ATOM 9618 N N . SER A 1 12 ? 2.407 -15.305 3.774 1.00 31.03 12 SER A N 18
ATOM 9619 C CA . SER A 1 12 ? 1.224 -16.120 4.025 1.00 23.51 12 SER A CA 18
ATOM 9620 C C . SER A 1 12 ? 1.049 -17.173 2.934 1.00 14.34 12 SER A C 18
ATOM 9621 O O . SER A 1 12 ? 0.296 -18.133 3.098 1.00 11.15 12 SER A O 18
ATOM 9629 N N . ARG A 1 13 ? 1.749 -16.984 1.821 1.00 50.02 13 ARG A N 18
ATOM 9630 C CA . ARG A 1 13 ? 1.670 -17.915 0.702 1.00 63.22 13 ARG A CA 18
ATOM 9631 C C . ARG A 1 13 ? 2.746 -18.991 0.813 1.00 23.44 13 ARG A C 18
ATOM 9632 O O . ARG A 1 13 ? 2.503 -20.161 0.514 1.00 44.25 13 ARG A O 18
ATOM 9653 N N . CYS A 1 14 ? 3.936 -18.588 1.246 1.00 22.42 14 CYS A N 18
ATOM 9654 C CA . CYS A 1 14 ? 5.050 -19.517 1.397 1.00 43.42 14 CYS A CA 18
ATOM 9655 C C . CYS A 1 14 ? 5.089 -20.095 2.808 1.00 23.04 14 CYS A C 18
ATOM 9656 O O . CYS A 1 14 ? 5.950 -20.914 3.133 1.00 72.11 14 CYS A O 18
ATOM 9663 N N . THR A 1 15 ? 4.151 -19.663 3.645 1.00 34.41 15 THR A N 18
ATOM 9664 C CA . THR A 1 15 ? 4.077 -20.137 5.022 1.00 44.44 15 THR A CA 18
ATOM 9665 C C . THR A 1 15 ? 3.663 -21.603 5.078 1.00 42.44 15 THR A C 18
ATOM 9666 O O . THR A 1 15 ? 3.709 -22.231 6.136 1.00 52.43 15 THR A O 18
ATOM 9677 N N . TYR A 1 16 ? 3.260 -22.143 3.933 1.00 11.40 16 TYR A N 18
ATOM 9678 C CA . TYR A 1 16 ? 2.836 -23.535 3.853 1.00 72.34 16 TYR A CA 18
ATOM 9679 C C . TYR A 1 16 ? 4.041 -24.469 3.790 1.00 13.02 16 TYR A C 18
ATOM 9680 O O . TYR A 1 16 ? 3.903 -25.687 3.910 1.00 50.25 16 TYR A O 18
ATOM 9698 N N . ILE A 1 17 ? 5.221 -23.889 3.603 1.00 3.21 17 ILE A N 18
ATOM 9699 C CA . ILE A 1 17 ? 6.451 -24.668 3.527 1.00 41.54 17 ILE A CA 18
ATOM 9700 C C . ILE A 1 17 ? 6.986 -24.988 4.918 1.00 30.41 17 ILE A C 18
ATOM 9701 O O . ILE A 1 17 ? 7.424 -24.109 5.660 1.00 14.12 17 ILE A O 18
ATOM 9717 N N . PRO A 1 18 ? 6.953 -26.279 5.282 1.00 74.13 18 PRO A N 18
ATOM 9718 C CA . PRO A 1 18 ? 7.433 -26.747 6.585 1.00 15.14 18 PRO A CA 18
ATOM 9719 C C . PRO A 1 18 ? 8.949 -26.648 6.715 1.00 73.25 18 PRO A C 18
ATOM 9720 O O . PRO A 1 18 ? 9.487 -26.635 7.822 1.00 43.35 18 PRO A O 18
ATOM 9731 N N . ASP A 1 19 ? 9.631 -26.579 5.577 1.00 23.10 19 ASP A N 18
ATOM 9732 C CA . ASP A 1 19 ? 11.086 -26.480 5.563 1.00 2.02 19 ASP A CA 18
ATOM 9733 C C . ASP A 1 19 ? 11.542 -25.103 6.037 1.00 74.15 19 ASP A C 18
ATOM 9734 O O . ASP A 1 19 ? 11.132 -24.080 5.488 1.00 54.01 19 ASP A O 18
ATOM 9743 N N . TYR A 1 20 ? 12.390 -25.085 7.058 1.00 22.42 20 TYR A N 18
ATOM 9744 C CA . TYR A 1 20 ? 12.899 -23.834 7.608 1.00 74.21 20 TYR A CA 18
ATOM 9745 C C . TYR A 1 20 ? 13.674 -23.051 6.553 1.00 24.22 20 TYR A C 18
ATOM 9746 O O . TYR A 1 20 ? 13.266 -21.964 6.146 1.00 71.10 20 TYR A O 18
ATOM 9764 N N . ALA A 1 21 ? 14.796 -23.613 6.115 1.00 61.02 21 ALA A N 18
ATOM 9765 C CA . ALA A 1 21 ? 15.629 -22.970 5.106 1.00 72.32 21 ALA A CA 18
ATOM 9766 C C . ALA A 1 21 ? 14.828 -22.671 3.843 1.00 63.23 21 ALA A C 18
ATOM 9767 O O . ALA A 1 21 ? 14.827 -21.544 3.349 1.00 31.32 21 ALA A O 18
ATOM 9774 N N . GLY A 1 22 ? 14.149 -23.689 3.323 1.00 35.24 22 GLY A N 18
ATOM 9775 C CA . GLY A 1 22 ? 13.354 -23.514 2.121 1.00 22.55 22 GLY A CA 18
ATOM 9776 C C . GLY A 1 22 ? 12.397 -22.344 2.224 1.00 35.05 22 GLY A C 18
ATOM 9777 O O . GLY A 1 22 ? 12.413 -21.445 1.385 1.00 51.52 22 GLY A O 18
ATOM 9781 N N . MET A 1 23 ? 11.558 -22.356 3.256 1.00 65.21 23 MET A N 18
ATOM 9782 C CA . MET A 1 23 ? 10.589 -21.287 3.465 1.00 72.23 23 MET A CA 18
ATOM 9783 C C . MET A 1 23 ? 11.292 -19.955 3.705 1.00 13.03 23 MET A C 18
ATOM 9784 O O . MET A 1 23 ? 10.851 -18.913 3.218 1.00 23.54 23 MET A O 18
ATOM 9798 N N . ARG A 1 24 ? 12.386 -19.996 4.459 1.00 54.31 24 ARG A N 18
ATOM 9799 C CA . ARG A 1 24 ? 13.148 -18.791 4.765 1.00 71.22 24 ARG A CA 18
ATOM 9800 C C . ARG A 1 24 ? 13.642 -18.121 3.486 1.00 21.11 24 ARG A C 18
ATOM 9801 O O . ARG A 1 24 ? 13.359 -16.949 3.239 1.00 65.34 24 ARG A O 18
ATOM 9822 N N . ALA A 1 25 ? 14.382 -18.873 2.678 1.00 72.31 25 ALA A N 18
ATOM 9823 C CA . ALA A 1 25 ? 14.914 -18.353 1.425 1.00 70.04 25 ALA A CA 18
ATOM 9824 C C . ALA A 1 25 ? 13.790 -17.926 0.486 1.00 23.32 25 ALA A C 18
ATOM 9825 O O . ALA A 1 25 ? 13.923 -16.952 -0.255 1.00 70.01 25 ALA A O 18
ATOM 9832 N N . CYS A 1 26 ? 12.684 -18.662 0.522 1.00 2.23 26 CYS A N 18
ATOM 9833 C CA . CYS A 1 26 ? 11.537 -18.361 -0.326 1.00 1.24 26 CYS A CA 18
ATOM 9834 C C . CYS A 1 26 ? 10.903 -17.030 0.069 1.00 21.13 26 CYS A C 18
ATOM 9835 O O . CYS A 1 26 ? 10.799 -16.114 -0.747 1.00 74.32 26 CYS A O 18
ATOM 9842 N N . ILE A 1 27 ? 10.482 -16.931 1.326 1.00 62.43 27 ILE A N 18
ATOM 9843 C CA . ILE A 1 27 ? 9.860 -15.713 1.829 1.00 22.10 27 ILE A CA 18
ATOM 9844 C C . ILE A 1 27 ? 10.812 -14.526 1.724 1.00 31.23 27 ILE A C 18
ATOM 9845 O O . ILE A 1 27 ? 10.382 -13.385 1.565 1.00 41.45 27 ILE A O 18
ATOM 9861 N N . GLY A 1 28 ? 12.109 -14.805 1.814 1.00 50.22 28 GLY A N 18
ATOM 9862 C CA . GLY A 1 28 ? 13.102 -13.750 1.725 1.00 20.33 28 GLY A CA 18
ATOM 9863 C C . GLY A 1 28 ? 13.428 -13.380 0.292 1.00 12.51 28 GLY A C 18
ATOM 9864 O O . GLY A 1 28 ? 13.854 -12.258 0.015 1.00 53.55 28 GLY A O 18
ATOM 9868 N N . LEU A 1 29 ? 13.229 -14.324 -0.621 1.00 45.41 29 LEU A N 18
ATOM 9869 C CA . LEU A 1 29 ? 13.507 -14.091 -2.034 1.00 74.34 29 LEU A CA 18
ATOM 9870 C C . LEU A 1 29 ? 12.259 -13.599 -2.760 1.00 52.42 29 LEU A C 18
ATOM 9871 O O . LEU A 1 29 ? 12.339 -13.087 -3.877 1.00 53.24 29 LEU A O 18
ATOM 9887 N N . CYS A 1 30 ? 11.106 -13.754 -2.117 1.00 64.33 30 CYS A N 18
ATOM 9888 C CA . CYS A 1 30 ? 9.841 -13.324 -2.700 1.00 21.04 30 CYS A CA 18
ATOM 9889 C C . CYS A 1 30 ? 9.836 -11.816 -2.936 1.00 72.52 30 CYS A C 18
ATOM 9890 O O . CYS A 1 30 ? 9.379 -11.343 -3.976 1.00 1.41 30 CYS A O 18
ATOM 9897 N N . ALA A 1 31 ? 10.347 -11.069 -1.964 1.00 3.23 31 ALA A N 18
ATOM 9898 C CA . ALA A 1 31 ? 10.404 -9.616 -2.067 1.00 11.14 31 ALA A CA 18
ATOM 9899 C C . ALA A 1 31 ? 11.303 -9.182 -3.219 1.00 5.22 31 ALA A C 18
ATOM 9900 O O . ALA A 1 31 ? 10.872 -8.510 -4.156 1.00 72.32 31 ALA A O 18
ATOM 9907 N N . PRO A 1 32 ? 12.585 -9.572 -3.150 1.00 32.23 32 PRO A N 18
ATOM 9908 C CA . PRO A 1 32 ? 13.572 -9.234 -4.179 1.00 70.13 32 PRO A CA 18
ATOM 9909 C C . PRO A 1 32 ? 13.059 -9.513 -5.588 1.00 50.51 32 PRO A C 18
ATOM 9910 O O . PRO A 1 32 ? 13.114 -8.647 -6.461 1.00 60.12 32 PRO A O 18
ATOM 9921 N N . ALA A 1 33 ? 12.560 -10.726 -5.802 1.00 51.50 33 ALA A N 18
ATOM 9922 C CA . ALA A 1 33 ? 12.035 -11.117 -7.104 1.00 52.33 33 ALA A CA 18
ATOM 9923 C C . ALA A 1 33 ? 10.789 -10.312 -7.458 1.00 34.11 33 ALA A C 18
ATOM 9924 O O . ALA A 1 33 ? 10.589 -9.933 -8.612 1.00 74.23 33 ALA A O 18
ATOM 9931 N N . CYS A 1 34 ? 9.953 -10.055 -6.458 1.00 14.24 34 CYS A N 18
ATOM 9932 C CA . CYS A 1 34 ? 8.725 -9.296 -6.663 1.00 34.25 34 CYS A CA 18
ATOM 9933 C C . CYS A 1 34 ? 9.035 -7.856 -7.060 1.00 70.02 34 CYS A C 18
ATOM 9934 O O . CYS A 1 34 ? 8.310 -7.248 -7.849 1.00 10.01 34 CYS A O 18
ATOM 9941 N N . LEU A 1 35 ? 10.117 -7.316 -6.510 1.00 34.25 35 LEU A N 18
ATOM 9942 C CA . LEU A 1 35 ? 10.524 -5.947 -6.806 1.00 63.44 35 LEU A CA 18
ATOM 9943 C C . LEU A 1 35 ? 11.106 -5.845 -8.213 1.00 34.21 35 LEU A C 18
ATOM 9944 O O . LEU A 1 35 ? 10.690 -5.003 -9.009 1.00 54.13 35 LEU A O 18
ATOM 9960 N N . THR A 1 36 ? 12.069 -6.710 -8.514 1.00 23.22 36 THR A N 18
ATOM 9961 C CA . THR A 1 36 ? 12.707 -6.718 -9.824 1.00 61.42 36 THR A CA 18
ATOM 9962 C C . THR A 1 36 ? 11.697 -7.017 -10.926 1.00 34.03 36 THR A C 18
ATOM 9963 O O . THR A 1 36 ? 11.787 -6.476 -12.028 1.00 11.45 36 THR A O 18
ATOM 9974 N N . SER A 1 37 ? 10.734 -7.881 -10.621 1.00 31.41 37 SER A N 18
ATOM 9975 C CA . SER A 1 37 ? 9.707 -8.254 -11.587 1.00 63.30 37 SER A CA 18
ATOM 9976 C C . SER A 1 37 ? 8.586 -7.220 -11.615 1.00 21.03 37 SER A C 18
ATOM 9977 O O . SER A 1 37 ? 7.916 -7.042 -12.632 1.00 60.01 37 SER A O 18
ATOM 9985 N N . ARG A 1 38 ? 8.388 -6.541 -10.490 1.00 2.23 38 ARG A N 18
ATOM 9986 C CA . ARG A 1 38 ? 7.348 -5.525 -10.383 1.00 72.04 38 ARG A CA 18
ATOM 9987 C C . ARG A 1 38 ? 7.580 -4.634 -9.167 1.00 21.14 38 ARG A C 18
ATOM 9988 O O . ARG A 1 38 ? 6.996 -4.852 -8.105 1.00 53.21 38 ARG A O 18
ATOM 10009 N N . ASP A 1 1 ? 1.357 -0.421 0.498 1.00 12.11 1 ASP A N 19
ATOM 10010 C CA . ASP A 1 1 ? 1.975 -0.263 -0.813 1.00 63.32 1 ASP A CA 19
ATOM 10011 C C . ASP A 1 1 ? 2.088 -1.607 -1.526 1.00 31.41 1 ASP A C 19
ATOM 10012 O O . ASP A 1 1 ? 1.871 -2.660 -0.925 1.00 51.21 1 ASP A O 19
ATOM 10021 N N . ARG A 1 2 ? 2.427 -1.564 -2.810 1.00 43.21 2 ARG A N 19
ATOM 10022 C CA . ARG A 1 2 ? 2.566 -2.778 -3.605 1.00 42.23 2 ARG A CA 19
ATOM 10023 C C . ARG A 1 2 ? 3.473 -3.785 -2.905 1.00 64.42 2 ARG A C 19
ATOM 10024 O O . ARG A 1 2 ? 3.129 -4.960 -2.775 1.00 20.32 2 ARG A O 19
ATOM 10045 N N . TYR A 1 3 ? 4.633 -3.318 -2.457 1.00 42.23 3 TYR A N 19
ATOM 10046 C CA . TYR A 1 3 ? 5.591 -4.178 -1.773 1.00 63.23 3 TYR A CA 19
ATOM 10047 C C . TYR A 1 3 ? 4.960 -4.829 -0.546 1.00 50.13 3 TYR A C 19
ATOM 10048 O O . TYR A 1 3 ? 5.118 -6.027 -0.316 1.00 60.53 3 TYR A O 19
ATOM 10066 N N . GLN A 1 4 ? 4.244 -4.029 0.237 1.00 1.12 4 GLN A N 19
ATOM 10067 C CA . GLN A 1 4 ? 3.589 -4.526 1.441 1.00 75.20 4 GLN A CA 19
ATOM 10068 C C . GLN A 1 4 ? 2.652 -5.684 1.112 1.00 54.31 4 GLN A C 19
ATOM 10069 O O . GLN A 1 4 ? 2.730 -6.751 1.720 1.00 25.22 4 GLN A O 19
ATOM 10083 N N . ASP A 1 5 ? 1.766 -5.465 0.147 1.00 55.13 5 ASP A N 19
ATOM 10084 C CA . ASP A 1 5 ? 0.813 -6.490 -0.264 1.00 24.30 5 ASP A CA 19
ATOM 10085 C C . ASP A 1 5 ? 1.538 -7.742 -0.750 1.00 2.33 5 ASP A C 19
ATOM 10086 O O . ASP A 1 5 ? 1.153 -8.863 -0.419 1.00 35.40 5 ASP A O 19
ATOM 10095 N N . CYS A 1 6 ? 2.590 -7.542 -1.537 1.00 53.02 6 CYS A N 19
ATOM 10096 C CA . CYS A 1 6 ? 3.368 -8.653 -2.071 1.00 23.14 6 CYS A CA 19
ATOM 10097 C C . CYS A 1 6 ? 3.873 -9.553 -0.946 1.00 41.22 6 CYS A C 19
ATOM 10098 O O . CYS A 1 6 ? 3.553 -10.741 -0.895 1.00 74.14 6 CYS A O 19
ATOM 10105 N N . LEU A 1 7 ? 4.664 -8.978 -0.046 1.00 72.45 7 LEU A N 19
ATOM 10106 C CA . LEU A 1 7 ? 5.213 -9.727 1.078 1.00 24.44 7 LEU A CA 19
ATOM 10107 C C . LEU A 1 7 ? 4.100 -10.366 1.903 1.00 4.54 7 LEU A C 19
ATOM 10108 O O . LEU A 1 7 ? 4.240 -11.488 2.390 1.00 50.33 7 LEU A O 19
ATOM 10124 N N . SER A 1 8 ? 2.995 -9.643 2.055 1.00 31.43 8 SER A N 19
ATOM 10125 C CA . SER A 1 8 ? 1.858 -10.138 2.823 1.00 60.22 8 SER A CA 19
ATOM 10126 C C . SER A 1 8 ? 1.382 -11.483 2.282 1.00 32.23 8 SER A C 19
ATOM 10127 O O . SER A 1 8 ? 1.452 -12.500 2.971 1.00 23.31 8 SER A O 19
ATOM 10135 N N . GLU A 1 9 ? 0.897 -11.478 1.044 1.00 20.35 9 GLU A N 19
ATOM 10136 C CA . GLU A 1 9 ? 0.408 -12.698 0.412 1.00 42.44 9 GLU A CA 19
ATOM 10137 C C . GLU A 1 9 ? 1.510 -13.750 0.335 1.00 22.51 9 GLU A C 19
ATOM 10138 O O . GLU A 1 9 ? 1.315 -14.900 0.731 1.00 73.14 9 GLU A O 19
ATOM 10150 N N . CYS A 1 10 ? 2.669 -13.349 -0.177 1.00 31.42 10 CYS A N 19
ATOM 10151 C CA . CYS A 1 10 ? 3.803 -14.256 -0.307 1.00 72.41 10 CYS A CA 19
ATOM 10152 C C . CYS A 1 10 ? 4.136 -14.906 1.033 1.00 61.53 10 CYS A C 19
ATOM 10153 O O . CYS A 1 10 ? 4.549 -16.064 1.087 1.00 43.13 10 CYS A O 19
ATOM 10160 N N . ASN A 1 11 ? 3.953 -14.153 2.112 1.00 53.52 11 ASN A N 19
ATOM 10161 C CA . ASN A 1 11 ? 4.234 -14.655 3.452 1.00 50.32 11 ASN A CA 19
ATOM 10162 C C . ASN A 1 11 ? 3.234 -15.737 3.848 1.00 65.10 11 ASN A C 19
ATOM 10163 O O . ASN A 1 11 ? 3.608 -16.887 4.081 1.00 44.50 11 ASN A O 19
ATOM 10174 N N . SER A 1 12 ? 1.962 -15.361 3.922 1.00 74.23 12 SER A N 19
ATOM 10175 C CA . SER A 1 12 ? 0.908 -16.299 4.293 1.00 40.44 12 SER A CA 19
ATOM 10176 C C . SER A 1 12 ? 0.779 -17.410 3.255 1.00 43.41 12 SER A C 19
ATOM 10177 O O . SER A 1 12 ? 0.120 -18.422 3.492 1.00 52.21 12 SER A O 19
ATOM 10185 N N . ARG A 1 13 ? 1.414 -17.212 2.104 1.00 22.32 13 ARG A N 19
ATOM 10186 C CA . ARG A 1 13 ? 1.370 -18.196 1.029 1.00 44.10 13 ARG A CA 19
ATOM 10187 C C . ARG A 1 13 ? 2.446 -19.261 1.222 1.00 1.21 13 ARG A C 19
ATOM 10188 O O . ARG A 1 13 ? 2.185 -20.456 1.080 1.00 53.42 13 ARG A O 19
ATOM 10209 N N . CYS A 1 14 ? 3.657 -18.819 1.546 1.00 33.44 14 CYS A N 19
ATOM 10210 C CA . CYS A 1 14 ? 4.773 -19.733 1.758 1.00 11.12 14 CYS A CA 19
ATOM 10211 C C . CYS A 1 14 ? 4.893 -20.113 3.231 1.00 34.22 14 CYS A C 19
ATOM 10212 O O . CYS A 1 14 ? 5.756 -20.904 3.612 1.00 21.42 14 CYS A O 19
ATOM 10219 N N . THR A 1 15 ? 4.019 -19.544 4.057 1.00 63.25 15 THR A N 19
ATOM 10220 C CA . THR A 1 15 ? 4.027 -19.822 5.487 1.00 11.02 15 THR A CA 19
ATOM 10221 C C . THR A 1 15 ? 3.779 -21.301 5.761 1.00 4.14 15 THR A C 19
ATOM 10222 O O . THR A 1 15 ? 4.040 -21.790 6.861 1.00 74.42 15 THR A O 19
ATOM 10233 N N . TYR A 1 16 ? 3.276 -22.008 4.756 1.00 42.01 16 TYR A N 19
ATOM 10234 C CA . TYR A 1 16 ? 2.992 -23.432 4.890 1.00 50.23 16 TYR A CA 19
ATOM 10235 C C . TYR A 1 16 ? 4.283 -24.238 4.987 1.00 64.44 16 TYR A C 19
ATOM 10236 O O . TYR A 1 16 ? 4.290 -25.362 5.490 1.00 71.22 16 TYR A O 19
ATOM 10254 N N . ILE A 1 17 ? 5.375 -23.656 4.502 1.00 53.14 17 ILE A N 19
ATOM 10255 C CA . ILE A 1 17 ? 6.673 -24.319 4.535 1.00 55.54 17 ILE A CA 19
ATOM 10256 C C . ILE A 1 17 ? 7.146 -24.528 5.969 1.00 63.22 17 ILE A C 19
ATOM 10257 O O . ILE A 1 17 ? 7.455 -23.581 6.692 1.00 41.43 17 ILE A O 19
ATOM 10273 N N . PRO A 1 18 ? 7.208 -25.800 6.392 1.00 54.42 18 PRO A N 19
ATOM 10274 C CA . PRO A 1 18 ? 7.646 -26.164 7.742 1.00 34.34 18 PRO A CA 19
ATOM 10275 C C . PRO A 1 18 ? 9.135 -25.919 7.955 1.00 45.23 18 PRO A C 19
ATOM 10276 O O . PRO A 1 18 ? 9.573 -25.621 9.066 1.00 30.24 18 PRO A O 19
ATOM 10287 N N . ASP A 1 19 ? 9.910 -26.045 6.883 1.00 53.13 19 ASP A N 19
ATOM 10288 C CA . ASP A 1 19 ? 11.351 -25.835 6.952 1.00 62.14 19 ASP A CA 19
ATOM 10289 C C . ASP A 1 19 ? 11.679 -24.350 7.073 1.00 31.23 19 ASP A C 19
ATOM 10290 O O . ASP A 1 19 ? 11.226 -23.536 6.268 1.00 31.13 19 ASP A O 19
ATOM 10299 N N . TYR A 1 20 ? 12.468 -24.005 8.085 1.00 55.21 20 TYR A N 19
ATOM 10300 C CA . TYR A 1 20 ? 12.853 -22.617 8.314 1.00 20.43 20 TYR A CA 19
ATOM 10301 C C . TYR A 1 20 ? 13.633 -22.065 7.125 1.00 53.10 20 TYR A C 19
ATOM 10302 O O . TYR A 1 20 ? 13.402 -20.938 6.687 1.00 64.21 20 TYR A O 19
ATOM 10320 N N . ALA A 1 21 ? 14.556 -22.868 6.607 1.00 45.20 21 ALA A N 19
ATOM 10321 C CA . ALA A 1 21 ? 15.369 -22.462 5.467 1.00 0.10 21 ALA A CA 19
ATOM 10322 C C . ALA A 1 21 ? 14.513 -22.285 4.218 1.00 73.03 21 ALA A C 19
ATOM 10323 O O . ALA A 1 21 ? 14.455 -21.200 3.641 1.00 1.33 21 ALA A O 19
ATOM 10330 N N . GLY A 1 22 ? 13.849 -23.360 3.804 1.00 72.14 22 GLY A N 19
ATOM 10331 C CA . GLY A 1 22 ? 13.005 -23.302 2.624 1.00 21.33 22 GLY A CA 19
ATOM 10332 C C . GLY A 1 22 ? 12.043 -22.131 2.657 1.00 71.44 22 GLY A C 19
ATOM 10333 O O . GLY A 1 22 ? 11.895 -21.414 1.668 1.00 74.13 22 GLY A O 19
ATOM 10337 N N . MET A 1 23 ? 11.386 -21.938 3.796 1.00 62.42 23 MET A N 19
ATOM 10338 C CA . MET A 1 23 ? 10.433 -20.846 3.952 1.00 34.21 23 MET A CA 19
ATOM 10339 C C . MET A 1 23 ? 11.145 -19.497 3.943 1.00 73.32 23 MET A C 19
ATOM 10340 O O . MET A 1 23 ? 10.615 -18.509 3.435 1.00 12.20 23 MET A O 19
ATOM 10354 N N . ARG A 1 24 ? 12.347 -19.464 4.507 1.00 23.15 24 ARG A N 19
ATOM 10355 C CA . ARG A 1 24 ? 13.131 -18.236 4.565 1.00 14.21 24 ARG A CA 19
ATOM 10356 C C . ARG A 1 24 ? 13.568 -17.804 3.168 1.00 15.45 24 ARG A C 19
ATOM 10357 O O . ARG A 1 24 ? 13.397 -16.647 2.784 1.00 4.14 24 ARG A O 19
ATOM 10378 N N . ALA A 1 25 ? 14.132 -18.741 2.414 1.00 53.00 25 ALA A N 19
ATOM 10379 C CA . ALA A 1 25 ? 14.591 -18.458 1.060 1.00 5.41 25 ALA A CA 19
ATOM 10380 C C . ALA A 1 25 ? 13.423 -18.100 0.147 1.00 25.41 25 ALA A C 19
ATOM 10381 O O . ALA A 1 25 ? 13.523 -17.192 -0.679 1.00 34.34 25 ALA A O 19
ATOM 10388 N N . CYS A 1 26 ? 12.317 -18.821 0.300 1.00 3.31 26 CYS A N 19
ATOM 10389 C CA . CYS A 1 26 ? 11.130 -18.581 -0.511 1.00 71.11 26 CYS A CA 19
ATOM 10390 C C . CYS A 1 26 ? 10.557 -17.193 -0.240 1.00 50.11 26 CYS A C 19
ATOM 10391 O O . CYS A 1 26 ? 10.460 -16.363 -1.144 1.00 45.24 26 CYS A O 19
ATOM 10398 N N . ILE A 1 27 ? 10.179 -16.949 1.010 1.00 0.21 27 ILE A N 19
ATOM 10399 C CA . ILE A 1 27 ? 9.617 -15.662 1.400 1.00 3.33 27 ILE A CA 19
ATOM 10400 C C . ILE A 1 27 ? 10.636 -14.541 1.222 1.00 14.30 27 ILE A C 19
ATOM 10401 O O . ILE A 1 27 ? 10.271 -13.379 1.045 1.00 22.05 27 ILE A O 19
ATOM 10417 N N . GLY A 1 28 ? 11.916 -14.898 1.268 1.00 75.23 28 GLY A N 19
ATOM 10418 C CA . GLY A 1 28 ? 12.968 -13.911 1.108 1.00 75.51 28 GLY A CA 19
ATOM 10419 C C . GLY A 1 28 ? 13.309 -13.659 -0.347 1.00 43.11 28 GLY A C 19
ATOM 10420 O O . GLY A 1 28 ? 13.897 -12.630 -0.685 1.00 73.32 28 GLY A O 19
ATOM 10424 N N . LEU A 1 29 ? 12.943 -14.599 -1.211 1.00 21.31 29 LEU A N 19
ATOM 10425 C CA . LEU A 1 29 ? 13.216 -14.475 -2.639 1.00 11.14 29 LEU A CA 19
ATOM 10426 C C . LEU A 1 29 ? 12.034 -13.841 -3.366 1.00 4.45 29 LEU A C 19
ATOM 10427 O O . LEU A 1 29 ? 12.192 -13.258 -4.439 1.00 61.30 29 LEU A O 19
ATOM 10443 N N . CYS A 1 30 ? 10.851 -13.956 -2.773 1.00 12.43 30 CYS A N 19
ATOM 10444 C CA . CYS A 1 30 ? 9.642 -13.392 -3.362 1.00 30.53 30 CYS A CA 19
ATOM 10445 C C . CYS A 1 30 ? 9.767 -11.880 -3.519 1.00 44.23 30 CYS A C 19
ATOM 10446 O O . CYS A 1 30 ? 9.373 -11.317 -4.540 1.00 14.01 30 CYS A O 19
ATOM 10453 N N . ALA A 1 31 ? 10.320 -11.228 -2.501 1.00 62.34 31 ALA A N 19
ATOM 10454 C CA . ALA A 1 31 ? 10.500 -9.782 -2.527 1.00 61.14 31 ALA A CA 19
ATOM 10455 C C . ALA A 1 31 ? 11.372 -9.358 -3.705 1.00 31.44 31 ALA A C 19
ATOM 10456 O O . ALA A 1 31 ? 10.948 -8.608 -4.584 1.00 73.51 31 ALA A O 19
ATOM 10463 N N . PRO A 1 32 ? 12.621 -9.848 -3.724 1.00 15.04 32 PRO A N 19
ATOM 10464 C CA . PRO A 1 32 ? 13.578 -9.533 -4.788 1.00 2.12 32 PRO A CA 19
ATOM 10465 C C . PRO A 1 32 ? 12.975 -9.698 -6.178 1.00 72.34 32 PRO A C 19
ATOM 10466 O O . PRO A 1 32 ? 13.103 -8.819 -7.030 1.00 2.14 32 PRO A O 19
ATOM 10477 N N . ALA A 1 33 ? 12.316 -10.831 -6.402 1.00 0.23 33 ALA A N 19
ATOM 10478 C CA . ALA A 1 33 ? 11.691 -11.110 -7.688 1.00 53.24 33 ALA A CA 19
ATOM 10479 C C . ALA A 1 33 ? 10.467 -10.227 -7.907 1.00 14.02 33 ALA A C 19
ATOM 10480 O O . ALA A 1 33 ? 10.156 -9.846 -9.036 1.00 63.41 33 ALA A O 19
ATOM 10487 N N . CYS A 1 34 ? 9.774 -9.905 -6.820 1.00 13.23 34 CYS A N 19
ATOM 10488 C CA . CYS A 1 34 ? 8.582 -9.068 -6.892 1.00 3.31 34 CYS A CA 19
ATOM 10489 C C . CYS A 1 34 ? 8.948 -7.632 -7.257 1.00 12.21 34 CYS A C 19
ATOM 10490 O O . CYS A 1 34 ? 8.213 -6.957 -7.979 1.00 13.43 34 CYS A O 19
ATOM 10497 N N . LEU A 1 35 ? 10.088 -7.171 -6.754 1.00 32.41 35 LEU A N 19
ATOM 10498 C CA . LEU A 1 35 ? 10.552 -5.816 -7.027 1.00 3.33 35 LEU A CA 19
ATOM 10499 C C . LEU A 1 35 ? 11.162 -5.719 -8.421 1.00 64.43 35 LEU A C 19
ATOM 10500 O O . LEU A 1 35 ? 10.921 -4.758 -9.152 1.00 73.12 35 LEU A O 19
ATOM 10516 N N . THR A 1 36 ? 11.954 -6.723 -8.786 1.00 72.52 36 THR A N 19
ATOM 10517 C CA . THR A 1 36 ? 12.598 -6.753 -10.093 1.00 53.03 36 THR A CA 19
ATOM 10518 C C . THR A 1 36 ? 11.579 -6.983 -11.203 1.00 55.13 36 THR A C 19
ATOM 10519 O O . THR A 1 36 ? 11.743 -6.494 -12.321 1.00 61.31 36 THR A O 19
ATOM 10530 N N . SER A 1 37 ? 10.525 -7.729 -10.888 1.00 32.04 37 SER A N 19
ATOM 10531 C CA . SER A 1 37 ? 9.480 -8.026 -11.860 1.00 74.20 37 SER A CA 19
ATOM 10532 C C . SER A 1 37 ? 8.370 -6.981 -11.801 1.00 34.10 37 SER A C 19
ATOM 10533 O O . SER A 1 37 ? 7.665 -6.752 -12.784 1.00 50.11 37 SER A O 19
ATOM 10541 N N . ARG A 1 38 ? 8.220 -6.351 -10.641 1.00 4.34 38 ARG A N 19
ATOM 10542 C CA . ARG A 1 38 ? 7.196 -5.331 -10.451 1.00 51.25 38 ARG A CA 19
ATOM 10543 C C . ARG A 1 38 ? 5.800 -5.927 -10.609 1.00 50.54 38 ARG A C 19
ATOM 10544 O O . ARG A 1 38 ? 5.027 -5.502 -11.469 1.00 20.35 38 ARG A O 19
ATOM 10565 N N . ASP A 1 1 ? 0.396 -0.602 -0.285 1.00 50.34 1 ASP A N 20
ATOM 10566 C CA . ASP A 1 1 ? 1.003 -0.545 -1.610 1.00 51.22 1 ASP A CA 20
ATOM 10567 C C . ASP A 1 1 ? 1.186 -1.946 -2.185 1.00 21.13 1 ASP A C 20
ATOM 10568 O O . ASP A 1 1 ? 1.186 -2.934 -1.450 1.00 11.32 1 ASP A O 20
ATOM 10577 N N . ARG A 1 2 ? 1.341 -2.024 -3.502 1.00 70.33 2 ARG A N 20
ATOM 10578 C CA . ARG A 1 2 ? 1.523 -3.305 -4.176 1.00 14.45 2 ARG A CA 20
ATOM 10579 C C . ARG A 1 2 ? 2.645 -4.107 -3.524 1.00 43.11 2 ARG A C 20
ATOM 10580 O O . ARG A 1 2 ? 2.547 -5.326 -3.378 1.00 43.45 2 ARG A O 20
ATOM 10601 N N . TYR A 1 3 ? 3.710 -3.415 -3.135 1.00 25.40 3 TYR A N 20
ATOM 10602 C CA . TYR A 1 3 ? 4.853 -4.063 -2.502 1.00 30.50 3 TYR A CA 20
ATOM 10603 C C . TYR A 1 3 ? 4.441 -4.745 -1.201 1.00 33.21 3 TYR A C 20
ATOM 10604 O O . TYR A 1 3 ? 4.615 -5.953 -1.039 1.00 13.43 3 TYR A O 20
ATOM 10622 N N . GLN A 1 4 ? 3.893 -3.961 -0.278 1.00 20.54 4 GLN A N 20
ATOM 10623 C CA . GLN A 1 4 ? 3.456 -4.489 1.009 1.00 14.25 4 GLN A CA 20
ATOM 10624 C C . GLN A 1 4 ? 2.545 -5.698 0.821 1.00 4.05 4 GLN A C 20
ATOM 10625 O O . GLN A 1 4 ? 2.690 -6.709 1.509 1.00 11.11 4 GLN A O 20
ATOM 10639 N N . ASP A 1 5 ? 1.608 -5.587 -0.113 1.00 40.22 5 ASP A N 20
ATOM 10640 C CA . ASP A 1 5 ? 0.674 -6.672 -0.392 1.00 41.54 5 ASP A CA 20
ATOM 10641 C C . ASP A 1 5 ? 1.398 -7.870 -0.999 1.00 3.53 5 ASP A C 20
ATOM 10642 O O . ASP A 1 5 ? 1.062 -9.020 -0.716 1.00 41.11 5 ASP A O 20
ATOM 10651 N N . CYS A 1 6 ? 2.393 -7.592 -1.835 1.00 3.14 6 CYS A N 20
ATOM 10652 C CA . CYS A 1 6 ? 3.165 -8.646 -2.483 1.00 14.42 6 CYS A CA 20
ATOM 10653 C C . CYS A 1 6 ? 3.866 -9.521 -1.448 1.00 73.44 6 CYS A C 20
ATOM 10654 O O . CYS A 1 6 ? 3.666 -10.736 -1.409 1.00 34.20 6 CYS A O 20
ATOM 10661 N N . LEU A 1 7 ? 4.688 -8.897 -0.612 1.00 53.24 7 LEU A N 20
ATOM 10662 C CA . LEU A 1 7 ? 5.419 -9.618 0.423 1.00 31.34 7 LEU A CA 20
ATOM 10663 C C . LEU A 1 7 ? 4.464 -10.189 1.467 1.00 71.43 7 LEU A C 20
ATOM 10664 O O . LEU A 1 7 ? 4.703 -11.263 2.020 1.00 53.03 7 LEU A O 20
ATOM 10680 N N . SER A 1 8 ? 3.381 -9.465 1.729 1.00 33.33 8 SER A N 20
ATOM 10681 C CA . SER A 1 8 ? 2.390 -9.899 2.707 1.00 32.13 8 SER A CA 20
ATOM 10682 C C . SER A 1 8 ? 1.807 -11.256 2.325 1.00 72.12 8 SER A C 20
ATOM 10683 O O . SER A 1 8 ? 1.992 -12.245 3.034 1.00 41.44 8 SER A O 20
ATOM 10691 N N . GLU A 1 9 ? 1.101 -11.294 1.199 1.00 44.14 9 GLU A N 20
ATOM 10692 C CA . GLU A 1 9 ? 0.490 -12.529 0.722 1.00 22.10 9 GLU A CA 20
ATOM 10693 C C . GLU A 1 9 ? 1.551 -13.594 0.458 1.00 34.33 9 GLU A C 20
ATOM 10694 O O . GLU A 1 9 ? 1.401 -14.749 0.860 1.00 10.53 9 GLU A O 20
ATOM 10706 N N . CYS A 1 10 ? 2.622 -13.199 -0.221 1.00 1.43 10 CYS A N 20
ATOM 10707 C CA . CYS A 1 10 ? 3.708 -14.117 -0.540 1.00 71.52 10 CYS A CA 20
ATOM 10708 C C . CYS A 1 10 ? 4.244 -14.786 0.722 1.00 33.44 10 CYS A C 20
ATOM 10709 O O . CYS A 1 10 ? 4.381 -16.008 0.780 1.00 53.54 10 CYS A O 20
ATOM 10716 N N . ASN A 1 11 ? 4.545 -13.976 1.732 1.00 33.43 11 ASN A N 20
ATOM 10717 C CA . ASN A 1 11 ? 5.066 -14.489 2.994 1.00 33.22 11 ASN A CA 20
ATOM 10718 C C . ASN A 1 11 ? 4.086 -15.473 3.628 1.00 42.43 11 ASN A C 20
ATOM 10719 O O . ASN A 1 11 ? 4.432 -16.623 3.895 1.00 74.52 11 ASN A O 20
ATOM 10730 N N . SER A 1 12 ? 2.863 -15.011 3.865 1.00 54.32 12 SER A N 20
ATOM 10731 C CA . SER A 1 12 ? 1.833 -15.848 4.470 1.00 64.13 12 SER A CA 20
ATOM 10732 C C . SER A 1 12 ? 1.525 -17.053 3.586 1.00 21.23 12 SER A C 20
ATOM 10733 O O . SER A 1 12 ? 0.943 -18.038 4.042 1.00 41.11 12 SER A O 20
ATOM 10741 N N . ARG A 1 13 ? 1.920 -16.967 2.320 1.00 34.22 13 ARG A N 20
ATOM 10742 C CA . ARG A 1 13 ? 1.685 -18.049 1.372 1.00 71.24 13 ARG A CA 20
ATOM 10743 C C . ARG A 1 13 ? 2.809 -19.079 1.433 1.00 62.14 13 ARG A C 20
ATOM 10744 O O . ARG A 1 13 ? 2.570 -20.282 1.322 1.00 24.02 13 ARG A O 20
ATOM 10765 N N . CYS A 1 14 ? 4.036 -18.599 1.608 1.00 14.24 14 CYS A N 20
ATOM 10766 C CA . CYS A 1 14 ? 5.198 -19.476 1.683 1.00 35.11 14 CYS A CA 20
ATOM 10767 C C . CYS A 1 14 ? 5.475 -19.890 3.126 1.00 52.15 14 CYS A C 20
ATOM 10768 O O . CYS A 1 14 ? 6.353 -20.712 3.390 1.00 1.43 14 CYS A O 20
ATOM 10775 N N . THR A 1 15 ? 4.719 -19.315 4.056 1.00 21.01 15 THR A N 20
ATOM 10776 C CA . THR A 1 15 ? 4.883 -19.623 5.471 1.00 0.52 15 THR A CA 20
ATOM 10777 C C . THR A 1 15 ? 4.409 -21.037 5.785 1.00 14.21 15 THR A C 20
ATOM 10778 O O . THR A 1 15 ? 4.616 -21.541 6.889 1.00 15.43 15 THR A O 20
ATOM 10789 N N . TYR A 1 16 ? 3.772 -21.673 4.808 1.00 42.31 16 TYR A N 20
ATOM 10790 C CA . TYR A 1 16 ? 3.267 -23.029 4.981 1.00 33.30 16 TYR A CA 20
ATOM 10791 C C . TYR A 1 16 ? 4.357 -24.058 4.694 1.00 55.42 16 TYR A C 20
ATOM 10792 O O . TYR A 1 16 ? 4.161 -25.257 4.891 1.00 73.32 16 TYR A O 20
ATOM 10810 N N . ILE A 1 17 ? 5.505 -23.578 4.228 1.00 72.43 17 ILE A N 20
ATOM 10811 C CA . ILE A 1 17 ? 6.627 -24.455 3.915 1.00 51.41 17 ILE A CA 20
ATOM 10812 C C . ILE A 1 17 ? 7.152 -25.145 5.169 1.00 12.33 17 ILE A C 20
ATOM 10813 O O . ILE A 1 17 ? 7.676 -24.509 6.084 1.00 25.40 17 ILE A O 20
ATOM 10829 N N . PRO A 1 18 ? 7.010 -26.478 5.215 1.00 53.35 18 PRO A N 20
ATOM 10830 C CA . PRO A 1 18 ? 7.466 -27.284 6.351 1.00 75.24 18 PRO A CA 20
ATOM 10831 C C . PRO A 1 18 ? 8.986 -27.345 6.445 1.00 2.14 18 PRO A C 20
ATOM 10832 O O . PRO A 1 18 ? 9.542 -28.219 7.110 1.00 32.44 18 PRO A O 20
ATOM 10843 N N . ASP A 1 19 ? 9.654 -26.411 5.777 1.00 14.32 19 ASP A N 20
ATOM 10844 C CA . ASP A 1 19 ? 11.111 -26.357 5.788 1.00 71.25 19 ASP A CA 20
ATOM 10845 C C . ASP A 1 19 ? 11.601 -24.943 6.082 1.00 14.24 19 ASP A C 20
ATOM 10846 O O . ASP A 1 19 ? 11.239 -23.993 5.388 1.00 43.52 19 ASP A O 20
ATOM 10855 N N . TYR A 1 20 ? 12.423 -24.811 7.117 1.00 45.13 20 TYR A N 20
ATOM 10856 C CA . TYR A 1 20 ? 12.960 -23.512 7.506 1.00 71.21 20 TYR A CA 20
ATOM 10857 C C . TYR A 1 20 ? 13.860 -22.945 6.412 1.00 13.53 20 TYR A C 20
ATOM 10858 O O . TYR A 1 20 ? 13.834 -21.747 6.132 1.00 5.40 20 TYR A O 20
ATOM 10876 N N . ALA A 1 21 ? 14.654 -23.815 5.798 1.00 52.04 21 ALA A N 20
ATOM 10877 C CA . ALA A 1 21 ? 15.560 -23.403 4.733 1.00 51.31 21 ALA A CA 20
ATOM 10878 C C . ALA A 1 21 ? 14.787 -22.920 3.510 1.00 32.32 21 ALA A C 20
ATOM 10879 O O . ALA A 1 21 ? 14.956 -21.786 3.065 1.00 75.03 21 ALA A O 20
ATOM 10886 N N . GLY A 1 22 ? 13.938 -23.790 2.971 1.00 62.31 22 GLY A N 20
ATOM 10887 C CA . GLY A 1 22 ? 13.153 -23.434 1.804 1.00 75.32 22 GLY A CA 20
ATOM 10888 C C . GLY A 1 22 ? 12.243 -22.249 2.057 1.00 52.40 22 GLY A C 20
ATOM 10889 O O . GLY A 1 22 ? 11.979 -21.456 1.153 1.00 21.21 22 GLY A O 20
ATOM 10893 N N . MET A 1 23 ? 11.761 -22.127 3.289 1.00 34.34 23 MET A N 20
ATOM 10894 C CA . MET A 1 23 ? 10.874 -21.029 3.658 1.00 23.42 23 MET A CA 20
ATOM 10895 C C . MET A 1 23 ? 11.637 -19.709 3.711 1.00 72.34 23 MET A C 20
ATOM 10896 O O . MET A 1 23 ? 11.220 -18.717 3.113 1.00 60.12 23 MET A O 20
ATOM 10910 N N . ARG A 1 24 ? 12.755 -19.705 4.429 1.00 13.12 24 ARG A N 20
ATOM 10911 C CA . ARG A 1 24 ? 13.574 -18.506 4.560 1.00 31.14 24 ARG A CA 20
ATOM 10912 C C . ARG A 1 24 ? 14.068 -18.033 3.196 1.00 22.43 24 ARG A C 20
ATOM 10913 O O . ARG A 1 24 ? 14.046 -16.840 2.897 1.00 62.15 24 ARG A O 20
ATOM 10934 N N . ALA A 1 25 ? 14.514 -18.978 2.374 1.00 10.14 25 ALA A N 20
ATOM 10935 C CA . ALA A 1 25 ? 15.012 -18.658 1.042 1.00 21.43 25 ALA A CA 20
ATOM 10936 C C . ALA A 1 25 ? 13.882 -18.193 0.131 1.00 71.15 25 ALA A C 20
ATOM 10937 O O . ALA A 1 25 ? 14.054 -17.272 -0.668 1.00 61.04 25 ALA A O 20
ATOM 10944 N N . CYS A 1 26 ? 12.725 -18.836 0.254 1.00 4.33 26 CYS A N 20
ATOM 10945 C CA . CYS A 1 26 ? 11.566 -18.489 -0.559 1.00 64.02 26 CYS A CA 20
ATOM 10946 C C . CYS A 1 26 ? 11.041 -17.103 -0.195 1.00 20.41 26 CYS A C 20
ATOM 10947 O O . CYS A 1 26 ? 10.924 -16.228 -1.053 1.00 2.45 26 CYS A O 20
ATOM 10954 N N . ILE A 1 27 ? 10.726 -16.913 1.082 1.00 63.11 27 ILE A N 20
ATOM 10955 C CA . ILE A 1 27 ? 10.215 -15.634 1.560 1.00 61.43 27 ILE A CA 20
ATOM 10956 C C . ILE A 1 27 ? 11.278 -14.545 1.460 1.00 71.51 27 ILE A C 20
ATOM 10957 O O . ILE A 1 27 ? 10.966 -13.378 1.232 1.00 15.54 27 ILE A O 20
ATOM 10973 N N . GLY A 1 28 ? 12.537 -14.937 1.630 1.00 20.43 28 GLY A N 20
ATOM 10974 C CA . GLY A 1 28 ? 13.628 -13.983 1.554 1.00 33.21 28 GLY A CA 20
ATOM 10975 C C . GLY A 1 28 ? 13.934 -13.565 0.130 1.00 61.44 28 GLY A C 20
ATOM 10976 O O . GLY A 1 28 ? 14.345 -12.431 -0.118 1.00 3.11 28 GLY A O 20
ATOM 10980 N N . LEU A 1 29 ? 13.736 -14.483 -0.810 1.00 34.20 29 LEU A N 20
ATOM 10981 C CA . LEU A 1 29 ? 13.995 -14.205 -2.218 1.00 50.13 29 LEU A CA 20
ATOM 10982 C C . LEU A 1 29 ? 12.740 -13.682 -2.910 1.00 43.51 29 LEU A C 20
ATOM 10983 O O . LEU A 1 29 ? 12.811 -13.113 -4.000 1.00 75.32 29 LEU A O 20
ATOM 10999 N N . CYS A 1 30 ? 11.593 -13.875 -2.268 1.00 51.04 30 CYS A N 20
ATOM 11000 C CA . CYS A 1 30 ? 10.322 -13.421 -2.820 1.00 32.51 30 CYS A CA 20
ATOM 11001 C C . CYS A 1 30 ? 10.318 -11.907 -3.003 1.00 50.52 30 CYS A C 20
ATOM 11002 O O . CYS A 1 30 ? 9.929 -11.399 -4.055 1.00 22.32 30 CYS A O 20
ATOM 11009 N N . ALA A 1 31 ? 10.754 -11.190 -1.972 1.00 71.31 31 ALA A N 20
ATOM 11010 C CA . ALA A 1 31 ? 10.803 -9.734 -2.020 1.00 21.32 31 ALA A CA 20
ATOM 11011 C C . ALA A 1 31 ? 11.681 -9.252 -3.170 1.00 14.01 31 ALA A C 20
ATOM 11012 O O . ALA A 1 31 ? 11.227 -8.556 -4.079 1.00 4.13 31 ALA A O 20
ATOM 11019 N N . PRO A 1 32 ? 12.967 -9.629 -3.132 1.00 4.42 32 PRO A N 20
ATOM 11020 C CA . PRO A 1 32 ? 13.935 -9.245 -4.164 1.00 24.23 32 PRO A CA 20
ATOM 11021 C C . PRO A 1 32 ? 13.405 -9.484 -5.573 1.00 62.13 32 PRO A C 20
ATOM 11022 O O . PRO A 1 32 ? 13.483 -8.607 -6.433 1.00 23.01 32 PRO A O 20
ATOM 11033 N N . ALA A 1 33 ? 12.866 -10.677 -5.803 1.00 54.33 33 ALA A N 20
ATOM 11034 C CA . ALA A 1 33 ? 12.320 -11.030 -7.108 1.00 43.42 33 ALA A CA 20
ATOM 11035 C C . ALA A 1 33 ? 11.050 -10.239 -7.404 1.00 63.24 33 ALA A C 20
ATOM 11036 O O . ALA A 1 33 ? 10.721 -9.986 -8.564 1.00 15.15 33 ALA A O 20
ATOM 11043 N N . CYS A 1 34 ? 10.340 -9.852 -6.350 1.00 22.40 34 CYS A N 20
ATOM 11044 C CA . CYS A 1 34 ? 9.105 -9.092 -6.496 1.00 43.44 34 CYS A CA 20
ATOM 11045 C C . CYS A 1 34 ? 9.401 -7.638 -6.856 1.00 70.41 34 CYS A C 20
ATOM 11046 O O . CYS A 1 34 ? 8.722 -7.044 -7.694 1.00 73.13 34 CYS A O 20
ATOM 11053 N N . LEU A 1 35 ? 10.419 -7.072 -6.217 1.00 72.23 35 LEU A N 20
ATOM 11054 C CA . LEU A 1 35 ? 10.806 -5.688 -6.469 1.00 72.44 35 LEU A CA 20
ATOM 11055 C C . LEU A 1 35 ? 11.480 -5.551 -7.831 1.00 11.12 35 LEU A C 20
ATOM 11056 O O . LEU A 1 35 ? 11.317 -4.542 -8.518 1.00 1.01 35 LEU A O 20
ATOM 11072 N N . THR A 1 36 ? 12.237 -6.574 -8.217 1.00 12.43 36 THR A N 20
ATOM 11073 C CA . THR A 1 36 ? 12.935 -6.568 -9.496 1.00 53.21 36 THR A CA 20
ATOM 11074 C C . THR A 1 36 ? 11.976 -6.851 -10.647 1.00 11.02 36 THR A C 20
ATOM 11075 O O . THR A 1 36 ? 12.068 -6.237 -11.710 1.00 0.24 36 THR A O 20
ATOM 11086 N N . SER A 1 37 ? 11.055 -7.784 -10.428 1.00 21.22 37 SER A N 20
ATOM 11087 C CA . SER A 1 37 ? 10.080 -8.151 -11.449 1.00 5.14 37 SER A CA 20
ATOM 11088 C C . SER A 1 37 ? 8.992 -7.088 -11.567 1.00 30.41 37 SER A C 20
ATOM 11089 O O . SER A 1 37 ? 8.432 -6.875 -12.642 1.00 71.03 37 SER A O 20
ATOM 11097 N N . ARG A 1 38 ? 8.698 -6.425 -10.454 1.00 31.05 38 ARG A N 20
ATOM 11098 C CA . ARG A 1 38 ? 7.676 -5.385 -10.431 1.00 20.41 38 ARG A CA 20
ATOM 11099 C C . ARG A 1 38 ? 8.312 -3.999 -10.396 1.00 12.32 38 ARG A C 20
ATOM 11100 O O . ARG A 1 38 ? 8.215 -3.236 -11.358 1.00 23.54 38 ARG A O 20
ATOM 11121 N N . ASP A 1 1 ? 0.741 -0.066 0.697 1.00 23.42 1 ASP A N 21
ATOM 11122 C CA . ASP A 1 1 ? 1.156 0.216 -0.672 1.00 73.11 1 ASP A CA 21
ATOM 11123 C C . ASP A 1 1 ? 1.492 -1.073 -1.415 1.00 24.43 1 ASP A C 21
ATOM 11124 O O . ASP A 1 1 ? 1.556 -2.147 -0.816 1.00 61.43 1 ASP A O 21
ATOM 11133 N N . ARG A 1 2 ? 1.706 -0.959 -2.721 1.00 71.15 2 ARG A N 21
ATOM 11134 C CA . ARG A 1 2 ? 2.034 -2.116 -3.546 1.00 54.11 2 ARG A CA 21
ATOM 11135 C C . ARG A 1 2 ? 3.207 -2.891 -2.954 1.00 44.41 2 ARG A C 21
ATOM 11136 O O . ARG A 1 2 ? 3.293 -4.111 -3.094 1.00 50.25 2 ARG A O 21
ATOM 11157 N N . TYR A 1 3 ? 4.109 -2.174 -2.293 1.00 42.31 3 TYR A N 21
ATOM 11158 C CA . TYR A 1 3 ? 5.280 -2.793 -1.682 1.00 55.14 3 TYR A CA 21
ATOM 11159 C C . TYR A 1 3 ? 4.872 -3.720 -0.542 1.00 22.54 3 TYR A C 21
ATOM 11160 O O . TYR A 1 3 ? 5.260 -4.888 -0.509 1.00 4.25 3 TYR A O 21
ATOM 11178 N N . GLN A 1 4 ? 4.087 -3.191 0.391 1.00 71.21 4 GLN A N 21
ATOM 11179 C CA . GLN A 1 4 ? 3.626 -3.971 1.534 1.00 44.13 4 GLN A CA 21
ATOM 11180 C C . GLN A 1 4 ? 2.822 -5.183 1.077 1.00 74.22 4 GLN A C 21
ATOM 11181 O O . GLN A 1 4 ? 3.032 -6.297 1.557 1.00 33.04 4 GLN A O 21
ATOM 11195 N N . ASP A 1 5 ? 1.900 -4.959 0.147 1.00 51.31 5 ASP A N 21
ATOM 11196 C CA . ASP A 1 5 ? 1.064 -6.033 -0.376 1.00 15.03 5 ASP A CA 21
ATOM 11197 C C . ASP A 1 5 ? 1.914 -7.106 -1.048 1.00 43.23 5 ASP A C 21
ATOM 11198 O O . ASP A 1 5 ? 1.703 -8.301 -0.841 1.00 71.23 5 ASP A O 21
ATOM 11207 N N . CYS A 1 6 ? 2.876 -6.671 -1.855 1.00 64.11 6 CYS A N 21
ATOM 11208 C CA . CYS A 1 6 ? 3.759 -7.593 -2.560 1.00 73.11 6 CYS A CA 21
ATOM 11209 C C . CYS A 1 6 ? 4.499 -8.496 -1.578 1.00 1.15 6 CYS A C 21
ATOM 11210 O O . CYS A 1 6 ? 4.382 -9.721 -1.634 1.00 3.24 6 CYS A O 21
ATOM 11217 N N . LEU A 1 7 ? 5.261 -7.883 -0.678 1.00 55.21 7 LEU A N 21
ATOM 11218 C CA . LEU A 1 7 ? 6.020 -8.630 0.318 1.00 24.20 7 LEU A CA 21
ATOM 11219 C C . LEU A 1 7 ? 5.094 -9.471 1.191 1.00 4.01 7 LEU A C 21
ATOM 11220 O O . LEU A 1 7 ? 5.374 -10.638 1.466 1.00 2.31 7 LEU A O 21
ATOM 11236 N N . SER A 1 8 ? 3.989 -8.871 1.622 1.00 5.21 8 SER A N 21
ATOM 11237 C CA . SER A 1 8 ? 3.022 -9.564 2.465 1.00 4.23 8 SER A CA 21
ATOM 11238 C C . SER A 1 8 ? 2.487 -10.810 1.766 1.00 12.34 8 SER A C 21
ATOM 11239 O O . SER A 1 8 ? 2.670 -11.929 2.244 1.00 12.23 8 SER A O 21
ATOM 11247 N N . GLU A 1 9 ? 1.824 -10.606 0.632 1.00 3.31 9 GLU A N 21
ATOM 11248 C CA . GLU A 1 9 ? 1.261 -11.712 -0.132 1.00 60.34 9 GLU A CA 21
ATOM 11249 C C . GLU A 1 9 ? 2.309 -12.795 -0.375 1.00 34.14 9 GLU A C 21
ATOM 11250 O O . GLU A 1 9 ? 2.077 -13.972 -0.096 1.00 63.12 9 GLU A O 21
ATOM 11262 N N . CYS A 1 10 ? 3.461 -12.389 -0.896 1.00 5.34 10 CYS A N 21
ATOM 11263 C CA . CYS A 1 10 ? 4.545 -13.322 -1.177 1.00 63.20 10 CYS A CA 21
ATOM 11264 C C . CYS A 1 10 ? 4.910 -14.124 0.069 1.00 4.42 10 CYS A C 21
ATOM 11265 O O . CYS A 1 10 ? 5.182 -15.321 -0.008 1.00 44.10 10 CYS A O 21
ATOM 11272 N N . ASN A 1 11 ? 4.914 -13.453 1.217 1.00 75.50 11 ASN A N 21
ATOM 11273 C CA . ASN A 1 11 ? 5.245 -14.103 2.480 1.00 2.31 11 ASN A CA 21
ATOM 11274 C C . ASN A 1 11 ? 4.122 -15.034 2.925 1.00 74.04 11 ASN A C 21
ATOM 11275 O O . ASN A 1 11 ? 4.372 -16.125 3.438 1.00 52.50 11 ASN A O 21
ATOM 11286 N N . SER A 1 12 ? 2.883 -14.596 2.723 1.00 72.20 12 SER A N 21
ATOM 11287 C CA . SER A 1 12 ? 1.720 -15.389 3.106 1.00 42.24 12 SER A CA 21
ATOM 11288 C C . SER A 1 12 ? 1.559 -16.596 2.187 1.00 65.12 12 SER A C 21
ATOM 11289 O O . SER A 1 12 ? 0.982 -17.612 2.574 1.00 25.32 12 SER A O 21
ATOM 11297 N N . ARG A 1 13 ? 2.074 -16.476 0.967 1.00 21.34 13 ARG A N 21
ATOM 11298 C CA . ARG A 1 13 ? 1.987 -17.556 -0.008 1.00 62.31 13 ARG A CA 21
ATOM 11299 C C . ARG A 1 13 ? 3.152 -18.529 0.152 1.00 11.05 13 ARG A C 21
ATOM 11300 O O . ARG A 1 13 ? 3.041 -19.708 -0.185 1.00 23.00 13 ARG A O 21
ATOM 11321 N N . CYS A 1 14 ? 4.268 -18.027 0.669 1.00 4.23 14 CYS A N 21
ATOM 11322 C CA . CYS A 1 14 ? 5.454 -18.850 0.874 1.00 3.52 14 CYS A CA 21
ATOM 11323 C C . CYS A 1 14 ? 5.466 -19.447 2.278 1.00 1.13 14 CYS A C 21
ATOM 11324 O O . CYS A 1 14 ? 6.189 -20.406 2.552 1.00 75.02 14 CYS A O 21
ATOM 11331 N N . THR A 1 15 ? 4.660 -18.873 3.166 1.00 21.04 15 THR A N 21
ATOM 11332 C CA . THR A 1 15 ? 4.578 -19.347 4.542 1.00 32.01 15 THR A CA 21
ATOM 11333 C C . THR A 1 15 ? 4.021 -20.765 4.603 1.00 43.12 15 THR A C 21
ATOM 11334 O O . THR A 1 15 ? 4.089 -21.425 5.640 1.00 64.01 15 THR A O 21
ATOM 11345 N N . TYR A 1 16 ? 3.472 -21.228 3.486 1.00 53.23 16 TYR A N 21
ATOM 11346 C CA . TYR A 1 16 ? 2.902 -22.568 3.413 1.00 53.14 16 TYR A CA 21
ATOM 11347 C C . TYR A 1 16 ? 3.993 -23.630 3.510 1.00 75.01 16 TYR A C 21
ATOM 11348 O O . TYR A 1 16 ? 3.709 -24.810 3.718 1.00 15.13 16 TYR A O 21
ATOM 11366 N N . ILE A 1 17 ? 5.241 -23.202 3.358 1.00 2.21 17 ILE A N 21
ATOM 11367 C CA . ILE A 1 17 ? 6.375 -24.114 3.430 1.00 23.44 17 ILE A CA 21
ATOM 11368 C C . ILE A 1 17 ? 6.585 -24.619 4.854 1.00 30.11 17 ILE A C 21
ATOM 11369 O O . ILE A 1 17 ? 6.931 -23.863 5.762 1.00 20.54 17 ILE A O 21
ATOM 11385 N N . PRO A 1 18 ? 6.373 -25.928 5.055 1.00 34.11 18 PRO A N 21
ATOM 11386 C CA . PRO A 1 18 ? 6.535 -26.564 6.366 1.00 74.32 18 PRO A CA 21
ATOM 11387 C C . PRO A 1 18 ? 7.995 -26.635 6.799 1.00 12.55 18 PRO A C 21
ATOM 11388 O O . PRO A 1 18 ? 8.294 -26.799 7.982 1.00 34.04 18 PRO A O 21
ATOM 11399 N N . ASP A 1 19 ? 8.900 -26.509 5.836 1.00 41.55 19 ASP A N 21
ATOM 11400 C CA . ASP A 1 19 ? 10.330 -26.556 6.118 1.00 31.24 19 ASP A CA 21
ATOM 11401 C C . ASP A 1 19 ? 10.817 -25.225 6.682 1.00 30.13 19 ASP A C 21
ATOM 11402 O O . ASP A 1 19 ? 10.565 -24.166 6.107 1.00 34.12 19 ASP A O 21
ATOM 11411 N N . TYR A 1 20 ? 11.515 -25.287 7.811 1.00 52.31 20 TYR A N 21
ATOM 11412 C CA . TYR A 1 20 ? 12.034 -24.086 8.455 1.00 42.02 20 TYR A CA 21
ATOM 11413 C C . TYR A 1 20 ? 13.015 -23.358 7.540 1.00 33.12 20 TYR A C 21
ATOM 11414 O O . TYR A 1 20 ? 12.733 -22.262 7.057 1.00 4.11 20 TYR A O 21
ATOM 11432 N N . ALA A 1 21 ? 14.167 -23.977 7.307 1.00 62.40 21 ALA A N 21
ATOM 11433 C CA . ALA A 1 21 ? 15.189 -23.391 6.449 1.00 63.33 21 ALA A CA 21
ATOM 11434 C C . ALA A 1 21 ? 14.643 -23.120 5.051 1.00 61.40 21 ALA A C 21
ATOM 11435 O O . ALA A 1 21 ? 14.783 -22.019 4.522 1.00 2.50 21 ALA A O 21
ATOM 11442 N N . GLY A 1 22 ? 14.020 -24.134 4.457 1.00 3.00 22 GLY A N 21
ATOM 11443 C CA . GLY A 1 22 ? 13.463 -23.984 3.125 1.00 24.53 22 GLY A CA 21
ATOM 11444 C C . GLY A 1 22 ? 12.570 -22.766 3.004 1.00 50.11 22 GLY A C 21
ATOM 11445 O O . GLY A 1 22 ? 12.671 -22.008 2.040 1.00 51.22 22 GLY A O 21
ATOM 11449 N N . MET A 1 23 ? 11.692 -22.578 3.984 1.00 72.04 23 MET A N 21
ATOM 11450 C CA . MET A 1 23 ? 10.776 -21.443 3.981 1.00 5.34 23 MET A CA 21
ATOM 11451 C C . MET A 1 23 ? 11.539 -20.130 4.128 1.00 14.43 23 MET A C 21
ATOM 11452 O O . MET A 1 23 ? 11.259 -19.157 3.426 1.00 25.45 23 MET A O 21
ATOM 11466 N N . ARG A 1 24 ? 12.501 -20.108 5.044 1.00 22.54 24 ARG A N 21
ATOM 11467 C CA . ARG A 1 24 ? 13.302 -18.914 5.284 1.00 41.03 24 ARG A CA 21
ATOM 11468 C C . ARG A 1 24 ? 13.917 -18.402 3.984 1.00 21.53 24 ARG A C 21
ATOM 11469 O O . ARG A 1 24 ? 13.816 -17.219 3.662 1.00 74.35 24 ARG A O 21
ATOM 11490 N N . ALA A 1 25 ? 14.555 -19.302 3.243 1.00 25.44 25 ALA A N 21
ATOM 11491 C CA . ALA A 1 25 ? 15.185 -18.943 1.979 1.00 5.31 25 ALA A CA 21
ATOM 11492 C C . ALA A 1 25 ? 14.143 -18.540 0.941 1.00 22.13 25 ALA A C 21
ATOM 11493 O O . ALA A 1 25 ? 14.316 -17.556 0.222 1.00 1.42 25 ALA A O 21
ATOM 11500 N N . CYS A 1 26 ? 13.061 -19.308 0.868 1.00 40.31 26 CYS A N 21
ATOM 11501 C CA . CYS A 1 26 ? 11.991 -19.032 -0.083 1.00 34.32 26 CYS A CA 21
ATOM 11502 C C . CYS A 1 26 ? 11.426 -17.630 0.126 1.00 75.25 26 CYS A C 21
ATOM 11503 O O . CYS A 1 26 ? 11.367 -16.829 -0.808 1.00 12.24 26 CYS A O 21
ATOM 11510 N N . ILE A 1 27 ? 11.012 -17.342 1.355 1.00 54.23 27 ILE A N 21
ATOM 11511 C CA . ILE A 1 27 ? 10.453 -16.037 1.686 1.00 51.24 27 ILE A CA 21
ATOM 11512 C C . ILE A 1 27 ? 11.462 -14.924 1.424 1.00 63.23 27 ILE A C 21
ATOM 11513 O O . ILE A 1 27 ? 11.119 -13.876 0.880 1.00 51.34 27 ILE A O 21
ATOM 11529 N N . GLY A 1 28 ? 12.711 -15.161 1.814 1.00 62.52 28 GLY A N 21
ATOM 11530 C CA . GLY A 1 28 ? 13.752 -14.171 1.611 1.00 24.13 28 GLY A CA 21
ATOM 11531 C C . GLY A 1 28 ? 13.891 -13.764 0.158 1.00 71.44 28 GLY A C 21
ATOM 11532 O O . GLY A 1 28 ? 14.058 -12.584 -0.151 1.00 51.24 28 GLY A O 21
ATOM 11536 N N . LEU A 1 29 ? 13.823 -14.743 -0.738 1.00 23.32 29 LEU A N 21
ATOM 11537 C CA . LEU A 1 29 ? 13.944 -14.482 -2.168 1.00 10.31 29 LEU A CA 21
ATOM 11538 C C . LEU A 1 29 ? 12.588 -14.132 -2.774 1.00 25.41 29 LEU A C 21
ATOM 11539 O O . LEU A 1 29 ? 12.510 -13.600 -3.881 1.00 41.14 29 LEU A O 21
ATOM 11555 N N . CYS A 1 30 ? 11.523 -14.434 -2.040 1.00 13.23 30 CYS A N 21
ATOM 11556 C CA . CYS A 1 30 ? 10.170 -14.151 -2.503 1.00 14.42 30 CYS A CA 21
ATOM 11557 C C . CYS A 1 30 ? 9.989 -12.660 -2.775 1.00 73.01 30 CYS A C 21
ATOM 11558 O O . CYS A 1 30 ? 9.456 -12.268 -3.813 1.00 31.41 30 CYS A O 21
ATOM 11565 N N . ALA A 1 31 ? 10.437 -11.834 -1.835 1.00 54.14 31 ALA A N 21
ATOM 11566 C CA . ALA A 1 31 ? 10.327 -10.387 -1.975 1.00 34.15 31 ALA A CA 21
ATOM 11567 C C . ALA A 1 31 ? 11.051 -9.899 -3.225 1.00 34.22 31 ALA A C 21
ATOM 11568 O O . ALA A 1 31 ? 10.452 -9.319 -4.131 1.00 64.33 31 ALA A O 21
ATOM 11575 N N . PRO A 1 32 ? 12.369 -10.138 -3.277 1.00 5.31 32 PRO A N 21
ATOM 11576 C CA . PRO A 1 32 ? 13.203 -9.730 -4.412 1.00 24.25 32 PRO A CA 21
ATOM 11577 C C . PRO A 1 32 ? 12.590 -10.121 -5.752 1.00 20.33 32 PRO A C 21
ATOM 11578 O O . PRO A 1 32 ? 12.513 -9.307 -6.671 1.00 43.11 32 PRO A O 21
ATOM 11589 N N . ALA A 1 33 ? 12.154 -11.373 -5.855 1.00 42.52 33 ALA A N 21
ATOM 11590 C CA . ALA A 1 33 ? 11.545 -11.870 -7.082 1.00 62.34 33 ALA A CA 21
ATOM 11591 C C . ALA A 1 33 ? 10.259 -11.116 -7.402 1.00 44.35 33 ALA A C 21
ATOM 11592 O O . ALA A 1 33 ? 10.006 -10.760 -8.554 1.00 21.30 33 ALA A O 21
ATOM 11599 N N . CYS A 1 34 ? 9.450 -10.874 -6.377 1.00 34.30 34 CYS A N 21
ATOM 11600 C CA . CYS A 1 34 ? 8.189 -10.163 -6.549 1.00 13.14 34 CYS A CA 21
ATOM 11601 C C . CYS A 1 34 ? 8.434 -8.710 -6.946 1.00 34.02 34 CYS A C 21
ATOM 11602 O O . CYS A 1 34 ? 7.685 -8.137 -7.739 1.00 1.25 34 CYS A O 21
ATOM 11609 N N . LEU A 1 35 ? 9.486 -8.120 -6.390 1.00 62.12 35 LEU A N 21
ATOM 11610 C CA . LEU A 1 35 ? 9.831 -6.734 -6.686 1.00 42.11 35 LEU A CA 21
ATOM 11611 C C . LEU A 1 35 ? 10.331 -6.591 -8.120 1.00 61.41 35 LEU A C 21
ATOM 11612 O O . LEU A 1 35 ? 10.006 -5.624 -8.810 1.00 22.22 35 LEU A O 21
ATOM 11628 N N . THR A 1 36 ? 11.122 -7.563 -8.565 1.00 5.31 36 THR A N 21
ATOM 11629 C CA . THR A 1 36 ? 11.666 -7.546 -9.917 1.00 25.51 36 THR A CA 21
ATOM 11630 C C . THR A 1 36 ? 10.616 -7.968 -10.937 1.00 73.25 36 THR A C 21
ATOM 11631 O O . THR A 1 36 ? 10.671 -7.569 -12.100 1.00 55.45 36 THR A O 21
ATOM 11642 N N . SER A 1 37 ? 9.659 -8.778 -10.495 1.00 13.42 37 SER A N 21
ATOM 11643 C CA . SER A 1 37 ? 8.596 -9.256 -11.371 1.00 62.13 37 SER A CA 21
ATOM 11644 C C . SER A 1 37 ? 7.440 -8.262 -11.416 1.00 52.12 37 SER A C 21
ATOM 11645 O O . SER A 1 37 ? 6.668 -8.234 -12.375 1.00 13.14 37 SER A O 21
ATOM 11653 N N . ARG A 1 38 ? 7.327 -7.447 -10.372 1.00 64.31 38 ARG A N 21
ATOM 11654 C CA . ARG A 1 38 ? 6.265 -6.452 -10.291 1.00 22.05 38 ARG A CA 21
ATOM 11655 C C . ARG A 1 38 ? 6.805 -5.055 -10.585 1.00 20.52 38 ARG A C 21
ATOM 11656 O O . ARG A 1 38 ? 7.777 -4.898 -11.324 1.00 22.25 38 ARG A O 21
ATOM 11677 N N . ASP A 1 1 ? 0.883 -0.352 -0.557 1.00 44.43 1 ASP A N 22
ATOM 11678 C CA . ASP A 1 1 ? 1.165 -0.334 -1.988 1.00 41.10 1 ASP A CA 22
ATOM 11679 C C . ASP A 1 1 ? 1.335 -1.751 -2.526 1.00 23.21 1 ASP A C 22
ATOM 11680 O O . ASP A 1 1 ? 1.366 -2.716 -1.762 1.00 21.11 1 ASP A O 22
ATOM 11689 N N . ARG A 1 2 ? 1.444 -1.869 -3.845 1.00 43.12 2 ARG A N 22
ATOM 11690 C CA . ARG A 1 2 ? 1.609 -3.168 -4.485 1.00 71.33 2 ARG A CA 22
ATOM 11691 C C . ARG A 1 2 ? 2.759 -3.945 -3.851 1.00 32.22 2 ARG A C 22
ATOM 11692 O O . ARG A 1 2 ? 2.665 -5.155 -3.644 1.00 75.44 2 ARG A O 22
ATOM 11713 N N . TYR A 1 3 ? 3.843 -3.242 -3.544 1.00 50.33 3 TYR A N 22
ATOM 11714 C CA . TYR A 1 3 ? 5.012 -3.865 -2.936 1.00 62.52 3 TYR A CA 22
ATOM 11715 C C . TYR A 1 3 ? 4.649 -4.528 -1.611 1.00 73.51 3 TYR A C 22
ATOM 11716 O O . TYR A 1 3 ? 4.828 -5.734 -1.439 1.00 10.34 3 TYR A O 22
ATOM 11734 N N . GLN A 1 4 ? 4.136 -3.731 -0.679 1.00 65.30 4 GLN A N 22
ATOM 11735 C CA . GLN A 1 4 ? 3.747 -4.240 0.631 1.00 64.11 4 GLN A CA 22
ATOM 11736 C C . GLN A 1 4 ? 2.832 -5.452 0.494 1.00 21.31 4 GLN A C 22
ATOM 11737 O O . GLN A 1 4 ? 3.022 -6.465 1.168 1.00 64.24 4 GLN A O 22
ATOM 11751 N N . ASP A 1 5 ? 1.839 -5.342 -0.381 1.00 12.40 5 ASP A N 22
ATOM 11752 C CA . ASP A 1 5 ? 0.894 -6.429 -0.607 1.00 32.13 5 ASP A CA 22
ATOM 11753 C C . ASP A 1 5 ? 1.601 -7.653 -1.180 1.00 30.21 5 ASP A C 22
ATOM 11754 O O . ASP A 1 5 ? 1.307 -8.787 -0.801 1.00 23.42 5 ASP A O 22
ATOM 11763 N N . CYS A 1 6 ? 2.534 -7.416 -2.096 1.00 75.34 6 CYS A N 22
ATOM 11764 C CA . CYS A 1 6 ? 3.282 -8.499 -2.724 1.00 1.41 6 CYS A CA 22
ATOM 11765 C C . CYS A 1 6 ? 4.024 -9.325 -1.677 1.00 72.14 6 CYS A C 22
ATOM 11766 O O . CYS A 1 6 ? 3.794 -10.528 -1.542 1.00 55.44 6 CYS A O 22
ATOM 11773 N N . LEU A 1 7 ? 4.914 -8.672 -0.939 1.00 25.41 7 LEU A N 22
ATOM 11774 C CA . LEU A 1 7 ? 5.691 -9.346 0.097 1.00 54.04 7 LEU A CA 22
ATOM 11775 C C . LEU A 1 7 ? 4.776 -9.942 1.162 1.00 72.45 7 LEU A C 22
ATOM 11776 O O . LEU A 1 7 ? 5.008 -11.051 1.644 1.00 41.15 7 LEU A O 22
ATOM 11792 N N . SER A 1 8 ? 3.734 -9.200 1.523 1.00 60.14 8 SER A N 22
ATOM 11793 C CA . SER A 1 8 ? 2.785 -9.655 2.532 1.00 55.34 8 SER A CA 22
ATOM 11794 C C . SER A 1 8 ? 2.197 -11.011 2.153 1.00 53.43 8 SER A C 22
ATOM 11795 O O . SER A 1 8 ? 2.503 -12.027 2.775 1.00 64.14 8 SER A O 22
ATOM 11803 N N . GLU A 1 9 ? 1.350 -11.016 1.128 1.00 41.03 9 GLU A N 22
ATOM 11804 C CA . GLU A 1 9 ? 0.718 -12.246 0.666 1.00 23.51 9 GLU A CA 22
ATOM 11805 C C . GLU A 1 9 ? 1.766 -13.308 0.342 1.00 1.40 9 GLU A C 22
ATOM 11806 O O . GLU A 1 9 ? 1.538 -14.502 0.537 1.00 53.22 9 GLU A O 22
ATOM 11818 N N . CYS A 1 10 ? 2.916 -12.863 -0.154 1.00 72.13 10 CYS A N 22
ATOM 11819 C CA . CYS A 1 10 ? 3.999 -13.772 -0.507 1.00 64.41 10 CYS A CA 22
ATOM 11820 C C . CYS A 1 10 ? 4.448 -14.580 0.707 1.00 25.40 10 CYS A C 22
ATOM 11821 O O . CYS A 1 10 ? 4.353 -15.807 0.719 1.00 50.21 10 CYS A O 22
ATOM 11828 N N . ASN A 1 11 ? 4.938 -13.883 1.727 1.00 42.22 11 ASN A N 22
ATOM 11829 C CA . ASN A 1 11 ? 5.403 -14.535 2.946 1.00 55.10 11 ASN A CA 22
ATOM 11830 C C . ASN A 1 11 ? 4.274 -15.322 3.606 1.00 41.34 11 ASN A C 22
ATOM 11831 O O . ASN A 1 11 ? 4.475 -16.443 4.071 1.00 61.41 11 ASN A O 22
ATOM 11842 N N . SER A 1 12 ? 3.087 -14.725 3.642 1.00 74.45 12 SER A N 22
ATOM 11843 C CA . SER A 1 12 ? 1.926 -15.369 4.247 1.00 43.42 12 SER A CA 22
ATOM 11844 C C . SER A 1 12 ? 1.527 -16.616 3.465 1.00 63.41 12 SER A C 22
ATOM 11845 O O . SER A 1 12 ? 0.896 -17.525 4.005 1.00 54.15 12 SER A O 22
ATOM 11853 N N . ARG A 1 13 ? 1.901 -16.653 2.190 1.00 50.30 13 ARG A N 22
ATOM 11854 C CA . ARG A 1 13 ? 1.582 -17.788 1.332 1.00 13.53 13 ARG A CA 22
ATOM 11855 C C . ARG A 1 13 ? 2.704 -18.821 1.358 1.00 33.44 13 ARG A C 22
ATOM 11856 O O . ARG A 1 13 ? 2.464 -20.018 1.196 1.00 73.22 13 ARG A O 22
ATOM 11877 N N . CYS A 1 14 ? 3.930 -18.351 1.564 1.00 74.45 14 CYS A N 22
ATOM 11878 C CA . CYS A 1 14 ? 5.089 -19.233 1.610 1.00 24.51 14 CYS A CA 22
ATOM 11879 C C . CYS A 1 14 ? 5.335 -19.734 3.030 1.00 21.44 14 CYS A C 22
ATOM 11880 O O . CYS A 1 14 ? 6.137 -20.642 3.251 1.00 24.41 14 CYS A O 22
ATOM 11887 N N . THR A 1 15 ? 4.638 -19.136 3.992 1.00 64.31 15 THR A N 22
ATOM 11888 C CA . THR A 1 15 ? 4.781 -19.520 5.391 1.00 72.04 15 THR A CA 22
ATOM 11889 C C . THR A 1 15 ? 4.201 -20.907 5.642 1.00 64.52 15 THR A C 22
ATOM 11890 O O . THR A 1 15 ? 4.381 -21.480 6.717 1.00 75.31 15 THR A O 22
ATOM 11901 N N . TYR A 1 16 ? 3.507 -21.443 4.644 1.00 42.10 16 TYR A N 22
ATOM 11902 C CA . TYR A 1 16 ? 2.900 -22.764 4.758 1.00 52.52 16 TYR A CA 22
ATOM 11903 C C . TYR A 1 16 ? 3.931 -23.861 4.510 1.00 54.53 16 TYR A C 22
ATOM 11904 O O . TYR A 1 16 ? 3.665 -25.041 4.739 1.00 54.23 16 TYR A O 22
ATOM 11922 N N . ILE A 1 17 ? 5.108 -23.462 4.041 1.00 41.43 17 ILE A N 22
ATOM 11923 C CA . ILE A 1 17 ? 6.180 -24.409 3.763 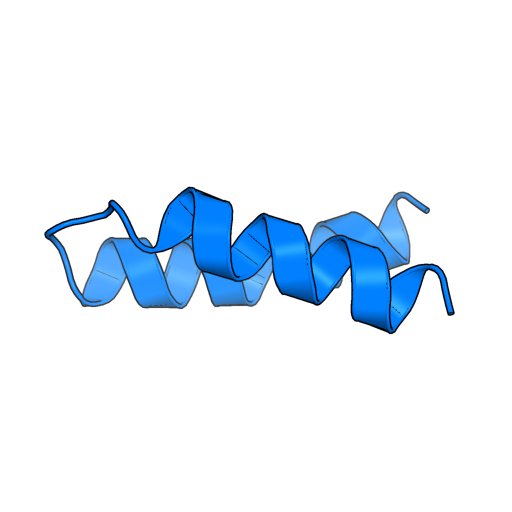1.00 61.30 17 ILE A CA 22
ATOM 11924 C C . ILE A 1 17 ? 6.806 -24.925 5.054 1.00 21.13 17 ILE A C 22
ATOM 11925 O O . ILE A 1 17 ? 7.316 -24.161 5.874 1.00 24.52 17 ILE A O 22
ATOM 11941 N N . PRO A 1 18 ? 6.769 -26.253 5.241 1.00 51.13 18 PRO A N 22
ATOM 11942 C CA . PRO A 1 18 ? 7.330 -26.901 6.429 1.00 23.34 18 PRO A CA 22
ATOM 11943 C C . PRO A 1 18 ? 8.854 -26.841 6.457 1.00 32.55 18 PRO A C 22
ATOM 11944 O O . PRO A 1 18 ? 9.467 -26.883 7.524 1.00 15.25 18 PRO A O 22
ATOM 11955 N N . ASP A 1 19 ? 9.459 -26.744 5.279 1.00 0.50 19 ASP A N 22
ATOM 11956 C CA . ASP A 1 19 ? 10.912 -26.676 5.169 1.00 74.32 19 ASP A CA 22
ATOM 11957 C C . ASP A 1 19 ? 11.425 -25.301 5.582 1.00 12.53 19 ASP A C 22
ATOM 11958 O O . ASP A 1 19 ? 11.096 -24.291 4.959 1.00 42.02 19 ASP A O 22
ATOM 11967 N N . TYR A 1 20 ? 12.231 -25.268 6.638 1.00 70.35 20 TYR A N 22
ATOM 11968 C CA . TYR A 1 20 ? 12.787 -24.016 7.137 1.00 71.23 20 TYR A CA 22
ATOM 11969 C C . TYR A 1 20 ? 13.602 -23.313 6.056 1.00 24.00 20 TYR A C 22
ATOM 11970 O O . TYR A 1 20 ? 13.308 -22.179 5.680 1.00 2.20 20 TYR A O 22
ATOM 11988 N N . ALA A 1 21 ? 14.629 -23.996 5.560 1.00 20.13 21 ALA A N 22
ATOM 11989 C CA . ALA A 1 21 ? 15.486 -23.440 4.521 1.00 4.41 21 ALA A CA 22
ATOM 11990 C C . ALA A 1 21 ? 14.666 -22.976 3.322 1.00 12.03 21 ALA A C 22
ATOM 11991 O O . ALA A 1 21 ? 14.920 -21.913 2.758 1.00 55.22 21 ALA A O 22
ATOM 11998 N N . GLY A 1 22 ? 13.680 -23.782 2.938 1.00 44.11 22 GLY A N 22
ATOM 11999 C CA . GLY A 1 22 ? 12.838 -23.437 1.808 1.00 43.15 22 GLY A CA 22
ATOM 12000 C C . GLY A 1 22 ? 11.982 -22.215 2.074 1.00 0.21 22 GLY A C 22
ATOM 12001 O O . GLY A 1 22 ? 11.837 -21.351 1.210 1.00 15.52 22 GLY A O 22
ATOM 12005 N N . MET A 1 23 ? 11.413 -22.143 3.273 1.00 75.33 23 MET A N 22
ATOM 12006 C CA . MET A 1 23 ? 10.565 -21.018 3.650 1.00 45.31 23 MET A CA 22
ATOM 12007 C C . MET A 1 23 ? 11.384 -19.736 3.766 1.00 3.00 23 MET A C 22
ATOM 12008 O O . MET A 1 23 ? 11.038 -18.712 3.177 1.00 10.34 23 MET A O 22
ATOM 12022 N N . ARG A 1 24 ? 12.471 -19.800 4.529 1.00 71.34 24 ARG A N 22
ATOM 12023 C CA . ARG A 1 24 ? 13.338 -18.644 4.723 1.00 74.24 24 ARG A CA 22
ATOM 12024 C C . ARG A 1 24 ? 13.902 -18.158 3.391 1.00 54.12 24 ARG A C 22
ATOM 12025 O O . ARG A 1 24 ? 13.884 -16.963 3.097 1.00 5.14 24 ARG A O 22
ATOM 12046 N N . ALA A 1 25 ? 14.401 -19.093 2.589 1.00 3.31 25 ALA A N 22
ATOM 12047 C CA . ALA A 1 25 ? 14.969 -18.760 1.288 1.00 0.15 25 ALA A CA 22
ATOM 12048 C C . ALA A 1 25 ? 13.901 -18.215 0.346 1.00 32.14 25 ALA A C 22
ATOM 12049 O O . ALA A 1 25 ? 14.170 -17.334 -0.470 1.00 54.53 25 ALA A O 22
ATOM 12056 N N . CYS A 1 26 ? 12.688 -18.746 0.464 1.00 2.44 26 CYS A N 22
ATOM 12057 C CA . CYS A 1 26 ? 11.579 -18.314 -0.377 1.00 51.13 26 CYS A CA 22
ATOM 12058 C C . CYS A 1 26 ? 11.105 -16.919 0.021 1.00 72.12 26 CYS A C 22
ATOM 12059 O O . CYS A 1 26 ? 11.160 -15.983 -0.777 1.00 2.42 26 CYS A O 22
ATOM 12066 N N . ILE A 1 27 ? 10.640 -16.789 1.259 1.00 74.44 27 ILE A N 22
ATOM 12067 C CA . ILE A 1 27 ? 10.158 -15.510 1.763 1.00 55.52 27 ILE A CA 22
ATOM 12068 C C . ILE A 1 27 ? 11.252 -14.449 1.706 1.00 12.01 27 ILE A C 22
ATOM 12069 O O . ILE A 1 27 ? 10.972 -13.262 1.545 1.00 45.23 27 ILE A O 22
ATOM 12085 N N . GLY A 1 28 ? 12.500 -14.887 1.839 1.00 43.34 28 GLY A N 22
ATOM 12086 C CA . GLY A 1 28 ? 13.619 -13.963 1.798 1.00 14.30 28 GLY A CA 22
ATOM 12087 C C . GLY A 1 28 ? 13.908 -13.463 0.396 1.00 33.43 28 GLY A C 22
ATOM 12088 O O . GLY A 1 28 ? 13.979 -12.256 0.161 1.00 32.44 28 GLY A O 22
ATOM 12092 N N . LEU A 1 29 ? 14.076 -14.393 -0.538 1.00 4.32 29 LEU A N 22
ATOM 12093 C CA . LEU A 1 29 ? 14.361 -14.041 -1.925 1.00 3.34 29 LEU A CA 22
ATOM 12094 C C . LEU A 1 29 ? 13.118 -13.487 -2.612 1.00 75.25 29 LEU A C 22
ATOM 12095 O O . LEU A 1 29 ? 13.197 -12.930 -3.708 1.00 13.34 29 LEU A O 22
ATOM 12111 N N . CYS A 1 30 ? 11.969 -13.643 -1.962 1.00 43.11 30 CYS A N 22
ATOM 12112 C CA . CYS A 1 30 ? 10.708 -13.158 -2.509 1.00 41.31 30 CYS A CA 22
ATOM 12113 C C . CYS A 1 30 ? 10.754 -11.648 -2.725 1.00 51.30 30 CYS A C 22
ATOM 12114 O O . CYS A 1 30 ? 10.344 -11.147 -3.772 1.00 34.42 30 CYS A O 22
ATOM 12121 N N . ALA A 1 31 ? 11.256 -10.928 -1.727 1.00 44.12 31 ALA A N 22
ATOM 12122 C CA . ALA A 1 31 ? 11.358 -9.476 -1.808 1.00 63.14 31 ALA A CA 22
ATOM 12123 C C . ALA A 1 31 ? 12.212 -9.051 -2.999 1.00 34.42 31 ALA A C 22
ATOM 12124 O O . ALA A 1 31 ? 11.753 -8.355 -3.905 1.00 4.13 31 ALA A O 22
ATOM 12131 N N . PRO A 1 32 ? 13.483 -9.479 -2.999 1.00 51.11 32 PRO A N 22
ATOM 12132 C CA . PRO A 1 32 ? 14.427 -9.154 -4.073 1.00 31.34 32 PRO A CA 22
ATOM 12133 C C . PRO A 1 32 ? 13.837 -9.398 -5.457 1.00 75.32 32 PRO A C 22
ATOM 12134 O O . PRO A 1 32 ? 13.930 -8.547 -6.341 1.00 65.20 32 PRO A O 22
ATOM 12145 N N . ALA A 1 33 ? 13.228 -10.566 -5.639 1.00 12.45 33 ALA A N 22
ATOM 12146 C CA . ALA A 1 33 ? 12.620 -10.920 -6.915 1.00 51.00 33 ALA A CA 22
ATOM 12147 C C . ALA A 1 33 ? 11.446 -10.002 -7.237 1.00 74.25 33 ALA A C 22
ATOM 12148 O O . ALA A 1 33 ? 11.332 -9.491 -8.352 1.00 13.32 33 ALA A O 22
ATOM 12155 N N . CYS A 1 34 ? 10.574 -9.798 -6.256 1.00 15.21 34 CYS A N 22
ATOM 12156 C CA . CYS A 1 34 ? 9.407 -8.943 -6.435 1.00 15.41 34 CYS A CA 22
ATOM 12157 C C . CYS A 1 34 ? 9.826 -7.510 -6.753 1.00 74.21 34 CYS A C 22
ATOM 12158 O O . CYS A 1 34 ? 9.162 -6.814 -7.523 1.00 45.01 34 CYS A O 22
ATOM 12165 N N . LEU A 1 35 ? 10.930 -7.076 -6.156 1.00 30.42 35 LEU A N 22
ATOM 12166 C CA . LEU A 1 35 ? 11.439 -5.727 -6.375 1.00 51.12 35 LEU A CA 22
ATOM 12167 C C . LEU A 1 35 ? 11.977 -5.572 -7.794 1.00 55.32 35 LEU A C 22
ATOM 12168 O O . LEU A 1 35 ? 11.665 -4.601 -8.486 1.00 31.53 35 LEU A O 22
ATOM 12184 N N . THR A 1 36 ? 12.785 -6.536 -8.224 1.00 40.40 36 THR A N 22
ATOM 12185 C CA . THR A 1 36 ? 13.365 -6.507 -9.561 1.00 23.03 36 THR A CA 22
ATOM 12186 C C . THR A 1 36 ? 12.299 -6.730 -10.628 1.00 5.34 36 THR A C 22
ATOM 12187 O O . THR A 1 36 ? 12.416 -6.233 -11.748 1.00 30.40 36 THR A O 22
ATOM 12198 N N . SER A 1 37 ? 11.260 -7.478 -10.272 1.00 63.52 37 SER A N 22
ATOM 12199 C CA . SER A 1 37 ? 10.175 -7.769 -11.201 1.00 75.41 37 SER A CA 22
ATOM 12200 C C . SER A 1 37 ? 9.162 -6.629 -11.227 1.00 53.32 37 SER A C 22
ATOM 12201 O O . SER A 1 37 ? 8.474 -6.417 -12.226 1.00 70.42 37 SER A O 22
ATOM 12209 N N . ARG A 1 38 ? 9.076 -5.896 -10.121 1.00 61.44 38 ARG A N 22
ATOM 12210 C CA . ARG A 1 38 ? 8.147 -4.778 -10.016 1.00 1.22 38 ARG A CA 22
ATOM 12211 C C . ARG A 1 38 ? 8.882 -3.447 -10.144 1.00 50.30 38 ARG A C 22
ATOM 12212 O O . ARG A 1 38 ? 9.787 -3.303 -10.966 1.00 25.23 38 ARG A O 22
ATOM 12233 N N . ASP A 1 1 ? -0.672 -1.130 -0.389 1.00 30.41 1 ASP A N 23
ATOM 12234 C CA . ASP A 1 1 ? -0.379 -1.051 -1.815 1.00 72.23 1 ASP A CA 23
ATOM 12235 C C . ASP A 1 1 ? 0.008 -2.420 -2.367 1.00 52.44 1 ASP A C 23
ATOM 12236 O O . ASP A 1 1 ? 0.284 -3.350 -1.610 1.00 0.01 1 ASP A O 23
ATOM 12245 N N . ARG A 1 2 ? 0.024 -2.535 -3.691 1.00 44.23 2 ARG A N 23
ATOM 12246 C CA . ARG A 1 2 ? 0.375 -3.790 -4.345 1.00 21.14 2 ARG A CA 23
ATOM 12247 C C . ARG A 1 2 ? 1.745 -4.279 -3.883 1.00 72.10 2 ARG A C 23
ATOM 12248 O O . ARG A 1 2 ? 1.959 -5.478 -3.704 1.00 22.21 2 ARG A O 23
ATOM 12269 N N . TYR A 1 3 ? 2.668 -3.343 -3.693 1.00 30.20 3 TYR A N 23
ATOM 12270 C CA . TYR A 1 3 ? 4.018 -3.679 -3.255 1.00 53.33 3 TYR A CA 23
ATOM 12271 C C . TYR A 1 3 ? 3.991 -4.406 -1.914 1.00 53.33 3 TYR A C 23
ATOM 12272 O O . TYR A 1 3 ? 4.448 -5.543 -1.804 1.00 4.33 3 TYR A O 23
ATOM 12290 N N . GLN A 1 4 ? 3.450 -3.740 -0.899 1.00 21.23 4 GLN A N 23
ATOM 12291 C CA . GLN A 1 4 ? 3.363 -4.322 0.435 1.00 31.24 4 GLN A CA 23
ATOM 12292 C C . GLN A 1 4 ? 2.551 -5.613 0.414 1.00 31.01 4 GLN A C 23
ATOM 12293 O O . GLN A 1 4 ? 2.939 -6.612 1.019 1.00 25.41 4 GLN A O 23
ATOM 12307 N N . ASP A 1 5 ? 1.422 -5.584 -0.286 1.00 21.44 5 ASP A N 23
ATOM 12308 C CA . ASP A 1 5 ? 0.555 -6.753 -0.386 1.00 41.34 5 ASP A CA 23
ATOM 12309 C C . ASP A 1 5 ? 1.294 -7.924 -1.025 1.00 23.51 5 ASP A C 23
ATOM 12310 O O . ASP A 1 5 ? 1.110 -9.077 -0.632 1.00 3.11 5 ASP A O 23
ATOM 12319 N N . CYS A 1 6 ? 2.130 -7.622 -2.013 1.00 24.54 6 CYS A N 23
ATOM 12320 C CA . CYS A 1 6 ? 2.897 -8.650 -2.707 1.00 53.35 6 CYS A CA 23
ATOM 12321 C C . CYS A 1 6 ? 3.880 -9.329 -1.759 1.00 63.42 6 CYS A C 23
ATOM 12322 O O . CYS A 1 6 ? 3.847 -10.548 -1.581 1.00 41.21 6 CYS A O 23
ATOM 12329 N N . LEU A 1 7 ? 4.755 -8.534 -1.153 1.00 54.10 7 LEU A N 23
ATOM 12330 C CA . LEU A 1 7 ? 5.748 -9.058 -0.222 1.00 42.31 7 LEU A CA 23
ATOM 12331 C C . LEU A 1 7 ? 5.078 -9.804 0.927 1.00 52.11 7 LEU A C 23
ATOM 12332 O O . LEU A 1 7 ? 5.464 -10.924 1.262 1.00 55.12 7 LEU A O 23
ATOM 12348 N N . SER A 1 8 ? 4.071 -9.176 1.526 1.00 74.44 8 SER A N 23
ATOM 12349 C CA . SER A 1 8 ? 3.347 -9.780 2.638 1.00 30.33 8 SER A CA 23
ATOM 12350 C C . SER A 1 8 ? 2.767 -11.134 2.239 1.00 51.55 8 SER A C 23
ATOM 12351 O O . SER A 1 8 ? 3.182 -12.173 2.749 1.00 64.45 8 SER A O 23
ATOM 12359 N N . GLU A 1 9 ? 1.804 -11.110 1.322 1.00 32.24 9 GLU A N 23
ATOM 12360 C CA . GLU A 1 9 ? 1.166 -12.335 0.855 1.00 73.04 9 GLU A CA 23
ATOM 12361 C C . GLU A 1 9 ? 2.208 -13.352 0.398 1.00 2.42 9 GLU A C 23
ATOM 12362 O O . GLU A 1 9 ? 2.056 -14.554 0.616 1.00 65.11 9 GLU A O 23
ATOM 12374 N N . CYS A 1 10 ? 3.267 -12.860 -0.237 1.00 20.03 10 CYS A N 23
ATOM 12375 C CA . CYS A 1 10 ? 4.335 -13.723 -0.726 1.00 21.45 10 CYS A CA 23
ATOM 12376 C C . CYS A 1 10 ? 4.870 -14.613 0.393 1.00 71.43 10 CYS A C 23
ATOM 12377 O O . CYS A 1 10 ? 4.773 -15.838 0.325 1.00 11.13 10 CYS A O 23
ATOM 12384 N N . ASN A 1 11 ? 5.434 -13.988 1.421 1.00 44.24 11 ASN A N 23
ATOM 12385 C CA . ASN A 1 11 ? 5.985 -14.723 2.554 1.00 41.43 11 ASN A CA 23
ATOM 12386 C C . ASN A 1 11 ? 4.883 -15.448 3.319 1.00 14.24 11 ASN A C 23
ATOM 12387 O O . ASN A 1 11 ? 5.036 -16.609 3.698 1.00 60.14 11 ASN A O 23
ATOM 12398 N N . SER A 1 12 ? 3.771 -14.755 3.544 1.00 51.55 12 SER A N 23
ATOM 12399 C CA . SER A 1 12 ? 2.643 -15.331 4.267 1.00 44.13 12 SER A CA 23
ATOM 12400 C C . SER A 1 12 ? 2.097 -16.554 3.536 1.00 41.41 12 SER A C 23
ATOM 12401 O O . SER A 1 12 ? 1.390 -17.375 4.120 1.00 52.21 12 SER A O 23
ATOM 12409 N N . ARG A 1 13 ? 2.431 -16.667 2.254 1.00 34.14 13 ARG A N 23
ATOM 12410 C CA . ARG A 1 13 ? 1.973 -17.788 1.442 1.00 21.23 13 ARG A CA 23
ATOM 12411 C C . ARG A 1 13 ? 2.982 -18.932 1.477 1.00 30.45 13 ARG A C 23
ATOM 12412 O O . ARG A 1 13 ? 2.614 -20.093 1.659 1.00 61.50 13 ARG A O 23
ATOM 12433 N N . CYS A 1 14 ? 4.256 -18.597 1.302 1.00 13.12 14 CYS A N 23
ATOM 12434 C CA . CYS A 1 14 ? 5.318 -19.595 1.313 1.00 44.13 14 CYS A CA 23
ATOM 12435 C C . CYS A 1 14 ? 5.596 -20.078 2.733 1.00 24.50 14 CYS A C 23
ATOM 12436 O O . CYS A 1 14 ? 6.262 -21.094 2.936 1.00 22.45 14 CYS A O 23
ATOM 12443 N N . THR A 1 15 ? 5.081 -19.344 3.714 1.00 4.30 15 THR A N 23
ATOM 12444 C CA . THR A 1 15 ? 5.274 -19.696 5.115 1.00 42.00 15 THR A CA 23
ATOM 12445 C C . THR A 1 15 ? 4.587 -21.015 5.450 1.00 43.02 15 THR A C 23
ATOM 12446 O O . THR A 1 15 ? 4.777 -21.567 6.534 1.00 14.10 15 THR A O 23
ATOM 12457 N N . TYR A 1 16 ? 3.790 -21.516 4.513 1.00 50.31 16 TYR A N 23
ATOM 12458 C CA . TYR A 1 16 ? 3.073 -22.770 4.710 1.00 62.13 16 TYR A CA 23
ATOM 12459 C C . TYR A 1 16 ? 4.038 -23.952 4.730 1.00 41.35 16 TYR A C 23
ATOM 12460 O O . TYR A 1 16 ? 3.674 -25.058 5.130 1.00 2.31 16 TYR A O 23
ATOM 12478 N N . ILE A 1 17 ? 5.270 -23.708 4.295 1.00 71.31 17 ILE A N 23
ATOM 12479 C CA . ILE A 1 17 ? 6.288 -24.751 4.264 1.00 4.41 17 ILE A CA 23
ATOM 12480 C C . ILE A 1 17 ? 6.622 -25.235 5.671 1.00 73.31 17 ILE A C 23
ATOM 12481 O O . ILE A 1 17 ? 7.055 -24.469 6.532 1.00 63.42 17 ILE A O 23
ATOM 12497 N N . PRO A 1 18 ? 6.417 -26.539 5.912 1.00 40.14 18 PRO A N 23
ATOM 12498 C CA . PRO A 1 18 ? 6.692 -27.156 7.212 1.00 34.35 18 PRO A CA 23
ATOM 12499 C C . PRO A 1 18 ? 8.184 -27.235 7.513 1.00 4.24 18 PRO A C 23
ATOM 12500 O O . PRO A 1 18 ? 8.601 -27.886 8.472 1.00 14.51 18 PRO A O 23
ATOM 12511 N N . ASP A 1 19 ? 8.985 -26.568 6.689 1.00 0.04 19 ASP A N 23
ATOM 12512 C CA . ASP A 1 19 ? 10.432 -26.561 6.869 1.00 63.14 19 ASP A CA 23
ATOM 12513 C C . ASP A 1 19 ? 10.981 -25.139 6.807 1.00 53.13 19 ASP A C 23
ATOM 12514 O O . ASP A 1 19 ? 10.901 -24.477 5.772 1.00 44.33 19 ASP A O 23
ATOM 12523 N N . TYR A 1 20 ? 11.536 -24.675 7.921 1.00 75.40 20 TYR A N 23
ATOM 12524 C CA . TYR A 1 20 ? 12.094 -23.331 7.995 1.00 51.54 20 TYR A CA 23
ATOM 12525 C C . TYR A 1 20 ? 13.114 -23.103 6.883 1.00 1.43 20 TYR A C 23
ATOM 12526 O O . 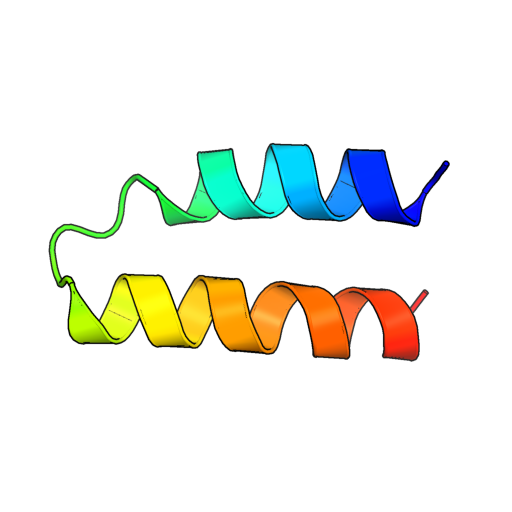TYR A 1 20 ? 13.251 -21.993 6.369 1.00 3.14 20 TYR A O 23
ATOM 12544 N N . ALA A 1 21 ? 13.827 -24.163 6.517 1.00 3.34 21 ALA A N 23
ATOM 12545 C CA . ALA A 1 21 ? 14.833 -24.081 5.466 1.00 42.53 21 ALA A CA 23
ATOM 12546 C C . ALA A 1 21 ? 14.209 -23.655 4.141 1.00 20.20 21 ALA A C 23
ATOM 12547 O O . ALA A 1 21 ? 14.461 -22.556 3.650 1.00 51.15 21 ALA A O 23
ATOM 12554 N N . GLY A 1 22 ? 13.393 -24.534 3.567 1.00 62.40 22 GLY A N 23
ATOM 12555 C CA . GLY A 1 22 ? 12.746 -24.231 2.304 1.00 65.34 22 GLY A CA 23
ATOM 12556 C C . GLY A 1 22 ? 11.986 -22.920 2.341 1.00 25.32 22 GLY A C 23
ATOM 12557 O O . GLY A 1 22 ? 11.873 -22.232 1.328 1.00 44.34 22 GLY A O 23
ATOM 12561 N N . MET A 1 23 ? 11.463 -22.575 3.513 1.00 74.22 23 MET A N 23
ATOM 12562 C CA . MET A 1 23 ? 10.709 -21.338 3.678 1.00 54.24 23 MET A CA 23
ATOM 12563 C C . MET A 1 23 ? 11.633 -20.126 3.621 1.00 64.13 23 MET A C 23
ATOM 12564 O O . MET A 1 23 ? 11.382 -19.176 2.879 1.00 61.32 23 MET A O 23
ATOM 12578 N N . ARG A 1 24 ? 12.703 -20.166 4.409 1.00 52.23 24 ARG A N 23
ATOM 12579 C CA . ARG A 1 24 ? 13.664 -19.070 4.448 1.00 33.15 24 ARG A CA 23
ATOM 12580 C C . ARG A 1 24 ? 14.211 -18.776 3.055 1.00 64.41 24 ARG A C 23
ATOM 12581 O O . ARG A 1 24 ? 14.348 -17.618 2.662 1.00 32.21 24 ARG A O 23
ATOM 12602 N N . ALA A 1 25 ? 14.524 -19.834 2.313 1.00 50.33 25 ALA A N 23
ATOM 12603 C CA . ALA A 1 25 ? 15.055 -19.689 0.963 1.00 23.40 25 ALA A CA 23
ATOM 12604 C C . ALA A 1 25 ? 13.993 -19.154 0.009 1.00 32.02 25 ALA A C 23
ATOM 12605 O O . ALA A 1 25 ? 14.227 -18.189 -0.719 1.00 0.00 25 ALA A O 23
ATOM 12612 N N . CYS A 1 26 ? 12.824 -19.787 0.017 1.00 2.43 26 CYS A N 23
ATOM 12613 C CA . CYS A 1 26 ? 11.725 -19.375 -0.848 1.00 23.11 26 CYS A CA 23
ATOM 12614 C C . CYS A 1 26 ? 11.356 -17.915 -0.600 1.00 74.45 26 CYS A C 23
ATOM 12615 O O . CYS A 1 26 ? 11.333 -17.105 -1.527 1.00 54.22 26 CYS A O 23
ATOM 12622 N N . ILE A 1 27 ? 11.067 -17.588 0.655 1.00 64.43 27 ILE A N 23
ATOM 12623 C CA . ILE A 1 27 ? 10.700 -16.227 1.024 1.00 63.00 27 ILE A CA 23
ATOM 12624 C C . ILE A 1 27 ? 11.891 -15.283 0.898 1.00 63.13 27 ILE A C 23
ATOM 12625 O O . ILE A 1 27 ? 11.727 -14.088 0.659 1.00 53.43 27 ILE A O 23
ATOM 12641 N N . GLY A 1 28 ? 13.093 -15.830 1.058 1.00 13.25 28 GLY A N 23
ATOM 12642 C CA . GLY A 1 28 ? 14.295 -15.023 0.957 1.00 15.22 28 GLY A CA 23
ATOM 12643 C C . GLY A 1 28 ? 14.538 -14.519 -0.452 1.00 32.24 28 GLY A C 23
ATOM 12644 O O . GLY A 1 28 ? 15.070 -13.425 -0.645 1.00 23.42 28 GLY A O 23
ATOM 12648 N N . LEU A 1 29 ? 14.149 -15.318 -1.439 1.00 71.11 29 LEU A N 23
ATOM 12649 C CA . LEU A 1 29 ? 14.329 -14.948 -2.839 1.00 20.23 29 LEU A CA 23
ATOM 12650 C C . LEU A 1 29 ? 13.041 -14.375 -3.420 1.00 51.15 29 LEU A C 23
ATOM 12651 O O . LEU A 1 29 ? 13.071 -13.581 -4.361 1.00 43.22 29 LEU A O 23
ATOM 12667 N N . CYS A 1 30 ? 11.910 -14.781 -2.854 1.00 13.35 30 CYS A N 23
ATOM 12668 C CA . CYS A 1 30 ? 10.610 -14.307 -3.314 1.00 1.22 30 CYS A CA 23
ATOM 12669 C C . CYS A 1 30 ? 10.498 -12.793 -3.160 1.00 55.21 30 CYS A C 23
ATOM 12670 O O . CYS A 1 30 ? 10.045 -12.098 -4.069 1.00 74.34 30 CYS A O 23
ATOM 12677 N N . ALA A 1 31 ? 10.913 -12.289 -2.003 1.00 3.41 31 ALA A N 23
ATOM 12678 C CA . ALA A 1 31 ? 10.862 -10.858 -1.730 1.00 54.45 31 ALA A CA 23
ATOM 12679 C C . ALA A 1 31 ? 11.651 -10.072 -2.772 1.00 10.41 31 ALA A C 23
ATOM 12680 O O . ALA A 1 31 ? 11.109 -9.236 -3.496 1.00 62.54 31 ALA A O 23
ATOM 12687 N N . PRO A 1 32 ? 12.962 -10.343 -2.850 1.00 43.42 32 PRO A N 23
ATOM 12688 C CA . PRO A 1 32 ? 13.854 -9.671 -3.800 1.00 41.20 32 PRO A CA 23
ATOM 12689 C C . PRO A 1 32 ? 13.282 -9.645 -5.213 1.00 65.35 32 PRO A C 23
ATOM 12690 O O . PRO A 1 32 ? 13.292 -8.610 -5.879 1.00 4.05 32 PRO A O 23
ATOM 12701 N N . ALA A 1 33 ? 12.784 -10.791 -5.666 1.00 64.31 33 ALA A N 23
ATOM 12702 C CA . ALA A 1 33 ? 12.206 -10.899 -7.000 1.00 21.23 33 ALA A CA 23
ATOM 12703 C C . ALA A 1 33 ? 11.054 -9.917 -7.180 1.00 12.34 33 ALA A C 23
ATOM 12704 O O . ALA A 1 33 ? 11.031 -9.138 -8.133 1.00 62.45 33 ALA A O 23
ATOM 12711 N N . CYS A 1 34 ? 10.098 -9.958 -6.258 1.00 32.24 34 CYS A N 23
ATOM 12712 C CA . CYS A 1 34 ? 8.941 -9.073 -6.314 1.00 41.34 34 CYS A CA 23
ATOM 12713 C C . CYS A 1 34 ? 9.356 -7.621 -6.095 1.00 43.31 34 CYS A C 23
ATOM 12714 O O . CYS A 1 34 ? 8.685 -6.695 -6.554 1.00 62.30 34 CYS A O 23
ATOM 12721 N N . LEU A 1 35 ? 10.466 -7.429 -5.391 1.00 44.32 35 LEU A N 23
ATOM 12722 C CA . LEU A 1 35 ? 10.972 -6.090 -5.111 1.00 4.54 35 LEU A CA 23
ATOM 12723 C C . LEU A 1 35 ? 11.408 -5.392 -6.395 1.00 65.02 35 LEU A C 23
ATOM 12724 O O . LEU A 1 35 ? 10.945 -4.295 -6.708 1.00 13.25 35 LEU A O 23
ATOM 12740 N N . THR A 1 36 ? 12.302 -6.037 -7.139 1.00 2.13 36 THR A N 23
ATOM 12741 C CA . THR A 1 36 ? 12.800 -5.480 -8.390 1.00 3.31 36 THR A CA 23
ATOM 12742 C C . THR A 1 36 ? 11.757 -5.593 -9.496 1.00 25.20 36 THR A C 23
ATOM 12743 O O . THR A 1 36 ? 11.755 -4.807 -10.443 1.00 11.31 36 THR A O 23
ATOM 12754 N N . SER A 1 37 ? 10.872 -6.576 -9.370 1.00 20.55 37 SER A N 23
ATOM 12755 C CA . SER A 1 37 ? 9.825 -6.795 -10.361 1.00 1.41 37 SER A CA 23
ATOM 12756 C C . SER A 1 37 ? 8.668 -5.822 -10.152 1.00 63.03 37 SER A C 23
ATOM 12757 O O . SER A 1 37 ? 7.925 -5.515 -11.085 1.00 3.14 37 SER A O 23
ATOM 12765 N N . ARG A 1 38 ? 8.522 -5.341 -8.922 1.00 24.11 38 ARG A N 23
ATOM 12766 C CA . ARG A 1 38 ? 7.456 -4.404 -8.589 1.00 71.42 38 ARG A CA 23
ATOM 12767 C C . ARG A 1 38 ? 6.094 -4.968 -8.985 1.00 63.01 38 ARG A C 23
ATOM 12768 O O . ARG A 1 38 ? 5.544 -5.829 -8.298 1.00 3.32 38 ARG A O 23
ATOM 12789 N N . ASP A 1 1 ? 0.754 -0.652 0.535 1.00 32.52 1 ASP A N 24
ATOM 12790 C CA . ASP A 1 1 ? 1.573 -0.487 -0.660 1.00 73.32 1 ASP A CA 24
ATOM 12791 C C . ASP A 1 1 ? 1.824 -1.831 -1.337 1.00 34.21 1 ASP A C 24
ATOM 12792 O O . ASP A 1 1 ? 1.627 -2.887 -0.735 1.00 0.13 1 ASP A O 24
ATOM 12801 N N . ARG A 1 2 ? 2.258 -1.784 -2.592 1.00 72.01 2 ARG A N 24
ATOM 12802 C CA . ARG A 1 2 ? 2.533 -2.998 -3.351 1.00 43.34 2 ARG A CA 24
ATOM 12803 C C . ARG A 1 2 ? 3.574 -3.859 -2.642 1.00 10.35 2 ARG A C 24
ATOM 12804 O O . ARG A 1 2 ? 3.502 -5.088 -2.671 1.00 4.52 2 ARG A O 24
ATOM 12825 N N . TYR A 1 3 ? 4.540 -3.206 -2.005 1.00 50.44 3 TYR A N 24
ATOM 12826 C CA . TYR A 1 3 ? 5.597 -3.911 -1.291 1.00 1.14 3 TYR A CA 24
ATOM 12827 C C . TYR A 1 3 ? 5.025 -4.716 -0.128 1.00 21.12 3 TYR A C 24
ATOM 12828 O O . TYR A 1 3 ? 5.195 -5.933 -0.059 1.00 40.03 3 TYR A O 24
ATOM 12846 N N . GLN A 1 4 ? 4.346 -4.027 0.783 1.00 2.44 4 GLN A N 24
ATOM 12847 C CA . GLN A 1 4 ? 3.749 -4.677 1.944 1.00 53.13 4 GLN A CA 24
ATOM 12848 C C . GLN A 1 4 ? 2.704 -5.702 1.515 1.00 21.22 4 GLN A C 24
ATOM 12849 O O . GLN A 1 4 ? 2.481 -6.700 2.201 1.00 4.24 4 GLN A O 24
ATOM 12863 N N . ASP A 1 5 ? 2.066 -5.450 0.378 1.00 43.53 5 ASP A N 24
ATOM 12864 C CA . ASP A 1 5 ? 1.045 -6.351 -0.143 1.00 22.11 5 ASP A CA 24
ATOM 12865 C C . ASP A 1 5 ? 1.674 -7.634 -0.678 1.00 3.14 5 ASP A C 24
ATOM 12866 O O . ASP A 1 5 ? 1.335 -8.734 -0.240 1.00 53.22 5 ASP A O 24
ATOM 12875 N N . CYS A 1 6 ? 2.592 -7.486 -1.627 1.00 3.42 6 CYS A N 24
ATOM 12876 C CA . CYS A 1 6 ? 3.268 -8.631 -2.223 1.00 64.31 6 CYS A CA 24
ATOM 12877 C C . CYS A 1 6 ? 3.928 -9.493 -1.150 1.00 75.10 6 CYS A C 24
ATOM 12878 O O . CYS A 1 6 ? 3.870 -10.722 -1.203 1.00 61.42 6 CYS A O 24
ATOM 12885 N N . LEU A 1 7 ? 4.553 -8.840 -0.177 1.00 31.23 7 LEU A N 24
ATOM 12886 C CA . LEU A 1 7 ? 5.223 -9.546 0.910 1.00 1.41 7 LEU A CA 24
ATOM 12887 C C . LEU A 1 7 ? 4.209 -10.219 1.829 1.00 1.25 7 LEU A C 24
ATOM 12888 O O . LEU A 1 7 ? 4.351 -11.392 2.173 1.00 22.15 7 LEU A O 24
ATOM 12904 N N . SER A 1 8 ? 3.185 -9.468 2.222 1.00 34.52 8 SER A N 24
ATOM 12905 C CA . SER A 1 8 ? 2.147 -9.992 3.103 1.00 60.01 8 SER A CA 24
ATOM 12906 C C . SER A 1 8 ? 1.559 -11.283 2.542 1.00 73.02 8 SER A C 24
ATOM 12907 O O . SER A 1 8 ? 1.542 -12.313 3.215 1.00 71.14 8 SER A O 24
ATOM 12915 N N . GLU A 1 9 ? 1.077 -11.218 1.304 1.00 11.35 9 GLU A N 24
ATOM 12916 C CA . GLU A 1 9 ? 0.487 -12.381 0.653 1.00 73.01 9 GLU A CA 24
ATOM 12917 C C . GLU A 1 9 ? 1.530 -13.475 0.443 1.00 11.14 9 GLU A C 24
ATOM 12918 O O . GLU A 1 9 ? 1.258 -14.657 0.655 1.00 12.02 9 GLU A O 24
ATOM 12930 N N . CYS A 1 10 ? 2.725 -13.072 0.025 1.00 21.12 10 CYS A N 24
ATOM 12931 C CA . CYS A 1 10 ? 3.810 -14.016 -0.215 1.00 10.13 10 CYS A CA 24
ATOM 12932 C C . CYS A 1 10 ? 4.075 -14.866 1.024 1.00 22.24 10 CYS A C 24
ATOM 12933 O O . CYS A 1 10 ? 4.036 -16.094 0.967 1.00 61.42 10 CYS A O 24
ATOM 12940 N N . ASN A 1 11 ? 4.345 -14.203 2.144 1.00 12.40 11 ASN A N 24
ATOM 12941 C CA . ASN A 1 11 ? 4.617 -14.897 3.397 1.00 13.14 11 ASN A CA 24
ATOM 12942 C C . ASN A 1 11 ? 3.448 -15.798 3.785 1.00 63.24 11 ASN A C 24
ATOM 12943 O O . ASN A 1 11 ? 3.628 -16.989 4.040 1.00 14.13 11 ASN A O 24
ATOM 12954 N N . SER A 1 12 ? 2.251 -15.222 3.825 1.00 3.30 12 SER A N 24
ATOM 12955 C CA . SER A 1 12 ? 1.053 -15.972 4.184 1.00 4.40 12 SER A CA 24
ATOM 12956 C C . SER A 1 12 ? 0.788 -17.086 3.177 1.00 71.15 12 SER A C 24
ATOM 12957 O O . SER A 1 12 ? 0.025 -18.014 3.447 1.00 1.32 12 SER A O 24
ATOM 12965 N N . ARG A 1 13 ? 1.423 -16.987 2.013 1.00 22.34 13 ARG A N 24
ATOM 12966 C CA . ARG A 1 13 ? 1.256 -17.986 0.964 1.00 14.51 13 ARG A CA 24
ATOM 12967 C C . ARG A 1 13 ? 2.284 -19.103 1.108 1.00 62.41 13 ARG A C 24
ATOM 12968 O O . ARG A 1 13 ? 1.960 -20.283 0.964 1.00 53.40 13 ARG A O 24
ATOM 12989 N N . CYS A 1 14 ? 3.526 -18.725 1.392 1.00 52.01 14 CYS A N 24
ATOM 12990 C CA . CYS A 1 14 ? 4.603 -19.694 1.554 1.00 11.13 14 CYS A CA 24
ATOM 12991 C C . CYS A 1 14 ? 4.686 -20.178 2.999 1.00 10.11 14 CYS A C 24
ATOM 12992 O O . CYS A 1 14 ? 5.527 -21.011 3.340 1.00 54.11 14 CYS A O 24
ATOM 12999 N N . THR A 1 15 ? 3.807 -19.650 3.846 1.00 63.02 15 THR A N 24
ATOM 13000 C CA . THR A 1 15 ? 3.781 -20.027 5.253 1.00 11.44 15 THR A CA 24
ATOM 13001 C C . THR A 1 15 ? 3.436 -21.502 5.422 1.00 54.34 15 THR A C 24
ATOM 13002 O O . THR A 1 15 ? 3.520 -22.047 6.522 1.00 32.51 15 THR A O 24
ATOM 13013 N N . TYR A 1 16 ? 3.047 -22.142 4.325 1.00 64.34 16 TYR A N 24
ATOM 13014 C CA . TYR A 1 16 ? 2.688 -23.555 4.351 1.00 35.04 16 TYR A CA 24
ATOM 13015 C C . TYR A 1 16 ? 3.930 -24.431 4.480 1.00 72.32 16 TYR A C 24
ATOM 13016 O O . TYR A 1 16 ? 3.830 -25.644 4.668 1.00 24.14 16 TYR A O 24
ATOM 13034 N N . ILE A 1 17 ? 5.099 -23.808 4.377 1.00 54.11 17 ILE A N 24
ATOM 13035 C CA . ILE A 1 17 ? 6.361 -24.530 4.483 1.00 14.51 17 ILE A CA 24
ATOM 13036 C C . ILE A 1 17 ? 6.858 -24.557 5.924 1.00 23.42 17 ILE A C 24
ATOM 13037 O O . ILE A 1 17 ? 7.297 -23.548 6.476 1.00 55.55 17 ILE A O 24
ATOM 13053 N N . PRO A 1 18 ? 6.792 -25.742 6.550 1.00 12.33 18 PRO A N 24
ATOM 13054 C CA . PRO A 1 18 ? 7.234 -25.931 7.935 1.00 15.12 18 PRO A CA 24
ATOM 13055 C C . PRO A 1 18 ? 8.748 -25.829 8.080 1.00 61.14 18 PRO A C 24
ATOM 13056 O O . PRO A 1 18 ? 9.276 -25.818 9.192 1.00 52.41 18 PRO A O 24
ATOM 13067 N N . ASP A 1 19 ? 9.442 -25.755 6.949 1.00 32.01 19 ASP A N 24
ATOM 13068 C CA . ASP A 1 19 ? 10.896 -25.652 6.950 1.00 65.40 19 ASP A CA 24
ATOM 13069 C C . ASP A 1 19 ? 11.338 -24.195 7.039 1.00 24.14 19 ASP A C 24
ATOM 13070 O O . ASP A 1 19 ? 10.948 -23.366 6.217 1.00 12.24 19 ASP A O 24
ATOM 13079 N N . TYR A 1 20 ? 12.154 -23.890 8.043 1.00 72.13 20 TYR A N 24
ATOM 13080 C CA . TYR A 1 20 ? 12.646 -22.532 8.242 1.00 60.22 20 TYR A CA 24
ATOM 13081 C C . TYR A 1 20 ? 13.458 -22.065 7.038 1.00 64.22 20 TYR A C 24
ATOM 13082 O O . TYR A 1 20 ? 13.334 -20.923 6.596 1.00 32.40 20 TYR A O 24
ATOM 13100 N N . ALA A 1 21 ? 14.290 -22.958 6.511 1.00 4.15 21 ALA A N 24
ATOM 13101 C CA . ALA A 1 21 ? 15.122 -22.640 5.357 1.00 13.22 21 ALA A CA 24
ATOM 13102 C C . ALA A 1 21 ? 14.268 -22.384 4.120 1.00 42.52 21 ALA A C 24
ATOM 13103 O O . ALA A 1 21 ? 14.532 -21.459 3.352 1.00 22.12 21 ALA A O 24
ATOM 13110 N N . GLY A 1 22 ? 13.243 -23.209 3.932 1.00 62.51 22 GLY A N 24
ATOM 13111 C CA . GLY A 1 22 ? 12.367 -23.056 2.785 1.00 2.32 22 GLY A CA 24
ATOM 13112 C C . GLY A 1 22 ? 11.604 -21.746 2.810 1.00 30.22 22 GLY A C 24
ATOM 13113 O O . GLY A 1 22 ? 11.485 -21.070 1.789 1.00 74.33 22 GLY A O 24
ATOM 13117 N N . MET A 1 23 ? 11.085 -21.388 3.980 1.00 75.12 23 MET A N 24
ATOM 13118 C CA . MET A 1 23 ? 10.328 -20.151 4.133 1.00 41.31 23 MET A CA 24
ATOM 13119 C C . MET A 1 23 ? 11.233 -18.935 3.960 1.00 25.35 23 MET A C 24
ATOM 13120 O O . MET A 1 23 ? 10.859 -17.958 3.313 1.00 52.41 23 MET A O 24
ATOM 13134 N N . ARG A 1 24 ? 12.426 -19.003 4.544 1.00 35.31 24 ARG A N 24
ATOM 13135 C CA . ARG A 1 24 ? 13.383 -17.908 4.456 1.00 41.52 24 ARG A CA 24
ATOM 13136 C C . ARG A 1 24 ? 13.790 -17.657 3.007 1.00 45.12 24 ARG A C 24
ATOM 13137 O O . ARG A 1 24 ? 13.821 -16.515 2.549 1.00 73.12 24 ARG A O 24
ATOM 13158 N N . ALA A 1 25 ? 14.103 -18.732 2.291 1.00 25.21 25 ALA A N 24
ATOM 13159 C CA . ALA A 1 25 ? 14.508 -18.629 0.894 1.00 35.14 25 ALA A CA 24
ATOM 13160 C C . ALA A 1 25 ? 13.322 -18.269 0.005 1.00 22.22 25 ALA A C 24
ATOM 13161 O O . ALA A 1 25 ? 13.408 -17.363 -0.824 1.00 73.34 25 ALA A O 24
ATOM 13168 N N . CYS A 1 26 ? 12.217 -18.985 0.183 1.00 54.33 26 CYS A N 24
ATOM 13169 C CA . CYS A 1 26 ? 11.014 -18.742 -0.604 1.00 75.11 26 CYS A CA 24
ATOM 13170 C C . CYS A 1 26 ? 10.485 -17.330 -0.369 1.00 3.21 26 CYS A C 24
ATOM 13171 O O . CYS A 1 26 ? 10.314 -16.556 -1.311 1.00 13.41 26 CYS A O 24
ATOM 13178 N N . ILE A 1 27 ? 10.230 -17.002 0.893 1.00 21.33 27 ILE A N 24
ATOM 13179 C CA . ILE A 1 27 ? 9.723 -15.684 1.252 1.00 2.32 27 ILE A CA 24
ATOM 13180 C C . ILE A 1 27 ? 10.795 -14.614 1.070 1.00 72.34 27 ILE A C 24
ATOM 13181 O O . ILE A 1 27 ? 10.487 -13.444 0.850 1.00 4.51 27 ILE A O 24
ATOM 13197 N N . GLY A 1 28 ? 12.056 -15.026 1.160 1.00 31.24 28 GLY A N 24
ATOM 13198 C CA . GLY A 1 28 ? 13.155 -14.092 1.001 1.00 13.31 28 GLY A CA 24
ATOM 13199 C C . GLY A 1 28 ? 13.500 -13.845 -0.454 1.00 71.42 28 GLY A C 24
ATOM 13200 O O . GLY A 1 28 ? 14.177 -12.870 -0.783 1.00 74.11 28 GLY A O 24
ATOM 13204 N N . LEU A 1 29 ? 13.036 -14.731 -1.329 1.00 22.44 29 LEU A N 24
ATOM 13205 C CA . LEU A 1 29 ? 13.301 -14.607 -2.758 1.00 0.32 29 LEU A CA 24
ATOM 13206 C C . LEU A 1 29 ? 12.080 -14.064 -3.493 1.00 13.54 29 LEU A C 24
ATOM 13207 O O . LEU A 1 29 ? 12.203 -13.439 -4.547 1.00 31.12 29 LEU A O 24
ATOM 13223 N N . CYS A 1 30 ? 10.901 -14.303 -2.928 1.00 71.51 30 CYS A N 24
ATOM 13224 C CA . CYS A 1 30 ? 9.656 -13.837 -3.528 1.00 24.44 30 CYS A CA 24
ATOM 13225 C C . CYS A 1 30 ? 9.627 -12.314 -3.605 1.00 10.33 30 CYS A C 24
ATOM 13226 O O . CYS A 1 30 ? 9.086 -11.740 -4.550 1.00 24.13 30 CYS A O 24
ATOM 13233 N N . ALA A 1 31 ? 10.212 -11.665 -2.604 1.00 4.35 31 ALA A N 24
ATOM 13234 C CA . ALA A 1 31 ? 10.256 -10.208 -2.559 1.00 34.43 31 ALA A CA 24
ATOM 13235 C C . ALA A 1 31 ? 11.165 -9.652 -3.649 1.00 73.33 31 ALA A C 24
ATOM 13236 O O . ALA A 1 31 ? 10.737 -8.896 -4.522 1.00 21.03 31 ALA A O 24
ATOM 13243 N N . PRO A 1 32 ? 12.450 -10.033 -3.601 1.00 32.50 32 PRO A N 24
ATOM 13244 C CA . PRO A 1 32 ? 13.446 -9.584 -4.578 1.00 21.12 32 PRO A CA 24
ATOM 13245 C C . PRO A 1 32 ? 12.955 -9.727 -6.014 1.00 61.14 32 PRO A C 24
ATOM 13246 O O . PRO A 1 32 ? 13.111 -8.816 -6.827 1.00 73.31 32 PRO A O 24
ATOM 13257 N N . ALA A 1 33 ? 12.361 -10.876 -6.320 1.00 63.12 33 ALA A N 24
ATOM 13258 C CA . ALA A 1 33 ? 11.845 -11.137 -7.658 1.00 43.13 33 ALA A CA 24
ATOM 13259 C C . ALA A 1 33 ? 10.591 -10.315 -7.933 1.00 14.13 33 ALA A C 24
ATOM 13260 O O . ALA A 1 33 ? 10.400 -9.804 -9.037 1.00 11.24 33 ALA A O 24
ATOM 13267 N N . CYS A 1 34 ? 9.737 -10.192 -6.922 1.00 11.31 34 CYS A N 24
ATOM 13268 C CA . CYS A 1 34 ? 8.499 -9.433 -7.054 1.00 2.31 34 CYS A CA 24
ATOM 13269 C C . CYS A 1 34 ? 8.791 -7.952 -7.281 1.00 74.10 34 CYS A C 24
ATOM 13270 O O . CYS A 1 34 ? 8.037 -7.257 -7.964 1.00 62.34 34 CYS A O 24
ATOM 13277 N N . LEU A 1 35 ? 9.888 -7.476 -6.704 1.00 2.20 35 LEU A N 24
ATOM 13278 C CA . LEU A 1 35 ? 10.281 -6.078 -6.843 1.00 55.41 35 LEU A CA 24
ATOM 13279 C C . LEU A 1 35 ? 11.038 -5.852 -8.148 1.00 13.22 35 LEU A C 24
ATOM 13280 O O . LEU A 1 35 ? 10.883 -4.817 -8.798 1.00 31.13 35 LEU A O 24
ATOM 13296 N N . THR A 1 36 ? 11.856 -6.828 -8.528 1.00 23.02 36 THR A N 24
ATOM 13297 C CA . THR A 1 36 ? 12.637 -6.737 -9.755 1.00 53.22 36 THR A CA 24
ATOM 13298 C C . THR A 1 36 ? 11.743 -6.850 -10.985 1.00 31.22 36 THR A C 24
ATOM 13299 O O . THR A 1 36 ? 12.017 -6.245 -12.021 1.00 71.22 36 THR A O 24
ATOM 13310 N N . SER A 1 37 ? 10.672 -7.629 -10.863 1.00 4.32 37 SER A N 24
ATOM 13311 C CA . SER A 1 37 ? 9.739 -7.824 -11.966 1.00 43.32 37 SER A CA 24
ATOM 13312 C C . SER A 1 37 ? 8.539 -6.892 -11.834 1.00 12.53 37 SER A C 24
ATOM 13313 O O . SER A 1 37 ? 7.920 -6.514 -12.828 1.00 54.15 37 SER A O 24
ATOM 13321 N N . ARG A 1 38 ? 8.216 -6.525 -10.598 1.00 2.42 38 ARG A N 24
ATOM 13322 C CA . ARG A 1 38 ? 7.090 -5.638 -10.334 1.00 14.24 38 ARG A CA 24
ATOM 13323 C C . ARG A 1 38 ? 5.787 -6.247 -10.844 1.00 11.01 38 ARG A C 24
ATOM 13324 O O . ARG A 1 38 ? 4.967 -5.561 -11.455 1.00 21.22 38 ARG A O 24
ATOM 13345 N N . ASP A 1 1 ? 2.630 -0.191 -0.525 1.00 75.11 1 ASP A N 25
ATOM 13346 C CA . ASP A 1 1 ? 1.400 -0.757 -1.067 1.00 32.51 1 ASP A CA 25
ATOM 13347 C C . ASP A 1 1 ? 1.664 -2.115 -1.710 1.00 62.23 1 ASP A C 25
ATOM 13348 O O . ASP A 1 1 ? 1.362 -3.158 -1.129 1.00 43.33 1 ASP A O 25
ATOM 13357 N N . ARG A 1 2 ? 2.229 -2.094 -2.913 1.00 74.33 2 ARG A N 25
ATOM 13358 C CA . ARG A 1 2 ? 2.531 -3.323 -3.637 1.00 24.54 2 ARG A CA 25
ATOM 13359 C C . ARG A 1 2 ? 3.644 -4.103 -2.942 1.00 20.01 2 ARG A C 25
ATOM 13360 O O . ARG A 1 2 ? 3.644 -5.334 -2.937 1.00 73.33 2 ARG A O 25
ATOM 13381 N N . TYR A 1 3 ? 4.591 -3.378 -2.357 1.00 12.11 3 TYR A N 25
ATOM 13382 C CA . TYR A 1 3 ? 5.711 -4.001 -1.662 1.00 31.11 3 TYR A CA 25
ATOM 13383 C C . TYR A 1 3 ? 5.236 -4.733 -0.411 1.00 21.45 3 TYR A C 25
ATOM 13384 O O . TYR A 1 3 ? 5.484 -5.928 -0.246 1.00 50.43 3 TYR A O 25
ATOM 13402 N N . GLN A 1 4 ? 4.552 -4.008 0.468 1.00 10.20 4 GLN A N 25
ATOM 13403 C CA . GLN A 1 4 ? 4.042 -4.588 1.705 1.00 41.22 4 GLN A CA 25
ATOM 13404 C C . GLN A 1 4 ? 3.023 -5.684 1.412 1.00 24.54 4 GLN A C 25
ATOM 13405 O O . GLN A 1 4 ? 2.983 -6.707 2.098 1.00 42.45 4 GLN A O 25
ATOM 13419 N N . ASP A 1 5 ? 2.202 -5.465 0.392 1.00 61.14 5 ASP A N 25
ATOM 13420 C CA . ASP A 1 5 ? 1.183 -6.435 0.008 1.00 63.32 5 ASP A CA 25
ATOM 13421 C C . ASP A 1 5 ? 1.822 -7.695 -0.568 1.00 22.43 5 ASP A C 25
ATOM 13422 O O . ASP A 1 5 ? 1.568 -8.804 -0.096 1.00 72.24 5 ASP A O 25
ATOM 13431 N N . CYS A 1 6 ? 2.652 -7.518 -1.590 1.00 43.40 6 CYS A N 25
ATOM 13432 C CA . CYS A 1 6 ? 3.327 -8.639 -2.232 1.00 31.41 6 CYS A CA 25
ATOM 13433 C C . CYS A 1 6 ? 4.093 -9.472 -1.208 1.00 12.34 6 CYS A C 25
ATOM 13434 O O . CYS A 1 6 ? 4.064 -10.703 -1.245 1.00 13.45 6 CYS A O 25
ATOM 13441 N N . LEU A 1 7 ? 4.777 -8.792 -0.294 1.00 62.11 7 LEU A N 25
ATOM 13442 C CA . LEU A 1 7 ? 5.551 -9.468 0.742 1.00 41.25 7 LEU A CA 25
ATOM 13443 C C . LEU A 1 7 ? 4.632 -10.135 1.760 1.00 63.53 7 LEU A C 25
ATOM 13444 O O . LEU A 1 7 ? 4.743 -11.334 2.019 1.00 41.32 7 LEU A O 25
ATOM 13460 N N . SER A 1 8 ? 3.724 -9.352 2.332 1.00 31.24 8 SER A N 25
ATOM 13461 C CA . SER A 1 8 ? 2.786 -9.867 3.323 1.00 3.05 8 SER A CA 25
ATOM 13462 C C . SER A 1 8 ? 2.046 -11.088 2.788 1.00 74.44 8 SER A C 25
ATOM 13463 O O . SER A 1 8 ? 1.841 -12.067 3.505 1.00 64.12 8 SER A O 25
ATOM 13471 N N . GLU A 1 9 ? 1.646 -11.022 1.521 1.00 21.04 9 GLU A N 25
ATOM 13472 C CA . GLU A 1 9 ? 0.927 -12.122 0.889 1.00 2.02 9 GLU A CA 25
ATOM 13473 C C . GLU A 1 9 ? 1.835 -13.336 0.714 1.00 42.22 9 GLU A C 25
ATOM 13474 O O . GLU A 1 9 ? 1.522 -14.432 1.180 1.00 44.03 9 GLU A O 25
ATOM 13486 N N . CYS A 1 10 ? 2.961 -13.132 0.038 1.00 21.32 10 CYS A N 25
ATOM 13487 C CA . CYS A 1 10 ? 3.915 -14.208 -0.201 1.00 22.41 10 CYS A CA 25
ATOM 13488 C C . CYS A 1 10 ? 4.351 -14.851 1.113 1.00 72.01 10 CYS A C 25
ATOM 13489 O O . CYS A 1 10 ? 4.626 -16.049 1.169 1.00 55.24 10 CYS A O 25
ATOM 13496 N N . ASN A 1 11 ? 4.411 -14.045 2.168 1.00 31.11 11 ASN A N 25
ATOM 13497 C CA . ASN A 1 11 ? 4.813 -14.534 3.482 1.00 61.53 11 ASN A CA 25
ATOM 13498 C C . ASN A 1 11 ? 3.753 -15.465 4.063 1.00 25.42 11 ASN A C 25
ATOM 13499 O O . ASN A 1 11 ? 4.017 -16.641 4.317 1.00 53.15 11 ASN A O 25
ATOM 13510 N N . SER A 1 12 ? 2.554 -14.931 4.272 1.00 64.22 12 SER A N 25
ATOM 13511 C CA . SER A 1 12 ? 1.455 -15.713 4.826 1.00 3.24 12 SER A CA 25
ATOM 13512 C C . SER A 1 12 ? 1.068 -16.850 3.885 1.00 3.35 12 SER A C 25
ATOM 13513 O O . SER A 1 12 ? 0.376 -17.788 4.280 1.00 23.31 12 SER A O 25
ATOM 13521 N N . ARG A 1 13 ? 1.520 -16.758 2.639 1.00 3.41 13 ARG A N 25
ATOM 13522 C CA . ARG A 1 13 ? 1.221 -17.777 1.641 1.00 41.04 13 ARG A CA 25
ATOM 13523 C C . ARG A 1 13 ? 2.284 -18.871 1.645 1.00 24.32 13 ARG A C 25
ATOM 13524 O O . ARG A 1 13 ? 1.971 -20.057 1.533 1.00 42.24 13 ARG A O 25
ATOM 13545 N N . CYS A 1 14 ? 3.543 -18.466 1.776 1.00 40.53 14 CYS A N 25
ATOM 13546 C CA . CYS A 1 14 ? 4.653 -19.410 1.794 1.00 5.11 14 CYS A CA 25
ATOM 13547 C C . CYS A 1 14 ? 4.919 -19.910 3.211 1.00 1.33 14 CYS A C 25
ATOM 13548 O O . CYS A 1 14 ? 5.754 -20.789 3.426 1.00 70.32 14 CYS A O 25
ATOM 13555 N N . THR A 1 15 ? 4.202 -19.343 4.177 1.00 45.31 15 THR A N 25
ATOM 13556 C CA . THR A 1 15 ? 4.360 -19.729 5.573 1.00 25.03 15 THR A CA 25
ATOM 13557 C C . THR A 1 15 ? 3.932 -21.175 5.796 1.00 53.14 15 THR A C 25
ATOM 13558 O O . THR A 1 15 ? 4.197 -21.757 6.848 1.00 44.52 15 THR A O 25
ATOM 13569 N N . TYR A 1 16 ? 3.268 -21.750 4.799 1.00 41.00 16 TYR A N 25
ATOM 13570 C CA . TYR A 1 16 ? 2.801 -23.128 4.887 1.00 71.42 16 TYR A CA 25
ATOM 13571 C C . TYR A 1 16 ? 3.966 -24.107 4.774 1.00 41.21 16 TYR A C 25
ATOM 13572 O O . TYR A 1 16 ? 3.826 -25.293 5.073 1.00 71.14 16 TYR A O 25
ATOM 13590 N N . ILE A 1 17 ? 5.116 -23.600 4.341 1.00 14.02 17 ILE A N 25
ATOM 13591 C CA . ILE A 1 17 ? 6.306 -24.428 4.190 1.00 0.52 17 ILE A CA 25
ATOM 13592 C C . ILE A 1 17 ? 6.778 -24.963 5.538 1.00 50.22 17 ILE A C 25
ATOM 13593 O O . ILE A 1 17 ? 7.221 -24.215 6.410 1.00 21.30 17 ILE A O 25
ATOM 13609 N N . PRO A 1 18 ? 6.683 -26.289 5.714 1.00 64.13 18 PRO A N 25
ATOM 13610 C CA . PRO A 1 18 ? 7.098 -26.955 6.952 1.00 61.10 18 PRO A CA 25
ATOM 13611 C C . PRO A 1 18 ? 8.611 -26.939 7.140 1.00 63.41 18 PRO A C 25
ATOM 13612 O O . PRO A 1 18 ? 9.149 -27.653 7.987 1.00 74.42 18 PRO A O 25
ATOM 13623 N N . ASP A 1 19 ? 9.293 -26.121 6.346 1.00 72.23 19 ASP A N 25
ATOM 13624 C CA . ASP A 1 19 ? 10.745 -26.012 6.426 1.00 52.51 19 ASP A CA 25
ATOM 13625 C C . ASP A 1 19 ? 11.177 -24.550 6.492 1.00 55.24 19 ASP A C 25
ATOM 13626 O O . ASP A 1 19 ? 10.993 -23.794 5.537 1.00 33.20 19 ASP A O 25
ATOM 13635 N N . TYR A 1 20 ? 11.750 -24.158 7.624 1.00 71.21 20 TYR A N 25
ATOM 13636 C CA . TYR A 1 20 ? 12.205 -22.786 7.816 1.00 75.13 20 TYR A CA 25
ATOM 13637 C C . TYR A 1 20 ? 13.135 -22.358 6.685 1.00 4.45 20 TYR A C 25
ATOM 13638 O O . TYR A 1 20 ? 13.039 -21.242 6.176 1.00 54.30 20 TYR A O 25
ATOM 13656 N N . ALA A 1 21 ? 14.037 -23.254 6.298 1.00 20.04 21 ALA A N 25
ATOM 13657 C CA . ALA A 1 21 ? 14.984 -22.971 5.227 1.00 21.40 21 ALA A CA 25
ATOM 13658 C C . ALA A 1 21 ? 14.262 -22.540 3.955 1.00 14.03 21 ALA A C 25
ATOM 13659 O O . ALA A 1 21 ? 14.382 -21.396 3.519 1.00 12.01 21 ALA A O 25
ATOM 13666 N N . GLY A 1 22 ? 13.511 -23.464 3.364 1.00 72.42 22 GLY A N 25
ATOM 13667 C CA . GLY A 1 22 ? 12.781 -23.160 2.147 1.00 32.11 22 GLY A CA 25
ATOM 13668 C C . GLY A 1 22 ? 11.910 -21.927 2.286 1.00 4.12 22 GLY A C 25
ATOM 13669 O O . GLY A 1 22 ? 11.825 -21.112 1.368 1.00 64.43 22 GLY A O 25
ATOM 13673 N N . MET A 1 23 ? 11.261 -21.790 3.438 1.00 51.24 23 MET A N 25
ATOM 13674 C CA . MET A 1 23 ? 10.392 -20.647 3.693 1.00 40.20 23 MET A CA 25
ATOM 13675 C C . MET A 1 23 ? 11.180 -19.342 3.640 1.00 63.04 23 MET A C 25
ATOM 13676 O O . MET A 1 23 ? 10.804 -18.407 2.932 1.00 30.25 23 MET A O 25
ATOM 13690 N N . ARG A 1 24 ? 12.275 -19.286 4.391 1.00 12.14 24 ARG A N 25
ATOM 13691 C CA . ARG A 1 24 ? 13.115 -18.095 4.430 1.00 13.14 24 ARG A CA 25
ATOM 13692 C C . ARG A 1 24 ? 13.582 -17.713 3.029 1.00 60.12 24 ARG A C 25
ATOM 13693 O O . ARG A 1 24 ? 13.591 -16.537 2.665 1.00 34.54 24 ARG A O 25
ATOM 13714 N N . ALA A 1 25 ? 13.971 -18.715 2.247 1.00 75.01 25 ALA A N 25
ATOM 13715 C CA . ALA A 1 25 ? 14.438 -18.485 0.885 1.00 14.35 25 ALA A CA 25
ATOM 13716 C C . ALA A 1 25 ? 13.294 -18.039 -0.019 1.00 72.54 25 ALA A C 25
ATOM 13717 O O . ALA A 1 25 ? 13.446 -17.118 -0.822 1.00 70.11 25 ALA A O 25
ATOM 13724 N N . CYS A 1 26 ? 12.148 -18.700 0.114 1.00 3.45 26 CYS A N 25
ATOM 13725 C CA . CYS A 1 26 ? 10.978 -18.373 -0.692 1.00 23.14 26 CYS A CA 25
ATOM 13726 C C . CYS A 1 26 ? 10.500 -16.953 -0.406 1.00 10.52 26 CYS A C 25
ATOM 13727 O O . CYS A 1 26 ? 10.387 -16.130 -1.315 1.00 74.23 26 CYS A O 25
ATOM 13734 N N . ILE A 1 27 ? 10.221 -16.672 0.863 1.00 65.02 27 ILE A N 25
ATOM 13735 C CA . ILE A 1 27 ? 9.757 -15.351 1.268 1.00 21.34 27 ILE A CA 25
ATOM 13736 C C . ILE A 1 27 ? 10.852 -14.305 1.090 1.00 52.21 27 ILE A C 25
ATOM 13737 O O . ILE A 1 27 ? 10.574 -13.149 0.773 1.00 5.23 27 ILE A O 25
ATOM 13753 N N . GLY A 1 28 ? 12.099 -14.720 1.294 1.00 54.42 28 GLY A N 25
ATOM 13754 C CA . GLY A 1 28 ? 13.217 -13.806 1.149 1.00 22.51 28 GLY A CA 25
ATOM 13755 C C . GLY A 1 28 ? 13.536 -13.505 -0.302 1.00 31.41 28 GLY A C 25
ATOM 13756 O O . GLY A 1 28 ? 14.124 -12.469 -0.614 1.00 65.31 28 GLY A O 25
ATOM 13760 N N . LEU A 1 29 ? 13.149 -14.413 -1.191 1.00 53.25 29 LEU A N 25
ATOM 13761 C CA . LEU A 1 29 ? 13.398 -14.240 -2.618 1.00 60.35 29 LEU A CA 25
ATOM 13762 C C . LEU A 1 29 ? 12.178 -13.648 -3.317 1.00 2.13 29 LEU A C 25
ATOM 13763 O O . LEU A 1 29 ? 12.288 -13.073 -4.400 1.00 52.02 29 LEU A O 25
ATOM 13779 N N . CYS A 1 30 ? 11.016 -13.790 -2.688 1.00 61.13 30 CYS A N 25
ATOM 13780 C CA . CYS A 1 30 ? 9.775 -13.268 -3.247 1.00 71.02 30 CYS A CA 25
ATOM 13781 C C . CYS A 1 30 ? 9.841 -11.751 -3.397 1.00 5.24 30 CYS A C 25
ATOM 13782 O O . CYS A 1 30 ? 9.466 -11.202 -4.432 1.00 13.32 30 CYS A O 25
ATOM 13789 N N . ALA A 1 31 ? 10.323 -11.080 -2.355 1.00 54.22 31 ALA A N 25
ATOM 13790 C CA . ALA A 1 31 ? 10.441 -9.627 -2.371 1.00 32.11 31 ALA A CA 25
ATOM 13791 C C . ALA A 1 31 ? 11.336 -9.161 -3.515 1.00 34.54 31 ALA A C 25
ATOM 13792 O O . ALA A 1 31 ? 10.913 -8.422 -4.404 1.00 60.50 31 ALA A O 25
ATOM 13799 N N . PRO A 1 32 ? 12.602 -9.602 -3.493 1.00 3.11 32 PRO A N 25
ATOM 13800 C CA . PRO A 1 32 ? 13.583 -9.242 -4.521 1.00 62.32 32 PRO A CA 25
ATOM 13801 C C . PRO A 1 32 ? 13.035 -9.421 -5.933 1.00 21.21 32 PRO A C 25
ATOM 13802 O O . PRO A 1 32 ? 13.109 -8.511 -6.758 1.00 25.03 32 PRO A O 25
ATOM 13813 N N . ALA A 1 33 ? 12.485 -10.600 -6.204 1.00 35.11 33 ALA A N 25
ATOM 13814 C CA . ALA A 1 33 ? 11.922 -10.897 -7.515 1.00 53.13 33 ALA A CA 25
ATOM 13815 C C . ALA A 1 33 ? 10.699 -10.031 -7.797 1.00 15.14 33 ALA A C 25
ATOM 13816 O O . ALA A 1 33 ? 10.539 -9.502 -8.897 1.00 45.31 33 ALA A O 25
ATOM 13823 N N . CYS A 1 34 ? 9.836 -9.891 -6.796 1.00 12.33 34 CYS A N 25
ATOM 13824 C CA . CYS A 1 34 ? 8.626 -9.090 -6.935 1.00 54.21 34 CYS A CA 25
ATOM 13825 C C . CYS A 1 34 ? 8.969 -7.631 -7.221 1.00 51.31 34 CYS A C 25
ATOM 13826 O O . CYS A 1 34 ? 8.209 -6.920 -7.880 1.00 74.11 34 CYS A O 25
ATOM 13833 N N . LEU A 1 35 ? 10.118 -7.190 -6.722 1.00 24.54 35 LEU A N 25
ATOM 13834 C CA . LEU A 1 35 ? 10.564 -5.816 -6.923 1.00 53.01 35 LEU A CA 25
ATOM 13835 C C . LEU A 1 35 ? 11.126 -5.626 -8.328 1.00 72.23 35 LEU A C 25
ATOM 13836 O O . LEU A 1 35 ? 10.727 -4.712 -9.051 1.00 33.31 35 LEU A O 25
ATOM 13852 N N . THR A 1 36 ? 12.054 -6.497 -8.712 1.00 22.44 36 THR A N 25
ATOM 13853 C CA . THR A 1 36 ? 12.671 -6.427 -10.030 1.00 55.13 36 THR A CA 25
ATOM 13854 C C . THR A 1 36 ? 11.633 -6.609 -11.132 1.00 63.25 36 THR A C 25
ATOM 13855 O O . THR A 1 36 ? 11.775 -6.065 -12.228 1.00 20.25 36 THR A O 25
ATOM 13866 N N . SER A 1 37 ? 10.590 -7.377 -10.836 1.00 30.53 37 SER A N 25
ATOM 13867 C CA . SER A 1 37 ? 9.530 -7.634 -11.803 1.00 53.13 37 SER A CA 25
ATOM 13868 C C . SER A 1 37 ? 8.414 -6.601 -11.673 1.00 60.51 37 SER A C 25
ATOM 13869 O O . SER A 1 37 ? 7.715 -6.302 -12.641 1.00 52.30 37 SER A O 25
ATOM 13877 N N . ARG A 1 38 ? 8.254 -6.061 -10.469 1.00 71.34 38 ARG A N 25
ATOM 13878 C CA . ARG A 1 38 ? 7.223 -5.063 -10.211 1.00 30.41 38 ARG A CA 25
ATOM 13879 C C . ARG A 1 38 ? 5.834 -5.632 -10.487 1.00 63.13 38 ARG A C 25
ATOM 13880 O O . ARG A 1 38 ? 5.023 -5.009 -11.172 1.00 13.02 38 ARG A O 25
#

Sequence (38 aa):
DRYQDCLSECNSRCTYIPDYAGMRACIGLCAPACLTSRDRYQDCLSECNSRCTYIPDYAGMRACIGLCAPACLTSRDRYQDCLSECNSRCTYIPDYAGMRACIGLCAPACLTSRDRYQDCLSECNSRCTYIPDYAGMRACIGLCAPACLTSRDRYQDCLSECNSRCTYIPDYAGMRACIGLCAPACLTSRDRYQDCLSECNSRCTYIPDYAGMRACIGLCAPACLTSRDRYQDCLSECNSRCTYIPDYAGMRACIGLCAPACLTSRDRYQDCLSECNSRCTYIPDYAGMRACIGLCAPACLTSRDRYQDCLSECNSRCTYIPDYAGMRACIGLCAPACLTSRDRYQDCLSECNSRCTYIPDYAGMRACIGLCAPACLTSRDRYQDCLSECNSRCTYIPDYAGMRACIGLCAPACLTSRDRYQDCLSECNSRCTYIPDYAGMRACIGLCAPACLTSRDRYQDCLSECNSRCTYIPDYAGMRACIGLCAPACLTSRDRYQDCLSECNSRCTYIPDYAGMRACIGLCAPACLTSRDRYQDCLSECNSRCTYIPDYAGMRACIGLCAPACLTSRDRYQDCLSECNSRCTYIPDYAGMRACIGLCAPACLTSRDRYQDCLSECNSRCTYIPDYAGMRACIGLCAPACLTSRDRYQDCLSECNSRCTYIPDYAGMRACIGLCAPACLTSRDRYQDCLSECNSRCTYIPDYAGMRACIGLCAPACLTSRDRYQDCLSECNSRCTYIPDYAGMRACIGLCAPACLTSRDRYQDCLSECNSRCTYIPDYAGMRACIGLCAPACLTSRDRYQDCLSECNSRCTYIPDYAGMRACIGLCAPACLTSRDRYQDCLSECNSRCTYIPDYAGMRACIGLCAPACLTSRDRYQDCLSECNSRCTYIPDYAGMRACIGLCAPACLTSRDRYQDCLSECNSRCTYIPDYAGMRACIGLCAPACLTSR

B-factor: mean 35.7, std 22.97, range [0.02, 75.54]

Radius of gyration: 9.68 Å; Cα contacts (8 Å, |Δi|>4): 16; chains: 1; bounding box: 15×27×19 Å

Secondary structure (DSSP, 8-state):
-HHHHHHHHHHHHHTT-S-HHHHHHHHHHHHHHHHHH-

Organism: Nigella sativa (NCBI:txid555479)

Solvent-accessible surface area: 3251 Å² total; per-residue (Å²): 150,177,87,112,86,30,57,66,97,10,59,74,183,16,74,197,60,120,87,186,73,32,45,193,64,50,26,45,129,38,11,64,54,21,94,123,94,166

Foldseek 3Di:
DQLCCQLVCQLVVLVVPPDPVVSCCRSVVSNVVSVVVD

Nearest PDB structures (foldseek):
  2nb2-assembly1_A  TM=9.088E-01  e=2.155E-04  Nigella sativa
  6o3q-assembly1_A  TM=7.101E-01  e=2.102E+00  Solanum lycopersicum
  7uv2-assembly1_A  TM=6.590E-01  e=3.704E+00  Anacardium occidentale
  2nb2-assembly1_A  TM=9.648E-01  e=4.263E-05  Nigella sativa
  2nb2-assembly1_A  TM=9.934E-01  e=4.824E-05  Nigella sativa